Protein AF-A0A7S3L1M7-F1 (afdb_monomer)

pLDDT: mean 71.08, std 21.3, range [22.33, 96.5]

Mean predicted aligned error: 17.51 Å

Foldseek 3Di:
DADADDDDDDDDDDDDDDDDDDDDDDPDDHFYWDWDDDDDDDDDDDDDDDDDTDTDGDDDDDDDPPDDDDDPVVVVVVVVVVVVVVVVVVVVVVVVVVVVVLVVVVVVCCVQFVVVLVCLVPDFLPPFFQALVSVLVLQPFDFDDDPPVCPDPPPPVVPVLVVLVVVLVVVVVVVVPPDDDDDDDDDDDDDDDDDDDDDDDDDDDDDDDDDDPPPDQAFKEKEFPQVLVCLLVDDLVLLVLVLVLVLCVSSVDDDCQNFPFDPPAPAGKGWHDSDDPPQWIWIWHADPQRGIYTQHIDGNVCVVVVSVLQSVQVVLQPDDLDAPVVSVCPVDDDDDDDDDDPDPDGQTARSSDRFGTFMFMDGSVCSVVSSPSQDGGQTDDDPLLVCQLPDFFAAEAAEDFQLCQLSSLLVSVVVVCVVCVVAQQAEEEEEEQDPVSLVVSCVNNGDDPDRRYHYYRDYLVRLLQVLCVLLVPPGCPPVQVVQEDDLVCCCVPPVPDDDPQVADSLRLLLCLQFQQLQALVNLVVLHGDDLVRSLPDDCLRPVDDSVSSNSSVVSNVSVVVVCVVVVHDYPSNSLSVSSVSCVVDVPSLVVQAHAAYEYEAQQQGHLSSLLVNLSRYDQRHYYHYHYLLLNLHRSGQDAPVSNQVSQVVNPDDPRNGYDDHRYRAERRFAASLLQLVLVVLVVLLCLQPPPSYDDDPRHRYSHRHDHAAEEAQQDPVLVVLLLVQVPSEEEEEADPVVQVVCCVVCVVRHHGDYLNRLPPAAGQHYEYEALQVPDDPVVLVLLLCSLVSNHHPHVVVSSSSSSVSSRSSNHRHYYYYYYNHDGSNNVSVCCSCCDVVSVNSYHYDYSVCSNVHPADLSNLQSQLSVLQSVLVVDDDLVSSLVSLVVSLVSCVVSVPVLSNVLSVLLNLLSVLLVVLVVPPDPVCLVVLVVVSSVLSVSLVVCSVSSNLVSSLVSLVSNLSRDDPSCNVVSVVSSCSSVVSPQDPVND

Nearest PDB structures (foldseek):
  2is4-assembly1_B  TM=6.380E-01  e=2.426E-12  Escherichia coli
  4c30-assembly1_D  TM=6.071E-01  e=1.184E-12  Deinococcus radiodurans
  2is6-assembly1_A  TM=6.231E-01  e=8.405E-12  Escherichia coli
  2is2-assembly1_A  TM=4.430E-01  e=1.641E-11  Escherichia coli
  2is1-assembly2_B  TM=4.299E-01  e=3.362E-11  Escherichia coli

Solvent-accessible surface area (backbone atoms only — not comparable to full-atom values): 56974 Å² total; per-residue (Å²): 135,90,69,83,58,79,68,82,83,81,92,75,79,87,90,80,85,82,78,89,76,85,86,81,91,65,102,58,97,72,88,72,62,55,58,58,79,78,87,77,95,80,86,88,82,78,96,76,85,84,89,82,74,67,76,72,81,89,67,102,82,66,84,84,83,76,92,68,99,67,56,73,68,56,55,52,50,53,50,51,52,52,50,52,48,50,50,51,52,47,53,51,49,52,51,48,53,53,50,51,51,52,51,51,50,51,51,55,47,43,75,61,42,38,67,47,50,52,48,58,71,68,57,68,51,91,83,48,48,39,36,46,57,45,48,30,68,66,61,48,20,64,63,81,75,70,76,88,81,63,92,80,59,96,82,69,60,89,68,55,61,54,56,60,49,47,50,54,49,47,51,49,51,66,68,62,65,85,63,86,89,80,90,83,85,86,88,87,84,83,91,84,88,87,80,90,87,82,88,83,91,85,89,77,87,79,95,70,95,73,81,88,74,92,59,76,67,48,65,46,40,30,34,26,61,62,36,55,53,48,52,60,75,45,54,72,66,59,36,52,44,48,45,54,53,51,60,39,52,34,64,56,58,76,48,72,67,54,54,34,71,57,83,95,52,94,51,78,40,29,41,22,61,67,45,92,86,78,45,36,31,36,36,31,36,78,42,96,85,63,39,43,37,37,59,42,69,43,48,61,91,50,45,67,62,51,50,53,29,45,38,56,18,51,64,62,24,74,52,79,83,69,67,77,74,55,66,74,41,81,82,56,99,76,87,81,92,82,81,82,79,93,63,98,67,75,67,49,40,31,53,91,46,100,37,62,45,61,39,26,42,38,44,65,90,49,47,75,49,67,65,40,74,85,55,79,68,52,71,60,63,56,74,68,49,43,54,61,45,71,52,79,39,20,43,37,38,38,26,58,75,48,29,47,61,70,56,42,51,42,52,27,54,53,51,50,49,63,76,43,54,88,36,68,83,46,32,38,38,40,35,26,79,47,64,68,50,41,50,49,48,45,67,73,65,47,77,78,91,57,97,30,54,56,75,46,75,32,32,51,68,54,50,50,50,55,52,33,59,65,63,67,44,81,69,83,47,71,80,51,58,77,30,59,51,50,70,70,50,41,49,63,76,68,63,64,67,96,61,90,61,99,60,57,67,64,60,41,42,23,47,42,46,21,54,32,42,13,17,52,66,14,50,73,68,64,42,62,51,50,72,69,59,58,69,65,53,47,71,89,75,41,83,68,52,73,73,57,44,54,53,39,48,57,49,44,56,52,49,53,51,51,30,61,76,70,67,39,47,36,73,55,57,53,51,44,50,54,53,49,50,44,74,74,32,63,71,42,40,58,70,65,38,29,56,29,38,37,33,49,57,49,28,67,39,27,43,29,59,52,43,47,54,59,70,38,27,42,85,23,33,40,37,40,26,30,35,43,59,58,36,60,47,88,31,42,70,44,53,74,66,51,58,45,52,38,31,64,74,74,42,90,54,70,83,36,37,50,67,81,62,46,76,39,63,54,25,61,52,34,24,34,21,50,47,49,38,36,46,51,49,50,51,52,44,46,74,64,38,75,78,62,45,85,91,68,79,79,70,46,32,82,42,49,21,43,56,26,40,33,30,78,48,40,50,75,67,54,52,50,48,49,47,73,74,35,80,80,32,32,41,31,19,79,46,69,67,58,25,52,55,47,34,77,72,38,47,92,81,31,54,59,34,33,42,70,74,43,57,90,51,78,36,55,29,30,35,40,39,33,65,56,53,67,43,53,77,68,54,28,50,52,50,33,38,42,77,70,70,41,94,62,95,58,72,69,55,58,45,52,48,20,39,52,35,41,50,50,60,28,28,40,64,41,45,35,40,39,20,60,46,84,36,72,29,43,57,45,50,50,55,52,31,52,25,78,92,53,66,45,31,38,45,82,51,58,73,74,44,53,76,76,55,90,67,51,51,58,37,22,41,34,51,14,28,51,30,38,26,50,26,70,71,51,86,51,70,68,60,24,51,53,27,39,59,60,16,44,55,27,20,54,76,30,70,36,67,68,61,35,52,46,50,52,52,49,52,52,52,50,52,51,49,54,52,59,72,68,58,84,51,94,80,44,69,79,52,44,71,66,42,53,59,52,48,37,54,47,41,43,53,27,52,77,62,32,29,46,60,60,33,44,55,49,45,61,46,48,62,74,67,56,60,85,87,54,44,69,63,51,47,50,48,38,47,53,52,56,75,52,45,86,51,85,90,81,110

Sequence (987 aa):
KKCIVVVSRNDDNDNDKKFVRSTIHSSTQTLFLLVVLLDGSCQHRHWKDHKNMCVIADGDKAPEIHHKRKSLQEALSYWNQQCLQAEEDYCKQEQQDLAAIQQQELLAFNQTWGEVAEMCRITNFDTTPTSWGDWRDCFNVDGGMGSDDDEDDDEVGNLLEHTGETLATAARRALEDDASESEIPMPVADQQQDQQQQQQQEVENDDGNYAMTNDLAVTSVKLTGDVLKWLKSADARFRGLFVKKVSRLTRGERSHKLTKGLEGCQSKIFETYLENKSGHRILWTQRPDTGILIWYVCAHKKVSRYAGLIDNSEKRSSRPLTEASRVLALETSSVTQDAVFETGTCVLLDPKRHVPLKLYEVQNNDMKRLANTNWRPSLYLTPREREIVETQGTVCVLGRSGTGKTVTISNRIHYDRHAYRDDPTFSQLFIARSRKVCNYVKKAVGEDTGVTSTLAYFTYEKFLVETEDVLGVAPMNEAKRHGRMDFQRFKREFFKDGVRHKIDPLVAWTQIRSFIKGSIQSFKHRRPLTREEYLRLGGKENRLKGNLRKIAYDIYEKYQSHMKQKKLWDDTDRVASIVSSLYEQDDARIKIKRNRLYVDEIQDFTQAEVALFFLCCEQGRLFLAGDPAQAVEEGVDFRFEDVRIVAYQMVDQEKFRPSKPKLLRVNFRSHAGVLNLAAGVLEIMFQAFPGSAKELPKDKGLFHGPRPVLFAGLDKRGLRALLEKQAGAVILAMHDVTVKHLQNEFGEEATVLSIRDSKGLEFDHVILVDFFSGLHQHQQRSWKDMINKKGVDNPELELQLKQLYTAVTRCCKRFIIAESEKTKALDTFLKWATHRRSHWLVEEQSMETVVQTVVTRDEWLTRGLVFASRAEEETDFEEQEKWLEKSLVPFGHGGDEKMKERVQTHLRSLRIRKISSQCETAAGLDLAQTSEHEMSILLKALTEAGLGIEAAKLCHSALRVMDDSNEAEMQLISDLIIDRLPKPEDR

Secondary structure (DSSP, 8-state):
---EEE-------SS-----------SS----EEE---------S-------------STT-----S----HHHHHHHHHHHHHHHHHHHHHHHHHHHHHHHHHHHHHHHHHHHHHHHHHHH--GGGS--SHHHHHHHH--------TT-TT-TTTGGGTHHHHHHHHHHHHHHHHTTS-----PPPP-------------------------------EEEEEHHHHHHHHHS-HHHHHHHHHHHHHHHTT---TTT-EEPTT-SS-EEEEES-TTT-EEEEEEEETTTEEEEEEEEEGGGHHHHHHHHHHHHHHHTS----GGGGGGGGS---------S-----PBPTTSSSB--EEEEEGGGGGGGG-TT--PEEP--HHHHHHHH--SSEEEEE-TTSSHHHHHHHHHHHHHHHTTT-TT-EEEEEES-HHHHHHHHHHH----STT-EEEEEEHHHHHHHHHHHTTPPP--HHHHTTB--HHHIIIIIS-SS---SS-HHHHHHIIIIIIITSHHHHHHTSPPPHHHHHHS-TTT--S-HHHHHHHHHHHHHHHHHHHHHT-B-HHHHHHHHHHHHHH-HHHHHHH-BSEEEES-GGGS-HHHHHHHHHTB-TT-EEEEE-GGG---TT----HHHHHHHHHHH-SSGGGS--SPEEE-EESSS-HHHHHHHHHHHHHHHHHSTTSS---PPPEESS--PPPEEEES--HHHHHHHHHHSTT-EEEESSHHHHHHHHHHHTTTSEEEETTTTTT--EEEEEEESTTTTS-HHHHHHHHHHHTT-----THHHHHHHHHHHHHTTEEEEEEEEESS--HHHHHHHHHHTSGGGT---EEE-HHHHHH----HHHHHHHHHHHHHHHHH---HHHHHHHHHHHHHHHHHTT-HHHHHHHHHHHHHHHHHHHHHH--STTTHHHHHHHHHHHHHHHHHHHHTT-HHHHHHHHHHHTTTS-TTTHHHHHHHHHHHHTTSPPTTT-

Structure (mmCIF, N/CA/C/O backbone):
data_AF-A0A7S3L1M7-F1
#
_entry.id   AF-A0A7S3L1M7-F1
#
loop_
_atom_site.group_PDB
_atom_site.id
_atom_site.type_symbol
_atom_site.label_atom_id
_atom_site.label_alt_id
_atom_site.label_comp_id
_atom_site.label_asym_id
_atom_site.label_entity_id
_atom_site.label_seq_id
_atom_site.pdbx_PDB_ins_code
_atom_site.Cartn_x
_atom_site.Cartn_y
_atom_site.Cartn_z
_atom_site.occupancy
_atom_site.B_iso_or_equiv
_atom_site.auth_seq_id
_atom_site.auth_comp_id
_atom_site.auth_asym_id
_atom_site.auth_atom_id
_atom_site.pdbx_PDB_model_num
ATOM 1 N N . LYS A 1 1 ? 68.221 16.567 -62.117 1.00 27.45 1 LYS A N 1
ATOM 2 C CA . LYS A 1 1 ? 69.418 15.803 -62.570 1.00 27.45 1 LYS A CA 1
ATOM 3 C C . LYS A 1 1 ? 70.219 16.688 -63.528 1.00 27.45 1 LYS A C 1
ATOM 5 O O . LYS A 1 1 ? 69.663 17.062 -64.547 1.00 27.45 1 LYS A O 1
ATOM 10 N N . LYS A 1 2 ? 71.468 17.077 -63.224 1.00 28.61 2 LYS A N 1
ATOM 11 C CA . LYS A 1 2 ? 72.310 17.849 -64.164 1.00 28.61 2 LYS A CA 1
ATOM 12 C C . LYS A 1 2 ? 73.145 16.876 -65.001 1.00 28.61 2 LYS A C 1
ATOM 14 O O . LYS A 1 2 ? 73.975 16.170 -64.440 1.00 28.61 2 LYS A O 1
ATOM 19 N N . CYS A 1 3 ? 72.911 16.817 -66.311 1.00 31.31 3 CYS A N 1
ATOM 20 C CA . CYS A 1 3 ? 73.729 16.036 -67.240 1.00 31.31 3 CYS A CA 1
ATOM 21 C C . CYS A 1 3 ? 74.641 17.005 -68.004 1.00 31.31 3 CYS A C 1
ATOM 23 O O . CYS A 1 3 ? 74.152 17.822 -68.780 1.00 31.31 3 CYS A O 1
ATOM 25 N N . ILE A 1 4 ? 75.953 16.947 -67.763 1.00 36.16 4 ILE A N 1
ATOM 26 C CA . ILE A 1 4 ? 76.946 17.699 -68.542 1.00 36.16 4 ILE A CA 1
ATOM 27 C C . ILE A 1 4 ? 77.468 16.753 -69.622 1.00 36.16 4 ILE A C 1
ATOM 29 O O . ILE A 1 4 ? 78.054 15.721 -69.301 1.00 36.16 4 ILE A O 1
ATOM 33 N N . VAL A 1 5 ? 77.250 17.088 -70.893 1.00 35.12 5 VAL A N 1
ATOM 34 C CA . VAL A 1 5 ? 77.822 16.348 -72.024 1.00 35.12 5 VAL A CA 1
ATOM 35 C C . VAL A 1 5 ? 79.013 17.144 -72.550 1.00 35.12 5 VAL A C 1
ATOM 37 O O . VAL A 1 5 ? 78.840 18.219 -73.118 1.00 35.12 5 VAL A O 1
ATOM 40 N N . VAL A 1 6 ? 80.224 16.624 -72.343 1.00 34.47 6 VAL A N 1
ATOM 41 C CA . VAL A 1 6 ? 81.461 17.169 -72.925 1.00 34.47 6 VAL A CA 1
ATOM 42 C C . VAL A 1 6 ? 81.825 16.314 -74.133 1.00 34.47 6 VAL A C 1
ATOM 44 O O . VAL A 1 6 ? 82.027 15.110 -73.993 1.00 34.47 6 VAL A O 1
ATOM 47 N N . VAL A 1 7 ? 81.912 16.920 -75.317 1.00 36.69 7 VAL A N 1
ATOM 48 C CA . VAL A 1 7 ? 82.376 16.240 -76.535 1.00 36.69 7 VAL A CA 1
ATOM 49 C C . VAL A 1 7 ? 83.793 16.720 -76.842 1.00 36.69 7 VAL A C 1
ATOM 51 O O . VAL A 1 7 ? 83.988 17.880 -77.192 1.00 36.69 7 VAL A O 1
ATOM 54 N N . SER A 1 8 ? 84.775 15.826 -76.713 1.00 33.44 8 SER A N 1
ATOM 55 C CA . SER A 1 8 ? 86.127 16.012 -77.254 1.00 33.44 8 SER A CA 1
ATOM 56 C C . SER A 1 8 ? 86.196 15.380 -78.644 1.00 33.44 8 SER A C 1
ATOM 58 O O . SER A 1 8 ? 85.645 14.298 -78.857 1.00 33.44 8 SER A O 1
ATOM 60 N N . ARG A 1 9 ? 86.848 16.047 -79.598 1.00 38.12 9 ARG A N 1
ATOM 61 C CA . ARG A 1 9 ? 87.055 15.528 -80.952 1.00 38.12 9 ARG A CA 1
ATOM 62 C C . ARG A 1 9 ? 88.484 14.989 -81.034 1.00 38.12 9 ARG A C 1
ATOM 64 O O . ARG A 1 9 ? 89.421 15.764 -80.909 1.00 38.12 9 ARG A O 1
ATOM 71 N N . ASN A 1 10 ? 88.631 13.676 -81.205 1.00 32.22 10 ASN A N 1
ATOM 72 C CA . ASN A 1 10 ? 89.920 13.060 -81.516 1.00 32.22 10 ASN A CA 1
ATOM 73 C C . ASN A 1 10 ? 90.217 13.305 -83.003 1.00 32.22 10 ASN A C 1
ATOM 75 O O . ASN A 1 10 ? 89.368 13.010 -83.849 1.00 32.22 10 ASN A O 1
ATOM 79 N N . ASP A 1 11 ? 91.385 13.865 -83.299 1.00 43.34 11 ASP A N 1
ATOM 80 C CA . ASP A 1 11 ? 91.921 13.956 -84.652 1.00 43.34 11 ASP A CA 1
ATOM 81 C C . ASP A 1 11 ? 92.350 12.559 -85.096 1.00 43.34 11 ASP A C 1
ATOM 83 O O . ASP A 1 11 ? 93.286 12.005 -84.536 1.00 43.34 11 ASP A O 1
ATOM 87 N N . ASP A 1 12 ? 91.624 11.974 -86.048 1.00 34.09 12 ASP A N 1
ATOM 88 C CA . ASP A 1 12 ? 92.207 11.164 -87.116 1.00 34.09 12 ASP A CA 1
ATOM 89 C C . ASP A 1 12 ? 91.135 10.788 -88.150 1.00 34.09 12 ASP A C 1
ATOM 91 O O . ASP A 1 12 ? 90.110 10.186 -87.837 1.00 34.09 12 ASP A O 1
ATOM 95 N N . ASN A 1 13 ? 91.454 11.137 -89.395 1.00 34.34 13 ASN A N 1
ATOM 96 C CA . ASN A 1 13 ? 90.901 10.685 -90.668 1.00 34.34 13 ASN A CA 1
ATOM 97 C C . ASN A 1 13 ? 89.433 10.970 -91.040 1.00 34.34 13 ASN A C 1
ATOM 99 O O . ASN A 1 13 ? 88.465 10.749 -90.316 1.00 34.34 13 ASN A O 1
ATOM 103 N N . ASP A 1 14 ? 89.332 11.460 -92.275 1.00 45.88 14 ASP A N 1
ATOM 104 C CA . ASP A 1 14 ? 88.135 11.697 -93.066 1.00 45.88 14 ASP A CA 1
ATOM 105 C C . ASP A 1 14 ? 87.194 10.485 -93.134 1.00 45.88 14 ASP A C 1
ATOM 107 O O . ASP A 1 14 ? 87.624 9.334 -93.194 1.00 45.88 14 ASP A O 1
ATOM 111 N N . ASN A 1 15 ? 85.902 10.806 -93.259 1.00 42.22 15 ASN A N 1
ATOM 112 C CA . ASN A 1 15 ? 84.783 9.918 -93.591 1.00 42.22 15 ASN A CA 1
ATOM 113 C C . ASN A 1 15 ? 84.327 8.915 -92.519 1.00 42.22 15 ASN A C 1
ATOM 115 O O . ASN A 1 15 ? 84.384 7.710 -92.718 1.00 42.22 15 ASN A O 1
ATOM 119 N N . ASP A 1 16 ? 83.782 9.429 -91.413 1.00 37.41 16 ASP A N 1
ATOM 120 C CA . ASP A 1 16 ? 82.453 9.051 -90.892 1.00 37.41 16 ASP A CA 1
ATOM 121 C C . ASP A 1 16 ? 82.206 9.753 -89.547 1.00 37.41 16 ASP A C 1
ATOM 123 O O . ASP A 1 16 ? 82.977 9.612 -88.600 1.00 37.41 16 ASP A O 1
ATOM 127 N N . LYS A 1 17 ? 81.102 10.499 -89.410 1.00 33.22 17 LYS A N 1
ATOM 128 C CA . LYS A 1 17 ? 80.685 11.065 -88.113 1.00 33.22 17 LYS A CA 1
ATOM 129 C C . LYS A 1 17 ? 79.352 10.490 -87.662 1.00 33.22 17 LYS A C 1
ATOM 131 O O . LYS A 1 17 ? 78.302 11.111 -87.805 1.00 33.22 17 LYS A O 1
ATOM 136 N N . LYS A 1 18 ? 79.425 9.321 -87.022 1.00 30.00 18 LYS A N 1
ATOM 137 C CA . LYS A 1 18 ? 78.433 8.886 -86.032 1.00 30.00 18 LYS A CA 1
ATOM 138 C C . LYS A 1 18 ? 78.578 9.753 -84.781 1.00 30.00 18 LYS A C 1
ATOM 140 O O . LYS A 1 18 ? 79.567 9.644 -84.065 1.00 30.00 18 LYS A O 1
ATOM 145 N N . PHE A 1 19 ? 77.571 10.568 -84.482 1.00 31.41 19 PHE A N 1
ATOM 146 C CA . PHE A 1 19 ? 77.339 11.013 -83.110 1.00 31.41 19 PHE A CA 1
ATOM 147 C C . PHE A 1 19 ? 76.514 9.940 -82.396 1.00 31.41 19 PHE A C 1
ATOM 149 O O . PHE A 1 19 ? 75.373 9.671 -82.767 1.00 31.41 19 PHE A O 1
ATOM 156 N N . VAL A 1 20 ? 77.097 9.313 -81.374 1.00 28.50 20 VAL A N 1
ATOM 157 C CA . VAL A 1 20 ? 76.357 8.477 -80.423 1.00 28.50 20 VAL A CA 1
ATOM 158 C C . VAL A 1 20 ? 75.517 9.415 -79.557 1.00 28.50 20 VAL A C 1
ATOM 160 O O . VAL A 1 20 ? 76.063 10.165 -78.752 1.00 28.50 20 VAL A O 1
ATOM 163 N N . ARG A 1 21 ? 74.190 9.392 -79.718 1.00 28.89 21 ARG A N 1
ATOM 164 C CA . ARG A 1 21 ? 73.255 9.986 -78.754 1.00 28.89 21 ARG A CA 1
ATOM 165 C C . ARG A 1 21 ? 72.581 8.838 -78.009 1.00 28.89 21 ARG A C 1
ATOM 167 O O . ARG A 1 21 ? 71.765 8.121 -78.578 1.00 28.89 21 ARG A O 1
ATOM 174 N N . SER A 1 22 ? 72.973 8.633 -76.755 1.00 28.42 22 SER A N 1
ATOM 175 C CA . SER A 1 22 ? 72.222 7.806 -75.816 1.00 28.42 22 SER A CA 1
ATOM 176 C C . SER A 1 22 ? 70.961 8.572 -75.405 1.00 28.42 22 SER A C 1
ATOM 178 O O . SER A 1 22 ? 71.032 9.671 -74.857 1.00 28.42 22 SER A O 1
ATOM 180 N N . THR A 1 23 ? 69.793 8.013 -75.715 1.00 28.28 23 THR A N 1
ATOM 181 C CA . THR A 1 23 ? 68.492 8.598 -75.371 1.00 28.28 23 THR A CA 1
ATOM 182 C C . THR A 1 23 ? 68.119 8.154 -73.957 1.00 28.28 23 THR A C 1
ATOM 184 O O . THR A 1 23 ? 67.788 6.992 -73.740 1.00 28.28 23 THR A O 1
ATOM 187 N N . ILE A 1 24 ? 68.189 9.060 -72.980 1.00 29.47 24 ILE A N 1
ATOM 188 C CA . ILE A 1 24 ? 67.597 8.857 -71.650 1.00 29.47 24 ILE A CA 1
ATOM 189 C C . ILE A 1 24 ? 66.232 9.549 -71.671 1.00 29.47 24 ILE A C 1
ATOM 191 O O . ILE A 1 24 ? 66.163 10.775 -71.702 1.00 29.47 24 ILE A O 1
ATOM 195 N N . HIS A 1 25 ? 65.145 8.775 -71.685 1.00 27.30 25 HIS A N 1
ATOM 196 C CA . HIS A 1 25 ? 63.791 9.302 -71.519 1.00 27.30 25 HIS A CA 1
ATOM 197 C C . HIS A 1 25 ? 63.493 9.506 -70.027 1.00 27.30 25 HIS A C 1
ATOM 199 O O . HIS A 1 25 ? 63.339 8.540 -69.285 1.00 27.30 25 HIS A O 1
ATOM 205 N N . SER A 1 26 ? 63.374 10.762 -69.588 1.00 30.58 26 SER A N 1
ATOM 206 C CA . SER A 1 26 ? 62.554 11.108 -68.422 1.00 30.58 26 SER A CA 1
ATOM 207 C C . SER A 1 26 ? 61.685 12.318 -68.746 1.00 30.58 26 SER A C 1
ATOM 209 O O . SER A 1 26 ? 62.171 13.306 -69.287 1.00 30.58 26 SER A O 1
ATOM 211 N N . SER A 1 27 ? 60.401 12.217 -68.418 1.00 30.44 27 SER A N 1
ATOM 212 C CA . SER A 1 27 ? 59.295 13.134 -68.724 1.00 30.44 27 SER A CA 1
ATOM 213 C C . SER A 1 27 ? 59.282 14.434 -67.903 1.00 30.44 27 SER A C 1
ATOM 215 O O . SER A 1 27 ? 58.226 14.991 -67.632 1.00 30.44 27 SER A O 1
ATOM 217 N N . THR A 1 28 ? 60.447 14.953 -67.525 1.00 34.47 28 THR A N 1
ATOM 218 C CA . THR A 1 28 ? 60.600 16.247 -66.849 1.00 34.47 28 THR A CA 1
ATOM 219 C C . THR A 1 28 ? 61.533 17.123 -67.679 1.00 34.47 28 THR A C 1
ATOM 221 O O . THR A 1 28 ? 62.600 16.665 -68.099 1.00 34.47 28 THR A O 1
ATOM 224 N N . GLN A 1 29 ? 61.112 18.361 -67.978 1.00 39.94 29 GLN A N 1
ATOM 225 C CA . GLN A 1 29 ? 61.872 19.319 -68.792 1.00 39.94 29 GLN A CA 1
ATOM 226 C C . GLN A 1 29 ? 63.323 19.398 -68.299 1.00 39.94 29 GLN A C 1
ATOM 228 O O . GLN A 1 29 ? 63.616 19.937 -67.237 1.00 39.94 29 GLN A O 1
ATOM 233 N N . THR A 1 30 ? 64.242 18.820 -69.068 1.00 37.03 30 THR A N 1
ATOM 234 C CA . THR A 1 30 ? 65.667 18.811 -68.744 1.00 37.03 30 THR A CA 1
ATOM 235 C C . THR A 1 30 ? 66.360 19.778 -69.698 1.00 37.03 30 THR A C 1
ATOM 237 O O . THR A 1 30 ? 66.467 19.502 -70.890 1.00 37.03 30 THR A O 1
ATOM 240 N N . LEU A 1 31 ? 66.814 20.927 -69.190 1.00 37.41 31 LEU A N 1
ATOM 241 C CA . LEU A 1 31 ? 67.640 21.873 -69.947 1.00 37.41 31 LEU A CA 1
ATOM 242 C C . LEU A 1 31 ? 69.035 21.271 -70.180 1.00 37.41 31 LEU A C 1
ATOM 244 O O . LEU A 1 31 ? 69.760 20.969 -69.229 1.00 37.41 31 LEU A O 1
ATOM 248 N N . PHE A 1 32 ? 69.416 21.095 -71.446 1.00 36.66 32 PHE A N 1
ATOM 249 C CA . PHE A 1 32 ? 70.744 20.617 -71.837 1.00 36.66 32 PHE A CA 1
ATOM 250 C C . PHE A 1 32 ? 71.699 21.799 -72.044 1.00 36.66 32 PHE A C 1
ATOM 252 O O . PHE A 1 32 ? 71.397 22.721 -72.797 1.00 36.66 32 PHE A O 1
ATOM 259 N N . LEU A 1 33 ? 72.882 21.751 -71.424 1.00 37.22 33 LEU A N 1
ATOM 260 C CA . LEU A 1 33 ? 73.975 22.684 -71.706 1.00 37.22 33 LEU A CA 1
ATOM 261 C C . LEU A 1 33 ? 74.954 22.016 -72.685 1.00 37.22 33 LEU A C 1
ATOM 263 O O . LEU A 1 33 ? 75.614 21.041 -72.321 1.00 37.22 33 LEU A O 1
ATOM 267 N N . LEU A 1 34 ? 75.050 22.517 -73.920 1.00 37.00 34 LEU A N 1
ATOM 268 C CA . LEU A 1 34 ? 76.030 22.053 -74.908 1.00 37.00 34 LEU A CA 1
ATOM 269 C C . LEU A 1 34 ? 77.264 22.971 -74.877 1.00 37.00 34 LEU A C 1
ATOM 271 O O . LEU A 1 34 ? 77.151 24.172 -75.118 1.00 37.00 34 LEU A O 1
ATOM 275 N N . VAL A 1 35 ? 78.445 22.418 -74.588 1.00 38.66 35 VAL A N 1
ATOM 276 C CA . VAL A 1 35 ? 79.725 23.147 -74.599 1.00 38.66 35 VAL A CA 1
ATOM 277 C C . VAL A 1 35 ? 80.612 22.589 -75.712 1.00 38.66 35 VAL A C 1
ATOM 279 O O . VAL A 1 35 ? 80.964 21.412 -75.685 1.00 38.66 35 VAL A O 1
ATOM 282 N N . VAL A 1 36 ? 80.979 23.429 -76.686 1.00 36.19 36 VAL A N 1
ATOM 283 C CA . VAL A 1 36 ? 81.890 23.080 -77.793 1.00 36.19 36 VAL A CA 1
ATOM 284 C C . VAL A 1 36 ? 83.242 23.762 -77.567 1.00 36.19 36 VAL A C 1
ATOM 286 O O . VAL A 1 36 ? 83.312 24.991 -77.552 1.00 36.19 36 VAL A O 1
ATOM 289 N N . LEU A 1 37 ? 84.311 22.977 -77.409 1.00 35.84 37 LEU A N 1
ATOM 290 C CA . LEU A 1 37 ? 85.698 23.459 -77.410 1.00 35.84 37 LEU A CA 1
ATOM 291 C C . LEU A 1 37 ? 86.263 23.369 -78.837 1.00 35.84 37 LEU A C 1
ATOM 293 O O . LEU A 1 37 ? 86.185 22.316 -79.466 1.00 35.84 37 LEU A O 1
ATOM 297 N N . LEU A 1 38 ? 86.817 24.471 -79.346 1.00 34.66 38 LEU A N 1
ATOM 298 C CA . LEU A 1 38 ? 87.560 24.516 -80.609 1.00 34.66 38 LEU A CA 1
ATOM 299 C C . LEU A 1 38 ? 89.049 24.609 -80.269 1.00 34.66 38 LEU A C 1
ATOM 301 O O . LEU A 1 38 ? 89.457 25.605 -79.673 1.00 34.66 38 LEU A O 1
ATOM 305 N N . ASP A 1 39 ? 89.836 23.591 -80.617 1.00 32.81 39 ASP A N 1
ATOM 306 C CA . ASP A 1 39 ? 91.294 23.648 -80.485 1.00 32.81 39 ASP A CA 1
ATOM 307 C C . ASP A 1 39 ? 91.930 24.172 -81.781 1.00 32.81 39 ASP A C 1
ATOM 309 O O . ASP A 1 39 ? 91.471 23.876 -82.887 1.00 32.81 39 ASP A O 1
ATOM 313 N N . GLY A 1 40 ? 92.966 24.991 -81.630 1.00 30.81 40 GLY A N 1
ATOM 314 C CA . GLY A 1 40 ? 93.732 25.598 -82.709 1.00 30.81 40 GLY A CA 1
ATOM 315 C C . GLY A 1 40 ? 95.212 25.334 -82.477 1.00 30.81 40 GLY A C 1
ATOM 316 O O . GLY A 1 40 ? 95.829 25.917 -81.590 1.00 30.81 40 GLY A O 1
ATOM 317 N N . SER A 1 41 ? 95.785 24.460 -83.297 1.00 31.00 41 SER A N 1
ATOM 318 C CA . SER A 1 41 ? 97.209 24.129 -83.335 1.00 31.00 41 SER A CA 1
ATOM 319 C C . SER A 1 41 ? 98.109 25.365 -83.504 1.00 31.00 41 SER A C 1
ATOM 321 O O . SER A 1 41 ? 97.959 26.075 -84.498 1.00 31.00 41 SER A O 1
ATOM 323 N N . CYS A 1 42 ? 99.074 25.586 -82.596 1.00 28.06 42 CYS A N 1
ATOM 324 C CA . CYS A 1 42 ? 100.491 25.882 -82.901 1.00 28.06 42 CYS A CA 1
ATOM 325 C C . CYS A 1 42 ? 101.329 26.201 -81.644 1.00 28.06 42 CYS A C 1
ATOM 327 O O . CYS A 1 42 ? 100.849 26.711 -80.637 1.00 28.06 42 CYS A O 1
ATOM 329 N N . GLN A 1 43 ? 102.614 25.859 -81.732 1.00 34.41 43 GLN A N 1
ATOM 330 C CA . GLN A 1 43 ? 103.616 25.836 -80.667 1.00 34.41 43 GLN A CA 1
ATOM 331 C C . GLN A 1 43 ? 104.070 27.224 -80.162 1.00 34.41 43 GLN A C 1
ATOM 333 O O . GLN A 1 43 ? 104.148 28.190 -80.911 1.00 34.41 43 GLN A O 1
ATOM 338 N N . HIS A 1 44 ? 104.532 27.218 -78.904 1.00 31.55 44 HIS A N 1
ATOM 339 C CA . HIS A 1 44 ? 105.376 28.192 -78.192 1.00 31.55 44 HIS A CA 1
ATOM 340 C C . HIS A 1 44 ? 104.789 29.524 -77.661 1.00 31.55 44 HIS A C 1
ATOM 342 O O . HIS A 1 44 ? 104.456 30.444 -78.393 1.00 31.55 44 HIS A O 1
ATOM 348 N N . ARG A 1 45 ? 104.959 29.647 -76.329 1.00 29.94 45 ARG A N 1
ATOM 349 C CA . ARG A 1 45 ? 105.068 30.833 -75.448 1.00 29.94 45 ARG A CA 1
ATOM 350 C C . ARG A 1 45 ? 103.784 31.447 -74.866 1.00 29.94 45 ARG A C 1
ATOM 352 O O . ARG A 1 45 ? 102.949 32.005 -75.551 1.00 29.94 45 ARG A O 1
ATOM 359 N N . HIS A 1 46 ? 103.779 31.407 -73.529 1.00 31.22 46 HIS A N 1
ATOM 360 C CA . HIS A 1 46 ? 103.041 32.210 -72.552 1.00 31.22 46 HIS A CA 1
ATOM 361 C C . HIS A 1 46 ? 101.519 32.326 -72.691 1.00 31.22 46 HIS A C 1
ATOM 363 O O . HIS A 1 46 ? 100.975 33.186 -73.369 1.00 31.22 46 HIS A O 1
ATOM 369 N N . TRP A 1 47 ? 100.848 31.512 -71.873 1.00 40.00 47 TRP A N 1
ATOM 370 C CA . TRP A 1 47 ? 99.464 31.680 -71.451 1.00 40.00 47 TRP A CA 1
ATOM 371 C C . TRP A 1 47 ? 99.255 33.005 -70.710 1.00 40.00 47 TRP A C 1
ATOM 373 O O . TRP A 1 47 ? 99.711 33.157 -69.576 1.00 40.00 47 TRP A O 1
ATOM 383 N N . LYS A 1 48 ? 98.520 33.922 -71.335 1.00 35.59 48 LYS A N 1
ATOM 384 C CA . LYS A 1 48 ? 97.578 34.866 -70.718 1.00 35.59 48 LYS A CA 1
ATOM 385 C C . LYS A 1 48 ? 96.760 35.481 -71.859 1.00 35.59 48 LYS A C 1
ATOM 387 O O . LYS A 1 48 ? 97.315 35.804 -72.897 1.00 35.59 48 LYS A O 1
ATOM 392 N N . ASP A 1 49 ? 95.456 35.607 -71.633 1.00 32.94 49 ASP A N 1
ATOM 393 C CA . ASP A 1 49 ? 94.476 36.319 -72.467 1.00 32.94 49 ASP A CA 1
ATOM 394 C C . ASP A 1 49 ? 93.760 35.540 -73.600 1.00 32.94 49 ASP A C 1
ATOM 396 O O . ASP A 1 49 ? 94.073 35.628 -74.777 1.00 32.94 49 ASP A O 1
ATOM 400 N N . HIS A 1 50 ? 92.632 34.938 -73.193 1.00 36.53 50 HIS A N 1
ATOM 401 C CA . HIS A 1 50 ? 91.292 35.086 -73.790 1.00 36.53 50 HIS A CA 1
ATOM 402 C C . HIS A 1 50 ? 90.828 34.382 -75.095 1.00 36.53 50 HIS A C 1
ATOM 404 O O . HIS A 1 50 ? 91.363 34.570 -76.176 1.00 36.53 50 HIS A O 1
ATOM 410 N N . LYS A 1 51 ? 89.584 33.869 -74.954 1.00 41.75 51 LYS A N 1
ATOM 411 C CA . LYS A 1 51 ? 88.390 34.027 -75.825 1.00 41.75 51 LYS A CA 1
ATOM 412 C C . LYS A 1 51 ? 88.345 33.200 -77.114 1.00 41.75 51 LYS A C 1
ATOM 414 O O . LYS A 1 51 ? 88.817 33.659 -78.140 1.00 41.75 51 LYS A O 1
ATOM 419 N N . ASN A 1 52 ? 87.603 32.086 -77.075 1.00 32.09 52 ASN A N 1
ATOM 420 C CA . ASN A 1 52 ? 86.408 31.870 -77.911 1.00 32.09 52 ASN A CA 1
ATOM 421 C C . ASN A 1 52 ? 85.682 30.572 -77.505 1.00 32.09 52 ASN A C 1
ATOM 423 O O . ASN A 1 52 ? 86.226 29.484 -77.632 1.00 32.09 52 ASN A O 1
ATOM 427 N N . MET A 1 53 ? 84.439 30.690 -77.035 1.00 34.31 53 MET A N 1
ATOM 428 C CA . MET A 1 53 ? 83.513 29.565 -76.871 1.00 34.31 53 MET A CA 1
ATOM 429 C C . MET A 1 53 ? 82.100 30.086 -77.151 1.00 34.31 53 MET A C 1
ATOM 431 O O . MET A 1 53 ? 81.738 31.153 -76.652 1.00 34.31 53 MET A O 1
ATOM 435 N N . CYS A 1 54 ? 81.331 29.382 -77.982 1.00 36.06 54 CYS A N 1
ATOM 436 C CA . CYS A 1 54 ? 79.968 29.757 -78.364 1.00 36.06 54 CYS A CA 1
ATOM 437 C C . CYS A 1 54 ? 78.982 28.770 -77.723 1.00 36.06 54 CYS A C 1
ATOM 439 O O . CYS A 1 54 ? 79.220 27.563 -77.760 1.00 36.06 54 CYS A O 1
ATOM 441 N N . VAL A 1 55 ? 77.908 29.279 -77.119 1.00 36.28 55 VAL A N 1
ATOM 442 C CA . VAL A 1 55 ? 76.844 28.484 -76.486 1.00 36.28 55 VAL A CA 1
ATOM 443 C C . VAL A 1 55 ? 75.574 28.693 -77.306 1.00 36.28 55 VAL A C 1
ATOM 445 O O . VAL A 1 55 ? 75.172 29.837 -77.505 1.00 36.28 55 VAL A O 1
ATOM 448 N N . ILE A 1 56 ? 74.959 27.610 -77.782 1.00 38.03 56 ILE A N 1
ATOM 449 C CA . ILE A 1 56 ? 73.656 27.632 -78.462 1.00 38.03 56 ILE A CA 1
ATOM 450 C C . ILE A 1 56 ? 72.675 26.867 -77.571 1.00 38.03 56 ILE A C 1
ATOM 452 O O . ILE A 1 56 ? 72.938 25.718 -77.217 1.00 38.03 56 ILE A O 1
ATOM 456 N N . ALA A 1 57 ? 71.579 27.521 -77.187 1.00 36.94 57 ALA A N 1
ATOM 457 C CA . ALA A 1 57 ? 70.453 26.910 -76.488 1.00 36.94 57 ALA A CA 1
ATOM 458 C C . ALA A 1 57 ? 69.316 26.676 -77.492 1.00 36.94 57 ALA A C 1
ATOM 460 O O . ALA A 1 57 ? 69.062 27.539 -78.329 1.00 36.94 57 ALA A O 1
ATOM 461 N N . ASP A 1 58 ? 68.661 25.519 -77.410 1.00 34.03 58 ASP A N 1
ATOM 462 C CA . ASP A 1 58 ? 67.516 25.147 -78.247 1.00 34.03 58 ASP A CA 1
ATOM 463 C C . ASP A 1 58 ? 66.256 25.105 -77.365 1.00 34.03 58 ASP A C 1
ATOM 465 O O . ASP A 1 58 ? 66.260 24.435 -76.327 1.00 34.03 58 ASP A O 1
ATOM 469 N N . GLY A 1 59 ? 65.220 25.867 -77.733 1.00 36.25 59 GLY A N 1
ATOM 470 C CA . GLY A 1 59 ? 63.931 25.931 -77.029 1.00 36.25 59 GLY A CA 1
ATOM 471 C C . GLY A 1 59 ? 63.269 27.321 -77.011 1.00 36.25 59 GLY A C 1
ATOM 472 O O . GLY A 1 59 ? 63.875 28.308 -76.594 1.00 36.25 59 GLY A O 1
ATOM 473 N N . ASP A 1 60 ? 61.989 27.367 -77.401 1.00 35.44 60 ASP A N 1
ATOM 474 C CA . ASP A 1 60 ? 61.153 28.531 -77.781 1.00 35.44 60 ASP A CA 1
ATOM 475 C C . ASP A 1 60 ? 60.846 29.610 -76.709 1.00 35.44 60 ASP A C 1
ATOM 477 O O . ASP A 1 60 ? 59.892 30.377 -76.847 1.00 35.44 60 ASP A O 1
ATOM 481 N N . LYS A 1 61 ? 61.635 29.733 -75.634 1.00 39.72 61 LYS A N 1
ATOM 482 C CA . LYS A 1 61 ? 61.498 30.823 -74.638 1.00 39.72 61 LYS A CA 1
ATOM 483 C C . LYS A 1 61 ? 62.842 31.317 -74.080 1.00 39.72 61 LYS A C 1
ATOM 485 O O . LYS A 1 61 ? 62.965 31.554 -72.881 1.00 39.72 61 LYS A O 1
ATOM 490 N N . ALA A 1 62 ? 63.861 31.485 -74.920 1.00 37.47 62 ALA A N 1
ATOM 491 C CA . ALA A 1 62 ? 6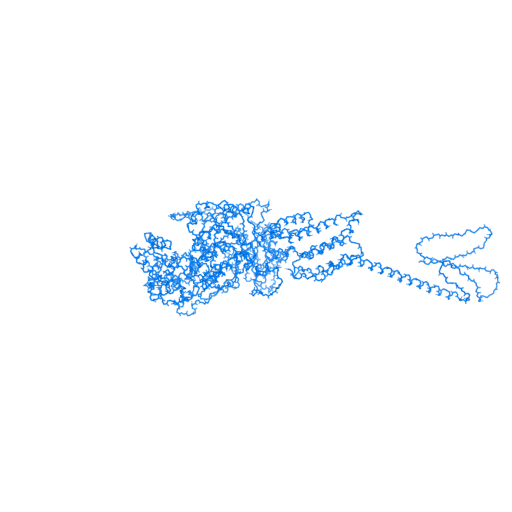5.115 32.130 -74.514 1.00 37.47 62 ALA A CA 1
ATOM 492 C C . ALA A 1 62 ? 65.189 33.581 -75.038 1.00 37.47 62 ALA A C 1
ATOM 494 O O . ALA A 1 62 ? 64.930 33.805 -76.220 1.00 37.47 62 ALA A O 1
ATOM 495 N N . PRO A 1 63 ? 65.551 34.580 -74.208 1.00 35.22 63 PRO A N 1
ATOM 496 C CA . PRO A 1 63 ? 65.731 35.951 -74.679 1.00 35.22 63 PRO A CA 1
ATOM 497 C C . PRO A 1 63 ? 66.980 36.051 -75.571 1.00 35.22 63 PRO A C 1
ATOM 499 O O . PRO A 1 63 ? 68.042 35.532 -75.221 1.00 35.22 63 PRO A O 1
ATOM 502 N N . GLU A 1 64 ? 66.864 36.737 -76.712 1.00 36.75 64 GLU A N 1
ATOM 503 C CA . GLU A 1 64 ? 67.982 37.032 -77.618 1.00 36.75 64 GLU A CA 1
ATOM 504 C C . GLU A 1 64 ? 69.146 37.694 -76.860 1.00 36.75 64 GLU A C 1
ATOM 506 O O . GLU A 1 64 ? 69.053 38.825 -76.374 1.00 36.75 64 GLU A O 1
ATOM 511 N N . ILE A 1 65 ? 70.286 37.002 -76.766 1.00 39.12 65 ILE A N 1
ATOM 512 C CA . ILE A 1 65 ? 71.502 37.562 -76.166 1.00 39.12 65 ILE A CA 1
ATOM 513 C C . ILE A 1 65 ? 72.185 38.453 -77.210 1.00 39.12 65 ILE A C 1
ATOM 515 O O . ILE A 1 65 ? 73.067 38.025 -77.954 1.00 39.12 65 ILE A O 1
ATOM 519 N N . HIS A 1 66 ? 71.798 39.727 -77.257 1.00 36.28 66 HIS A N 1
ATOM 520 C CA . HIS A 1 66 ? 72.518 40.728 -78.039 1.00 36.28 66 HIS A CA 1
ATOM 521 C C . HIS A 1 66 ? 73.900 41.034 -77.429 1.00 36.28 66 HIS A C 1
ATOM 523 O O . HIS A 1 66 ? 74.027 41.490 -76.293 1.00 36.28 66 HIS A O 1
ATOM 529 N N . HIS A 1 67 ? 74.938 40.784 -78.235 1.00 41.41 67 HIS A N 1
ATOM 530 C CA . HIS A 1 67 ? 76.323 41.264 -78.160 1.00 41.41 67 HIS A CA 1
ATOM 531 C C . HIS A 1 67 ? 76.714 42.135 -76.946 1.00 41.41 67 HIS A C 1
ATOM 533 O O . HIS A 1 67 ? 76.857 43.351 -77.065 1.00 41.41 67 HIS A O 1
ATOM 539 N N . LYS A 1 68 ? 77.068 41.514 -75.814 1.00 38.56 68 LYS A N 1
ATOM 540 C CA . LYS A 1 68 ? 78.061 42.075 -74.878 1.00 38.56 68 LYS A CA 1
ATOM 541 C C . LYS A 1 68 ? 78.951 40.961 -74.332 1.00 38.56 68 LYS A C 1
ATOM 543 O O . LYS A 1 68 ? 78.472 39.998 -73.746 1.00 38.56 68 LYS A O 1
ATOM 548 N N . ARG A 1 69 ? 80.265 41.102 -74.547 1.00 43.09 69 ARG A N 1
ATOM 549 C CA . ARG A 1 69 ? 81.319 40.221 -74.018 1.00 43.09 69 ARG A CA 1
ATOM 550 C C . ARG A 1 69 ? 81.265 40.225 -72.484 1.00 43.09 69 ARG A C 1
ATOM 552 O O . ARG A 1 69 ? 81.854 41.106 -71.868 1.00 43.09 69 ARG A O 1
ATOM 559 N N . LYS A 1 70 ? 80.579 39.253 -71.888 1.00 47.22 70 LYS A N 1
ATOM 560 C CA . LYS A 1 70 ? 80.669 38.932 -70.458 1.00 47.22 70 LYS A CA 1
ATOM 561 C C . LYS A 1 70 ? 81.571 37.718 -70.253 1.00 47.22 70 LYS A C 1
ATOM 563 O O . LYS A 1 70 ? 81.720 36.886 -71.149 1.00 47.22 70 LYS A O 1
ATOM 568 N N . SER A 1 71 ? 82.231 37.653 -69.104 1.00 50.47 71 SER A N 1
ATOM 569 C CA . SER A 1 71 ? 83.059 36.507 -68.723 1.00 50.47 71 SER A CA 1
ATOM 570 C C . SER A 1 71 ? 82.192 35.250 -68.549 1.00 50.47 71 SER A C 1
ATOM 572 O O . SER A 1 71 ? 81.009 35.340 -68.223 1.00 50.47 71 SER A O 1
ATOM 574 N N . LEU A 1 72 ? 82.768 34.059 -68.751 1.00 45.47 72 LEU A N 1
ATOM 575 C CA . LEU A 1 72 ? 82.063 32.772 -68.611 1.00 45.47 72 LEU A CA 1
ATOM 576 C C . LEU A 1 72 ? 81.400 32.623 -67.224 1.00 45.47 72 LEU A C 1
ATOM 578 O O . LEU A 1 72 ? 80.336 32.026 -67.090 1.00 45.47 72 LEU A O 1
ATOM 582 N N . GLN A 1 73 ? 82.005 33.244 -66.210 1.00 51.16 73 GLN A N 1
ATOM 583 C CA . GLN A 1 73 ? 81.536 33.277 -64.828 1.00 51.16 73 GLN A CA 1
ATOM 584 C C . GLN A 1 73 ? 80.254 34.113 -64.660 1.00 51.16 73 GLN A C 1
ATOM 586 O O . GLN A 1 73 ? 79.349 33.715 -63.932 1.00 51.16 73 GLN A O 1
ATOM 591 N N . GLU A 1 74 ? 80.125 35.227 -65.385 1.00 51.38 74 GLU A N 1
ATOM 592 C CA . GLU A 1 74 ? 78.919 36.065 -65.374 1.00 51.38 74 GLU A CA 1
ATOM 593 C C . GLU A 1 74 ? 77.764 35.430 -66.157 1.00 51.38 74 GLU A C 1
ATOM 595 O O . GLU A 1 74 ? 76.612 35.560 -65.748 1.00 51.38 74 GLU A O 1
ATOM 600 N N . ALA A 1 75 ? 78.053 34.723 -67.255 1.00 52.75 75 ALA A N 1
ATOM 601 C CA . ALA A 1 75 ? 77.036 34.002 -68.022 1.00 52.75 75 ALA A CA 1
ATOM 602 C C . ALA A 1 75 ? 76.473 32.801 -67.240 1.00 52.75 75 ALA A C 1
ATOM 604 O O . ALA A 1 75 ? 75.259 32.616 -67.195 1.00 52.75 75 ALA A O 1
ATOM 605 N N . LEU A 1 76 ? 77.336 32.031 -66.562 1.00 52.12 76 LEU A N 1
ATOM 606 C CA . LEU A 1 76 ? 76.923 30.944 -65.664 1.00 52.12 76 LEU A CA 1
ATOM 607 C C . LEU A 1 76 ? 76.151 31.456 -64.444 1.00 52.12 76 LEU A C 1
ATOM 609 O O . LEU A 1 76 ? 75.166 30.836 -64.052 1.00 52.12 76 LEU A O 1
ATOM 613 N N . SER A 1 77 ? 76.573 32.583 -63.860 1.00 57.69 77 SER A N 1
ATOM 614 C CA . SER A 1 77 ? 75.850 33.226 -62.757 1.00 57.69 77 SER A CA 1
ATOM 615 C C . SER A 1 77 ? 74.445 33.651 -63.191 1.00 57.69 77 SER A C 1
ATOM 617 O O . SER A 1 77 ? 73.468 33.274 -62.551 1.00 57.69 77 SER A O 1
ATOM 619 N N . TYR A 1 78 ? 74.328 34.330 -64.338 1.00 62.53 78 TYR A N 1
ATOM 620 C CA . TYR A 1 78 ? 73.041 34.750 -64.893 1.00 62.53 78 TYR A CA 1
ATOM 621 C C . TYR A 1 78 ? 72.126 33.561 -65.217 1.00 62.53 78 TYR A C 1
ATOM 623 O O . TYR A 1 78 ? 70.945 33.588 -64.886 1.00 62.53 78 TYR A O 1
ATOM 631 N N . TRP A 1 79 ? 72.662 32.489 -65.808 1.00 58.47 79 TRP A N 1
ATOM 632 C CA . TRP A 1 79 ? 71.874 31.302 -66.146 1.00 58.47 79 TRP A CA 1
ATOM 633 C C . TRP A 1 79 ? 71.428 30.513 -64.907 1.00 58.47 79 TRP A C 1
ATOM 635 O O . TRP A 1 79 ? 70.277 30.092 -64.839 1.00 58.47 79 TRP A O 1
ATOM 645 N N . ASN A 1 80 ? 72.292 30.368 -63.893 1.00 61.09 80 ASN A N 1
ATOM 646 C CA . ASN A 1 80 ? 71.894 29.795 -62.602 1.00 61.09 80 ASN A CA 1
ATOM 647 C C . ASN A 1 80 ? 70.792 30.631 -61.945 1.00 61.09 80 ASN A C 1
ATOM 649 O O . ASN A 1 80 ? 69.847 30.059 -61.416 1.00 61.09 80 ASN A O 1
ATOM 653 N N . GLN A 1 81 ? 70.889 31.962 -62.005 1.00 65.56 81 GLN A N 1
ATOM 654 C CA . GLN A 1 81 ? 69.886 32.861 -61.438 1.00 65.56 81 GLN A CA 1
ATOM 655 C C . GLN A 1 81 ? 68.540 32.748 -62.173 1.00 65.56 81 GLN A C 1
ATOM 657 O O . GLN A 1 81 ? 67.503 32.707 -61.526 1.00 65.56 81 GLN A O 1
ATOM 662 N N . GLN A 1 82 ? 68.549 32.611 -63.503 1.00 65.62 82 GLN A N 1
ATOM 663 C CA . GLN A 1 82 ? 67.340 32.373 -64.303 1.00 65.62 82 GLN A CA 1
ATOM 664 C C . GLN A 1 82 ? 66.725 30.987 -64.056 1.00 65.62 82 GLN A C 1
ATOM 666 O O . GLN A 1 82 ? 65.507 30.868 -63.997 1.00 65.62 82 GLN A O 1
ATOM 671 N N . CYS A 1 83 ? 67.540 29.945 -63.862 1.00 59.22 83 CYS A N 1
ATOM 672 C CA . CYS A 1 83 ? 67.028 28.613 -63.521 1.00 59.22 83 CYS A CA 1
ATOM 673 C C . CYS A 1 83 ? 66.443 28.557 -62.108 1.00 59.22 83 CYS A C 1
ATOM 675 O O . CYS A 1 83 ? 65.400 27.946 -61.928 1.00 59.22 83 CYS A O 1
ATOM 677 N N . LEU A 1 84 ? 67.073 29.224 -61.135 1.00 62.59 84 LEU A N 1
ATOM 678 C CA . LEU A 1 84 ? 66.523 29.389 -59.785 1.00 62.59 84 LEU A CA 1
ATOM 679 C C . LEU A 1 84 ? 65.190 30.143 -59.817 1.00 62.59 84 LEU A C 1
ATOM 681 O O . LEU A 1 84 ? 64.246 29.728 -59.158 1.00 62.59 84 LEU A O 1
ATOM 685 N N . GLN A 1 85 ? 65.093 31.205 -60.624 1.00 65.25 85 GLN A N 1
ATOM 686 C CA . GLN A 1 85 ? 63.848 31.952 -60.803 1.00 65.25 85 GLN A CA 1
ATOM 687 C C . GLN A 1 85 ? 62.751 31.080 -61.437 1.00 65.25 85 GLN A C 1
ATOM 689 O O . GLN A 1 85 ? 61.623 31.082 -60.963 1.00 65.25 85 GLN A O 1
ATOM 694 N N . ALA A 1 86 ? 63.084 30.289 -62.462 1.00 64.88 86 ALA A N 1
ATOM 695 C CA . ALA A 1 86 ? 62.137 29.386 -63.114 1.00 64.88 86 ALA A CA 1
ATOM 696 C C . ALA A 1 86 ? 61.701 28.213 -62.213 1.00 64.88 86 ALA A C 1
ATOM 698 O O . ALA A 1 86 ? 60.536 27.826 -62.261 1.00 64.88 86 ALA A O 1
ATOM 699 N N . GLU A 1 87 ? 62.596 27.663 -61.382 1.00 63.47 87 GLU A N 1
ATOM 700 C CA . GLU A 1 87 ? 62.240 26.676 -60.349 1.00 63.47 87 GLU A CA 1
ATOM 701 C C . GLU A 1 87 ? 61.339 27.296 -59.273 1.00 63.47 87 GLU A C 1
ATOM 703 O O . GLU A 1 87 ? 60.350 26.678 -58.888 1.00 63.47 87 GLU A O 1
ATOM 708 N N . GLU A 1 88 ? 61.622 28.523 -58.818 1.00 66.00 88 GLU A N 1
ATOM 709 C CA . GLU A 1 88 ? 60.745 29.237 -57.882 1.00 66.00 88 GLU A CA 1
ATOM 710 C C . GLU A 1 88 ? 59.363 29.515 -58.477 1.00 66.00 88 GLU A C 1
ATOM 712 O O . GLU A 1 88 ? 58.360 29.347 -57.787 1.00 66.00 88 GLU A O 1
ATOM 717 N N . ASP A 1 89 ? 59.295 29.944 -59.736 1.00 68.69 89 ASP A N 1
ATOM 718 C CA . ASP A 1 89 ? 58.033 30.263 -60.402 1.00 68.69 89 ASP A CA 1
ATOM 719 C C . ASP A 1 89 ? 57.220 28.990 -60.697 1.00 68.69 89 ASP A C 1
ATOM 721 O O . ASP A 1 89 ? 56.004 28.995 -60.515 1.00 68.69 89 ASP A O 1
ATOM 725 N N . TYR A 1 90 ? 57.872 27.874 -61.050 1.00 69.62 90 TYR A N 1
ATOM 726 C CA . TYR A 1 90 ? 57.218 26.568 -61.192 1.00 69.62 90 TYR A CA 1
ATOM 727 C C . TYR A 1 90 ? 56.709 26.035 -59.847 1.00 69.62 90 TYR A C 1
ATOM 729 O O . TYR A 1 90 ? 55.556 25.630 -59.766 1.00 69.62 90 TYR A O 1
ATOM 737 N N . CYS A 1 91 ? 57.508 26.108 -58.775 1.00 64.25 91 CYS A N 1
ATOM 738 C CA . CYS A 1 91 ? 57.060 25.746 -57.424 1.00 64.25 91 CYS A CA 1
ATOM 739 C C . CYS A 1 91 ? 55.879 26.608 -56.960 1.00 64.25 91 CYS A C 1
ATOM 741 O O . CYS A 1 91 ? 54.956 26.092 -56.338 1.00 64.25 91 CYS A O 1
ATOM 743 N N . LYS A 1 92 ? 55.882 27.916 -57.254 1.00 68.31 92 LYS A N 1
ATOM 744 C CA . LYS A 1 92 ? 54.752 28.806 -56.937 1.00 68.31 92 LYS A CA 1
ATOM 745 C C . LYS A 1 92 ? 53.504 28.440 -57.738 1.00 68.31 92 LYS A C 1
ATOM 747 O O . LYS A 1 92 ? 52.419 28.464 -57.169 1.00 68.31 92 LYS A O 1
ATOM 752 N N . GLN A 1 93 ? 53.650 28.094 -59.017 1.00 71.06 93 GLN A N 1
ATOM 753 C CA . GLN A 1 93 ? 52.537 27.660 -59.861 1.00 71.06 93 GLN A CA 1
ATOM 754 C C . GLN A 1 93 ? 51.980 26.308 -59.397 1.00 71.06 93 GLN A C 1
ATOM 756 O O . GLN A 1 93 ? 50.779 26.181 -59.221 1.00 71.06 93 GLN A O 1
ATOM 761 N N . GLU A 1 94 ? 52.840 25.333 -59.103 1.00 70.94 94 GLU A N 1
ATOM 762 C CA . GLU A 1 94 ? 52.448 24.022 -58.575 1.00 70.94 94 GLU A CA 1
ATOM 763 C C . GLU A 1 94 ? 51.761 24.154 -57.206 1.00 70.94 94 GLU A C 1
ATOM 765 O O . GLU A 1 94 ? 50.737 23.520 -56.968 1.00 70.94 94 GLU A O 1
ATOM 770 N N . GLN A 1 95 ? 52.247 25.043 -56.331 1.00 65.56 95 GLN A N 1
ATOM 771 C CA . GLN A 1 95 ? 51.573 25.378 -55.071 1.00 65.56 95 GLN A CA 1
ATOM 772 C C . GLN A 1 95 ? 50.216 26.061 -55.284 1.00 65.56 95 GLN A C 1
ATOM 774 O O . GLN A 1 95 ? 49.286 25.796 -54.527 1.00 65.56 95 GLN A O 1
ATOM 779 N N . GLN A 1 96 ? 50.082 26.932 -56.289 1.00 68.88 96 GLN A N 1
ATOM 780 C CA . GLN A 1 96 ? 48.808 27.570 -56.633 1.00 68.88 96 GLN A CA 1
ATOM 781 C C . GLN A 1 96 ? 47.809 26.578 -57.235 1.00 68.88 96 GLN A C 1
ATOM 783 O O . GLN A 1 96 ? 46.635 26.623 -56.879 1.00 68.88 96 GLN A O 1
ATOM 788 N N . ASP A 1 97 ? 48.268 25.668 -58.090 1.00 71.25 97 ASP A N 1
ATOM 789 C CA . ASP A 1 97 ? 47.435 24.643 -58.715 1.00 71.25 97 ASP A CA 1
ATOM 790 C C . ASP A 1 97 ? 46.989 23.600 -57.672 1.00 71.25 97 ASP A C 1
ATOM 792 O O . ASP A 1 97 ? 45.809 23.257 -57.618 1.00 71.25 97 ASP A O 1
ATOM 796 N N . LEU A 1 98 ? 47.882 23.174 -56.766 1.00 69.06 98 LEU A N 1
ATOM 797 C CA . LEU A 1 98 ? 47.536 22.338 -55.606 1.00 69.06 98 LEU A CA 1
ATOM 798 C C . LEU A 1 98 ? 46.526 23.032 -54.685 1.00 69.06 98 LEU A C 1
ATOM 800 O O . LEU A 1 98 ? 45.551 22.409 -54.272 1.00 69.06 98 LEU A O 1
ATOM 804 N N . ALA A 1 99 ? 46.715 24.324 -54.397 1.00 66.81 99 ALA A N 1
ATOM 805 C CA . ALA A 1 99 ? 45.773 25.094 -53.588 1.00 66.81 99 ALA A CA 1
ATOM 806 C C . ALA A 1 99 ? 44.404 25.246 -54.274 1.00 66.81 99 ALA A C 1
ATOM 808 O O . ALA A 1 99 ? 43.376 25.200 -53.602 1.00 66.81 99 ALA A O 1
ATOM 809 N N . ALA A 1 100 ? 44.370 25.395 -55.602 1.00 69.81 100 ALA A N 1
ATOM 810 C CA . ALA A 1 100 ? 43.131 25.469 -56.371 1.00 69.81 100 ALA A CA 1
ATOM 811 C C . ALA A 1 100 ? 42.377 24.128 -56.386 1.00 69.81 100 ALA A C 1
ATOM 813 O O . ALA A 1 100 ? 41.157 24.123 -56.227 1.00 69.81 100 ALA A O 1
ATOM 814 N N . ILE A 1 101 ? 43.092 23.004 -56.516 1.00 70.94 101 ILE A N 1
ATOM 815 C CA . ILE A 1 101 ? 42.517 21.652 -56.431 1.00 70.94 101 ILE A CA 1
ATOM 816 C C . ILE A 1 101 ? 41.953 21.403 -55.028 1.00 70.94 101 ILE A C 1
ATOM 818 O O . ILE A 1 101 ? 40.777 21.074 -54.907 1.00 70.94 101 ILE A O 1
ATOM 822 N N . GLN A 1 102 ? 42.728 21.680 -53.973 1.00 65.50 102 GLN A N 1
ATOM 823 C CA . GLN A 1 102 ? 42.265 21.568 -52.582 1.00 65.50 102 GLN A CA 1
ATOM 824 C C . GLN A 1 102 ? 41.042 22.451 -52.306 1.00 65.50 102 GLN A C 1
ATOM 826 O O . GLN A 1 102 ? 40.108 22.041 -51.623 1.00 65.50 102 GLN A O 1
ATOM 831 N N . GLN A 1 103 ? 41.006 23.668 -52.856 1.00 68.75 103 GLN A N 1
ATOM 832 C CA . GLN A 1 103 ? 39.855 24.558 -52.713 1.00 68.75 103 GLN A CA 1
ATOM 833 C C . GLN A 1 103 ? 38.615 24.017 -53.442 1.00 68.75 103 GLN A C 1
ATOM 835 O O . GLN A 1 103 ? 37.497 24.188 -52.955 1.00 68.75 103 GLN A O 1
ATOM 840 N N . GLN A 1 104 ? 38.791 23.372 -54.595 1.00 70.31 104 GLN A N 1
ATOM 841 C CA . GLN A 1 104 ? 37.702 22.760 -55.353 1.00 70.31 104 GLN A CA 1
ATOM 842 C C . GLN A 1 104 ? 37.160 21.497 -54.662 1.00 70.31 104 GLN A C 1
ATOM 844 O O . GLN A 1 104 ? 35.941 21.327 -54.600 1.00 70.31 104 GLN A O 1
ATOM 849 N N . GLU A 1 105 ? 38.034 20.668 -54.090 1.00 67.88 105 GLU A N 1
ATOM 850 C CA . GLU A 1 105 ? 37.673 19.504 -53.267 1.00 67.88 105 GLU A CA 1
ATOM 851 C C . GLU A 1 105 ? 36.928 19.934 -51.995 1.00 67.88 105 GLU A C 1
ATOM 853 O O . GLU A 1 105 ? 35.818 19.468 -51.748 1.00 67.88 105 GLU A O 1
ATOM 858 N N . LEU A 1 106 ? 37.436 20.938 -51.272 1.00 66.88 106 LEU A N 1
ATOM 859 C CA . LEU A 1 106 ? 36.779 21.508 -50.091 1.00 66.88 106 LEU A CA 1
ATOM 860 C C . LEU A 1 106 ? 35.395 22.101 -50.413 1.00 66.88 106 LEU A C 1
ATOM 862 O O . LEU A 1 106 ? 34.471 22.043 -49.597 1.00 66.88 106 LEU A O 1
ATOM 866 N N . LEU A 1 107 ? 35.219 22.704 -51.593 1.00 69.75 107 LEU A N 1
ATOM 867 C CA . LEU A 1 107 ? 33.914 23.198 -52.044 1.00 69.75 107 LEU A CA 1
ATOM 868 C C . LEU A 1 107 ? 32.939 22.046 -52.324 1.00 69.75 107 LEU A C 1
ATOM 870 O O . LEU A 1 107 ? 31.769 22.157 -51.956 1.00 69.75 107 LEU A O 1
ATOM 874 N N . ALA A 1 108 ? 33.402 20.950 -52.930 1.00 67.75 108 ALA A N 1
ATOM 875 C CA . ALA A 1 108 ? 32.594 19.753 -53.165 1.00 67.75 108 ALA A CA 1
ATOM 876 C C . ALA A 1 108 ? 32.222 19.044 -51.848 1.00 67.75 108 ALA A C 1
ATOM 878 O O . ALA A 1 108 ? 31.064 18.667 -51.648 1.00 67.75 108 ALA A O 1
ATOM 879 N N . PHE A 1 109 ? 33.165 18.961 -50.905 1.00 71.25 109 PHE A N 1
ATOM 880 C CA . PHE A 1 109 ? 32.929 18.452 -49.558 1.00 71.25 109 PHE A CA 1
ATOM 881 C C . PHE A 1 109 ? 31.871 19.284 -48.824 1.00 71.25 109 PHE A C 1
ATOM 883 O O . PHE A 1 109 ? 30.877 18.750 -48.331 1.00 71.25 109 PHE A O 1
ATOM 890 N N . ASN A 1 110 ? 32.011 20.613 -48.820 1.00 69.44 110 ASN A N 1
ATOM 891 C CA . ASN A 1 110 ? 31.054 21.507 -48.164 1.00 69.44 110 ASN A CA 1
ATOM 892 C C . ASN A 1 110 ? 29.655 21.480 -48.799 1.00 69.44 110 ASN A C 1
ATOM 894 O O . ASN A 1 110 ? 28.675 21.700 -48.090 1.00 69.44 110 ASN A O 1
ATOM 898 N N . GLN A 1 111 ? 29.530 21.185 -50.095 1.00 72.44 111 GLN A N 1
ATOM 899 C CA . GLN A 1 111 ? 28.221 20.998 -50.732 1.00 72.44 111 GLN A CA 1
ATOM 900 C C . GLN A 1 111 ? 27.477 19.760 -50.209 1.00 72.44 111 GLN A C 1
ATOM 902 O O . GLN A 1 111 ? 26.250 19.778 -50.153 1.00 72.44 111 GLN A O 1
ATOM 907 N N . THR A 1 112 ? 28.199 18.714 -49.797 1.00 68.38 112 THR A N 1
ATOM 908 C CA . THR A 1 112 ? 27.606 17.428 -49.384 1.00 68.38 112 THR A CA 1
ATOM 909 C C . THR A 1 112 ? 27.521 17.277 -47.864 1.00 68.38 112 THR A C 1
ATOM 911 O O . THR A 1 112 ? 26.507 16.809 -47.342 1.00 68.38 112 THR A O 1
ATOM 914 N N . TRP A 1 113 ? 28.563 17.703 -47.148 1.00 72.38 113 TRP A N 1
ATOM 915 C CA . TRP A 1 113 ? 28.736 17.524 -45.703 1.00 72.38 113 TRP A CA 1
ATOM 916 C C . TRP A 1 113 ? 28.692 18.833 -44.910 1.00 72.38 113 TRP A C 1
ATOM 918 O O . TRP A 1 113 ? 28.561 18.792 -43.688 1.00 72.38 113 TRP A O 1
ATOM 928 N N . GLY A 1 114 ? 28.746 19.998 -45.566 1.00 70.12 114 GLY A N 1
ATOM 929 C CA . GLY A 1 114 ? 28.815 21.299 -44.889 1.00 70.12 114 GLY A CA 1
ATOM 930 C C . GLY A 1 114 ? 27.614 21.585 -43.982 1.00 70.12 114 GLY A C 1
ATOM 931 O O . GLY A 1 114 ? 27.789 22.050 -42.856 1.00 70.12 114 GLY A O 1
ATOM 932 N N . GLU A 1 115 ? 26.397 21.234 -44.416 1.00 71.31 115 GLU A N 1
ATOM 933 C CA . GLU A 1 115 ? 25.200 21.332 -43.564 1.00 71.31 115 GLU A CA 1
ATOM 934 C C . GLU A 1 115 ? 25.271 20.403 -42.345 1.00 71.31 115 GLU A C 1
ATOM 936 O O . GLU A 1 115 ? 24.857 20.779 -41.248 1.00 71.31 115 GLU A O 1
ATOM 941 N N . VAL A 1 116 ? 25.795 19.189 -42.528 1.00 69.50 116 VAL A N 1
ATOM 942 C CA . VAL A 1 116 ? 25.889 18.179 -41.469 1.00 69.50 116 VAL A CA 1
ATOM 943 C C . VAL A 1 116 ? 26.944 18.581 -40.441 1.00 69.50 116 VAL A C 1
ATOM 945 O O . VAL A 1 116 ? 26.690 18.493 -39.241 1.00 69.50 116 VAL A O 1
ATOM 948 N N . ALA A 1 117 ? 28.086 19.100 -40.896 1.00 67.94 117 ALA A N 1
ATOM 949 C CA . ALA A 1 117 ? 29.154 19.614 -40.047 1.00 67.94 117 ALA A CA 1
ATOM 950 C C . ALA A 1 117 ? 28.681 20.793 -39.181 1.00 67.94 117 ALA A C 1
ATOM 952 O O . ALA A 1 117 ? 28.949 20.828 -37.980 1.00 67.94 117 ALA A O 1
ATOM 953 N N . GLU A 1 118 ? 27.935 21.739 -39.759 1.00 71.25 118 GLU A N 1
ATOM 954 C CA . GLU A 1 118 ? 27.398 22.878 -39.010 1.00 71.25 118 GLU A CA 1
ATOM 955 C C . GLU A 1 118 ? 26.302 22.450 -38.023 1.00 71.25 118 GLU A C 1
ATOM 957 O O . GLU A 1 118 ? 26.272 22.896 -36.875 1.00 71.25 118 GLU A O 1
ATOM 962 N N . MET A 1 119 ? 25.449 21.504 -38.415 1.00 71.31 119 MET A N 1
ATOM 963 C CA . MET A 1 119 ? 24.441 20.942 -37.522 1.00 71.31 119 MET A CA 1
ATOM 964 C C . MET A 1 119 ? 25.078 20.181 -36.348 1.00 71.31 119 MET A C 1
ATOM 966 O O . MET A 1 119 ? 24.677 20.395 -35.202 1.00 71.31 119 MET A O 1
ATOM 970 N N . CYS A 1 120 ? 26.137 19.398 -36.576 1.00 65.94 120 CYS A N 1
ATOM 971 C CA . CYS A 1 120 ? 26.904 18.750 -35.505 1.00 65.94 120 CYS A CA 1
ATOM 972 C C . CYS A 1 120 ? 27.573 19.772 -34.564 1.00 65.94 120 CYS A C 1
ATOM 974 O O . CYS A 1 120 ? 27.682 19.525 -33.363 1.00 65.94 120 CYS A O 1
ATOM 976 N N . ARG A 1 121 ? 27.966 20.955 -35.065 1.00 67.12 121 ARG A N 1
ATOM 977 C CA . ARG A 1 121 ? 28.510 22.047 -34.233 1.00 67.12 121 ARG A CA 1
ATOM 978 C C . ARG A 1 121 ? 27.463 22.721 -33.351 1.00 67.12 121 ARG A C 1
ATOM 980 O O . ARG A 1 121 ? 27.807 23.129 -32.238 1.00 67.12 121 ARG A O 1
ATOM 987 N N . ILE A 1 122 ? 26.217 22.835 -33.807 1.00 68.06 122 ILE A N 1
ATOM 988 C CA . ILE A 1 122 ? 25.134 23.536 -33.091 1.00 68.06 122 ILE A CA 1
ATOM 989 C C . ILE A 1 122 ? 24.362 22.597 -32.150 1.00 68.06 122 ILE A C 1
ATOM 991 O O . ILE A 1 122 ? 23.865 23.032 -31.110 1.00 68.06 122 ILE A O 1
ATOM 995 N N . THR A 1 123 ? 24.269 21.310 -32.486 1.00 61.66 123 THR A N 1
ATOM 996 C CA . THR A 1 123 ? 23.490 20.333 -31.714 1.00 61.66 123 THR A CA 1
ATOM 997 C C . THR A 1 123 ? 24.153 20.059 -30.365 1.00 61.66 123 THR A C 1
ATOM 999 O O . THR A 1 123 ? 25.331 19.700 -30.291 1.00 61.66 123 THR A O 1
ATOM 1002 N N . ASN A 1 124 ? 23.393 20.263 -29.286 1.00 58.91 124 ASN A N 1
ATOM 1003 C CA . ASN A 1 124 ? 23.865 20.092 -27.916 1.00 58.91 124 ASN A CA 1
ATOM 1004 C C . ASN A 1 124 ? 23.353 18.759 -27.341 1.00 58.91 124 ASN A C 1
ATOM 1006 O O . ASN A 1 124 ? 22.187 18.649 -26.946 1.00 58.91 124 ASN A O 1
ATOM 1010 N N . PHE A 1 125 ? 24.216 17.742 -27.319 1.00 57.31 125 PHE A N 1
ATOM 1011 C CA . PHE A 1 125 ? 23.874 16.382 -26.879 1.00 57.31 125 PHE A CA 1
ATOM 1012 C C . PHE A 1 125 ? 23.728 16.242 -25.352 1.00 57.31 125 PHE A C 1
ATOM 1014 O O . PHE A 1 125 ? 23.120 15.283 -24.893 1.00 57.31 125 PHE A O 1
ATOM 1021 N N . ASP A 1 126 ? 24.146 17.239 -24.563 1.00 51.50 126 ASP A N 1
ATOM 1022 C CA . ASP A 1 126 ? 24.062 17.226 -23.089 1.00 51.50 126 ASP A CA 1
ATOM 1023 C C . ASP A 1 126 ? 22.628 17.130 -22.526 1.00 51.50 126 ASP A C 1
ATOM 1025 O O . ASP A 1 126 ? 22.429 16.838 -21.347 1.00 51.50 126 ASP A O 1
ATOM 1029 N N . THR A 1 127 ? 21.603 17.409 -23.341 1.00 48.38 127 THR A N 1
ATOM 1030 C CA . THR A 1 127 ? 20.191 17.447 -22.900 1.00 48.38 127 THR A CA 1
ATOM 1031 C C . THR A 1 127 ? 19.267 16.490 -23.650 1.00 48.38 127 THR A C 1
ATOM 1033 O O . THR A 1 127 ? 18.079 16.417 -23.324 1.00 48.38 127 THR A O 1
ATOM 1036 N N . THR A 1 128 ? 19.781 15.751 -24.638 1.00 55.19 128 THR A N 1
ATOM 1037 C CA . THR A 1 128 ? 18.985 14.867 -25.500 1.00 55.19 128 THR A CA 1
ATOM 1038 C C . THR A 1 128 ? 19.507 13.430 -25.436 1.00 55.19 128 THR A C 1
ATOM 1040 O O . THR A 1 128 ? 20.713 13.234 -25.323 1.00 55.19 128 THR A O 1
ATOM 1043 N N . PRO A 1 129 ? 18.635 12.403 -25.470 1.00 63.75 129 PRO A N 1
ATOM 1044 C CA . PRO A 1 129 ? 19.096 11.017 -25.473 1.00 63.75 129 PRO A CA 1
ATOM 1045 C C . PRO A 1 129 ? 19.938 10.748 -26.729 1.00 63.75 129 PRO A C 1
ATOM 1047 O O . PRO A 1 129 ? 19.562 11.195 -27.811 1.00 63.75 129 PRO A O 1
ATOM 1050 N N . THR A 1 130 ? 21.060 10.036 -26.582 1.00 70.06 130 THR A N 1
ATOM 1051 C CA . THR A 1 130 ? 22.047 9.812 -27.662 1.00 70.06 130 THR A CA 1
ATOM 1052 C C . THR A 1 130 ? 22.093 8.372 -28.171 1.00 70.06 130 THR A C 1
ATOM 1054 O O . THR A 1 130 ? 22.767 8.082 -29.161 1.00 70.06 130 THR A O 1
ATOM 1057 N N . SER A 1 131 ? 21.392 7.465 -27.494 1.00 74.62 131 SER A N 1
ATOM 1058 C CA . SER A 1 131 ? 21.404 6.025 -27.743 1.00 74.62 131 SER A CA 1
ATOM 1059 C C . SER A 1 131 ? 20.040 5.407 -27.467 1.00 74.62 131 SER A C 1
ATOM 1061 O O . SER A 1 131 ? 19.213 5.992 -26.756 1.00 74.62 131 SER A O 1
ATOM 1063 N N . TRP A 1 132 ? 19.791 4.209 -27.999 1.00 74.88 132 TRP A N 1
ATOM 1064 C CA . TRP A 1 132 ? 18.561 3.477 -27.678 1.00 74.88 132 TRP A CA 1
ATOM 1065 C C . TRP A 1 132 ? 18.501 3.112 -26.194 1.00 74.88 132 TRP A C 1
ATOM 1067 O O . TRP A 1 132 ? 17.413 3.120 -25.616 1.00 74.88 132 TRP A O 1
ATOM 1077 N N . GLY A 1 133 ? 19.657 2.889 -25.559 1.00 64.00 133 GLY A N 1
ATOM 1078 C CA . GLY A 1 133 ? 19.778 2.786 -24.105 1.00 64.00 133 GLY A CA 1
ATOM 1079 C C . GLY A 1 133 ? 19.271 4.033 -23.365 1.00 64.00 133 GLY A C 1
ATOM 1080 O O . GLY A 1 133 ? 18.462 3.902 -22.447 1.00 64.00 133 GLY A O 1
ATOM 1081 N N . ASP A 1 134 ? 19.654 5.236 -23.807 1.00 66.31 134 ASP A N 1
ATOM 1082 C CA . ASP A 1 134 ? 19.216 6.503 -23.196 1.00 66.31 134 ASP A CA 1
ATOM 1083 C C . ASP A 1 134 ? 17.710 6.743 -23.407 1.00 66.31 134 ASP A C 1
ATOM 1085 O O . ASP A 1 134 ? 17.002 7.182 -22.496 1.00 66.31 134 ASP A O 1
ATOM 1089 N N . TRP A 1 135 ? 17.192 6.425 -24.601 1.00 69.00 135 TRP A N 1
ATOM 1090 C CA . TRP A 1 135 ? 15.759 6.497 -24.901 1.00 69.00 135 TRP A CA 1
ATOM 1091 C C . TRP A 1 135 ? 14.963 5.504 -24.048 1.00 69.00 135 TRP A C 1
ATOM 1093 O O . TRP A 1 135 ? 13.954 5.883 -23.452 1.00 69.00 135 TRP A O 1
ATOM 1103 N N . ARG A 1 136 ? 15.436 4.256 -23.923 1.00 65.50 136 ARG A N 1
ATOM 1104 C CA . ARG A 1 136 ? 14.873 3.256 -23.003 1.00 65.50 136 ARG A CA 1
ATOM 1105 C C . ARG A 1 136 ? 14.859 3.795 -21.577 1.00 65.50 136 ARG A C 1
ATOM 1107 O O . ARG A 1 136 ? 13.835 3.708 -20.907 1.00 65.50 136 ARG A O 1
ATOM 1114 N N . ASP A 1 137 ? 15.951 4.404 -21.133 1.00 59.16 137 ASP A N 1
ATOM 1115 C CA . ASP A 1 137 ? 16.085 4.917 -19.772 1.00 59.16 137 ASP A CA 1
ATOM 1116 C C . ASP A 1 137 ? 15.193 6.129 -19.475 1.00 59.16 137 ASP A C 1
ATOM 1118 O O . ASP A 1 137 ? 14.747 6.281 -18.336 1.00 59.16 137 ASP A O 1
ATOM 1122 N N . CYS A 1 138 ? 14.845 6.929 -20.487 1.00 60.97 138 CYS A N 1
ATOM 1123 C CA . CYS A 1 138 ? 13.870 8.018 -20.372 1.00 60.97 138 CYS A CA 1
ATOM 1124 C C . CYS A 1 138 ? 12.414 7.534 -20.277 1.00 60.97 138 CYS A C 1
ATOM 1126 O O . CYS A 1 138 ? 11.584 8.198 -19.652 1.00 60.97 138 CYS A O 1
ATOM 1128 N N . PHE A 1 139 ? 12.091 6.407 -20.916 1.00 54.97 139 PHE A N 1
ATOM 1129 C CA . PHE A 1 139 ? 10.717 5.913 -21.055 1.00 54.97 139 PHE A CA 1
ATOM 1130 C C . PHE A 1 139 ? 10.341 4.798 -20.091 1.00 54.97 139 PHE A C 1
ATOM 1132 O O . PHE A 1 139 ? 9.151 4.562 -19.922 1.00 54.97 139 PHE A O 1
ATOM 1139 N N . ASN A 1 140 ? 11.318 4.098 -19.516 1.00 49.31 140 ASN A N 1
ATOM 1140 C CA . ASN A 1 140 ? 11.141 2.730 -19.049 1.00 49.31 140 ASN A CA 1
ATOM 1141 C C . ASN A 1 140 ? 9.866 2.513 -18.213 1.00 49.31 140 ASN A C 1
ATOM 1143 O O . ASN A 1 140 ? 9.838 2.924 -17.065 1.00 49.31 140 ASN A O 1
ATOM 1147 N N . VAL A 1 141 ? 8.831 1.863 -18.755 1.00 48.41 141 VAL A N 1
ATOM 1148 C CA . VAL A 1 141 ? 7.619 1.435 -18.043 1.00 48.41 141 VAL A CA 1
ATOM 1149 C C . VAL A 1 141 ? 7.668 -0.090 -17.960 1.00 48.41 141 VAL A C 1
ATOM 1151 O O . VAL A 1 141 ? 7.093 -0.785 -18.793 1.00 48.41 141 VAL A O 1
ATOM 1154 N N . ASP A 1 142 ? 8.385 -0.633 -16.975 1.00 45.22 142 ASP A N 1
ATOM 1155 C CA . ASP A 1 142 ? 8.626 -2.079 -16.917 1.00 45.22 142 ASP A CA 1
ATOM 1156 C C . ASP A 1 142 ? 7.387 -2.847 -16.424 1.00 45.22 142 ASP A C 1
ATOM 1158 O O . ASP A 1 142 ? 7.149 -3.049 -15.229 1.00 45.22 142 ASP A O 1
ATOM 1162 N N . GLY A 1 143 ? 6.582 -3.298 -17.385 1.00 37.84 143 GLY A N 1
ATOM 1163 C CA . GLY A 1 143 ? 5.548 -4.310 -17.213 1.00 37.84 143 GLY A CA 1
ATOM 1164 C C . GLY A 1 143 ? 6.149 -5.714 -17.237 1.00 37.84 143 GLY A C 1
ATOM 1165 O O . GLY A 1 143 ? 6.116 -6.375 -18.265 1.00 37.84 143 GLY A O 1
ATOM 1166 N N . GLY A 1 144 ? 6.696 -6.163 -16.104 1.00 33.34 144 GLY A N 1
ATOM 1167 C CA . GLY A 1 144 ? 6.802 -7.579 -15.724 1.00 33.34 144 GLY A CA 1
ATOM 1168 C C . GLY A 1 144 ? 7.218 -8.607 -16.787 1.00 33.34 144 GLY A C 1
ATOM 1169 O O . GLY A 1 144 ? 6.636 -9.686 -16.791 1.00 33.34 144 GLY A O 1
ATOM 1170 N N . MET A 1 145 ? 8.207 -8.331 -17.638 1.00 33.59 145 MET A N 1
ATOM 1171 C CA . MET A 1 145 ? 8.848 -9.379 -18.438 1.00 33.59 145 MET A CA 1
ATOM 1172 C C . MET A 1 145 ? 9.967 -10.016 -17.614 1.00 33.59 145 MET A C 1
ATOM 1174 O O . MET A 1 145 ? 11.085 -9.512 -17.537 1.00 33.59 145 MET A O 1
ATOM 1178 N N . GLY A 1 146 ? 9.633 -11.132 -16.962 1.00 32.31 146 GLY A N 1
ATOM 1179 C CA . GLY A 1 146 ? 10.582 -12.236 -16.924 1.00 32.31 146 GLY A CA 1
ATOM 1180 C C . GLY A 1 146 ? 10.801 -12.699 -18.364 1.00 32.31 146 GLY A C 1
ATOM 1181 O O . GLY A 1 146 ? 9.894 -12.616 -19.189 1.00 32.31 146 GLY A O 1
ATOM 1182 N N . SER A 1 147 ? 12.028 -13.074 -18.681 1.00 31.55 147 SER A N 1
ATOM 1183 C CA . SER A 1 147 ? 12.405 -13.719 -19.928 1.00 31.55 147 SER A CA 1
ATOM 1184 C C . SER A 1 147 ? 11.642 -15.040 -20.085 1.00 31.55 147 SER A C 1
ATOM 1186 O O . SER A 1 147 ? 12.118 -16.082 -19.661 1.00 31.55 147 SER A O 1
ATOM 1188 N N . ASP A 1 148 ? 10.459 -15.000 -20.696 1.00 30.66 148 ASP A N 1
ATOM 1189 C CA . ASP A 1 148 ? 9.730 -16.211 -21.108 1.00 30.66 148 ASP A CA 1
ATOM 1190 C C . ASP A 1 148 ? 10.247 -16.767 -22.458 1.00 30.66 148 ASP A C 1
ATOM 1192 O O . ASP A 1 148 ? 9.678 -17.711 -22.990 1.00 30.66 148 ASP A O 1
ATOM 1196 N N . ASP A 1 149 ? 11.356 -16.228 -22.986 1.00 31.20 149 ASP A N 1
ATOM 1197 C CA . ASP A 1 149 ? 12.107 -16.798 -24.120 1.00 31.20 149 ASP A CA 1
ATOM 1198 C C . ASP A 1 149 ? 13.308 -17.668 -23.650 1.00 31.20 149 ASP A C 1
ATOM 1200 O O . ASP A 1 149 ? 14.196 -17.989 -24.440 1.00 31.20 149 ASP A O 1
ATOM 1204 N N . ASP A 1 150 ? 13.378 -18.041 -22.363 1.00 35.78 150 ASP A N 1
ATOM 1205 C CA . ASP A 1 150 ? 14.441 -18.896 -21.808 1.00 35.78 150 ASP A CA 1
ATOM 1206 C C . ASP A 1 150 ? 14.128 -20.398 -22.045 1.00 35.78 150 ASP A C 1
ATOM 1208 O O . ASP A 1 150 ? 13.752 -21.117 -21.121 1.00 35.78 150 ASP A O 1
ATOM 1212 N N . GLU A 1 151 ? 14.310 -20.894 -23.275 1.00 31.59 151 GLU A N 1
ATOM 1213 C CA . GLU A 1 151 ? 14.146 -22.320 -23.658 1.00 31.59 151 GLU A CA 1
ATOM 1214 C C . GLU A 1 151 ? 15.190 -23.299 -23.046 1.00 31.59 151 GLU A C 1
ATOM 1216 O O . GLU A 1 151 ? 15.273 -24.443 -23.477 1.00 31.59 151 GLU A O 1
ATOM 1221 N N . ASP A 1 152 ? 15.956 -22.923 -22.011 1.00 29.45 152 ASP A N 1
ATOM 1222 C CA . ASP A 1 152 ? 17.053 -23.760 -21.467 1.00 29.45 152 ASP A CA 1
ATOM 1223 C C . ASP A 1 152 ? 17.026 -24.015 -19.936 1.00 29.45 152 ASP A C 1
ATOM 1225 O O . ASP A 1 152 ? 17.993 -24.545 -19.386 1.00 29.45 152 ASP A O 1
ATOM 1229 N N . ASP A 1 153 ? 15.946 -23.692 -19.207 1.00 30.70 153 ASP A N 1
ATOM 1230 C CA . ASP A 1 153 ? 15.824 -23.973 -17.753 1.00 30.70 153 ASP A CA 1
ATOM 1231 C C . ASP A 1 153 ? 14.659 -24.954 -17.422 1.00 30.70 153 ASP A C 1
ATOM 1233 O O . ASP A 1 153 ? 13.939 -24.806 -16.426 1.00 30.70 153 ASP A O 1
ATOM 1237 N N . ASP A 1 154 ? 14.517 -26.028 -18.210 1.00 32.03 154 ASP A N 1
ATOM 1238 C CA . ASP A 1 154 ? 13.707 -27.216 -17.879 1.00 32.03 154 ASP A CA 1
ATOM 1239 C C . ASP A 1 154 ? 14.369 -28.047 -16.759 1.00 32.03 154 ASP A C 1
ATOM 1241 O O . ASP A 1 154 ? 14.970 -29.086 -17.002 1.00 32.03 154 ASP A O 1
ATOM 1245 N N . GLU A 1 155 ? 14.287 -27.577 -15.508 1.00 27.88 155 GLU A N 1
ATOM 1246 C CA . GLU A 1 155 ? 14.221 -28.452 -14.310 1.00 27.88 155 GLU A CA 1
ATOM 1247 C C . GLU A 1 155 ? 13.993 -27.697 -12.985 1.00 27.88 155 GLU A C 1
ATOM 1249 O O . GLU A 1 155 ? 13.804 -28.318 -11.938 1.00 27.88 155 GLU A O 1
ATOM 1254 N N . VAL A 1 156 ? 13.966 -26.356 -12.982 1.00 29.55 156 VAL A N 1
ATOM 1255 C CA . VAL A 1 156 ? 13.808 -25.563 -11.738 1.00 29.55 156 VAL A CA 1
ATOM 1256 C C . VAL A 1 156 ? 12.545 -24.679 -11.734 1.00 29.55 156 VAL A C 1
ATOM 1258 O O . VAL A 1 156 ? 12.185 -24.123 -10.692 1.00 29.55 156 VAL A O 1
ATOM 1261 N N . GLY A 1 157 ? 11.809 -24.618 -12.851 1.00 26.95 157 GLY A N 1
ATOM 1262 C CA . GLY A 1 157 ? 10.500 -23.952 -12.964 1.00 26.95 157 GLY A CA 1
ATOM 1263 C C . GLY A 1 157 ? 9.359 -24.660 -12.214 1.00 26.95 157 GLY A C 1
ATOM 1264 O O . GLY A 1 157 ? 8.535 -23.998 -11.583 1.00 26.95 157 GLY A O 1
ATOM 1265 N N . ASN A 1 158 ? 9.392 -25.994 -12.127 1.00 25.64 158 ASN A N 1
ATOM 1266 C CA . ASN A 1 158 ? 8.324 -26.818 -11.529 1.00 25.64 158 ASN A CA 1
ATOM 1267 C C . ASN A 1 158 ? 8.237 -26.793 -9.987 1.00 25.64 158 ASN A C 1
ATOM 1269 O O . ASN A 1 158 ? 7.481 -27.555 -9.389 1.00 25.64 158 ASN A O 1
ATOM 1273 N N . LEU A 1 159 ? 8.989 -25.923 -9.303 1.00 26.11 159 LEU A N 1
ATOM 1274 C CA . LEU A 1 159 ? 8.965 -25.818 -7.834 1.00 26.11 159 LEU A CA 1
ATOM 1275 C C . LEU A 1 159 ? 8.563 -24.432 -7.311 1.00 26.11 159 LEU A C 1
ATOM 1277 O O . LEU A 1 159 ? 8.379 -24.265 -6.103 1.00 26.11 159 LEU A O 1
ATOM 1281 N N . LEU A 1 160 ? 8.397 -23.438 -8.193 1.00 27.83 160 LEU A N 1
ATOM 1282 C CA . LEU A 1 160 ? 8.028 -22.070 -7.808 1.00 27.83 160 LEU A CA 1
ATOM 1283 C C . LEU A 1 160 ? 6.616 -21.655 -8.245 1.00 27.83 160 LEU A C 1
ATOM 1285 O O . LEU A 1 160 ? 6.031 -20.819 -7.548 1.00 27.83 160 LEU A O 1
ATOM 1289 N N . GLU A 1 161 ? 6.014 -22.309 -9.247 1.00 29.17 161 GLU A N 1
ATOM 1290 C CA . GLU A 1 161 ? 4.557 -22.254 -9.491 1.00 29.17 161 GLU A CA 1
ATOM 1291 C C . GLU A 1 161 ? 3.764 -22.705 -8.258 1.00 29.17 161 GLU A C 1
ATOM 1293 O O . GLU A 1 161 ? 2.777 -22.080 -7.859 1.00 29.17 161 GLU A O 1
ATOM 1298 N N . HIS A 1 162 ? 4.309 -23.670 -7.517 1.00 25.84 162 HIS A N 1
ATOM 1299 C CA . HIS A 1 162 ? 3.711 -24.126 -6.276 1.00 25.84 162 HIS A CA 1
ATOM 1300 C C . HIS A 1 162 ? 3.682 -23.084 -5.156 1.00 25.84 162 HIS A C 1
ATOM 1302 O O . HIS A 1 162 ? 2.937 -23.287 -4.213 1.00 25.84 162 HIS A O 1
ATOM 1308 N N . THR A 1 163 ? 4.386 -21.946 -5.188 1.00 28.91 163 THR A N 1
ATOM 1309 C CA . THR A 1 163 ? 4.233 -20.939 -4.108 1.00 28.91 163 THR A CA 1
ATOM 1310 C C . THR A 1 163 ? 3.054 -19.987 -4.314 1.00 28.91 163 THR A C 1
ATOM 1312 O O . THR A 1 163 ? 2.423 -19.599 -3.327 1.00 28.91 163 THR A O 1
ATOM 1315 N N . GLY A 1 164 ? 2.717 -19.665 -5.568 1.00 28.83 164 GLY A N 1
ATOM 1316 C CA . GLY A 1 164 ? 1.512 -18.911 -5.928 1.00 28.83 164 GLY A CA 1
ATOM 1317 C C . GLY A 1 164 ? 0.255 -19.762 -5.760 1.00 28.83 164 GLY A C 1
ATOM 1318 O O . GLY A 1 164 ? -0.694 -19.340 -5.097 1.00 28.83 164 GLY A O 1
ATOM 1319 N N . GLU A 1 165 ? 0.310 -21.013 -6.223 1.00 29.69 165 GLU A N 1
ATOM 1320 C CA . GLU A 1 165 ? -0.734 -22.004 -5.967 1.00 29.69 165 GLU A CA 1
ATOM 1321 C C . GLU A 1 165 ? -0.847 -22.343 -4.483 1.00 29.69 165 GLU A C 1
ATOM 1323 O O . GLU A 1 165 ? -1.952 -22.413 -3.975 1.00 29.69 165 GLU A O 1
ATOM 1328 N N . THR A 1 166 ? 0.245 -22.472 -3.720 1.00 30.22 166 THR A N 1
ATOM 1329 C CA . THR A 1 166 ? 0.133 -22.734 -2.271 1.00 30.22 166 THR A CA 1
ATOM 1330 C C . THR A 1 166 ? -0.452 -21.538 -1.521 1.00 30.22 166 THR A C 1
ATOM 1332 O O . THR A 1 166 ? -1.070 -21.745 -0.489 1.00 30.22 166 THR A O 1
ATOM 1335 N N . LEU A 1 167 ? -0.337 -20.297 -2.010 1.00 31.83 167 LEU A N 1
ATOM 1336 C CA . LEU A 1 167 ? -0.986 -19.125 -1.401 1.00 31.83 167 LEU A CA 1
ATOM 1337 C C . LEU A 1 167 ? -2.466 -18.999 -1.781 1.00 31.83 167 LEU A C 1
ATOM 1339 O O . LEU A 1 167 ? -3.265 -18.651 -0.912 1.00 31.83 167 LEU A O 1
ATOM 1343 N N . ALA A 1 168 ? -2.842 -19.330 -3.019 1.00 31.23 168 ALA A N 1
ATOM 1344 C CA . ALA A 1 168 ? -4.239 -19.423 -3.451 1.00 31.23 168 ALA A CA 1
ATOM 1345 C C . ALA A 1 168 ? -4.952 -20.635 -2.816 1.00 31.23 168 ALA A C 1
ATOM 1347 O O . ALA A 1 168 ? -6.058 -20.509 -2.296 1.00 31.23 168 ALA A O 1
ATOM 1348 N N . THR A 1 169 ? -4.280 -21.782 -2.731 1.00 31.77 169 THR A N 1
ATOM 1349 C CA . THR A 1 169 ? -4.754 -23.011 -2.078 1.00 31.77 169 THR A CA 1
ATOM 1350 C C . THR A 1 169 ? -4.706 -22.900 -0.550 1.00 31.77 169 THR A C 1
ATOM 1352 O O . THR A 1 169 ? -5.594 -23.423 0.113 1.00 31.77 169 THR A O 1
ATOM 1355 N N . ALA A 1 170 ? -3.758 -22.163 0.051 1.00 32.59 170 ALA A N 1
ATOM 1356 C CA . ALA A 1 170 ? -3.808 -21.816 1.481 1.00 32.59 170 ALA A CA 1
ATOM 1357 C C . ALA A 1 170 ? -4.859 -20.742 1.784 1.00 32.59 170 ALA A C 1
ATOM 1359 O O . ALA A 1 170 ? -5.388 -20.722 2.890 1.00 32.59 170 ALA A O 1
ATOM 1360 N N . ALA A 1 171 ? -5.185 -19.859 0.833 1.00 32.41 171 ALA A N 1
ATOM 1361 C CA . ALA A 1 171 ? -6.329 -18.960 0.952 1.00 32.41 171 ALA A CA 1
ATOM 1362 C C . ALA A 1 171 ? -7.659 -19.725 0.849 1.00 32.41 171 ALA A C 1
ATOM 1364 O O . ALA A 1 171 ? -8.559 -19.402 1.615 1.00 32.41 171 ALA A O 1
ATOM 1365 N N . ARG A 1 172 ? -7.755 -20.758 -0.006 1.00 34.59 172 ARG A N 1
ATOM 1366 C CA . ARG A 1 172 ? -8.900 -21.689 -0.061 1.00 34.59 172 ARG A CA 1
ATOM 1367 C C . ARG A 1 172 ? -9.024 -22.539 1.207 1.00 34.59 172 ARG A C 1
ATOM 1369 O O . ARG A 1 172 ? -10.063 -22.488 1.847 1.00 34.59 172 ARG A O 1
ATOM 1376 N N . ARG A 1 173 ? -7.952 -23.212 1.648 1.00 34.12 173 ARG A N 1
ATOM 1377 C CA . ARG A 1 173 ? -7.957 -24.028 2.883 1.00 34.12 173 ARG A CA 1
ATOM 1378 C C . ARG A 1 173 ? -8.277 -23.204 4.135 1.00 34.12 173 ARG A C 1
ATOM 1380 O O . ARG A 1 173 ? -9.065 -23.630 4.962 1.00 34.12 173 ARG A O 1
ATOM 1387 N N . ALA A 1 174 ? -7.764 -21.976 4.237 1.00 35.59 174 ALA A N 1
ATOM 1388 C CA . ALA A 1 174 ? -8.074 -21.097 5.369 1.00 35.59 174 ALA A CA 1
ATOM 1389 C C . ALA A 1 174 ? -9.495 -20.494 5.343 1.00 35.59 174 ALA A C 1
ATOM 1391 O O . ALA A 1 174 ? -9.895 -19.891 6.337 1.00 35.59 174 ALA A O 1
ATOM 1392 N N . LEU A 1 175 ? -10.225 -20.597 4.223 1.00 37.75 175 LEU A N 1
ATOM 1393 C CA . LEU A 1 175 ? -11.651 -20.253 4.130 1.00 37.75 175 LEU A CA 1
ATOM 1394 C C . LEU A 1 175 ? -12.555 -21.451 4.475 1.00 37.75 175 LEU A C 1
ATOM 1396 O O . LEU A 1 175 ? -13.712 -21.240 4.824 1.00 37.75 175 LEU A O 1
ATOM 1400 N N . GLU A 1 176 ? -12.034 -22.679 4.403 1.00 34.19 176 GLU A N 1
ATOM 1401 C CA . GLU A 1 176 ? -12.749 -23.917 4.751 1.00 34.19 176 GLU A CA 1
ATOM 1402 C C . GLU A 1 176 ? -12.612 -24.288 6.244 1.00 34.19 176 GLU A C 1
ATOM 1404 O O . GLU A 1 176 ? -13.515 -24.909 6.800 1.00 34.19 176 GLU A O 1
ATOM 1409 N N . ASP A 1 177 ? -11.561 -23.824 6.932 1.00 32.72 177 ASP A N 1
ATOM 1410 C CA . ASP A 1 177 ? -11.264 -24.130 8.349 1.00 32.72 177 ASP A CA 1
ATOM 1411 C C . ASP A 1 177 ? -12.138 -23.383 9.395 1.00 32.72 177 ASP A C 1
ATOM 1413 O O . ASP A 1 177 ? -11.782 -23.306 10.572 1.00 32.72 177 ASP A O 1
ATOM 1417 N N . ASP A 1 178 ? -13.304 -22.846 9.019 1.00 28.70 178 ASP A N 1
ATOM 1418 C CA . ASP A 1 178 ? -14.276 -22.270 9.975 1.00 28.70 178 ASP A CA 1
ATOM 1419 C C . ASP A 1 178 ? -15.168 -23.343 10.649 1.00 28.70 178 ASP A C 1
ATOM 1421 O O . ASP A 1 178 ? -16.131 -23.016 11.348 1.00 28.70 178 ASP A O 1
ATOM 1425 N N . ALA A 1 179 ? -14.842 -24.633 10.502 1.00 30.27 179 ALA A N 1
ATOM 1426 C CA . ALA A 1 179 ? -15.514 -25.717 11.210 1.00 30.27 179 ALA A CA 1
ATOM 1427 C C . ALA A 1 179 ? -14.543 -26.813 11.692 1.00 30.27 179 ALA A C 1
ATOM 1429 O O . ALA A 1 179 ? -13.906 -27.499 10.901 1.00 30.27 179 ALA A O 1
ATOM 1430 N N . SER A 1 180 ? -14.564 -27.035 13.011 1.00 27.30 180 SER A N 1
ATOM 1431 C CA . SER A 1 180 ? -14.013 -28.160 13.791 1.00 27.30 180 SER A CA 1
ATOM 1432 C C . SER A 1 180 ? -12.507 -28.173 14.116 1.00 27.30 180 SER A C 1
ATOM 1434 O O . SER A 1 180 ? -11.650 -28.484 13.298 1.00 27.30 180 SER A O 1
ATOM 1436 N N . GLU A 1 181 ? -12.217 -27.903 15.394 1.00 28.19 181 GLU A N 1
ATOM 1437 C CA . GLU A 1 181 ? -10.959 -28.211 16.080 1.00 28.19 181 GLU A CA 1
ATOM 1438 C C . GLU A 1 181 ? -10.944 -29.683 16.532 1.00 28.19 181 GLU A C 1
ATOM 1440 O O . GLU A 1 181 ? -11.894 -30.150 17.163 1.00 28.19 181 GLU A O 1
ATOM 1445 N N . SER A 1 182 ? -9.837 -30.393 16.300 1.00 24.84 182 SER A N 1
ATOM 1446 C CA . SER A 1 182 ? -9.432 -31.524 17.144 1.00 24.84 182 SER A CA 1
ATOM 1447 C C . SER A 1 182 ? -7.917 -31.738 17.086 1.00 24.84 182 SER A C 1
ATOM 1449 O O . SER A 1 182 ? -7.346 -31.927 16.011 1.00 24.84 182 SER A O 1
ATOM 1451 N N . GLU A 1 183 ? -7.286 -31.700 18.257 1.00 26.72 183 GLU A N 1
ATOM 1452 C CA . GLU A 1 183 ? -5.865 -31.946 18.508 1.00 26.72 183 GLU A CA 1
ATOM 1453 C C . GLU A 1 183 ? -5.491 -33.423 18.296 1.00 26.72 183 GLU A C 1
ATOM 1455 O O . GLU A 1 183 ? -6.226 -34.313 18.726 1.00 26.72 183 GLU A O 1
ATOM 1460 N N . ILE A 1 184 ? -4.317 -33.702 17.709 1.00 24.16 184 ILE A N 1
ATOM 1461 C CA . ILE A 1 184 ? -3.685 -35.034 17.766 1.00 24.16 184 ILE A CA 1
ATOM 1462 C C . ILE A 1 184 ? -2.177 -34.881 18.074 1.00 24.16 184 ILE A C 1
ATOM 1464 O O . ILE A 1 184 ? -1.529 -34.032 17.456 1.00 24.16 184 ILE A O 1
ATOM 1468 N N . PRO A 1 185 ? -1.588 -35.668 19.005 1.00 26.06 185 PRO A N 1
ATOM 1469 C CA . PRO A 1 185 ? -0.211 -35.492 19.481 1.00 26.06 185 PRO A CA 1
ATOM 1470 C C . PRO A 1 185 ? 0.840 -36.219 18.622 1.00 26.06 185 PRO A C 1
ATOM 1472 O O . PRO A 1 185 ? 0.573 -37.263 18.028 1.00 26.06 185 PRO A O 1
ATOM 1475 N N . MET A 1 186 ? 2.072 -35.696 18.630 1.00 22.33 186 MET A N 1
ATOM 1476 C CA . MET A 1 186 ? 3.261 -36.326 18.034 1.00 22.33 186 MET A CA 1
ATOM 1477 C C . MET A 1 186 ? 3.778 -37.518 18.863 1.00 22.33 186 MET A C 1
ATOM 1479 O O . MET A 1 186 ? 3.752 -37.438 20.093 1.00 22.33 186 MET A O 1
ATOM 1483 N N . PRO A 1 187 ? 4.367 -38.560 18.240 1.00 26.03 187 PRO A N 1
ATOM 1484 C CA . PRO A 1 187 ? 5.135 -39.567 18.958 1.00 26.03 187 PRO A CA 1
ATOM 1485 C C . PRO A 1 187 ? 6.638 -39.234 19.012 1.00 26.03 187 PRO A C 1
ATOM 1487 O O . PRO A 1 187 ? 7.236 -38.743 18.055 1.00 26.03 187 PRO A O 1
ATOM 1490 N N . VAL A 1 188 ? 7.232 -39.552 20.163 1.00 25.91 188 VAL A N 1
ATOM 1491 C CA . VAL A 1 188 ? 8.667 -39.548 20.485 1.00 25.91 188 VAL A CA 1
ATOM 1492 C C . VAL A 1 188 ? 9.172 -40.996 20.484 1.00 25.91 188 VAL A C 1
ATOM 1494 O O . VAL A 1 188 ? 8.520 -41.837 21.095 1.00 25.91 188 VAL A O 1
ATOM 1497 N N . ALA A 1 189 ? 10.322 -41.263 19.852 1.00 23.98 189 ALA A N 1
ATOM 1498 C CA . ALA A 1 189 ? 11.314 -42.313 20.178 1.00 23.98 189 ALA A CA 1
ATOM 1499 C C . ALA A 1 189 ? 12.469 -42.201 19.152 1.00 23.98 189 ALA A C 1
ATOM 1501 O O . ALA A 1 189 ? 12.219 -42.189 17.952 1.00 23.98 189 ALA A O 1
ATOM 1502 N N . ASP A 1 190 ? 13.681 -41.791 19.531 1.00 23.19 190 ASP A N 1
ATOM 1503 C CA . ASP A 1 190 ? 14.788 -42.533 20.170 1.00 23.19 190 ASP A CA 1
ATOM 1504 C C . ASP A 1 190 ? 15.717 -43.286 19.187 1.00 23.19 190 ASP A C 1
ATOM 1506 O O . ASP A 1 190 ? 15.362 -44.299 18.602 1.00 23.19 190 ASP A O 1
ATOM 1510 N N . GLN A 1 191 ? 16.938 -42.739 19.081 1.00 26.02 191 GLN A N 1
ATOM 1511 C CA . GLN A 1 191 ? 18.243 -43.415 19.176 1.00 26.02 191 GLN A CA 1
ATOM 1512 C C . GLN A 1 191 ? 18.594 -44.612 18.265 1.00 26.02 191 GLN A C 1
ATOM 1514 O O . GLN A 1 191 ? 18.068 -45.701 18.432 1.00 26.02 191 GLN A O 1
ATOM 1519 N N . GLN A 1 192 ? 19.653 -44.448 17.451 1.00 23.84 192 GLN A N 1
ATOM 1520 C CA . GLN A 1 192 ? 21.027 -44.973 17.667 1.00 23.84 192 GLN A CA 1
ATOM 1521 C C . GLN A 1 192 ? 21.766 -45.347 16.362 1.00 23.84 192 GLN A C 1
ATOM 1523 O O . GLN A 1 192 ? 21.200 -45.946 15.462 1.00 23.84 192 GLN A O 1
ATOM 1528 N N . GLN A 1 193 ? 23.071 -45.029 16.377 1.00 23.94 193 GLN A N 1
ATOM 1529 C CA . GLN A 1 193 ? 24.196 -45.696 15.696 1.00 23.94 193 GLN A CA 1
ATOM 1530 C C . GLN A 1 193 ? 24.243 -45.676 14.155 1.00 23.94 193 GLN A C 1
ATOM 1532 O O . GLN A 1 193 ? 23.566 -46.430 13.480 1.00 23.94 193 GLN A O 1
ATOM 1537 N N . ASP A 1 194 ? 25.163 -44.878 13.601 1.00 24.48 194 ASP A N 1
ATOM 1538 C CA . ASP A 1 194 ? 26.406 -45.480 13.111 1.00 24.48 194 ASP A CA 1
ATOM 1539 C C . ASP A 1 194 ? 27.534 -44.452 12.981 1.00 24.48 194 ASP A C 1
ATOM 1541 O O . ASP A 1 194 ? 27.387 -43.328 12.497 1.00 24.48 194 ASP A O 1
ATOM 1545 N N . GLN A 1 195 ? 28.673 -44.861 13.524 1.00 25.12 195 GLN A N 1
ATOM 1546 C CA . GLN A 1 195 ? 29.935 -44.151 13.576 1.00 25.12 195 GLN A CA 1
ATOM 1547 C C . GLN A 1 195 ? 30.884 -44.738 12.523 1.00 25.12 195 GLN A C 1
ATOM 1549 O O . GLN A 1 195 ? 30.831 -45.923 12.229 1.00 25.12 195 GLN A O 1
ATOM 1554 N N . GLN A 1 196 ? 31.850 -43.906 12.124 1.00 22.77 196 GLN A N 1
ATOM 1555 C CA . GLN A 1 196 ? 33.143 -44.263 11.526 1.00 22.77 196 GLN A CA 1
ATOM 1556 C C . GLN A 1 196 ? 33.145 -44.610 10.029 1.00 22.77 196 GLN A C 1
ATOM 1558 O O . GLN A 1 196 ? 32.838 -45.720 9.621 1.00 22.77 196 GLN A O 1
ATOM 1563 N N . GLN A 1 197 ? 33.726 -43.712 9.227 1.00 23.62 197 GLN A N 1
ATOM 1564 C CA . GLN A 1 197 ? 35.120 -43.877 8.796 1.00 23.62 197 GLN A CA 1
ATOM 1565 C C . GLN A 1 197 ? 35.660 -42.619 8.087 1.00 23.62 197 GLN A C 1
ATOM 1567 O O . GLN A 1 197 ? 34.942 -41.923 7.379 1.00 23.62 197 GLN A O 1
ATOM 1572 N N . GLN A 1 198 ? 36.962 -42.392 8.296 1.00 25.00 198 GLN A N 1
ATOM 1573 C CA . GLN A 1 198 ? 37.885 -41.490 7.584 1.00 25.00 198 GLN A CA 1
ATOM 1574 C C . GLN A 1 198 ? 37.957 -40.017 8.031 1.00 25.00 198 GLN A C 1
ATOM 1576 O O . GLN A 1 198 ? 37.558 -39.078 7.349 1.00 25.00 198 GLN A O 1
ATOM 1581 N N . GLN A 1 199 ? 38.630 -39.828 9.173 1.00 25.86 199 GLN A N 1
ATOM 1582 C CA . GLN A 1 199 ? 39.660 -38.793 9.300 1.00 25.86 199 GLN A CA 1
ATOM 1583 C C . GLN A 1 199 ? 40.914 -39.240 8.536 1.00 25.86 199 GLN A C 1
ATOM 1585 O O . GLN A 1 199 ? 41.363 -40.362 8.759 1.00 25.86 199 GLN A O 1
ATOM 1590 N N . GLN A 1 200 ? 41.502 -38.361 7.721 1.00 23.34 200 GLN A N 1
ATOM 1591 C CA . GLN A 1 200 ? 42.905 -37.913 7.803 1.00 23.34 200 GLN A CA 1
ATOM 1592 C C . GLN A 1 200 ? 43.305 -37.131 6.537 1.00 23.34 200 GLN A C 1
ATOM 1594 O O . GLN A 1 200 ? 42.855 -37.444 5.444 1.00 23.34 200 GLN A O 1
ATOM 1599 N N . GLN A 1 201 ? 44.211 -36.167 6.742 1.00 23.16 201 GLN A N 1
ATOM 1600 C CA . GLN A 1 201 ? 44.957 -35.352 5.767 1.00 23.16 201 GLN A CA 1
ATOM 1601 C C . GLN A 1 201 ? 44.303 -34.042 5.300 1.00 23.16 201 GLN A C 1
ATOM 1603 O O . GLN A 1 201 ? 43.585 -33.985 4.313 1.00 23.16 201 GLN A O 1
ATOM 1608 N N . GLU A 1 202 ? 44.610 -32.968 6.030 1.00 24.98 202 GLU A N 1
ATOM 1609 C CA . GLU A 1 202 ? 45.391 -31.821 5.526 1.00 24.98 202 GLU A CA 1
ATOM 1610 C C . GLU A 1 202 ? 45.673 -30.910 6.740 1.00 24.98 202 GLU A C 1
ATOM 1612 O O . GLU A 1 202 ? 44.862 -30.077 7.143 1.00 24.98 202 GLU A O 1
ATOM 1617 N N . VAL A 1 203 ? 46.812 -31.163 7.395 1.00 25.03 203 VAL A N 1
ATOM 1618 C CA . VAL A 1 203 ? 47.464 -30.223 8.314 1.00 25.03 203 VAL A CA 1
ATOM 1619 C C . VAL A 1 203 ? 48.442 -29.439 7.451 1.00 25.03 203 VAL A C 1
ATOM 1621 O O . VAL A 1 203 ? 49.448 -29.998 7.027 1.00 25.03 203 VAL A O 1
ATOM 1624 N N . GLU A 1 204 ? 48.154 -28.169 7.196 1.00 25.62 204 GLU A N 1
ATOM 1625 C CA . GLU A 1 204 ? 49.178 -27.209 6.792 1.00 25.62 204 GLU A CA 1
ATOM 1626 C C . GLU A 1 204 ? 49.239 -26.101 7.840 1.00 25.62 204 GLU A C 1
ATOM 1628 O O . GLU A 1 204 ? 48.269 -25.383 8.094 1.00 25.62 204 GLU A O 1
ATOM 1633 N N . ASN A 1 205 ? 50.406 -26.049 8.478 1.00 24.56 205 ASN A N 1
ATOM 1634 C CA . ASN A 1 205 ? 50.896 -24.945 9.280 1.00 24.56 205 ASN A CA 1
ATOM 1635 C C . ASN A 1 205 ? 51.133 -23.742 8.363 1.00 24.56 205 ASN A C 1
ATOM 1637 O O . ASN A 1 205 ? 51.764 -23.901 7.321 1.00 24.56 205 ASN A O 1
ATOM 1641 N N . ASP A 1 206 ? 50.725 -22.551 8.791 1.00 24.86 206 ASP A N 1
ATOM 1642 C CA . ASP A 1 206 ? 51.412 -21.332 8.369 1.00 24.86 206 ASP A CA 1
ATOM 1643 C C . ASP A 1 206 ? 51.383 -20.313 9.515 1.00 24.86 206 ASP A C 1
ATOM 1645 O O . ASP A 1 206 ? 50.373 -19.655 9.788 1.00 24.86 206 ASP A O 1
ATOM 1649 N N . ASP A 1 207 ? 52.506 -20.270 10.231 1.00 27.70 207 ASP A N 1
ATOM 1650 C CA . ASP A 1 207 ? 52.896 -19.206 11.146 1.00 27.70 207 ASP A CA 1
ATOM 1651 C C . ASP A 1 207 ? 53.326 -17.996 10.306 1.00 27.70 207 ASP A C 1
ATOM 1653 O O . ASP A 1 207 ? 54.435 -17.943 9.777 1.00 27.70 207 ASP A O 1
ATOM 1657 N N . GLY A 1 208 ? 52.446 -17.001 10.195 1.00 26.20 208 GLY A N 1
ATOM 1658 C CA . GLY A 1 208 ? 52.704 -15.767 9.459 1.00 26.20 208 GLY A CA 1
ATOM 1659 C C . GLY A 1 208 ? 52.333 -14.539 10.278 1.00 26.20 208 GLY A C 1
ATOM 1660 O O . GLY A 1 208 ? 51.166 -14.170 10.383 1.00 26.20 208 GLY A O 1
ATOM 1661 N N . ASN A 1 209 ? 53.349 -13.901 10.853 1.00 29.84 209 ASN A N 1
ATOM 1662 C CA . ASN A 1 209 ? 53.302 -12.600 11.509 1.00 29.84 209 ASN A CA 1
ATOM 1663 C C . ASN A 1 209 ? 52.741 -11.533 10.540 1.00 29.84 209 ASN A C 1
ATOM 1665 O O . ASN A 1 209 ? 53.430 -11.145 9.599 1.00 29.84 209 ASN A O 1
ATOM 1669 N N . TYR A 1 210 ? 51.508 -11.058 10.754 1.00 30.55 210 TYR A N 1
ATOM 1670 C CA . TYR A 1 210 ? 50.918 -9.973 9.962 1.00 30.55 210 TYR A CA 1
ATOM 1671 C C . TYR A 1 210 ? 50.689 -8.728 10.815 1.00 30.55 210 TYR A C 1
ATOM 1673 O O . TYR A 1 210 ? 49.931 -8.725 11.786 1.00 30.55 210 TYR A O 1
ATOM 1681 N N . ALA A 1 211 ? 51.382 -7.665 10.413 1.00 26.69 211 ALA A N 1
ATOM 1682 C CA . ALA A 1 211 ? 51.275 -6.326 10.954 1.00 26.69 211 ALA A CA 1
ATOM 1683 C C . ALA A 1 211 ? 49.827 -5.812 10.896 1.00 26.69 211 ALA A C 1
ATOM 1685 O O . ALA A 1 211 ? 49.152 -5.906 9.872 1.00 26.69 211 ALA A O 1
ATOM 1686 N N . MET A 1 212 ? 49.381 -5.233 12.010 1.00 26.17 212 MET A N 1
ATOM 1687 C CA . MET A 1 212 ? 48.144 -4.463 12.124 1.00 26.17 212 MET A CA 1
ATOM 1688 C C . MET A 1 212 ? 48.210 -3.231 11.213 1.00 26.17 212 MET A C 1
ATOM 1690 O O . MET A 1 212 ? 48.746 -2.194 11.600 1.00 26.17 212 MET A O 1
ATOM 1694 N N . THR A 1 213 ? 47.649 -3.321 10.009 1.00 30.61 213 THR A N 1
ATOM 1695 C CA . THR A 1 213 ? 47.236 -2.133 9.256 1.00 30.61 213 THR A CA 1
ATOM 1696 C C . THR A 1 213 ? 45.867 -1.714 9.769 1.00 30.61 213 THR A C 1
ATOM 1698 O O . THR A 1 213 ? 44.879 -2.434 9.634 1.00 30.61 213 THR A O 1
ATOM 1701 N N . ASN A 1 214 ? 45.845 -0.564 10.431 1.00 31.53 214 ASN A N 1
ATOM 1702 C CA . ASN A 1 214 ? 44.730 -0.010 11.186 1.00 31.53 214 ASN A CA 1
ATOM 1703 C C . ASN A 1 214 ? 43.667 0.629 10.264 1.00 31.53 214 ASN A C 1
ATOM 1705 O O . ASN A 1 214 ? 43.300 1.785 10.453 1.00 31.53 214 ASN A O 1
ATOM 1709 N N . ASP A 1 215 ? 43.186 -0.112 9.263 1.00 36.78 215 ASP A N 1
ATOM 1710 C CA . ASP A 1 215 ? 42.115 0.335 8.369 1.00 36.78 215 ASP A CA 1
ATOM 1711 C C . ASP A 1 215 ? 40.761 -0.201 8.862 1.00 36.78 215 ASP A C 1
ATOM 1713 O O . ASP A 1 215 ? 40.450 -1.382 8.727 1.00 36.78 215 ASP A O 1
ATOM 1717 N N . LEU A 1 216 ? 39.987 0.697 9.489 1.00 45.25 216 LEU A N 1
ATOM 1718 C CA . LEU A 1 216 ? 38.548 0.633 9.809 1.00 45.25 216 LEU A CA 1
ATOM 1719 C C . LEU A 1 216 ? 37.928 -0.779 9.831 1.00 45.25 216 LEU A C 1
ATOM 1721 O O . LEU A 1 216 ? 37.328 -1.233 8.854 1.00 45.25 216 LEU A O 1
ATOM 1725 N N . ALA A 1 217 ? 37.989 -1.445 10.989 1.00 48.28 217 ALA A N 1
ATOM 1726 C CA . ALA A 1 217 ? 37.213 -2.657 11.240 1.00 48.28 217 ALA A CA 1
ATOM 1727 C C . ALA A 1 217 ? 35.723 -2.396 10.952 1.00 48.28 217 ALA A C 1
ATOM 1729 O O . ALA A 1 217 ? 35.090 -1.542 11.578 1.00 48.28 217 ALA A O 1
ATOM 1730 N N . VAL A 1 218 ? 35.156 -3.131 9.995 1.00 59.81 218 VAL A N 1
ATOM 1731 C CA . VAL A 1 218 ? 33.756 -2.968 9.596 1.00 59.81 218 VAL A CA 1
ATOM 1732 C C . VAL A 1 218 ? 32.869 -3.521 10.715 1.00 59.81 218 VAL A C 1
ATOM 1734 O O . VAL A 1 218 ? 32.950 -4.701 11.060 1.00 59.81 218 VAL A O 1
ATOM 1737 N N . THR A 1 219 ? 32.023 -2.671 11.300 1.00 62.38 219 THR A N 1
ATOM 1738 C CA . THR A 1 219 ? 31.208 -3.000 12.485 1.00 62.38 219 THR A CA 1
ATOM 1739 C C . THR A 1 219 ? 30.030 -3.933 12.180 1.00 62.38 219 THR A C 1
ATOM 1741 O O . THR A 1 219 ? 29.647 -4.732 13.041 1.00 62.38 219 THR A O 1
ATOM 1744 N N . SER A 1 220 ? 29.494 -3.893 10.955 1.00 75.75 220 SER A N 1
ATOM 1745 C CA . SER A 1 220 ? 28.376 -4.733 10.509 1.00 75.75 220 SER A CA 1
ATOM 1746 C C . SER A 1 220 ? 28.484 -5.159 9.037 1.00 75.75 220 SER A C 1
ATOM 1748 O O . SER A 1 220 ? 29.063 -4.465 8.204 1.00 75.75 220 SER A O 1
ATOM 1750 N N . VAL A 1 221 ? 27.911 -6.318 8.703 1.00 84.19 221 VAL A N 1
ATOM 1751 C CA . VAL A 1 221 ? 27.812 -6.842 7.327 1.00 84.19 221 VAL A CA 1
ATOM 1752 C C . VAL A 1 221 ? 26.367 -6.818 6.880 1.00 84.19 221 VAL A C 1
ATOM 1754 O O . VAL A 1 221 ? 25.475 -7.128 7.668 1.00 84.19 221 VAL A O 1
ATOM 1757 N N . LYS A 1 222 ? 26.130 -6.507 5.604 1.00 86.44 222 LYS A N 1
ATOM 1758 C CA . LYS A 1 222 ? 24.798 -6.598 5.008 1.00 86.44 222 LYS A CA 1
ATOM 1759 C C . LYS A 1 222 ? 24.688 -7.802 4.083 1.00 86.44 222 LYS A C 1
ATOM 1761 O O . LYS A 1 222 ? 25.571 -8.057 3.268 1.00 86.44 222 LYS A O 1
ATOM 1766 N N . LEU A 1 223 ? 23.595 -8.542 4.221 1.00 87.00 223 LEU A N 1
ATOM 1767 C CA . LEU A 1 223 ? 23.284 -9.739 3.443 1.00 87.00 223 LEU A CA 1
ATOM 1768 C C . LEU A 1 223 ? 21.978 -9.536 2.673 1.00 87.00 223 LEU A C 1
ATOM 1770 O O . LEU A 1 223 ? 21.043 -8.932 3.198 1.00 87.00 223 LEU A O 1
ATOM 1774 N N . THR A 1 224 ? 21.878 -10.079 1.464 1.00 84.69 224 THR A N 1
ATOM 1775 C CA . THR A 1 224 ? 20.602 -10.144 0.734 1.00 84.69 224 THR A CA 1
ATOM 1776 C C . THR A 1 224 ? 19.733 -11.310 1.212 1.00 84.69 224 THR A C 1
ATOM 1778 O O . THR A 1 224 ? 20.198 -12.270 1.839 1.00 84.69 224 THR A O 1
ATOM 1781 N N . GLY A 1 225 ? 18.443 -11.268 0.867 1.00 76.44 225 GLY A N 1
ATOM 1782 C CA . GLY A 1 225 ? 17.519 -12.372 1.132 1.00 76.44 225 GLY A CA 1
ATOM 1783 C C . GLY A 1 225 ? 17.941 -13.702 0.494 1.00 76.44 225 GLY A C 1
ATOM 1784 O O . GLY A 1 225 ? 17.701 -14.753 1.086 1.00 76.44 225 GLY A O 1
ATOM 1785 N N . ASP A 1 226 ? 18.599 -13.685 -0.668 1.00 80.56 226 ASP A N 1
ATOM 1786 C CA . ASP A 1 226 ? 19.058 -14.910 -1.335 1.00 80.56 226 ASP A CA 1
ATOM 1787 C C . ASP A 1 226 ? 20.230 -15.573 -0.605 1.00 80.56 226 ASP A C 1
ATOM 1789 O O . ASP A 1 226 ? 20.269 -16.800 -0.506 1.00 80.56 226 ASP A O 1
ATOM 1793 N N . VAL A 1 227 ? 21.117 -14.789 0.017 1.00 84.94 227 VAL A N 1
ATOM 1794 C CA . VAL A 1 227 ? 22.152 -15.329 0.914 1.00 84.94 227 VAL A CA 1
ATOM 1795 C C . VAL A 1 227 ? 21.512 -15.991 2.136 1.00 84.94 227 VAL A C 1
ATOM 1797 O O . VAL A 1 227 ? 21.926 -17.079 2.530 1.00 84.94 227 VAL A O 1
ATOM 1800 N N . LEU A 1 228 ? 20.459 -15.396 2.710 1.00 81.06 228 LEU A N 1
ATOM 1801 C CA . LEU A 1 228 ? 19.733 -16.010 3.830 1.00 81.06 228 LEU A CA 1
ATOM 1802 C C . LEU A 1 228 ? 18.981 -17.286 3.431 1.00 81.06 228 LEU A C 1
ATOM 1804 O O . LEU A 1 228 ? 18.885 -18.209 4.240 1.00 81.06 228 LEU A O 1
ATOM 1808 N N . LYS A 1 229 ? 18.430 -17.354 2.211 1.00 81.75 229 LYS A N 1
ATOM 1809 C CA . LYS A 1 229 ? 17.826 -18.589 1.682 1.00 81.75 229 LYS A CA 1
ATOM 1810 C C . LYS A 1 229 ? 18.884 -19.678 1.550 1.00 81.75 229 LYS A C 1
ATOM 1812 O O . LYS A 1 229 ? 18.674 -20.770 2.066 1.00 81.75 229 LYS A O 1
ATOM 1817 N N . TRP A 1 230 ? 20.028 -19.348 0.948 1.00 84.94 230 TRP A N 1
ATOM 1818 C CA . TRP A 1 230 ? 21.147 -20.275 0.814 1.00 84.94 230 TRP A CA 1
ATOM 1819 C C . TRP A 1 230 ? 21.644 -20.763 2.179 1.00 84.94 230 TRP A C 1
ATOM 1821 O O . TRP A 1 230 ? 21.809 -21.961 2.371 1.00 84.94 230 TRP A O 1
ATOM 1831 N N . LEU A 1 231 ? 21.792 -19.873 3.168 1.00 83.31 231 LEU A N 1
ATOM 1832 C CA . LEU A 1 231 ? 22.212 -20.251 4.522 1.00 83.31 231 LEU A CA 1
ATOM 1833 C C . LEU A 1 231 ? 21.260 -21.251 5.194 1.00 83.31 231 LEU A C 1
ATOM 1835 O O . LEU A 1 231 ? 21.719 -22.065 5.987 1.00 83.31 231 LEU A O 1
ATOM 1839 N N . LYS A 1 232 ? 19.957 -21.226 4.892 1.00 79.06 232 LYS A N 1
ATOM 1840 C CA . LYS A 1 232 ? 19.001 -22.194 5.456 1.00 79.06 232 LYS A CA 1
ATOM 1841 C C . LYS A 1 232 ? 19.098 -23.572 4.821 1.00 79.06 232 LYS A C 1
ATOM 1843 O O . LYS A 1 232 ? 18.923 -24.557 5.528 1.00 79.06 232 LYS A O 1
ATOM 1848 N N . SER A 1 233 ? 19.336 -23.631 3.514 1.00 81.19 233 SER A N 1
ATOM 1849 C CA . SER A 1 233 ? 19.447 -24.892 2.777 1.00 81.19 233 SER A CA 1
ATOM 1850 C C . SER A 1 233 ? 20.861 -25.481 2.801 1.00 81.19 233 SER A C 1
ATOM 1852 O O . SER A 1 233 ? 21.032 -26.645 2.467 1.00 81.19 233 SER A O 1
ATOM 1854 N N . ALA A 1 234 ? 21.879 -24.692 3.155 1.00 78.94 234 ALA A N 1
ATOM 1855 C CA . ALA A 1 234 ? 23.276 -25.112 3.125 1.00 78.94 234 ALA A CA 1
ATOM 1856 C C . ALA A 1 234 ? 23.669 -26.007 4.312 1.00 78.94 234 ALA A C 1
ATOM 1858 O O . ALA A 1 234 ? 23.302 -25.767 5.473 1.00 78.94 234 ALA A O 1
ATOM 1859 N N . ASP A 1 235 ? 24.534 -26.985 4.034 1.00 80.69 235 ASP A N 1
ATOM 1860 C CA . ASP A 1 235 ? 25.100 -27.864 5.056 1.00 80.69 235 ASP A CA 1
ATOM 1861 C C . ASP A 1 235 ? 25.844 -27.084 6.145 1.00 80.69 235 ASP A C 1
ATOM 1863 O O . ASP A 1 235 ? 26.437 -26.023 5.915 1.00 80.69 235 ASP A O 1
ATOM 1867 N N . ALA A 1 236 ? 25.875 -27.652 7.354 1.00 80.00 236 ALA A N 1
ATOM 1868 C CA . ALA A 1 236 ? 26.530 -27.046 8.515 1.00 80.00 236 ALA A CA 1
ATOM 1869 C C . ALA A 1 236 ? 28.010 -26.697 8.255 1.00 80.00 236 ALA A C 1
ATOM 1871 O O . ALA A 1 236 ? 28.512 -25.686 8.750 1.00 80.00 236 ALA A O 1
ATOM 1872 N N . ARG A 1 237 ? 28.695 -27.494 7.422 1.00 82.06 237 ARG A N 1
ATOM 1873 C CA . ARG A 1 237 ? 30.086 -27.262 7.007 1.00 82.06 237 ARG A CA 1
ATOM 1874 C C . ARG A 1 237 ? 30.235 -25.979 6.185 1.00 82.06 237 ARG A C 1
ATOM 1876 O O . ARG A 1 237 ? 31.059 -25.131 6.526 1.00 82.06 237 ARG A O 1
ATOM 1883 N N . PHE A 1 238 ? 29.418 -25.813 5.143 1.00 82.00 238 PHE A N 1
ATOM 1884 C CA . PHE A 1 238 ? 29.449 -24.635 4.271 1.00 82.00 238 PHE A CA 1
ATOM 1885 C C . PHE A 1 238 ? 29.008 -23.368 5.003 1.00 82.00 238 PHE A C 1
ATOM 1887 O O . PHE A 1 238 ? 29.620 -22.318 4.814 1.00 82.00 238 PHE A O 1
ATOM 1894 N N . ARG A 1 239 ? 28.035 -23.472 5.917 1.00 83.56 239 ARG A N 1
ATOM 1895 C CA . ARG A 1 239 ? 27.683 -22.380 6.838 1.00 83.56 239 ARG A CA 1
ATOM 1896 C C . ARG A 1 239 ? 28.865 -21.960 7.711 1.00 83.56 239 ARG A C 1
ATOM 1898 O O . ARG A 1 239 ? 29.161 -20.772 7.814 1.00 83.56 239 ARG A O 1
ATOM 1905 N N . GLY A 1 240 ? 29.571 -22.921 8.310 1.00 80.56 240 GLY A N 1
ATOM 1906 C CA . GLY A 1 240 ? 30.751 -22.647 9.133 1.00 80.56 240 GLY A CA 1
ATOM 1907 C C . GLY A 1 240 ? 31.880 -21.969 8.349 1.00 80.56 240 GLY A C 1
ATOM 1908 O O . GLY A 1 240 ? 32.488 -21.015 8.839 1.00 80.56 240 GLY A O 1
ATOM 1909 N N . LEU A 1 241 ? 32.133 -22.416 7.114 1.00 83.25 241 LEU A N 1
ATOM 1910 C CA . LEU A 1 241 ? 33.097 -21.787 6.204 1.00 83.25 241 LEU A CA 1
ATOM 1911 C C . LEU A 1 241 ? 32.671 -20.369 5.808 1.00 83.25 241 LEU A C 1
ATOM 1913 O O . LEU A 1 241 ? 33.498 -19.459 5.850 1.00 83.25 241 LEU A O 1
ATOM 1917 N N . PHE A 1 242 ? 31.390 -20.165 5.493 1.00 86.50 242 PHE A N 1
ATOM 1918 C CA . PHE A 1 242 ? 30.836 -18.853 5.167 1.00 86.50 242 PHE A CA 1
ATOM 1919 C C . PHE A 1 242 ? 31.054 -17.865 6.316 1.00 86.50 242 PHE A C 1
ATOM 1921 O O . PHE A 1 242 ? 31.664 -16.818 6.110 1.00 86.50 242 PHE A O 1
ATOM 1928 N N . VAL A 1 243 ? 30.660 -18.228 7.544 1.00 83.56 243 VAL A N 1
ATOM 1929 C CA . VAL A 1 243 ? 30.846 -17.372 8.728 1.00 83.56 243 VAL A CA 1
ATOM 1930 C C . VAL A 1 243 ? 32.324 -17.031 8.929 1.00 83.56 243 VAL A C 1
ATOM 1932 O O . VAL A 1 243 ? 32.654 -15.862 9.106 1.00 83.56 243 VAL A O 1
ATOM 1935 N N . LYS A 1 244 ? 33.234 -18.011 8.817 1.00 83.50 244 LYS A N 1
ATOM 1936 C CA . LYS A 1 244 ? 34.684 -17.763 8.925 1.00 83.50 244 LYS A CA 1
ATOM 1937 C C . LYS A 1 244 ? 35.188 -16.782 7.862 1.00 83.50 244 LYS A C 1
ATOM 1939 O O . LYS A 1 244 ? 35.943 -15.875 8.196 1.00 83.50 244 LYS A O 1
ATOM 1944 N N . LYS A 1 245 ? 34.798 -16.950 6.594 1.00 83.62 245 LYS A N 1
ATOM 1945 C CA . LYS A 1 245 ? 35.244 -16.089 5.485 1.00 83.62 245 LYS A CA 1
ATOM 1946 C C . LYS A 1 245 ? 34.704 -14.668 5.621 1.00 83.62 245 LYS A C 1
ATOM 1948 O O . LYS A 1 245 ? 35.477 -13.723 5.504 1.00 83.62 245 LYS A O 1
ATOM 1953 N N . VAL A 1 246 ? 33.425 -14.512 5.954 1.00 83.31 246 VAL A N 1
ATOM 1954 C CA . VAL A 1 246 ? 32.818 -13.192 6.168 1.00 83.31 246 VAL A CA 1
ATOM 1955 C C . VAL A 1 246 ? 33.421 -12.492 7.390 1.00 83.31 246 VAL A C 1
ATOM 1957 O O . VAL A 1 246 ? 33.739 -11.311 7.307 1.00 83.31 246 VAL A O 1
ATOM 1960 N N . SER A 1 247 ? 33.692 -13.209 8.487 1.00 81.00 247 SER A N 1
ATOM 1961 C CA . SER A 1 247 ? 34.394 -12.641 9.651 1.00 81.00 247 SER A CA 1
ATOM 1962 C C . SER A 1 247 ? 35.838 -12.215 9.361 1.00 81.00 247 SER A C 1
ATOM 1964 O O . SER A 1 247 ? 36.360 -11.350 10.056 1.00 81.00 247 SER A O 1
ATOM 1966 N N . ARG A 1 248 ? 36.509 -12.812 8.367 1.00 80.94 248 ARG A N 1
ATOM 1967 C CA . ARG A 1 248 ? 37.827 -12.346 7.898 1.00 80.94 248 ARG A CA 1
ATOM 1968 C C . ARG A 1 248 ? 37.694 -11.084 7.045 1.00 80.94 248 ARG A C 1
ATOM 1970 O O . ARG A 1 248 ? 38.450 -10.136 7.235 1.00 80.94 248 ARG A O 1
ATOM 1977 N N . LEU A 1 249 ? 36.683 -11.033 6.172 1.00 79.62 249 LEU A N 1
ATOM 1978 C CA . LEU A 1 249 ? 36.387 -9.857 5.344 1.00 79.62 249 LEU A CA 1
ATOM 1979 C C . LEU A 1 249 ? 36.069 -8.606 6.183 1.00 79.62 249 LEU A C 1
ATOM 1981 O O . LEU A 1 249 ? 36.489 -7.513 5.799 1.00 79.62 249 LEU A O 1
ATOM 1985 N N . THR A 1 250 ? 35.378 -8.752 7.322 1.00 75.69 250 THR A N 1
ATOM 1986 C CA . THR A 1 250 ? 35.061 -7.634 8.238 1.00 75.69 250 THR A CA 1
ATOM 1987 C C . THR A 1 250 ? 36.255 -7.116 9.027 1.00 75.69 250 THR A C 1
ATOM 1989 O O . THR A 1 250 ? 36.270 -5.948 9.409 1.00 75.69 250 THR A O 1
ATOM 1992 N N . ARG A 1 251 ? 37.268 -7.961 9.249 1.00 75.06 251 ARG A N 1
ATOM 1993 C CA . ARG A 1 251 ? 38.531 -7.599 9.912 1.00 75.06 251 ARG A CA 1
ATOM 1994 C C . ARG A 1 251 ? 39.525 -6.897 8.984 1.00 75.06 251 ARG A C 1
ATOM 1996 O O . ARG A 1 251 ? 40.638 -6.624 9.410 1.00 75.06 251 ARG A O 1
ATOM 2003 N N . GLY A 1 252 ? 39.142 -6.632 7.734 1.00 65.38 252 GLY A N 1
ATOM 2004 C CA . GLY A 1 252 ? 40.001 -5.955 6.764 1.00 65.38 252 GLY A CA 1
ATOM 2005 C C . GLY A 1 252 ? 41.005 -6.873 6.066 1.00 65.38 252 GLY A C 1
ATOM 2006 O O . GLY A 1 252 ? 41.887 -6.382 5.372 1.00 65.38 252 GLY A O 1
ATOM 2007 N N . GLU A 1 253 ? 40.881 -8.201 6.179 1.00 69.44 253 GLU A N 1
ATOM 2008 C CA . GLU A 1 253 ? 41.760 -9.105 5.432 1.00 69.44 253 GLU A CA 1
ATOM 2009 C C . GLU A 1 253 ? 41.439 -9.045 3.926 1.00 69.44 253 GLU A C 1
ATOM 2011 O O . GLU A 1 253 ? 40.295 -9.257 3.503 1.00 69.44 253 GLU A O 1
ATOM 2016 N N . ARG A 1 254 ? 42.457 -8.751 3.106 1.00 60.69 254 ARG A N 1
ATOM 2017 C CA . ARG A 1 254 ? 42.336 -8.528 1.653 1.00 60.69 254 ARG A CA 1
ATOM 2018 C C . ARG A 1 254 ? 43.335 -9.370 0.844 1.00 60.69 254 ARG A C 1
ATOM 2020 O O . ARG A 1 254 ? 44.166 -8.842 0.117 1.00 60.69 254 ARG A O 1
ATOM 2027 N N . SER A 1 255 ? 43.297 -10.698 0.983 1.00 62.81 255 SER A N 1
ATOM 2028 C CA . SER A 1 255 ? 44.123 -11.577 0.133 1.00 62.81 255 SER A CA 1
ATOM 2029 C C . SER A 1 255 ? 43.533 -11.721 -1.278 1.00 62.81 255 SER A C 1
ATOM 2031 O O . SER A 1 255 ? 42.320 -11.645 -1.451 1.00 62.81 255 SER A O 1
ATOM 2033 N N . HIS A 1 256 ? 44.360 -12.012 -2.291 1.00 53.66 256 HIS A N 1
ATOM 2034 C CA . HIS A 1 256 ? 43.912 -12.179 -3.689 1.00 53.66 256 HIS A CA 1
ATOM 2035 C C . HIS A 1 256 ? 42.798 -13.238 -3.858 1.00 53.66 256 HIS A C 1
ATOM 2037 O O . HIS A 1 256 ? 41.919 -13.106 -4.701 1.00 53.66 256 HIS A O 1
ATOM 2043 N N . LYS A 1 257 ? 42.779 -14.279 -3.009 1.00 58.94 257 LYS A N 1
ATOM 2044 C CA . LYS A 1 257 ? 41.708 -15.301 -2.973 1.00 58.94 257 LYS A CA 1
ATOM 2045 C C . LYS A 1 257 ? 40.428 -14.829 -2.257 1.00 58.94 257 LYS A C 1
ATOM 2047 O O . LYS A 1 257 ? 39.403 -15.509 -2.317 1.00 58.94 257 LYS A O 1
ATOM 2052 N N . LEU A 1 258 ? 40.492 -13.715 -1.529 1.00 59.25 258 LEU A N 1
ATOM 2053 C CA . LEU A 1 258 ? 39.365 -13.096 -0.833 1.00 59.25 258 LEU A CA 1
ATOM 2054 C C . LEU A 1 258 ? 38.760 -11.920 -1.619 1.00 59.25 258 LEU A C 1
ATOM 2056 O O . LEU A 1 258 ? 37.569 -11.676 -1.457 1.00 59.25 258 LEU A O 1
ATOM 2060 N N . THR A 1 259 ? 39.530 -11.214 -2.452 1.00 68.38 259 THR A N 1
ATOM 2061 C CA . THR A 1 259 ? 39.101 -9.975 -3.135 1.00 68.38 259 THR A CA 1
ATOM 2062 C C . THR A 1 259 ? 39.478 -9.960 -4.618 1.00 68.38 259 THR A C 1
ATOM 2064 O O . THR A 1 259 ? 40.148 -9.037 -5.083 1.00 68.38 259 THR A O 1
ATOM 2067 N N . LYS A 1 260 ? 39.086 -10.985 -5.380 1.00 73.44 260 LYS A N 1
ATOM 2068 C CA . LYS A 1 260 ? 39.287 -10.969 -6.834 1.00 73.44 260 LYS A CA 1
ATOM 2069 C C . LYS A 1 260 ? 38.224 -10.065 -7.471 1.00 73.44 260 LYS A C 1
ATOM 2071 O O . LYS A 1 260 ? 37.039 -10.328 -7.293 1.00 73.44 260 LYS A O 1
ATOM 2076 N N . GLY A 1 261 ? 38.625 -8.994 -8.156 1.00 74.31 261 GLY A N 1
ATOM 2077 C CA . GLY A 1 261 ? 37.697 -8.135 -8.905 1.00 74.31 261 GLY A CA 1
ATOM 2078 C C . GLY A 1 261 ? 37.196 -8.833 -10.170 1.00 74.31 261 GLY A C 1
ATOM 2079 O O . GLY A 1 261 ? 37.958 -9.565 -10.802 1.00 74.31 261 GLY A O 1
ATOM 2080 N N . LEU A 1 262 ? 35.924 -8.638 -10.517 1.00 77.31 262 LEU A N 1
ATOM 2081 C CA . LEU A 1 262 ? 35.368 -9.122 -11.783 1.00 77.31 262 LEU A CA 1
ATOM 2082 C C . LEU A 1 262 ? 35.599 -8.088 -12.894 1.00 77.31 262 LEU A C 1
ATOM 2084 O O . LEU A 1 262 ? 35.319 -6.906 -12.708 1.00 77.31 262 LEU A O 1
ATOM 2088 N N . GLU A 1 263 ? 36.111 -8.540 -14.038 1.00 63.09 263 GLU A N 1
ATOM 2089 C CA . GLU A 1 263 ? 36.330 -7.712 -15.233 1.00 63.09 263 GLU A CA 1
ATOM 2090 C C . GLU A 1 263 ? 35.030 -7.583 -16.050 1.00 63.09 263 GLU A C 1
ATOM 2092 O O . GLU A 1 263 ? 34.198 -8.492 -16.049 1.00 63.09 263 GLU A O 1
ATOM 2097 N N . GLY A 1 264 ? 34.836 -6.447 -16.732 1.00 59.91 264 GLY A N 1
ATOM 2098 C CA . GLY A 1 264 ? 33.668 -6.196 -17.593 1.00 59.91 264 GLY A CA 1
ATOM 2099 C C . GLY A 1 264 ? 32.406 -5.660 -16.896 1.00 59.91 264 GLY A C 1
ATOM 2100 O O . GLY A 1 264 ? 31.393 -5.473 -17.560 1.00 59.91 264 GLY A O 1
ATOM 2101 N N . CYS A 1 265 ? 32.444 -5.391 -15.586 1.00 64.12 265 CYS A N 1
ATOM 2102 C CA . CYS A 1 265 ? 31.358 -4.717 -14.855 1.00 64.12 265 CYS A CA 1
ATOM 2103 C C . CYS A 1 265 ? 31.695 -3.232 -14.649 1.00 64.12 265 CYS A C 1
ATOM 2105 O O . CYS A 1 265 ? 32.840 -2.915 -14.323 1.00 64.12 265 CYS A O 1
ATOM 2107 N N . GLN A 1 266 ? 30.715 -2.328 -14.774 1.00 64.81 266 GLN A N 1
ATOM 2108 C CA . GLN A 1 266 ? 30.926 -0.908 -14.444 1.00 64.81 266 GLN A CA 1
ATOM 2109 C C . GLN A 1 266 ? 31.074 -0.710 -12.923 1.00 64.81 266 GLN A C 1
ATOM 2111 O O . GLN A 1 266 ? 31.886 0.088 -12.455 1.00 64.81 266 GLN A O 1
ATOM 2116 N N . SER A 1 267 ? 30.343 -1.499 -12.131 1.00 70.31 267 SER A N 1
ATOM 2117 C CA . SER A 1 267 ? 30.413 -1.519 -10.669 1.00 70.31 267 SER A CA 1
ATOM 2118 C C . SER A 1 267 ? 31.551 -2.408 -10.151 1.00 70.31 267 SER A C 1
ATOM 2120 O O . SER A 1 267 ? 31.775 -3.517 -10.638 1.00 70.31 267 SER A O 1
ATOM 2122 N N . LYS A 1 268 ? 32.235 -1.975 -9.079 1.00 79.31 268 LYS A N 1
ATOM 2123 C CA . LYS A 1 268 ? 33.304 -2.751 -8.414 1.00 79.31 268 LYS A CA 1
ATOM 2124 C C . LYS A 1 268 ? 32.739 -3.949 -7.636 1.00 79.31 268 LYS A C 1
ATOM 2126 O O . LYS A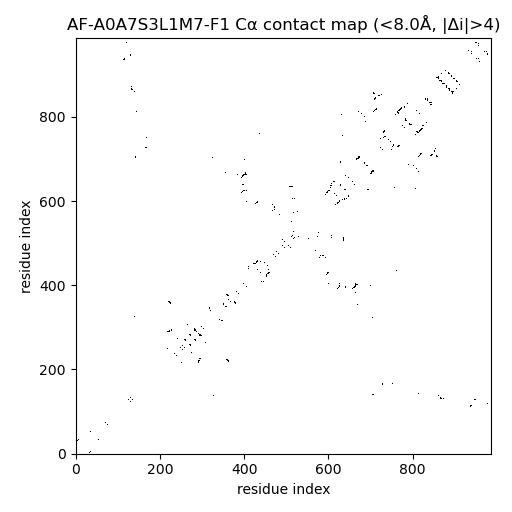 1 268 ? 32.463 -3.845 -6.438 1.00 79.31 268 LYS A O 1
ATOM 2131 N N . ILE A 1 269 ? 32.590 -5.087 -8.315 1.00 83.56 269 ILE A N 1
ATOM 2132 C CA . ILE A 1 269 ? 32.120 -6.359 -7.746 1.00 83.56 269 ILE A CA 1
ATOM 2133 C C . ILE A 1 269 ? 33.310 -7.286 -7.469 1.00 83.56 269 ILE A C 1
ATOM 2135 O O . ILE A 1 269 ? 34.184 -7.476 -8.316 1.00 83.56 269 ILE A O 1
ATOM 2139 N N . PHE A 1 270 ? 33.324 -7.887 -6.278 1.00 85.31 270 PHE A N 1
ATOM 2140 C CA . PHE A 1 270 ? 34.359 -8.813 -5.828 1.00 85.31 270 PHE A CA 1
ATOM 2141 C C . PHE A 1 270 ? 33.833 -10.245 -5.690 1.00 85.31 270 PHE A C 1
ATOM 2143 O O . PHE A 1 270 ? 32.697 -10.489 -5.275 1.00 85.31 270 PHE A O 1
ATOM 2150 N N . GLU A 1 271 ? 34.715 -11.199 -5.973 1.00 86.50 271 GLU A N 1
ATOM 2151 C CA . GLU A 1 271 ? 34.520 -12.635 -5.815 1.00 86.50 271 GLU A CA 1
ATOM 2152 C C . GLU A 1 271 ? 35.431 -13.174 -4.691 1.00 86.50 271 GLU A C 1
ATOM 2154 O O . GLU A 1 271 ? 36.644 -12.943 -4.668 1.00 86.50 271 GLU A O 1
ATOM 2159 N N . THR A 1 272 ? 34.851 -13.936 -3.759 1.00 84.62 272 THR A N 1
ATOM 2160 C CA . THR A 1 272 ? 35.573 -14.665 -2.700 1.00 84.62 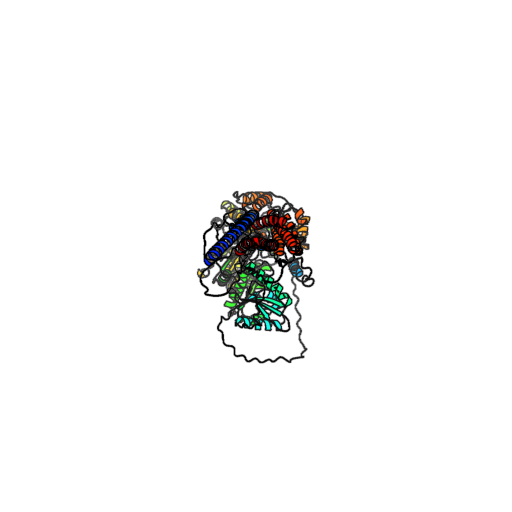272 THR A CA 1
ATOM 2161 C C . THR A 1 272 ? 35.332 -16.164 -2.825 1.00 84.62 272 THR A C 1
ATOM 2163 O O . THR A 1 272 ? 34.193 -16.628 -2.914 1.00 84.62 272 THR A O 1
ATOM 2166 N N . TYR A 1 273 ? 36.402 -16.950 -2.735 1.00 81.62 273 TYR A N 1
ATOM 2167 C CA . TYR A 1 273 ? 36.330 -18.408 -2.760 1.00 81.62 273 TYR A CA 1
ATOM 2168 C C . TYR A 1 273 ? 35.853 -18.946 -1.403 1.00 81.62 273 TYR A C 1
ATOM 2170 O O . TYR A 1 273 ? 36.512 -18.736 -0.374 1.00 81.62 273 TYR A O 1
ATOM 2178 N N . LEU A 1 274 ? 34.724 -19.665 -1.400 1.00 80.06 274 LEU A N 1
ATOM 2179 C CA . LEU A 1 274 ? 34.227 -20.336 -0.195 1.00 80.06 274 LEU A CA 1
ATOM 2180 C C . LEU A 1 274 ? 35.104 -21.555 0.137 1.00 80.06 274 LEU A C 1
ATOM 2182 O O . LEU A 1 274 ? 35.533 -21.719 1.278 1.00 80.06 274 LEU A O 1
ATOM 2186 N N . GLU A 1 275 ? 35.434 -22.349 -0.884 1.00 73.00 275 GLU A N 1
ATOM 2187 C CA . GLU A 1 275 ? 36.330 -23.506 -0.826 1.00 73.00 275 GLU A CA 1
ATOM 2188 C C . GLU A 1 275 ? 36.913 -23.780 -2.229 1.00 73.00 275 GLU A C 1
ATOM 2190 O O . GLU A 1 275 ? 36.258 -23.538 -3.247 1.00 73.00 275 GLU A O 1
ATOM 2195 N N . ASN A 1 276 ? 38.162 -24.258 -2.298 1.00 64.81 276 ASN A N 1
ATOM 2196 C CA . ASN A 1 276 ? 38.881 -24.423 -3.570 1.00 64.81 276 ASN A CA 1
ATOM 2197 C C . ASN A 1 276 ? 38.337 -25.587 -4.424 1.00 64.81 276 ASN A C 1
ATOM 2199 O O . ASN A 1 276 ? 38.401 -25.506 -5.646 1.00 64.81 276 ASN A O 1
ATOM 2203 N N . LYS A 1 277 ? 37.789 -26.641 -3.795 1.00 57.16 277 LYS A N 1
ATOM 2204 C CA . LYS A 1 277 ? 37.351 -27.883 -4.464 1.00 57.16 277 LYS A CA 1
ATOM 2205 C C . LYS A 1 277 ? 35.869 -27.874 -4.895 1.00 57.16 277 LYS A C 1
ATOM 2207 O O . LYS A 1 277 ? 35.551 -28.452 -5.924 1.00 57.16 277 LYS A O 1
ATOM 2212 N N . SER A 1 278 ? 34.968 -27.193 -4.173 1.00 60.94 278 SER A N 1
ATOM 2213 C CA . SER A 1 278 ? 33.509 -27.219 -4.441 1.00 60.94 278 SER A CA 1
ATOM 2214 C C . SER A 1 278 ? 33.002 -26.181 -5.453 1.00 60.94 278 SER A C 1
ATOM 2216 O O . SER A 1 278 ? 31.842 -26.220 -5.850 1.00 60.94 278 SER A O 1
ATOM 2218 N N . GLY A 1 279 ? 33.840 -25.233 -5.892 1.00 68.69 279 GLY A N 1
ATOM 2219 C CA . GLY A 1 279 ? 33.465 -24.273 -6.942 1.00 68.69 279 GLY A CA 1
ATOM 2220 C C . GLY A 1 279 ? 32.479 -23.170 -6.518 1.00 68.69 279 GLY A C 1
ATOM 2221 O O . GLY A 1 279 ? 32.077 -22.371 -7.367 1.00 68.69 279 GLY A O 1
ATOM 2222 N N . HIS A 1 280 ? 32.114 -23.083 -5.233 1.00 80.81 280 HIS A N 1
ATOM 2223 C CA . HIS A 1 280 ? 31.249 -22.023 -4.706 1.00 80.81 280 HIS A CA 1
ATOM 2224 C C . HIS A 1 280 ? 31.997 -20.706 -4.462 1.00 80.81 280 HIS A C 1
ATOM 2226 O O . HIS A 1 280 ? 33.162 -20.681 -4.042 1.00 80.81 280 HIS A O 1
ATOM 2232 N N . ARG A 1 281 ? 31.297 -19.601 -4.725 1.00 85.19 281 ARG A N 1
ATOM 2233 C CA . ARG A 1 281 ? 31.793 -18.226 -4.738 1.00 85.19 281 ARG A CA 1
ATOM 2234 C C . ARG A 1 281 ? 30.822 -17.302 -4.029 1.00 85.19 281 ARG A C 1
ATOM 2236 O O . ARG A 1 281 ? 29.611 -17.419 -4.213 1.00 85.19 281 ARG A O 1
ATOM 2243 N N . ILE A 1 282 ? 31.364 -16.394 -3.230 1.00 88.00 282 ILE A N 1
ATOM 2244 C CA . ILE A 1 282 ? 30.624 -15.308 -2.594 1.00 88.00 282 ILE A CA 1
ATOM 2245 C C . ILE A 1 282 ? 30.835 -14.059 -3.447 1.00 88.00 282 ILE A C 1
ATOM 2247 O O . ILE A 1 282 ? 31.980 -13.660 -3.658 1.00 88.00 282 ILE A O 1
ATOM 2251 N N . LEU A 1 283 ? 29.746 -13.457 -3.917 1.00 88.75 283 LEU A N 1
ATOM 2252 C CA . LEU A 1 283 ? 29.765 -12.195 -4.655 1.00 88.75 283 LEU A CA 1
ATOM 2253 C C . LEU A 1 283 ? 29.402 -11.053 -3.711 1.00 88.75 283 LEU A C 1
ATOM 2255 O O . LEU A 1 283 ? 28.365 -11.113 -3.041 1.00 88.75 283 LEU A O 1
ATOM 2259 N N . TRP A 1 284 ? 30.245 -10.027 -3.637 1.00 89.38 284 TRP A N 1
ATOM 2260 C CA . TRP A 1 284 ? 30.070 -8.917 -2.703 1.00 89.38 284 TRP A CA 1
ATOM 2261 C C . TRP A 1 284 ? 30.628 -7.599 -3.251 1.00 89.38 284 TRP A C 1
ATOM 2263 O O . TRP A 1 284 ? 31.478 -7.587 -4.137 1.00 89.38 284 TRP A O 1
ATOM 2273 N N . THR A 1 285 ? 30.145 -6.482 -2.715 1.00 87.12 285 THR A N 1
ATOM 2274 C CA . THR A 1 285 ? 30.634 -5.130 -3.019 1.00 87.12 285 THR A CA 1
ATOM 2275 C C . THR A 1 285 ? 31.023 -4.414 -1.724 1.00 87.12 285 THR A C 1
ATOM 2277 O O . THR A 1 285 ? 30.485 -4.700 -0.648 1.00 87.12 285 THR A O 1
ATOM 2280 N N . GLN A 1 286 ? 31.987 -3.492 -1.807 1.00 82.88 286 GLN A N 1
ATOM 2281 C CA . GLN A 1 286 ? 32.331 -2.586 -0.708 1.00 82.88 286 GLN A CA 1
ATOM 2282 C C . GLN A 1 286 ? 31.803 -1.198 -1.038 1.00 82.88 286 GLN A C 1
ATOM 2284 O O . GLN A 1 286 ? 32.232 -0.601 -2.023 1.00 82.88 286 GLN A O 1
ATOM 2289 N N . ARG A 1 287 ? 30.897 -0.679 -0.209 1.00 73.19 287 ARG A N 1
ATOM 2290 C CA . ARG A 1 287 ? 30.288 0.634 -0.421 1.00 73.19 287 ARG A CA 1
ATOM 2291 C C . ARG A 1 287 ? 30.529 1.584 0.757 1.00 73.19 287 ARG A C 1
ATOM 2293 O O . ARG A 1 287 ? 30.613 1.111 1.894 1.00 73.19 287 ARG A O 1
ATOM 2300 N N . PRO A 1 288 ? 30.590 2.907 0.520 1.00 65.31 288 PR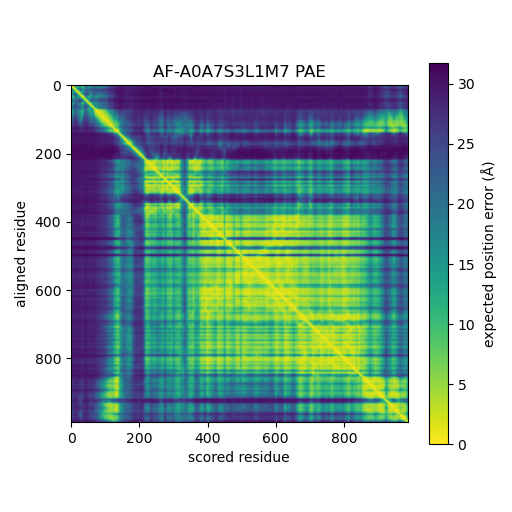O A N 1
ATOM 2301 C CA . PRO A 1 288 ? 30.720 3.899 1.591 1.00 65.31 288 PRO A CA 1
ATOM 2302 C C . PRO A 1 288 ? 29.495 3.965 2.517 1.00 65.31 288 PRO A C 1
ATOM 2304 O O . PRO A 1 288 ? 29.640 4.179 3.716 1.00 65.31 288 PRO A O 1
ATOM 2307 N N . ASP A 1 289 ? 28.292 3.761 1.971 1.00 62.66 289 ASP A N 1
ATOM 2308 C CA . ASP A 1 289 ? 27.000 3.864 2.666 1.00 62.66 289 ASP A CA 1
ATOM 2309 C C . ASP A 1 289 ? 26.644 2.590 3.453 1.00 62.66 289 ASP A C 1
ATOM 2311 O O . ASP A 1 289 ? 26.164 2.644 4.589 1.00 62.66 289 ASP A O 1
ATOM 2315 N N . THR A 1 290 ? 26.889 1.420 2.861 1.00 62.56 290 THR A N 1
ATOM 2316 C CA . THR A 1 290 ? 26.495 0.130 3.428 1.00 62.56 290 THR A CA 1
ATOM 2317 C C . THR A 1 290 ? 27.647 -0.717 3.963 1.00 62.56 290 THR A C 1
ATOM 2319 O O . THR A 1 290 ? 27.379 -1.761 4.559 1.00 62.56 290 THR A O 1
ATOM 2322 N N . GLY A 1 291 ? 28.905 -0.318 3.793 1.00 77.50 291 GLY A N 1
ATOM 2323 C CA . GLY A 1 291 ? 30.045 -1.173 4.122 1.00 77.50 291 GLY A CA 1
ATOM 2324 C C . GLY A 1 291 ? 30.102 -2.397 3.204 1.00 77.50 291 GLY A C 1
ATOM 2325 O O . GLY A 1 291 ? 29.963 -2.272 1.988 1.00 77.50 291 GLY A O 1
ATOM 2326 N N . ILE A 1 292 ? 30.302 -3.588 3.774 1.00 84.94 292 ILE A N 1
ATOM 2327 C CA . ILE A 1 292 ? 30.360 -4.846 3.011 1.00 84.94 292 ILE A CA 1
ATOM 2328 C C . ILE A 1 292 ? 28.938 -5.359 2.751 1.00 84.94 292 ILE A C 1
ATOM 2330 O O . ILE A 1 292 ? 28.221 -5.704 3.695 1.00 84.94 292 ILE A O 1
ATOM 2334 N N . LEU A 1 293 ? 28.560 -5.447 1.473 1.00 86.75 293 LEU A N 1
ATOM 2335 C CA . LEU A 1 293 ? 27.295 -6.017 1.010 1.00 86.75 293 LEU A CA 1
ATOM 2336 C C . LEU A 1 293 ? 27.539 -7.333 0.270 1.00 86.75 293 LEU A C 1
ATOM 2338 O O . LEU A 1 293 ? 28.206 -7.354 -0.760 1.00 86.75 293 LEU A O 1
ATOM 2342 N N . ILE A 1 294 ? 26.964 -8.424 0.771 1.00 88.81 294 ILE A N 1
ATOM 2343 C CA . ILE A 1 294 ? 27.034 -9.745 0.143 1.00 88.81 294 ILE A CA 1
ATOM 2344 C C . ILE A 1 294 ? 25.757 -10.005 -0.655 1.00 88.81 294 ILE A C 1
ATOM 2346 O O . ILE A 1 294 ? 24.680 -10.135 -0.071 1.00 88.81 294 ILE A O 1
ATOM 2350 N N . TRP A 1 295 ? 25.901 -10.126 -1.976 1.00 86.69 295 TRP A N 1
ATOM 2351 C CA . TRP A 1 295 ? 24.802 -10.278 -2.930 1.00 86.69 295 TRP A CA 1
ATOM 2352 C C . TRP A 1 295 ? 24.343 -11.723 -3.083 1.00 86.69 295 TRP A C 1
ATOM 2354 O O . TRP A 1 295 ? 23.153 -11.998 -2.951 1.00 86.69 295 TRP A O 1
ATOM 2364 N N . TYR A 1 296 ? 25.273 -12.647 -3.343 1.00 89.00 296 TYR A N 1
ATOM 2365 C CA . TYR A 1 296 ? 24.962 -14.043 -3.664 1.00 89.00 296 TYR A CA 1
ATOM 2366 C C . TYR A 1 296 ? 26.049 -15.006 -3.187 1.00 89.00 296 TYR A C 1
ATOM 2368 O O . TYR A 1 296 ? 27.226 -14.655 -3.113 1.00 89.00 296 TYR A O 1
ATOM 2376 N N . VAL A 1 297 ? 25.647 -16.257 -2.947 1.00 86.56 297 VAL A N 1
ATOM 2377 C CA . VAL A 1 297 ? 26.551 -17.413 -2.898 1.00 86.56 297 VAL A CA 1
ATOM 2378 C C . VAL A 1 297 ? 26.161 -18.344 -4.043 1.00 86.56 297 VAL A C 1
ATOM 2380 O O . VAL A 1 297 ? 25.023 -18.803 -4.106 1.00 86.56 297 VAL A O 1
ATOM 2383 N N . CYS A 1 298 ? 27.064 -18.570 -4.996 1.00 84.06 298 CYS A N 1
ATOM 2384 C CA . CYS A 1 298 ? 26.751 -19.273 -6.243 1.00 84.06 298 CYS A CA 1
ATOM 2385 C C . CYS A 1 298 ? 27.911 -20.145 -6.738 1.00 84.06 298 CYS A C 1
ATOM 2387 O O . CYS A 1 298 ? 29.023 -20.059 -6.229 1.00 84.06 298 CYS A O 1
ATOM 2389 N N . ALA A 1 299 ? 27.651 -21.031 -7.700 1.00 82.62 299 ALA A N 1
ATOM 2390 C CA . ALA A 1 299 ? 28.703 -21.782 -8.385 1.00 82.62 299 ALA A CA 1
ATOM 2391 C C . ALA A 1 299 ? 29.390 -20.911 -9.451 1.00 82.62 299 ALA A C 1
ATOM 2393 O O . ALA A 1 299 ? 28.738 -20.056 -10.048 1.00 82.62 299 ALA A O 1
ATOM 2394 N N . HIS A 1 300 ? 30.664 -21.185 -9.748 1.00 79.00 300 HIS A N 1
ATOM 2395 C CA . HIS A 1 300 ? 31.477 -20.434 -10.720 1.00 79.00 300 HIS A CA 1
ATOM 2396 C C . HIS A 1 300 ? 30.772 -20.160 -12.064 1.00 79.00 300 HIS A C 1
ATOM 2398 O O . HIS A 1 300 ? 30.800 -19.037 -12.551 1.00 79.00 300 HIS A O 1
ATOM 2404 N N . LYS A 1 301 ? 30.057 -21.146 -12.629 1.00 74.62 301 LYS A N 1
ATOM 2405 C CA . LYS A 1 301 ? 29.337 -20.993 -13.910 1.00 74.62 301 LYS A CA 1
ATOM 2406 C C . LYS A 1 301 ? 28.263 -19.890 -13.898 1.00 74.62 301 LYS A C 1
ATOM 2408 O O . LYS A 1 301 ? 27.915 -19.376 -14.950 1.00 74.62 301 LYS A O 1
ATOM 2413 N N . LYS A 1 302 ? 27.729 -19.529 -12.724 1.00 79.25 302 LYS A N 1
ATOM 2414 C CA . LYS A 1 302 ? 26.680 -18.503 -12.567 1.00 79.25 302 LYS A CA 1
ATOM 2415 C C . LYS A 1 302 ? 27.240 -17.114 -12.229 1.00 79.25 302 LYS A C 1
ATOM 2417 O O . LYS A 1 302 ? 26.458 -16.172 -12.126 1.00 79.25 302 LYS A O 1
ATOM 2422 N N . VAL A 1 303 ? 28.559 -16.977 -12.055 1.00 80.44 303 VAL A N 1
ATOM 2423 C CA . VAL A 1 303 ? 29.197 -15.725 -11.615 1.00 80.44 303 VAL A CA 1
ATOM 2424 C C . VAL A 1 303 ? 28.978 -14.606 -12.627 1.00 80.44 303 VAL A C 1
ATOM 2426 O O . VAL A 1 303 ? 28.467 -13.566 -12.231 1.00 80.44 303 VAL A O 1
ATOM 2429 N N . SER A 1 304 ? 29.260 -14.827 -13.916 1.00 74.56 304 SER A N 1
ATOM 2430 C CA . SER A 1 304 ? 29.092 -13.791 -14.948 1.00 74.56 304 SER A CA 1
ATOM 2431 C C . SER A 1 304 ? 27.641 -13.312 -15.062 1.00 74.56 304 SER A C 1
ATOM 2433 O O . SER A 1 304 ? 27.389 -12.110 -15.055 1.00 74.56 304 SER A O 1
ATOM 2435 N N . ARG A 1 305 ? 26.668 -14.240 -15.050 1.00 74.81 305 ARG A N 1
ATOM 2436 C CA . ARG A 1 305 ? 25.228 -13.910 -15.059 1.00 74.81 305 ARG A CA 1
ATOM 2437 C C . ARG A 1 305 ? 24.844 -13.053 -13.851 1.00 74.81 305 ARG A C 1
ATOM 2439 O O . ARG A 1 305 ? 24.192 -12.027 -14.005 1.00 74.81 305 ARG A O 1
ATOM 2446 N N . TYR A 1 306 ? 25.238 -13.453 -12.640 1.00 79.44 306 TYR A N 1
ATOM 2447 C CA . TYR A 1 306 ? 24.904 -12.699 -11.427 1.00 79.44 306 TYR A CA 1
ATOM 2448 C C . TYR A 1 306 ? 25.656 -11.374 -11.306 1.00 79.44 306 TYR A C 1
ATOM 2450 O O . TYR A 1 306 ? 25.086 -10.429 -10.773 1.00 79.44 306 TYR A O 1
ATOM 2458 N N . ALA A 1 307 ? 26.877 -11.276 -11.827 1.00 79.06 307 ALA A N 1
ATOM 2459 C CA . ALA A 1 307 ? 27.613 -10.020 -11.897 1.00 79.06 307 ALA A CA 1
ATOM 2460 C C . ALA A 1 307 ? 26.892 -9.002 -12.795 1.00 79.06 307 ALA A C 1
ATOM 2462 O O . ALA A 1 307 ? 26.653 -7.882 -12.349 1.00 79.06 307 ALA A O 1
ATOM 2463 N N . GLY A 1 308 ? 26.431 -9.421 -13.981 1.00 70.88 308 GLY A N 1
ATOM 2464 C CA . GLY A 1 308 ? 25.621 -8.573 -14.864 1.00 70.88 308 GLY A CA 1
ATOM 2465 C C . GLY A 1 308 ? 24.307 -8.116 -14.219 1.00 70.88 308 GLY A C 1
ATOM 2466 O O . GLY A 1 308 ? 23.952 -6.942 -14.295 1.00 70.88 308 GLY A O 1
ATOM 2467 N N . LEU A 1 309 ? 23.611 -9.005 -13.497 1.00 75.75 309 LEU A N 1
ATOM 2468 C CA . LEU A 1 309 ? 22.399 -8.623 -12.756 1.00 75.75 309 LEU A CA 1
ATOM 2469 C C . LEU A 1 309 ? 22.682 -7.603 -11.642 1.00 75.75 309 LEU A C 1
ATOM 2471 O O . LEU A 1 309 ? 21.892 -6.679 -11.453 1.00 75.75 309 LEU A O 1
ATOM 2475 N N . ILE A 1 310 ? 23.781 -7.766 -10.894 1.00 80.81 310 ILE A N 1
ATOM 2476 C CA . ILE A 1 310 ? 24.182 -6.809 -9.850 1.00 80.81 310 ILE A CA 1
ATOM 2477 C C . ILE A 1 310 ? 24.483 -5.448 -10.483 1.00 80.81 310 ILE A C 1
ATOM 2479 O O . ILE A 1 310 ? 23.955 -4.447 -10.007 1.00 80.81 310 ILE A O 1
ATOM 2483 N N . ASP A 1 311 ? 25.262 -5.416 -11.567 1.00 76.81 311 ASP A N 1
ATOM 2484 C CA . ASP A 1 311 ? 25.641 -4.176 -12.254 1.00 76.81 311 ASP A CA 1
ATOM 2485 C C . ASP A 1 311 ? 24.409 -3.432 -12.797 1.00 76.81 311 ASP A C 1
ATOM 2487 O O . ASP A 1 311 ? 24.231 -2.238 -12.559 1.00 76.81 311 ASP A O 1
ATOM 2491 N N . ASN A 1 312 ? 23.471 -4.156 -13.413 1.00 66.81 312 ASN A N 1
ATOM 2492 C CA . ASN A 1 312 ? 22.186 -3.596 -13.840 1.00 66.81 312 ASN A CA 1
ATOM 2493 C C . ASN A 1 312 ? 21.348 -3.092 -12.659 1.00 66.81 312 ASN A C 1
ATOM 2495 O O . ASN A 1 312 ? 20.611 -2.114 -12.776 1.00 66.81 312 ASN A O 1
ATOM 2499 N N . SER A 1 313 ? 21.427 -3.745 -11.500 1.00 71.75 313 SER A N 1
ATOM 2500 C CA . SER A 1 313 ? 20.734 -3.277 -10.301 1.00 71.75 313 SER A CA 1
ATOM 2501 C C . SER A 1 313 ? 21.311 -1.981 -9.751 1.00 71.75 313 SER A C 1
ATOM 2503 O O . SER A 1 313 ? 20.554 -1.083 -9.381 1.00 71.75 313 SER A O 1
ATOM 2505 N N . GLU A 1 314 ? 22.634 -1.868 -9.726 1.00 72.12 314 GLU A N 1
ATOM 2506 C CA . GLU A 1 314 ? 23.354 -0.675 -9.286 1.00 72.12 314 GLU A CA 1
ATOM 2507 C C . GLU A 1 314 ? 23.001 0.534 -10.163 1.00 72.12 314 GLU A C 1
ATOM 2509 O O . GLU A 1 314 ? 22.561 1.558 -9.638 1.00 72.12 314 GLU A O 1
ATOM 2514 N N . LYS A 1 315 ? 23.021 0.369 -11.494 1.00 68.69 315 LYS A N 1
ATOM 2515 C CA . LYS A 1 315 ? 22.604 1.409 -12.458 1.00 68.69 315 LYS A CA 1
ATOM 2516 C C . LYS A 1 315 ? 21.144 1.828 -12.316 1.00 68.69 315 LYS A C 1
ATOM 2518 O O . LYS A 1 315 ? 20.795 2.980 -12.557 1.00 68.69 315 LYS A O 1
ATOM 2523 N N . ARG A 1 316 ? 20.251 0.898 -11.960 1.00 64.50 316 ARG A N 1
ATOM 2524 C CA . ARG A 1 316 ? 18.841 1.232 -11.693 1.00 64.50 316 ARG A CA 1
ATOM 2525 C C . ARG A 1 316 ? 18.684 1.979 -10.364 1.00 64.50 316 ARG A C 1
ATOM 2527 O O . ARG A 1 316 ? 17.814 2.836 -10.258 1.00 64.50 316 ARG A O 1
ATOM 2534 N N . SER A 1 317 ? 19.510 1.663 -9.367 1.00 65.06 317 SER A N 1
ATOM 2535 C CA . SER A 1 317 ? 19.423 2.222 -8.010 1.00 65.06 317 SER A CA 1
ATOM 2536 C C . SER A 1 317 ? 20.024 3.629 -7.905 1.00 65.06 317 SER A C 1
ATOM 2538 O O . SER A 1 317 ? 19.546 4.440 -7.114 1.00 65.06 317 SER A O 1
ATOM 2540 N N . SER A 1 318 ? 21.049 3.945 -8.704 1.00 59.41 318 SER A N 1
ATOM 2541 C CA . SER A 1 318 ? 21.706 5.262 -8.738 1.00 59.41 318 SER A CA 1
ATOM 2542 C C . SER A 1 318 ? 20.845 6.379 -9.349 1.00 59.41 318 SER A C 1
ATOM 2544 O O . SER A 1 318 ? 21.208 7.553 -9.258 1.00 59.41 318 SER A O 1
ATOM 2546 N N . ARG A 1 319 ? 19.685 6.048 -9.932 1.00 57.91 319 ARG A N 1
ATOM 2547 C CA . ARG A 1 319 ? 18.796 7.011 -10.594 1.00 57.91 319 ARG A CA 1
ATOM 2548 C C . ARG A 1 319 ? 18.079 7.910 -9.575 1.00 57.91 319 ARG A C 1
ATOM 2550 O O . ARG A 1 319 ? 17.533 7.410 -8.587 1.00 57.91 319 ARG A O 1
ATOM 2557 N N . PRO A 1 320 ? 17.991 9.230 -9.810 1.00 47.41 320 PRO A N 1
ATOM 2558 C CA . PRO A 1 320 ? 17.110 10.083 -9.026 1.00 47.41 320 PRO A CA 1
ATOM 2559 C C . PRO A 1 320 ? 15.649 9.660 -9.238 1.00 47.41 320 PRO A C 1
ATOM 2561 O O . PRO A 1 320 ? 15.212 9.425 -10.360 1.00 47.41 320 PRO A O 1
ATOM 2564 N N . LEU A 1 321 ? 14.876 9.582 -8.150 1.00 45.03 321 LEU A N 1
ATOM 2565 C CA . LEU A 1 321 ? 13.436 9.296 -8.175 1.00 45.03 321 LEU A CA 1
ATOM 2566 C C . LEU A 1 321 ? 12.679 10.486 -8.795 1.00 45.03 321 LEU A C 1
ATOM 2568 O O . LEU A 1 321 ? 12.153 11.344 -8.077 1.00 45.03 321 LEU A O 1
ATOM 2572 N N . THR A 1 322 ? 12.681 10.588 -10.123 1.00 35.72 322 THR A N 1
ATOM 2573 C CA . THR A 1 322 ? 11.978 11.634 -10.873 1.00 35.72 322 THR A CA 1
ATOM 2574 C C . THR A 1 322 ? 10.468 11.410 -10.874 1.00 35.72 322 THR A C 1
ATOM 2576 O O . THR A 1 322 ? 9.981 10.282 -10.918 1.00 35.72 322 THR A O 1
ATOM 2579 N N . GLU A 1 323 ? 9.696 12.499 -10.830 1.00 34.75 323 GLU A N 1
ATOM 2580 C CA . GLU A 1 323 ? 8.243 12.421 -10.980 1.00 34.75 323 GLU A CA 1
ATOM 2581 C C . GLU A 1 323 ? 7.865 11.933 -12.389 1.00 34.75 323 GLU A C 1
ATOM 2583 O O . GLU A 1 323 ? 8.324 12.478 -13.394 1.00 34.75 323 GLU A O 1
ATOM 2588 N N . ALA A 1 324 ? 6.964 10.950 -12.467 1.00 34.75 324 ALA A N 1
ATOM 2589 C CA . ALA A 1 324 ? 6.423 10.422 -13.723 1.00 34.75 324 ALA A CA 1
ATOM 2590 C C . ALA A 1 324 ? 5.705 11.478 -14.593 1.00 34.75 324 ALA A C 1
ATOM 2592 O O . ALA A 1 324 ? 5.538 11.275 -15.792 1.00 34.75 324 ALA A O 1
ATOM 2593 N N . SER A 1 325 ? 5.332 12.628 -14.019 1.00 34.53 325 SER A N 1
ATOM 2594 C CA . SER A 1 325 ? 4.809 13.798 -14.741 1.00 34.53 325 SER A CA 1
ATOM 2595 C C . SER A 1 325 ? 5.792 14.354 -15.782 1.00 34.53 325 SER A C 1
ATOM 2597 O O . SER A 1 325 ? 5.352 15.014 -16.723 1.00 34.53 325 SER A O 1
ATOM 2599 N N . ARG A 1 326 ? 7.099 14.068 -15.664 1.00 34.53 326 ARG A N 1
ATOM 2600 C CA . ARG A 1 326 ? 8.131 14.541 -16.603 1.00 34.53 326 ARG A CA 1
ATOM 2601 C C . ARG A 1 326 ? 8.158 13.778 -17.932 1.00 34.53 326 ARG A C 1
ATOM 2603 O O . ARG A 1 326 ? 8.515 14.379 -18.937 1.00 34.53 326 ARG A O 1
ATOM 2610 N N . VAL A 1 327 ? 7.726 12.514 -17.968 1.00 38.66 327 VAL A N 1
ATOM 2611 C CA . VAL A 1 327 ? 7.811 11.666 -19.180 1.00 38.66 327 VAL A CA 1
ATOM 2612 C C . VAL A 1 327 ? 6.834 12.133 -20.271 1.00 38.66 327 VAL A C 1
ATOM 2614 O O . VAL A 1 327 ? 7.164 12.110 -21.450 1.00 38.66 327 VAL A O 1
ATOM 2617 N N . LEU A 1 328 ? 5.672 12.675 -19.889 1.00 36.28 328 LEU A N 1
ATOM 2618 C CA . LEU A 1 328 ? 4.710 13.287 -20.823 1.00 36.28 328 LEU A CA 1
ATOM 2619 C C . LEU A 1 328 ? 5.008 14.766 -21.142 1.00 36.28 328 LEU A C 1
ATOM 2621 O O . LEU A 1 328 ? 4.394 15.334 -22.042 1.00 36.28 328 LEU A O 1
ATOM 2625 N N . ALA A 1 329 ? 5.915 15.414 -20.404 1.00 34.44 329 ALA A N 1
ATOM 2626 C CA . ALA A 1 329 ? 6.230 16.836 -20.572 1.00 34.44 329 ALA A CA 1
ATOM 2627 C C . ALA A 1 329 ? 7.284 17.109 -21.662 1.00 34.44 329 ALA A C 1
ATOM 2629 O O . ALA A 1 329 ? 7.544 18.270 -21.973 1.00 34.44 329 ALA A O 1
ATOM 2630 N N . LEU A 1 330 ? 7.839 16.067 -22.293 1.00 37.03 330 LEU A N 1
ATOM 2631 C CA . LEU A 1 330 ? 8.763 16.195 -23.429 1.00 37.03 330 LEU A CA 1
ATOM 2632 C C . LEU A 1 330 ? 8.099 16.752 -24.709 1.00 37.03 330 LEU A C 1
ATOM 2634 O O . LEU A 1 330 ? 8.781 16.981 -25.701 1.00 37.03 330 LEU A O 1
ATOM 2638 N N . GLU A 1 331 ? 6.795 17.048 -24.682 1.00 34.56 331 GLU A N 1
ATOM 2639 C CA . GLU A 1 331 ? 6.095 17.776 -25.751 1.00 34.56 331 GLU A CA 1
ATOM 2640 C C . GLU A 1 331 ? 6.012 19.299 -25.540 1.00 34.56 331 GLU A C 1
ATOM 2642 O O . GLU A 1 331 ? 5.493 20.004 -26.405 1.00 34.56 331 GLU A O 1
ATOM 2647 N N . THR A 1 332 ? 6.503 19.852 -24.424 1.00 28.92 332 THR A N 1
ATOM 2648 C CA . THR A 1 332 ? 6.470 21.309 -24.201 1.00 28.92 332 THR A CA 1
ATOM 2649 C C . THR A 1 332 ? 7.736 21.809 -23.517 1.00 28.92 332 THR A C 1
ATOM 2651 O O . THR A 1 332 ? 7.983 21.543 -22.344 1.00 28.92 332 THR A O 1
ATOM 2654 N N . SER A 1 333 ? 8.518 22.588 -24.259 1.00 29.38 333 SER A N 1
ATOM 2655 C CA . SER A 1 333 ? 9.711 23.305 -23.815 1.00 29.38 333 SER A CA 1
ATOM 2656 C C . SER A 1 333 ? 9.430 24.239 -22.628 1.00 29.38 333 SER A C 1
ATOM 2658 O O . SER A 1 333 ? 8.811 25.289 -22.790 1.00 29.38 333 SER A O 1
ATOM 2660 N N . SER A 1 334 ? 9.880 23.853 -21.433 1.00 24.50 334 SER A N 1
ATOM 2661 C CA . SER A 1 334 ? 10.488 24.702 -20.387 1.00 24.50 334 SER A CA 1
ATOM 2662 C C . SER A 1 334 ? 10.689 23.863 -19.118 1.00 24.50 334 SER A C 1
ATOM 2664 O O . SER A 1 334 ? 9.736 23.430 -18.477 1.00 24.50 334 SER A O 1
ATOM 2666 N N . VAL A 1 335 ? 11.949 23.598 -18.768 1.00 26.12 335 VAL A N 1
ATOM 2667 C CA . VAL A 1 335 ? 12.336 22.808 -17.591 1.00 26.12 335 VAL A CA 1
ATOM 2668 C C . VAL A 1 335 ? 12.803 23.765 -16.496 1.00 26.12 335 VAL A C 1
ATOM 2670 O O . VAL A 1 335 ? 13.838 24.406 -16.647 1.00 26.12 335 VAL A O 1
ATOM 2673 N N . THR A 1 336 ? 12.078 23.842 -15.380 1.00 23.06 336 THR A N 1
ATOM 2674 C CA . THR A 1 336 ? 12.617 24.369 -14.117 1.00 23.06 336 THR A CA 1
ATOM 2675 C C . THR A 1 336 ? 13.091 23.202 -13.256 1.00 23.06 336 THR A C 1
ATOM 2677 O O . THR A 1 336 ? 12.335 22.270 -12.976 1.00 23.06 336 THR A O 1
ATOM 2680 N N . GLN A 1 337 ? 14.370 23.240 -12.885 1.00 26.41 337 GLN A N 1
ATOM 2681 C CA . GLN A 1 337 ? 15.018 22.297 -11.979 1.00 26.41 337 GLN A CA 1
ATOM 2682 C C . GLN A 1 337 ? 14.526 22.541 -10.552 1.00 26.41 337 GLN A C 1
ATOM 2684 O O . GLN A 1 337 ? 14.970 23.489 -9.923 1.00 26.41 337 GLN A O 1
ATOM 2689 N N . ASP A 1 338 ? 13.663 21.675 -10.026 1.00 23.09 338 ASP A N 1
ATOM 2690 C CA . ASP A 1 338 ? 13.422 21.611 -8.586 1.00 23.09 338 ASP A CA 1
ATOM 2691 C C . ASP A 1 338 ? 13.204 20.160 -8.142 1.00 23.09 338 ASP A C 1
ATOM 2693 O O . ASP A 1 338 ? 12.279 19.488 -8.599 1.00 23.09 338 ASP A O 1
ATOM 2697 N N . ALA A 1 339 ? 14.087 19.719 -7.236 1.00 24.66 339 ALA A N 1
ATOM 2698 C CA . ALA A 1 339 ? 14.024 18.570 -6.317 1.00 24.66 339 ALA A CA 1
ATOM 2699 C C . ALA A 1 339 ? 15.230 17.616 -6.414 1.00 24.66 339 ALA A C 1
ATOM 2701 O O . ALA A 1 339 ? 15.107 16.446 -6.781 1.00 24.66 339 ALA A O 1
ATOM 2702 N N . VAL A 1 340 ? 16.394 18.108 -5.983 1.00 26.34 340 VAL A N 1
ATOM 2703 C CA . VAL A 1 340 ? 17.493 17.266 -5.488 1.00 26.34 340 VAL A CA 1
ATOM 2704 C C . VAL A 1 340 ? 17.033 16.595 -4.184 1.00 26.34 340 VAL A C 1
ATOM 2706 O O . VAL A 1 340 ? 16.460 17.243 -3.308 1.00 26.34 340 VAL A O 1
ATOM 2709 N N . PHE A 1 341 ? 17.230 15.281 -4.064 1.00 35.56 341 PHE A N 1
ATOM 2710 C CA . PHE A 1 341 ? 16.920 14.524 -2.849 1.00 35.56 341 PHE A CA 1
ATOM 2711 C C . PHE A 1 341 ? 17.925 14.860 -1.736 1.00 35.56 341 PHE A C 1
ATOM 2713 O O . PHE A 1 341 ? 19.105 14.536 -1.830 1.00 35.56 341 PHE A O 1
ATOM 2720 N N . GLU A 1 342 ? 17.446 15.430 -0.631 1.00 32.84 342 GLU A N 1
ATOM 2721 C CA . GLU A 1 342 ? 18.151 15.412 0.653 1.00 32.84 342 GLU A CA 1
ATOM 2722 C C . GLU A 1 342 ? 18.000 14.018 1.281 1.00 32.84 342 GLU A C 1
ATOM 2724 O O . GLU A 1 342 ? 17.037 13.757 1.997 1.00 32.84 342 GLU A O 1
ATOM 2729 N N . THR A 1 343 ? 18.881 13.070 0.954 1.00 33.12 343 THR A N 1
ATOM 2730 C CA . THR A 1 343 ? 19.344 11.976 1.842 1.00 33.12 343 THR A CA 1
ATOM 2731 C C . THR A 1 343 ? 20.320 11.090 1.066 1.00 33.12 343 THR A C 1
ATOM 2733 O O . THR A 1 343 ? 19.931 10.387 0.142 1.00 33.12 343 THR A O 1
ATOM 2736 N N . GLY A 1 344 ? 21.599 11.109 1.448 1.00 39.12 344 GLY A N 1
ATOM 2737 C CA . GLY A 1 344 ? 22.688 10.344 0.824 1.00 39.12 344 GLY A CA 1
ATOM 2738 C C . GLY A 1 344 ? 22.653 8.825 1.059 1.00 39.12 344 GLY A C 1
ATOM 2739 O O . GLY A 1 344 ? 23.678 8.243 1.392 1.00 39.12 344 GLY A O 1
ATOM 2740 N N . THR A 1 345 ? 21.497 8.172 0.913 1.00 48.25 345 THR A N 1
ATOM 2741 C CA . THR A 1 345 ? 21.375 6.704 0.922 1.00 48.25 345 THR A CA 1
ATOM 2742 C C . THR A 1 345 ? 20.562 6.245 -0.282 1.00 48.25 345 THR A C 1
ATOM 2744 O O . THR A 1 345 ? 19.352 6.462 -0.338 1.00 48.25 345 THR A O 1
ATOM 2747 N N . CYS A 1 346 ? 21.238 5.606 -1.233 1.00 55.94 346 CYS A N 1
ATOM 2748 C CA . CYS A 1 346 ? 20.653 4.994 -2.421 1.00 55.94 346 CYS A CA 1
ATOM 2749 C C . CYS A 1 346 ? 19.850 3.745 -2.005 1.00 55.94 346 CYS A C 1
ATOM 2751 O O . CYS A 1 346 ? 20.391 2.828 -1.383 1.00 55.94 346 CYS A O 1
ATOM 2753 N N . VAL A 1 347 ? 18.542 3.715 -2.283 1.00 66.44 347 VAL A N 1
ATOM 2754 C CA . VAL A 1 347 ? 17.726 2.507 -2.076 1.00 66.44 347 VAL A CA 1
ATOM 2755 C C . VAL A 1 347 ? 18.128 1.500 -3.148 1.00 66.44 347 VAL A C 1
ATOM 2757 O O . VAL A 1 347 ? 17.829 1.707 -4.320 1.00 66.44 347 VAL A O 1
ATOM 2760 N N . LEU A 1 348 ? 18.800 0.419 -2.750 1.00 71.50 348 LEU A N 1
ATOM 2761 C CA . LEU A 1 348 ? 19.196 -0.631 -3.686 1.00 71.50 348 LEU A CA 1
ATOM 2762 C C . LEU A 1 348 ? 17.984 -1.409 -4.183 1.00 71.50 348 LEU A C 1
ATOM 2764 O O . LEU A 1 348 ? 17.062 -1.699 -3.419 1.00 71.50 348 LEU A O 1
ATOM 2768 N N . LEU A 1 349 ? 18.017 -1.785 -5.453 1.00 67.88 349 LEU A N 1
ATOM 2769 C CA . LEU A 1 349 ? 17.023 -2.635 -6.088 1.00 67.88 349 LEU A CA 1
ATOM 2770 C C . LEU A 1 349 ? 17.492 -4.092 -6.117 1.00 67.88 349 LEU A C 1
ATOM 2772 O O . LEU A 1 349 ? 18.689 -4.397 -6.084 1.00 67.88 349 LEU A O 1
ATOM 2776 N N . ASP A 1 350 ? 16.532 -5.011 -6.118 1.00 69.06 350 ASP A N 1
ATOM 2777 C CA . ASP A 1 350 ? 16.793 -6.439 -6.230 1.00 69.06 350 ASP A CA 1
ATOM 2778 C C . ASP A 1 350 ? 17.345 -6.763 -7.635 1.00 69.06 350 ASP A C 1
ATOM 2780 O O . ASP A 1 350 ? 16.757 -6.347 -8.636 1.00 69.06 350 ASP A O 1
ATOM 2784 N N . PRO A 1 351 ? 18.465 -7.497 -7.764 1.00 72.00 351 PRO A N 1
ATOM 2785 C CA . PRO A 1 351 ? 19.049 -7.774 -9.078 1.00 72.00 351 PRO A CA 1
ATOM 2786 C C . PRO A 1 351 ? 18.160 -8.603 -10.010 1.00 72.00 351 PRO A C 1
ATOM 2788 O O . PRO A 1 351 ? 18.349 -8.564 -11.219 1.00 72.00 351 PRO A O 1
ATOM 2791 N N . LYS A 1 352 ? 17.194 -9.358 -9.472 1.00 62.12 352 LYS A N 1
ATOM 2792 C CA . LYS A 1 352 ? 16.276 -10.210 -10.244 1.00 62.12 352 LYS A CA 1
ATOM 2793 C C . LYS A 1 352 ? 14.877 -9.615 -10.374 1.00 62.12 352 LYS A C 1
ATOM 2795 O O . LYS A 1 352 ? 14.068 -10.135 -11.135 1.00 62.12 352 LYS A O 1
ATOM 2800 N N . ARG A 1 353 ? 14.533 -8.609 -9.566 1.00 55.19 353 ARG A N 1
ATOM 2801 C CA . ARG A 1 353 ? 13.160 -8.110 -9.419 1.00 55.19 353 ARG A CA 1
ATOM 2802 C C . ARG A 1 353 ? 13.141 -6.590 -9.321 1.00 55.19 353 ARG A C 1
ATOM 2804 O O . ARG A 1 353 ? 14.038 -5.975 -8.763 1.00 55.19 353 ARG A O 1
ATOM 2811 N N . HIS A 1 354 ? 12.067 -5.959 -9.775 1.00 52.81 354 HIS A N 1
ATOM 2812 C CA . HIS A 1 354 ? 11.846 -4.526 -9.555 1.00 52.81 354 HIS A CA 1
ATOM 2813 C C . HIS A 1 354 ? 11.211 -4.310 -8.184 1.00 52.81 354 HIS A C 1
ATOM 2815 O O . HIS A 1 354 ? 10.082 -3.865 -8.054 1.00 52.81 354 HIS A O 1
ATOM 2821 N N . VAL A 1 355 ? 11.922 -4.720 -7.139 1.00 54.44 355 VAL A N 1
ATOM 2822 C CA . VAL A 1 355 ? 11.550 -4.444 -5.753 1.00 54.44 355 VAL A CA 1
ATOM 2823 C C . VAL A 1 355 ? 12.781 -3.930 -5.024 1.00 54.44 355 VAL A C 1
ATOM 2825 O O . VAL A 1 355 ? 13.899 -4.317 -5.368 1.00 54.44 355 VAL A O 1
ATOM 2828 N N . PRO A 1 356 ? 12.613 -3.070 -4.016 1.00 62.84 356 PRO A N 1
ATOM 2829 C CA . PRO A 1 356 ? 13.715 -2.675 -3.161 1.00 62.84 356 PRO A CA 1
ATOM 2830 C C . PRO A 1 356 ? 14.358 -3.911 -2.535 1.00 62.84 356 PRO A C 1
ATOM 2832 O O . PRO A 1 356 ? 13.685 -4.804 -2.004 1.00 62.84 356 PRO A O 1
ATOM 2835 N N . LEU A 1 357 ? 15.682 -3.952 -2.618 1.00 70.31 357 LEU A N 1
ATOM 2836 C CA . LEU A 1 357 ? 16.497 -5.029 -2.107 1.00 70.31 357 LEU A CA 1
ATOM 2837 C C . LEU A 1 357 ? 16.380 -5.061 -0.588 1.00 70.31 357 LEU A C 1
ATOM 2839 O O . LEU A 1 357 ? 16.818 -4.155 0.123 1.00 70.31 357 LEU A O 1
ATOM 2843 N N . LYS A 1 358 ? 15.805 -6.149 -0.080 1.00 71.56 358 LYS A N 1
ATOM 2844 C CA . LYS A 1 358 ? 15.770 -6.416 1.357 1.00 71.56 358 LYS A CA 1
ATOM 2845 C C . LYS A 1 358 ? 17.176 -6.770 1.823 1.00 71.56 358 LYS A C 1
ATOM 2847 O O . LYS A 1 358 ? 17.656 -7.884 1.604 1.00 71.56 358 LYS A O 1
ATOM 2852 N N . LEU A 1 359 ? 17.811 -5.798 2.461 1.00 77.25 359 LEU A N 1
ATOM 2853 C CA . LEU A 1 359 ? 19.104 -5.942 3.105 1.00 77.25 359 LEU A CA 1
ATOM 2854 C C . LEU A 1 359 ? 18.914 -6.349 4.559 1.00 77.25 359 LEU A C 1
ATOM 2856 O O . LEU A 1 359 ? 18.031 -5.835 5.237 1.00 77.25 359 LEU A O 1
ATOM 2860 N N . TYR A 1 360 ? 19.761 -7.243 5.046 1.00 77.88 360 TYR A N 1
ATOM 2861 C CA . TYR A 1 360 ? 19.762 -7.689 6.430 1.00 77.88 360 TYR A CA 1
ATOM 2862 C C . TYR A 1 360 ? 21.099 -7.367 7.075 1.00 77.88 360 TYR A C 1
ATOM 2864 O O . TYR A 1 360 ? 22.142 -7.743 6.546 1.00 77.88 360 TYR A O 1
ATOM 2872 N N . GLU A 1 361 ? 21.069 -6.670 8.204 1.00 80.81 361 GLU A N 1
ATOM 2873 C CA . GLU A 1 361 ? 22.265 -6.221 8.907 1.00 80.81 361 GLU A CA 1
ATOM 2874 C C . GLU A 1 361 ? 22.660 -7.225 9.996 1.00 80.81 361 GLU A C 1
ATOM 2876 O O . GLU A 1 361 ? 21.873 -7.561 10.882 1.00 80.81 361 GLU A O 1
ATOM 2881 N N . VAL A 1 362 ? 23.902 -7.699 9.930 1.00 78.62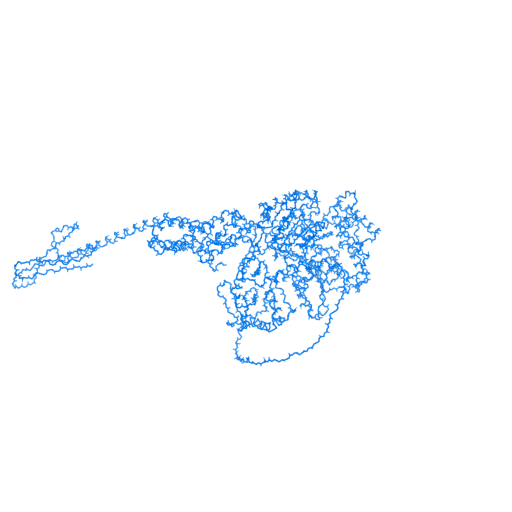 362 VAL A N 1
ATOM 2882 C CA . VAL A 1 362 ? 24.511 -8.595 10.913 1.00 78.62 362 VAL A CA 1
ATOM 2883 C C . VAL A 1 362 ? 25.617 -7.836 11.629 1.00 78.62 362 VAL A C 1
ATOM 2885 O O . VAL A 1 362 ? 26.613 -7.449 11.018 1.00 78.62 362 VAL A O 1
ATOM 2888 N N . GLN A 1 363 ? 25.453 -7.631 12.932 1.00 77.50 363 GLN A N 1
ATOM 2889 C CA . GLN A 1 363 ? 26.495 -7.041 13.769 1.00 77.50 363 GLN A CA 1
ATOM 2890 C C . GLN A 1 363 ? 27.630 -8.044 13.989 1.00 77.50 363 GLN A C 1
ATOM 2892 O O . GLN A 1 363 ? 27.391 -9.251 14.076 1.00 77.50 363 GLN A O 1
ATOM 2897 N N . ASN A 1 364 ? 28.864 -7.559 14.148 1.00 73.00 364 ASN A N 1
ATOM 2898 C CA . ASN A 1 364 ? 30.032 -8.430 14.324 1.00 73.00 364 ASN A CA 1
ATOM 2899 C C . ASN A 1 364 ? 29.872 -9.425 15.501 1.00 73.00 364 ASN A C 1
ATOM 2901 O O . ASN A 1 364 ? 30.262 -10.589 15.406 1.00 73.00 364 ASN A O 1
ATOM 2905 N N . ASN A 1 365 ? 29.207 -8.999 16.582 1.00 69.25 365 ASN A N 1
ATOM 2906 C CA . ASN A 1 365 ? 28.927 -9.831 17.761 1.00 69.25 365 ASN A CA 1
ATOM 2907 C C . ASN A 1 365 ? 27.935 -10.976 17.480 1.00 69.25 365 ASN A C 1
ATOM 2909 O O . ASN A 1 365 ? 28.012 -12.029 18.113 1.00 69.25 365 ASN A O 1
ATOM 2913 N N . ASP A 1 366 ? 27.039 -10.797 16.508 1.00 71.50 366 ASP A N 1
ATOM 2914 C CA . ASP A 1 366 ? 26.012 -11.771 16.130 1.00 71.50 366 ASP A CA 1
ATOM 2915 C C . ASP A 1 366 ? 26.441 -12.678 14.965 1.00 71.50 366 ASP A C 1
ATOM 2917 O O . ASP A 1 366 ? 25.729 -13.620 14.625 1.00 71.50 366 ASP A O 1
ATOM 2921 N N . MET A 1 367 ? 27.629 -12.475 14.382 1.00 76.31 367 MET A N 1
ATOM 2922 C CA . MET A 1 367 ? 28.123 -13.250 13.230 1.00 76.31 367 MET A CA 1
ATOM 2923 C C . MET A 1 367 ? 28.104 -14.765 13.457 1.00 76.31 367 MET A C 1
ATOM 2925 O O . MET A 1 367 ? 27.803 -15.531 12.544 1.00 76.31 367 MET A O 1
ATOM 2929 N N . LYS A 1 368 ? 28.379 -15.218 14.687 1.00 73.56 368 LYS A N 1
ATOM 2930 C CA . LYS A 1 368 ? 28.341 -16.647 15.041 1.00 73.56 368 LYS A CA 1
ATOM 2931 C C . LYS A 1 368 ? 26.923 -17.229 14.996 1.00 73.56 368 LYS A C 1
ATOM 2933 O O . LYS A 1 368 ? 26.769 -18.427 14.774 1.00 73.56 368 LYS A O 1
ATOM 2938 N N . ARG A 1 369 ? 25.889 -16.396 15.172 1.00 75.25 369 ARG A N 1
ATOM 2939 C CA . ARG A 1 369 ? 24.479 -16.812 15.152 1.00 75.25 369 ARG A CA 1
ATOM 2940 C C . ARG A 1 369 ? 23.978 -17.132 13.745 1.00 75.25 369 ARG A C 1
ATOM 2942 O O . ARG A 1 369 ? 23.042 -17.911 13.632 1.00 75.25 369 ARG A O 1
ATOM 2949 N N . LEU A 1 370 ? 24.643 -16.648 12.687 1.00 75.69 370 LEU A N 1
ATOM 2950 C CA . LEU A 1 370 ? 24.333 -17.013 11.293 1.00 75.69 370 LEU A CA 1
ATOM 2951 C C . LEU A 1 370 ? 24.451 -18.519 11.015 1.00 75.69 370 LEU A C 1
ATOM 2953 O O . LEU A 1 370 ? 23.868 -19.016 10.055 1.00 75.69 370 LEU A O 1
ATOM 2957 N N . ALA A 1 371 ? 25.200 -19.256 11.841 1.00 69.44 371 ALA A N 1
ATOM 2958 C CA . ALA A 1 371 ? 25.271 -20.707 11.738 1.00 69.44 371 ALA A CA 1
ATOM 2959 C C . ALA A 1 371 ? 23.962 -21.399 12.172 1.00 69.44 371 ALA A C 1
ATOM 2961 O O . ALA A 1 371 ? 23.715 -22.529 11.755 1.00 69.44 371 ALA A O 1
ATOM 2962 N N . ASN A 1 372 ? 23.119 -20.743 12.977 1.00 73.31 372 ASN A N 1
ATOM 2963 C CA . ASN A 1 372 ? 21.832 -21.267 13.428 1.00 73.31 372 ASN A CA 1
ATOM 2964 C C . ASN A 1 372 ? 20.730 -20.955 12.398 1.00 73.31 372 ASN A C 1
ATOM 2966 O O . ASN A 1 372 ? 20.446 -19.792 12.128 1.00 73.31 372 ASN A O 1
ATOM 2970 N N . THR A 1 373 ? 20.066 -21.985 11.864 1.00 66.38 373 THR A N 1
ATOM 2971 C CA . THR A 1 373 ? 18.999 -21.852 10.851 1.00 66.38 373 THR A CA 1
ATOM 2972 C C . THR A 1 373 ? 17.740 -21.151 11.357 1.00 66.38 373 THR A C 1
ATOM 2974 O O . THR A 1 373 ? 16.980 -20.603 10.554 1.00 66.38 373 THR A O 1
ATOM 2977 N N . ASN A 1 374 ? 17.510 -21.171 12.671 1.00 65.38 374 ASN A N 1
ATOM 2978 C CA . ASN A 1 374 ? 16.320 -20.590 13.291 1.00 65.38 374 ASN A CA 1
ATOM 2979 C C . ASN A 1 374 ? 16.511 -19.107 13.627 1.00 65.38 374 ASN A C 1
ATOM 2981 O O . ASN A 1 374 ? 15.534 -18.385 13.813 1.00 65.38 374 ASN A O 1
ATOM 2985 N N . TRP A 1 375 ? 17.759 -18.637 13.668 1.00 68.06 375 TRP A N 1
ATOM 2986 C CA . TRP A 1 375 ? 18.072 -17.236 13.907 1.00 68.06 375 TRP A CA 1
ATOM 2987 C C . TRP A 1 375 ? 18.047 -16.444 12.595 1.00 68.06 375 TRP A C 1
ATOM 2989 O O . TRP A 1 375 ? 18.513 -16.916 11.557 1.00 68.06 375 TRP A O 1
ATOM 2999 N N . ARG A 1 376 ? 17.501 -15.223 12.625 1.00 66.31 376 ARG A N 1
ATOM 3000 C CA . ARG A 1 376 ? 17.481 -14.315 11.470 1.00 66.31 376 ARG A CA 1
ATOM 3001 C C . ARG A 1 376 ? 18.014 -12.934 11.854 1.00 66.31 376 ARG A C 1
ATOM 3003 O O . ARG A 1 376 ? 17.613 -12.421 12.898 1.00 66.31 376 ARG A O 1
ATOM 3010 N N . PRO A 1 377 ? 18.869 -12.323 11.018 1.00 72.25 377 PRO A N 1
ATOM 3011 C CA . PRO A 1 377 ? 19.306 -10.948 11.227 1.00 72.25 377 PRO A CA 1
ATOM 3012 C C . PRO A 1 377 ? 18.185 -9.934 10.977 1.00 72.25 377 PRO A C 1
ATOM 3014 O O . PRO A 1 377 ? 17.238 -10.209 10.235 1.00 72.25 377 PRO A O 1
ATOM 3017 N N . SER A 1 378 ? 18.317 -8.753 11.583 1.00 67.94 378 SER A N 1
ATOM 3018 C CA . SER A 1 378 ? 17.369 -7.646 11.426 1.00 67.94 378 SER A CA 1
ATOM 3019 C C . SER A 1 378 ? 17.429 -7.061 10.017 1.00 67.94 378 SER A C 1
ATOM 3021 O O . SER A 1 378 ? 18.483 -7.051 9.378 1.00 67.94 378 SER A O 1
ATOM 3023 N N . LEU A 1 379 ? 16.300 -6.545 9.528 1.00 73.25 379 LEU A N 1
ATOM 3024 C CA . LEU A 1 379 ? 16.266 -5.846 8.247 1.00 73.25 379 LEU A CA 1
ATOM 3025 C C . LEU A 1 379 ? 16.993 -4.499 8.385 1.00 73.25 379 LEU A C 1
ATOM 3027 O O . LEU A 1 379 ? 16.795 -3.771 9.356 1.00 73.25 379 LEU A O 1
ATOM 3031 N N . TYR A 1 380 ? 17.820 -4.153 7.406 1.00 74.06 380 TYR A N 1
ATOM 3032 C CA . TYR A 1 380 ? 18.417 -2.831 7.307 1.00 74.06 380 TYR A CA 1
ATOM 3033 C C . TYR A 1 380 ? 17.331 -1.796 7.008 1.00 74.06 380 TYR A C 1
ATOM 3035 O O . TYR A 1 380 ? 16.476 -1.996 6.145 1.00 74.06 380 TYR A O 1
ATOM 3043 N N . LEU A 1 381 ? 17.386 -0.690 7.740 1.00 72.56 381 LEU A N 1
ATOM 3044 C CA . LEU A 1 381 ? 16.415 0.391 7.678 1.00 72.56 381 LEU A CA 1
ATOM 3045 C C . LEU A 1 381 ? 17.024 1.616 7.012 1.00 72.56 381 LEU A C 1
ATOM 3047 O O . LEU A 1 381 ? 18.194 1.936 7.235 1.00 72.56 381 LEU A O 1
ATOM 3051 N N . THR A 1 382 ? 16.198 2.360 6.279 1.00 73.31 382 THR A N 1
ATOM 3052 C CA . THR A 1 382 ? 16.554 3.722 5.865 1.00 73.31 382 THR A CA 1
ATOM 3053 C C . THR A 1 382 ? 16.808 4.608 7.097 1.00 73.31 382 THR A C 1
ATOM 3055 O O . THR A 1 382 ? 16.248 4.342 8.168 1.00 73.31 382 THR A O 1
ATOM 3058 N N . PRO A 1 383 ? 17.589 5.704 6.987 1.00 75.38 383 PRO A N 1
ATOM 3059 C CA . PRO A 1 383 ? 17.831 6.612 8.114 1.00 75.38 383 PRO A CA 1
ATOM 3060 C C . PRO A 1 383 ? 16.538 7.100 8.777 1.00 75.38 383 PRO A C 1
ATOM 3062 O O . PRO A 1 383 ? 16.448 7.185 10.001 1.00 75.38 383 PRO A O 1
ATOM 3065 N N . ARG A 1 384 ? 15.500 7.348 7.967 1.00 79.56 384 ARG A N 1
ATOM 3066 C CA . ARG A 1 384 ? 14.187 7.767 8.454 1.00 79.56 384 ARG A CA 1
ATOM 3067 C C . ARG A 1 384 ? 13.452 6.658 9.205 1.00 79.56 384 ARG A C 1
ATOM 3069 O O . ARG A 1 384 ? 12.879 6.926 10.256 1.00 79.56 384 ARG A O 1
ATOM 3076 N N . GLU A 1 385 ? 13.445 5.431 8.692 1.00 83.06 385 GLU A N 1
ATOM 3077 C CA . GLU A 1 385 ? 12.850 4.294 9.406 1.00 83.06 385 GLU A CA 1
ATOM 3078 C C . GLU A 1 385 ? 13.592 4.011 10.716 1.00 83.06 385 GLU A C 1
ATOM 3080 O O . GLU A 1 385 ? 12.945 3.770 11.734 1.00 83.06 385 GLU A O 1
ATOM 3085 N N . ARG A 1 386 ? 14.929 4.108 10.718 1.00 84.44 386 ARG A N 1
ATOM 3086 C CA . ARG A 1 386 ? 15.758 3.957 11.921 1.00 84.44 386 ARG A CA 1
ATOM 3087 C C . ARG A 1 386 ? 15.424 5.014 12.975 1.00 84.44 386 ARG A C 1
ATOM 3089 O O . ARG A 1 386 ? 15.157 4.652 14.115 1.00 84.44 386 ARG A O 1
ATOM 3096 N N . GLU A 1 387 ? 15.327 6.289 12.589 1.00 88.12 387 GLU A N 1
ATOM 3097 C CA . GLU A 1 387 ? 14.906 7.374 13.493 1.00 88.12 387 GLU A CA 1
ATOM 3098 C C . GLU A 1 387 ? 13.551 7.064 14.157 1.00 88.12 387 GLU A C 1
ATOM 3100 O O . GLU A 1 387 ? 13.357 7.293 15.353 1.00 88.12 387 GLU A O 1
ATOM 3105 N N . ILE A 1 388 ? 12.598 6.519 13.394 1.00 90.44 388 ILE A N 1
ATOM 3106 C CA . ILE A 1 388 ? 11.271 6.154 13.906 1.00 90.44 388 ILE A CA 1
ATOM 3107 C C . ILE A 1 388 ? 11.362 4.968 14.873 1.00 90.44 388 ILE A C 1
ATOM 3109 O O . ILE A 1 388 ? 10.755 5.004 15.946 1.00 90.44 388 ILE A O 1
ATOM 3113 N N . VAL A 1 389 ? 12.123 3.933 14.512 1.00 89.44 389 VAL A N 1
ATOM 3114 C CA . VAL A 1 389 ? 12.340 2.748 15.351 1.00 89.44 389 VAL A CA 1
ATOM 3115 C C . VAL A 1 389 ? 13.012 3.112 16.671 1.00 89.44 389 VAL A C 1
ATOM 3117 O O . VAL A 1 389 ? 12.592 2.617 17.707 1.00 89.44 389 VAL A O 1
ATOM 3120 N N . GLU A 1 390 ? 13.975 4.024 16.678 1.00 90.38 390 GLU A N 1
ATOM 3121 C CA . GLU A 1 390 ? 14.735 4.380 17.884 1.00 90.38 390 GLU A CA 1
ATOM 3122 C C . GLU A 1 390 ? 14.053 5.466 18.740 1.00 90.38 390 GLU A C 1
ATOM 3124 O O . GLU A 1 390 ? 14.468 5.734 19.871 1.00 90.38 390 GLU A O 1
ATOM 3129 N N . THR A 1 391 ? 12.972 6.083 18.239 1.00 91.25 391 THR A N 1
ATOM 3130 C CA . THR A 1 391 ? 12.242 7.143 18.954 1.00 91.25 391 THR A CA 1
ATOM 3131 C C . THR A 1 391 ? 11.726 6.641 20.310 1.00 91.25 391 THR A C 1
ATOM 3133 O O . THR A 1 391 ? 11.076 5.599 20.406 1.00 91.25 391 THR A O 1
ATOM 3136 N N . GLN A 1 392 ? 11.972 7.399 21.375 1.00 89.00 392 GLN A N 1
ATOM 3137 C CA . GLN A 1 392 ? 11.495 7.077 22.722 1.00 89.00 392 GLN A CA 1
ATOM 3138 C C . GLN A 1 392 ? 10.044 7.533 22.942 1.00 89.00 392 GLN A C 1
ATOM 3140 O O . GLN A 1 392 ? 9.569 8.466 22.293 1.00 89.00 392 GLN A O 1
ATOM 3145 N N . GLY A 1 393 ? 9.349 6.903 23.891 1.00 88.94 393 GLY A N 1
ATOM 3146 C CA . GLY A 1 393 ? 7.964 7.240 24.222 1.00 88.94 393 GLY A CA 1
ATOM 3147 C C . GLY A 1 393 ? 6.925 6.566 23.317 1.00 88.94 393 GLY A C 1
ATOM 3148 O O . GLY A 1 393 ? 7.229 5.648 22.552 1.00 88.94 393 GLY A O 1
ATOM 3149 N N . THR A 1 394 ? 5.674 7.032 23.416 1.00 92.19 394 THR A N 1
ATOM 3150 C CA . THR A 1 394 ? 4.591 6.566 22.540 1.00 92.19 394 THR A CA 1
ATOM 3151 C C . THR A 1 394 ? 4.809 7.106 21.130 1.00 92.19 394 THR A C 1
ATOM 3153 O O . THR A 1 394 ? 4.848 8.322 20.929 1.00 92.19 394 THR A O 1
ATOM 3156 N N . VAL A 1 395 ? 4.910 6.220 20.142 1.00 94.00 395 VAL A N 1
ATOM 3157 C CA . VAL A 1 395 ? 5.197 6.586 18.750 1.00 94.00 395 VAL A CA 1
ATOM 3158 C C . VAL A 1 395 ? 3.960 6.376 17.886 1.00 94.00 395 VAL A C 1
ATOM 3160 O O . VAL A 1 395 ? 3.351 5.311 17.907 1.00 94.00 395 VAL A O 1
ATOM 3163 N N . CYS A 1 396 ? 3.598 7.392 17.103 1.00 94.75 396 CYS A N 1
ATOM 3164 C CA . CYS A 1 396 ? 2.600 7.286 16.040 1.00 94.75 396 CYS A CA 1
ATOM 3165 C C . CYS A 1 396 ? 3.305 7.357 14.684 1.00 94.75 396 CYS A C 1
ATOM 3167 O O . CYS A 1 396 ? 4.037 8.315 14.426 1.00 94.75 396 CYS A O 1
ATOM 3169 N N . VAL A 1 397 ? 3.067 6.381 13.815 1.00 93.81 397 VAL A N 1
ATOM 3170 C CA . VAL A 1 397 ? 3.639 6.294 12.470 1.00 93.81 397 VAL A CA 1
ATOM 3171 C C . VAL A 1 397 ? 2.526 6.406 11.443 1.00 93.81 397 VAL A C 1
ATOM 3173 O O . VAL A 1 397 ? 1.607 5.592 11.408 1.00 93.81 397 VAL A O 1
ATOM 3176 N N . LEU A 1 398 ? 2.627 7.414 10.586 1.00 91.06 398 LEU A N 1
ATOM 3177 C CA . LEU A 1 398 ? 1.696 7.641 9.493 1.00 91.06 398 LEU A CA 1
ATOM 3178 C C . LEU A 1 398 ? 2.444 7.412 8.183 1.00 91.06 398 LEU A C 1
ATOM 3180 O O . LEU A 1 398 ? 3.419 8.096 7.875 1.00 91.06 398 LEU A O 1
ATOM 3184 N N . GLY A 1 399 ? 1.981 6.442 7.410 1.00 86.88 399 GLY A N 1
ATOM 3185 C CA . GLY A 1 399 ? 2.541 6.128 6.103 1.00 86.88 399 GLY A CA 1
ATOM 3186 C C . GLY A 1 399 ? 1.459 5.583 5.194 1.00 86.88 399 GLY A C 1
ATOM 3187 O O . GLY A 1 399 ? 0.562 4.881 5.664 1.00 86.88 399 GLY A O 1
ATOM 3188 N N . ARG A 1 400 ? 1.534 5.890 3.901 1.00 84.81 400 ARG A N 1
ATOM 3189 C CA . ARG A 1 400 ? 0.610 5.320 2.918 1.00 84.81 400 ARG A CA 1
ATOM 3190 C C . ARG A 1 400 ? 0.839 3.815 2.733 1.00 84.81 400 ARG A C 1
ATOM 3192 O O . ARG A 1 400 ? 1.690 3.190 3.380 1.00 84.81 400 ARG A O 1
ATOM 3199 N N . SER A 1 401 ? 0.012 3.177 1.915 1.00 80.94 401 SER A N 1
ATOM 3200 C CA . SER A 1 401 ? 0.190 1.769 1.544 1.00 80.94 401 SER A CA 1
ATOM 3201 C C . SER A 1 401 ? 1.606 1.515 1.020 1.00 80.94 401 SER A C 1
ATOM 3203 O O . SER A 1 401 ? 2.081 2.282 0.201 1.00 80.94 401 SER A O 1
ATOM 3205 N N . GLY A 1 402 ? 2.290 0.453 1.450 1.00 74.12 402 GLY A N 1
ATOM 3206 C CA . GLY A 1 402 ? 3.593 0.083 0.873 1.00 74.12 402 GLY A CA 1
ATOM 3207 C C . GLY A 1 402 ? 4.790 0.920 1.333 1.00 74.12 402 GLY A C 1
ATOM 3208 O O . GLY A 1 402 ? 5.901 0.671 0.879 1.00 74.12 402 GLY A O 1
ATOM 3209 N N . THR A 1 403 ? 4.618 1.856 2.275 1.00 77.25 403 THR A N 1
ATOM 3210 C CA . THR A 1 403 ? 5.728 2.680 2.791 1.00 77.25 403 THR A CA 1
ATOM 3211 C C . THR A 1 403 ? 6.539 2.037 3.922 1.00 77.25 403 THR A C 1
ATOM 3213 O O . THR A 1 403 ? 7.297 2.731 4.589 1.00 77.25 403 THR A O 1
ATOM 3216 N N . GLY A 1 404 ? 6.332 0.749 4.219 1.00 78.25 404 GLY A N 1
ATOM 3217 C CA . GLY A 1 404 ? 7.107 0.035 5.244 1.00 78.25 404 GLY A CA 1
ATOM 3218 C C . GLY A 1 404 ? 6.587 0.121 6.689 1.00 78.25 404 GLY A C 1
ATOM 3219 O O . GLY A 1 404 ? 7.316 -0.247 7.600 1.00 78.25 404 GLY A O 1
ATOM 3220 N N . LYS A 1 405 ? 5.332 0.524 6.946 1.00 88.38 405 LYS A N 1
ATOM 3221 C CA . LYS A 1 405 ? 4.759 0.607 8.316 1.00 88.38 405 LYS A CA 1
ATOM 3222 C C . LYS A 1 405 ? 4.987 -0.658 9.164 1.00 88.38 405 LYS A C 1
ATOM 3224 O O . LYS A 1 405 ? 5.602 -0.601 10.228 1.00 88.38 405 LYS A O 1
ATOM 3229 N N . THR A 1 406 ? 4.548 -1.811 8.660 1.00 86.06 406 THR A N 1
ATOM 3230 C CA . THR A 1 406 ? 4.696 -3.117 9.325 1.00 86.06 406 THR A CA 1
ATOM 3231 C C . THR A 1 406 ? 6.169 -3.533 9.456 1.00 86.06 406 THR A C 1
ATOM 3233 O O . THR A 1 406 ? 6.551 -4.205 10.415 1.00 86.06 406 THR A O 1
ATOM 3236 N N . VAL A 1 407 ? 7.029 -3.093 8.528 1.00 82.69 407 VAL A N 1
ATOM 3237 C CA . VAL A 1 407 ? 8.488 -3.288 8.603 1.00 82.69 407 VAL A CA 1
ATOM 3238 C C . VAL A 1 407 ? 9.077 -2.474 9.753 1.00 82.69 407 VAL A C 1
ATOM 3240 O O . VAL A 1 407 ? 9.866 -3.007 10.533 1.00 82.69 407 VAL A O 1
ATOM 3243 N N . THR A 1 408 ? 8.662 -1.217 9.917 1.00 87.88 408 THR A N 1
ATOM 3244 C CA . THR A 1 408 ? 9.068 -0.380 11.051 1.00 87.88 408 THR A CA 1
ATOM 3245 C C . THR A 1 408 ? 8.616 -0.997 12.378 1.00 87.88 408 THR A C 1
ATOM 3247 O O . THR A 1 408 ? 9.414 -1.056 13.308 1.00 87.88 408 THR A O 1
ATOM 3250 N N . ILE A 1 409 ? 7.390 -1.536 12.461 1.00 90.44 409 ILE A N 1
ATOM 3251 C CA . ILE A 1 409 ? 6.922 -2.268 13.654 1.00 90.44 409 ILE A CA 1
ATOM 3252 C C . ILE A 1 409 ? 7.808 -3.489 13.936 1.00 90.44 409 ILE A C 1
ATOM 3254 O O . ILE A 1 409 ? 8.272 -3.665 15.060 1.00 90.44 409 ILE A O 1
ATOM 3258 N N . SER A 1 410 ? 8.082 -4.312 12.921 1.00 86.50 410 SER A N 1
ATOM 3259 C CA . SER A 1 410 ? 8.896 -5.527 13.077 1.00 86.50 410 SER A CA 1
ATOM 3260 C C . SER A 1 410 ? 10.297 -5.203 13.604 1.00 86.50 410 SER A C 1
ATOM 3262 O O . SER A 1 410 ? 10.787 -5.841 14.532 1.00 86.50 410 SER A O 1
ATOM 3264 N N . ASN A 1 411 ? 10.930 -4.160 13.064 1.00 84.31 411 ASN A N 1
ATOM 3265 C CA . ASN A 1 411 ? 12.242 -3.724 13.535 1.00 84.31 411 ASN A CA 1
ATOM 3266 C C . ASN A 1 411 ? 12.185 -3.050 14.907 1.00 84.31 411 ASN A C 1
ATOM 3268 O O . ASN A 1 411 ? 13.128 -3.193 15.682 1.00 84.31 411 ASN A O 1
ATOM 3272 N N . ARG A 1 412 ? 11.076 -2.383 15.253 1.00 90.38 412 ARG A N 1
ATOM 3273 C CA . ARG A 1 412 ? 10.874 -1.878 16.611 1.00 90.38 412 ARG A CA 1
ATOM 3274 C C . ARG A 1 412 ? 10.842 -3.003 17.636 1.00 90.38 412 ARG A C 1
ATOM 3276 O O . ARG A 1 412 ? 11.501 -2.883 18.662 1.00 90.38 412 ARG A O 1
ATOM 3283 N N . ILE A 1 413 ? 10.150 -4.098 17.329 1.00 88.25 413 ILE A N 1
ATOM 3284 C CA . ILE A 1 413 ? 10.115 -5.284 18.189 1.00 88.25 413 ILE A CA 1
ATOM 3285 C C . ILE A 1 413 ? 11.533 -5.817 18.440 1.00 88.25 413 ILE A C 1
ATOM 3287 O O . ILE A 1 413 ? 11.899 -6.095 19.580 1.00 88.25 413 ILE A O 1
ATOM 3291 N N . HIS A 1 414 ? 12.368 -5.913 17.399 1.00 81.12 414 HIS A N 1
ATOM 3292 C CA . HIS A 1 414 ? 13.768 -6.320 17.560 1.00 81.12 414 HIS A CA 1
ATOM 3293 C C . HIS A 1 414 ? 14.594 -5.327 18.383 1.00 81.12 414 HIS A C 1
ATOM 3295 O O . HIS A 1 414 ? 15.365 -5.749 19.247 1.00 81.12 414 HIS A O 1
ATOM 3301 N N . TYR A 1 415 ? 14.433 -4.026 18.130 1.00 85.00 415 TYR A N 1
ATOM 3302 C CA . TYR A 1 415 ? 15.120 -2.973 18.875 1.00 85.00 415 TYR A CA 1
ATOM 3303 C C . TYR A 1 415 ? 14.787 -3.042 20.370 1.00 85.00 415 TYR A C 1
ATOM 3305 O O . TYR A 1 415 ? 15.691 -3.065 21.203 1.00 85.00 415 TYR A O 1
ATOM 3313 N N . ASP A 1 416 ? 13.503 -3.161 20.708 1.00 87.38 416 ASP A N 1
ATOM 3314 C CA . ASP A 1 416 ? 13.046 -3.233 22.092 1.00 87.38 416 ASP A CA 1
ATOM 3315 C C . ASP A 1 416 ? 13.502 -4.547 22.761 1.00 87.38 416 ASP A C 1
ATOM 3317 O O . ASP A 1 416 ? 14.012 -4.510 23.878 1.00 87.38 416 ASP A O 1
ATOM 3321 N N . ARG A 1 417 ? 13.450 -5.698 22.070 1.00 82.31 417 ARG A N 1
ATOM 3322 C CA . ARG A 1 417 ? 14.037 -6.960 22.576 1.00 82.31 417 ARG A CA 1
ATOM 3323 C C . ARG A 1 417 ? 15.515 -6.824 22.919 1.00 82.31 417 ARG A C 1
ATOM 3325 O O . ARG A 1 417 ? 15.956 -7.353 23.931 1.00 82.31 417 ARG A O 1
ATOM 3332 N N . HIS A 1 418 ? 16.287 -6.147 22.072 1.00 78.12 418 HIS A N 1
ATOM 3333 C CA . HIS A 1 418 ? 17.708 -5.947 22.327 1.00 78.12 418 HIS A CA 1
ATOM 3334 C C . HIS A 1 418 ? 17.940 -4.979 23.495 1.00 78.12 418 HIS A C 1
ATOM 3336 O O . HIS A 1 418 ? 18.801 -5.234 24.336 1.00 78.12 418 HIS A O 1
ATOM 3342 N N . ALA A 1 419 ? 17.169 -3.891 23.563 1.00 83.12 419 ALA A N 1
ATOM 3343 C CA . ALA A 1 419 ? 17.264 -2.896 24.628 1.00 83.12 419 ALA A CA 1
ATOM 3344 C C . ALA A 1 419 ? 16.909 -3.466 26.015 1.00 83.12 419 ALA A C 1
ATOM 3346 O O . ALA A 1 419 ? 17.510 -3.056 27.003 1.00 83.12 419 ALA A O 1
ATOM 3347 N N . TYR A 1 420 ? 15.981 -4.427 26.079 1.00 82.81 420 TYR A N 1
ATOM 3348 C CA . TYR A 1 420 ? 15.493 -5.048 27.318 1.00 82.81 420 TYR A CA 1
ATOM 3349 C C . TYR A 1 420 ? 15.887 -6.530 27.460 1.00 82.81 420 TYR A C 1
ATOM 3351 O O . TYR A 1 420 ? 15.257 -7.271 28.205 1.00 82.81 420 TYR A O 1
ATOM 3359 N N . ARG A 1 421 ? 16.937 -6.984 26.764 1.00 74.88 421 ARG A N 1
ATOM 3360 C CA . ARG A 1 421 ? 17.342 -8.407 26.706 1.00 74.88 421 ARG A CA 1
ATOM 3361 C C . ARG A 1 421 ? 17.640 -9.050 28.070 1.00 74.88 421 ARG A C 1
ATOM 3363 O O . ARG A 1 421 ? 17.535 -10.268 28.207 1.00 74.88 421 ARG A O 1
ATOM 3370 N N . ASP A 1 422 ? 18.056 -8.225 29.029 1.00 77.00 422 ASP A N 1
ATOM 3371 C CA . ASP A 1 422 ? 18.482 -8.624 30.372 1.00 77.00 422 ASP A CA 1
ATOM 3372 C C . ASP A 1 422 ? 17.326 -8.522 31.397 1.00 77.00 422 ASP A C 1
ATOM 3374 O O . ASP A 1 422 ? 17.518 -8.830 32.571 1.00 77.00 422 ASP A O 1
ATOM 3378 N N . ASP A 1 423 ? 16.123 -8.115 30.966 1.00 81.25 423 ASP A N 1
ATOM 3379 C CA . ASP A 1 423 ? 14.925 -7.994 31.804 1.00 81.25 423 ASP A CA 1
ATOM 3380 C C . ASP A 1 423 ? 13.941 -9.156 31.537 1.00 81.25 423 ASP A C 1
ATOM 3382 O O . ASP A 1 423 ? 13.196 -9.113 30.555 1.00 81.25 423 ASP A O 1
ATOM 3386 N N . PRO A 1 424 ? 13.880 -10.181 32.412 1.00 77.56 424 PRO A N 1
ATOM 3387 C CA . PRO A 1 424 ? 12.993 -11.335 32.237 1.00 77.56 424 PRO A CA 1
ATOM 3388 C C . PRO A 1 424 ? 11.505 -10.987 32.377 1.00 77.56 424 PRO A C 1
ATOM 3390 O O . PRO A 1 424 ? 10.647 -11.796 32.025 1.00 77.56 424 PRO A O 1
ATOM 3393 N N . THR A 1 425 ? 11.182 -9.811 32.921 1.00 82.88 425 THR A N 1
ATOM 3394 C CA . THR A 1 425 ? 9.799 -9.356 33.107 1.00 82.88 425 THR A CA 1
ATOM 3395 C C . THR A 1 425 ? 9.259 -8.619 31.884 1.00 82.88 425 THR A C 1
ATOM 3397 O O . THR A 1 425 ? 8.063 -8.332 31.821 1.00 82.88 425 THR A O 1
ATOM 3400 N N . PHE A 1 426 ? 10.111 -8.346 30.888 1.00 87.75 426 PHE A N 1
ATOM 3401 C CA . PHE A 1 426 ? 9.732 -7.597 29.702 1.00 87.75 426 PHE A CA 1
ATOM 3402 C C . PHE A 1 426 ? 8.784 -8.395 28.792 1.00 87.75 426 PHE A C 1
ATOM 3404 O O . PHE A 1 426 ? 9.149 -9.371 28.129 1.00 87.75 426 PHE A O 1
ATOM 3411 N N . SER A 1 427 ? 7.541 -7.926 28.731 1.00 89.69 427 SER A N 1
ATOM 3412 C CA . SER A 1 427 ? 6.450 -8.497 27.949 1.00 89.69 427 SER A CA 1
ATOM 3413 C C . SER A 1 427 ? 6.057 -7.595 26.782 1.00 89.69 427 SER A C 1
ATOM 3415 O O . SER A 1 427 ? 5.957 -6.367 26.892 1.00 89.69 427 SER A O 1
ATOM 3417 N N . GLN A 1 428 ? 5.792 -8.221 25.641 1.00 91.75 428 GLN A N 1
ATOM 3418 C CA . GLN A 1 428 ? 5.470 -7.533 24.400 1.00 91.75 428 GLN A CA 1
ATOM 3419 C C . GLN A 1 428 ? 4.202 -8.102 23.771 1.00 91.75 428 GLN A C 1
ATOM 3421 O O . GLN A 1 428 ? 3.941 -9.305 23.835 1.00 91.75 428 GLN A O 1
ATOM 3426 N N . LEU A 1 429 ? 3.419 -7.241 23.125 1.00 93.62 429 LEU A N 1
ATOM 3427 C CA . LEU A 1 429 ? 2.201 -7.643 22.433 1.00 93.62 429 LEU A CA 1
ATOM 3428 C C . LEU A 1 429 ? 2.057 -6.912 21.097 1.00 93.62 429 LEU A C 1
ATOM 3430 O O . LEU A 1 429 ? 2.002 -5.686 21.050 1.00 93.62 429 LEU A O 1
ATOM 3434 N N . PHE A 1 430 ? 1.968 -7.680 20.015 1.00 95.31 430 PHE A N 1
ATOM 3435 C CA . PHE A 1 430 ? 1.590 -7.193 18.694 1.00 95.31 430 PHE A CA 1
ATOM 3436 C C . PHE A 1 430 ? 0.097 -7.439 18.445 1.00 95.31 430 PHE A C 1
ATOM 3438 O O . PHE A 1 430 ? -0.382 -8.560 18.632 1.00 95.31 430 PHE A O 1
ATOM 3445 N N . ILE A 1 431 ? -0.615 -6.406 17.992 1.00 95.12 431 ILE A N 1
ATOM 3446 C CA . ILE A 1 431 ? -2.050 -6.422 17.699 1.00 95.12 431 ILE A CA 1
ATOM 3447 C C . ILE A 1 431 ? -2.285 -5.978 16.253 1.00 95.12 431 ILE A C 1
ATOM 3449 O O . ILE A 1 431 ? -1.800 -4.933 15.819 1.00 95.12 431 ILE A O 1
ATOM 3453 N N . ALA A 1 432 ? -3.089 -6.747 15.524 1.00 92.94 432 ALA A N 1
ATOM 3454 C CA . ALA A 1 432 ? -3.653 -6.357 14.232 1.00 92.94 432 ALA A CA 1
ATOM 3455 C C . ALA A 1 432 ? -5.079 -6.914 14.090 1.00 92.94 432 ALA A C 1
ATOM 3457 O O . ALA A 1 432 ? -5.480 -7.802 14.839 1.00 92.94 432 ALA A O 1
ATOM 3458 N N . ARG A 1 433 ? -5.872 -6.444 13.120 1.00 88.62 433 ARG A N 1
ATOM 3459 C CA . ARG A 1 433 ? -7.170 -7.086 12.814 1.00 88.62 433 ARG A CA 1
ATOM 3460 C C . ARG A 1 433 ? -7.004 -8.393 12.027 1.00 88.62 433 ARG A C 1
ATOM 3462 O O . ARG A 1 433 ? -7.703 -9.366 12.289 1.00 88.62 433 ARG A O 1
ATOM 3469 N N . SER A 1 434 ? -6.047 -8.439 11.099 1.00 85.19 434 SER A N 1
ATOM 3470 C CA . SER A 1 434 ? -5.843 -9.576 10.192 1.00 85.19 434 SER A CA 1
ATOM 3471 C C . SER A 1 434 ? -4.918 -10.649 10.776 1.00 85.19 434 SER A C 1
ATOM 3473 O O . SER A 1 434 ? -3.752 -10.380 11.075 1.00 85.19 434 SER A O 1
ATOM 3475 N N . ARG A 1 435 ? -5.394 -11.906 10.828 1.00 86.75 435 ARG A N 1
ATOM 3476 C CA . ARG A 1 435 ? -4.565 -13.082 11.178 1.00 86.75 435 ARG A CA 1
ATOM 3477 C C . ARG A 1 435 ? -3.346 -13.209 10.257 1.00 86.75 435 ARG A C 1
ATOM 3479 O O . ARG A 1 435 ? -2.266 -13.586 10.706 1.00 86.75 435 ARG A O 1
ATOM 3486 N N . LYS A 1 436 ? -3.498 -12.869 8.970 1.00 81.44 436 LYS A N 1
ATOM 3487 C CA . LYS A 1 436 ? -2.417 -12.943 7.974 1.00 81.44 436 LYS A CA 1
ATOM 3488 C C . LYS A 1 436 ? -1.292 -11.957 8.300 1.00 81.44 436 LYS A C 1
ATOM 3490 O O . LYS A 1 436 ? -0.127 -12.340 8.233 1.00 81.44 436 LYS A O 1
ATOM 3495 N N . VAL A 1 437 ? -1.630 -10.741 8.737 1.00 83.88 437 VAL A N 1
ATOM 3496 C CA . VAL A 1 437 ? -0.643 -9.741 9.183 1.00 83.88 437 VAL A CA 1
ATOM 3497 C C . VAL A 1 437 ? 0.070 -10.213 10.453 1.00 83.88 437 VAL A C 1
ATOM 3499 O O . VAL A 1 437 ? 1.298 -10.179 10.499 1.00 83.88 437 VAL A O 1
ATOM 3502 N N . CYS A 1 438 ? -0.656 -10.751 11.442 1.00 88.12 438 CYS A N 1
ATOM 3503 C CA . CYS A 1 438 ? -0.039 -11.356 12.631 1.00 88.12 438 CYS A CA 1
ATOM 3504 C C . CYS A 1 438 ? 0.961 -12.460 12.254 1.00 88.12 438 CYS A C 1
ATOM 3506 O O . CYS A 1 438 ? 2.088 -12.467 12.745 1.00 88.12 438 CYS A O 1
ATOM 3508 N N . ASN A 1 439 ? 0.585 -13.354 11.337 1.00 84.81 439 ASN A N 1
ATOM 3509 C CA . ASN A 1 439 ? 1.454 -14.431 10.862 1.00 84.81 439 ASN A CA 1
ATOM 3510 C C . ASN A 1 439 ? 2.665 -13.908 10.078 1.00 84.81 439 ASN A C 1
ATOM 3512 O O . ASN A 1 439 ? 3.759 -14.458 10.206 1.00 84.81 439 ASN A O 1
ATOM 3516 N N . TYR A 1 440 ? 2.492 -12.853 9.279 1.00 81.19 440 TYR A N 1
ATOM 3517 C CA . TYR A 1 440 ? 3.589 -12.197 8.572 1.00 81.19 440 TYR A CA 1
ATOM 3518 C C . TYR A 1 440 ? 4.614 -11.624 9.555 1.00 81.19 440 TYR A C 1
ATOM 3520 O O . TYR A 1 440 ? 5.797 -11.946 9.448 1.00 81.19 440 TYR A O 1
ATOM 3528 N N . VAL A 1 441 ? 4.166 -10.846 10.548 1.00 82.69 441 VAL A N 1
ATOM 3529 C CA . VAL A 1 441 ? 5.056 -10.266 11.565 1.00 82.69 441 VAL A CA 1
ATOM 3530 C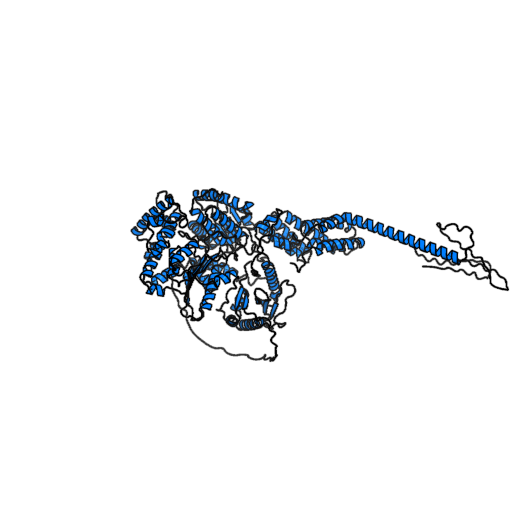 C . VAL A 1 441 ? 5.708 -11.369 12.394 1.00 82.69 441 VAL A C 1
ATOM 3532 O O . VAL A 1 441 ? 6.921 -11.338 12.573 1.00 82.69 441 VAL A O 1
ATOM 3535 N N . LYS A 1 442 ? 4.961 -12.409 12.789 1.00 84.69 442 LYS A N 1
ATOM 3536 C CA . LYS A 1 442 ? 5.511 -13.582 13.486 1.00 84.69 442 LYS A CA 1
ATOM 3537 C C . LYS A 1 442 ? 6.639 -14.253 12.694 1.00 84.69 442 LYS A C 1
ATOM 3539 O O . LYS A 1 442 ? 7.688 -14.563 13.251 1.00 84.69 442 LYS A O 1
ATOM 3544 N N . LYS A 1 443 ? 6.468 -14.434 11.379 1.00 75.75 443 LYS A N 1
ATOM 3545 C CA . LYS A 1 443 ? 7.501 -15.003 10.491 1.00 75.75 443 LYS A CA 1
ATOM 3546 C C . LYS A 1 443 ? 8.686 -14.060 10.253 1.00 75.75 443 LYS A C 1
ATOM 3548 O O . LYS A 1 443 ? 9.799 -14.543 10.037 1.00 75.75 443 LYS A O 1
ATOM 3553 N N . ALA A 1 444 ? 8.447 -12.750 10.216 1.00 71.12 444 ALA A N 1
ATOM 3554 C CA . ALA A 1 444 ? 9.479 -11.740 9.996 1.00 71.12 444 ALA A CA 1
ATOM 3555 C C . ALA A 1 444 ? 10.372 -11.572 11.229 1.00 71.12 444 ALA A C 1
ATOM 3557 O O . ALA A 1 444 ? 11.592 -11.552 11.096 1.00 71.12 444 ALA A O 1
ATOM 3558 N N . VAL A 1 445 ? 9.751 -11.513 12.406 1.00 75.19 445 VAL A N 1
ATOM 3559 C CA . VAL A 1 445 ? 10.404 -11.294 13.698 1.00 75.19 445 VAL A CA 1
ATOM 3560 C C . VAL A 1 445 ? 10.995 -12.585 14.284 1.00 75.19 445 VAL A C 1
ATOM 3562 O O . VAL A 1 445 ? 11.971 -12.542 15.033 1.00 75.19 445 VAL A O 1
ATOM 3565 N N . GLY A 1 446 ? 10.439 -13.743 13.919 1.00 65.12 446 GLY A N 1
ATOM 3566 C CA . GLY A 1 446 ? 10.844 -15.047 14.440 1.00 65.12 446 GLY A CA 1
ATOM 3567 C C . GLY A 1 446 ? 10.207 -15.381 15.794 1.00 65.12 446 GLY A C 1
ATOM 3568 O O . GLY A 1 446 ? 9.687 -14.515 16.508 1.00 65.12 446 GLY A O 1
ATOM 3569 N N . GLU A 1 447 ? 10.235 -16.669 16.131 1.00 59.16 447 GLU A N 1
ATOM 3570 C CA . GLU A 1 447 ? 9.837 -17.176 17.448 1.00 59.16 447 GLU A CA 1
ATOM 3571 C C . GLU A 1 447 ? 10.996 -17.001 18.440 1.00 59.16 447 GLU A C 1
ATOM 3573 O O . GLU A 1 447 ? 12.164 -17.106 18.059 1.00 59.16 447 GLU A O 1
ATOM 3578 N N . ASP A 1 448 ? 10.684 -16.670 19.696 1.00 54.12 448 ASP A N 1
ATOM 3579 C CA . ASP A 1 448 ? 11.701 -16.482 20.734 1.00 54.12 448 ASP A CA 1
ATOM 3580 C C . ASP A 1 448 ? 12.459 -17.796 20.972 1.00 54.12 448 ASP A C 1
ATOM 3582 O O . ASP A 1 448 ? 11.897 -18.784 21.435 1.00 54.12 448 ASP A O 1
ATOM 3586 N N . THR A 1 449 ? 13.760 -17.808 20.673 1.00 46.31 449 THR A N 1
ATOM 3587 C CA . THR A 1 449 ? 14.665 -18.927 20.986 1.00 46.31 449 THR A CA 1
ATOM 3588 C C . THR A 1 449 ? 15.320 -18.776 22.367 1.00 46.31 449 THR A C 1
ATOM 3590 O O . THR A 1 449 ? 16.345 -19.404 22.624 1.00 46.31 449 THR A O 1
ATOM 3593 N N . GLY A 1 450 ? 14.805 -17.897 23.237 1.00 47.66 450 GLY A N 1
ATOM 3594 C CA . GLY A 1 450 ? 15.423 -17.546 24.519 1.00 47.66 450 GLY A CA 1
ATOM 3595 C C . GLY A 1 450 ? 14.414 -17.224 25.624 1.00 47.66 450 GLY A C 1
ATOM 3596 O O . GLY A 1 450 ? 13.321 -16.737 25.365 1.00 47.66 450 GLY A O 1
ATOM 3597 N N . VAL A 1 451 ? 14.823 -17.502 26.863 1.00 45.81 451 VAL A N 1
ATOM 3598 C CA . VAL A 1 451 ? 14.014 -17.553 28.098 1.00 45.81 451 VAL A CA 1
ATOM 3599 C C . VAL A 1 451 ? 13.546 -16.172 28.613 1.00 45.81 451 VAL A C 1
ATOM 3601 O O . VAL A 1 451 ? 12.732 -16.116 29.527 1.00 45.81 451 VAL A O 1
ATOM 3604 N N . THR A 1 452 ? 14.013 -15.050 28.052 1.00 45.66 452 THR A N 1
ATOM 3605 C CA . THR A 1 452 ? 13.936 -13.731 28.719 1.00 45.66 452 THR A CA 1
ATOM 3606 C C . THR A 1 452 ? 12.932 -12.703 28.178 1.00 45.66 452 THR A C 1
ATOM 3608 O O . THR A 1 452 ? 12.762 -11.683 28.828 1.00 45.66 452 THR A O 1
ATOM 3611 N N . SER A 1 453 ? 12.208 -12.914 27.069 1.00 56.34 453 SER A N 1
ATOM 3612 C CA . SER A 1 453 ? 11.116 -11.989 26.687 1.00 56.34 453 SER A CA 1
ATOM 3613 C C . SER A 1 453 ? 9.938 -12.721 26.054 1.00 56.34 453 SER A C 1
ATOM 3615 O O . SER A 1 453 ? 10.147 -13.515 25.144 1.00 56.34 453 SER A O 1
ATOM 3617 N N . THR A 1 454 ? 8.707 -12.449 26.499 1.00 75.19 454 THR A N 1
ATOM 3618 C CA . THR A 1 454 ? 7.489 -13.068 25.946 1.00 75.19 454 THR A CA 1
ATOM 3619 C C . THR A 1 454 ? 6.808 -12.122 24.957 1.00 75.19 454 THR A C 1
ATOM 3621 O O . THR A 1 454 ? 6.181 -11.132 25.342 1.00 75.19 454 THR A O 1
ATOM 3624 N N . LEU A 1 455 ? 6.931 -12.407 23.657 1.00 85.69 455 LEU A N 1
ATOM 3625 C CA . LEU A 1 455 ? 6.183 -11.707 22.610 1.00 85.69 455 LEU A CA 1
ATOM 3626 C C . LEU A 1 455 ? 4.929 -12.490 22.210 1.00 85.69 455 LEU A C 1
ATOM 3628 O O . LEU A 1 455 ? 5.012 -13.598 21.683 1.00 85.69 455 LEU A O 1
ATOM 3632 N N . ALA A 1 456 ? 3.764 -11.874 22.397 1.00 89.69 456 ALA A N 1
ATOM 3633 C CA . ALA A 1 456 ? 2.487 -12.397 21.926 1.00 89.69 456 ALA A CA 1
ATOM 3634 C C . ALA A 1 456 ? 2.047 -11.720 20.617 1.00 89.69 456 ALA A C 1
ATOM 3636 O O . ALA A 1 456 ? 2.249 -10.520 20.422 1.00 89.69 456 ALA A O 1
ATOM 3637 N N . TYR A 1 457 ? 1.396 -12.487 19.740 1.00 91.94 457 TYR A N 1
ATOM 3638 C CA . TYR A 1 457 ? 0.823 -12.005 18.480 1.00 91.94 457 TYR A CA 1
ATOM 3639 C C . TYR A 1 457 ? -0.679 -12.262 18.481 1.00 91.94 457 TYR A C 1
ATOM 3641 O O . TYR A 1 457 ? -1.105 -13.408 18.308 1.00 91.94 457 TYR A O 1
ATOM 3649 N N . PHE A 1 458 ? -1.484 -11.224 18.691 1.00 93.00 458 PHE A N 1
ATOM 3650 C CA . PHE A 1 458 ? -2.935 -11.347 18.797 1.00 93.00 458 PHE A CA 1
ATOM 3651 C C . PHE A 1 458 ? -3.640 -10.647 17.640 1.00 93.00 458 PHE A C 1
ATOM 3653 O O . PHE A 1 458 ? -3.264 -9.553 17.218 1.00 93.00 458 PHE A O 1
ATOM 3660 N N . THR A 1 459 ? -4.717 -11.268 17.156 1.00 94.56 459 THR A N 1
ATOM 3661 C CA . THR A 1 459 ? -5.753 -10.478 16.497 1.00 94.56 459 THR A CA 1
ATOM 3662 C C . THR A 1 459 ? -6.452 -9.611 17.537 1.00 94.56 459 THR A C 1
ATOM 3664 O O . THR A 1 459 ? -6.465 -9.956 18.719 1.00 94.56 459 THR A O 1
ATOM 3667 N N . TYR A 1 460 ? -7.081 -8.513 17.121 1.00 93.69 460 TYR A N 1
ATOM 3668 C CA . TYR A 1 460 ? -7.871 -7.700 18.047 1.00 93.69 460 TYR A CA 1
ATOM 3669 C C . TYR A 1 460 ? -8.947 -8.521 18.777 1.00 93.69 460 TYR A C 1
ATOM 3671 O O . TYR A 1 460 ? -9.101 -8.399 19.986 1.00 93.69 460 TYR A O 1
ATOM 3679 N N . GLU A 1 461 ? -9.616 -9.430 18.064 1.00 91.06 461 GLU A N 1
ATOM 3680 C CA . GLU A 1 461 ? -10.597 -10.341 18.660 1.00 91.06 461 GLU A CA 1
ATOM 3681 C C . GLU A 1 461 ? -9.971 -11.238 19.736 1.00 91.06 461 GLU A C 1
ATOM 3683 O O . GLU A 1 461 ? -10.502 -11.340 20.838 1.00 91.06 461 GLU A O 1
ATOM 3688 N N . LYS A 1 462 ? -8.800 -11.830 19.457 1.00 91.94 462 LYS A N 1
ATOM 3689 C CA . LYS A 1 462 ? -8.073 -12.648 20.437 1.00 91.94 462 LYS A CA 1
ATOM 3690 C C . LYS A 1 462 ? -7.639 -11.827 21.653 1.00 91.94 462 LYS A C 1
ATOM 3692 O O . LYS A 1 462 ? -7.698 -12.324 22.769 1.00 91.94 462 LYS A O 1
ATOM 3697 N N . PHE A 1 463 ? -7.229 -10.576 21.445 1.00 93.31 463 PHE A N 1
ATOM 3698 C CA . PHE A 1 463 ? -6.898 -9.662 22.535 1.00 93.31 463 PHE A CA 1
ATOM 3699 C C . PHE A 1 463 ? -8.104 -9.399 23.449 1.00 93.31 463 PHE A C 1
ATOM 3701 O O . PHE A 1 463 ? -7.942 -9.419 24.667 1.00 93.31 463 PHE A O 1
ATOM 3708 N N . LEU A 1 464 ? -9.302 -9.202 22.890 1.00 91.81 464 LEU A N 1
ATOM 3709 C CA . LEU A 1 464 ? -10.516 -9.022 23.691 1.00 91.81 464 LEU A CA 1
ATOM 3710 C C . LEU A 1 464 ? -10.878 -10.281 24.484 1.00 91.81 464 LEU A C 1
ATOM 3712 O O . LEU A 1 464 ? -11.147 -10.161 25.673 1.00 91.81 464 LEU A O 1
ATOM 3716 N N . VAL A 1 465 ? -10.831 -11.461 23.857 1.00 89.69 465 VAL A N 1
ATOM 3717 C CA . VAL A 1 465 ? -11.124 -12.742 24.530 1.00 89.69 465 VAL A CA 1
ATOM 3718 C C . VAL A 1 465 ? -10.171 -12.980 25.703 1.00 89.69 465 VAL A C 1
ATOM 3720 O O . VAL A 1 465 ? -10.628 -13.182 26.819 1.00 89.69 465 VAL A O 1
ATOM 3723 N N . GLU A 1 466 ? -8.860 -12.838 25.492 1.00 88.81 466 GLU A N 1
ATOM 3724 C CA . GLU A 1 466 ? -7.863 -12.988 26.565 1.00 88.81 466 GLU A CA 1
ATOM 3725 C C . GLU A 1 466 ? -8.111 -11.998 27.719 1.00 88.81 466 GLU A C 1
ATOM 3727 O O . GLU A 1 466 ? -7.946 -12.318 28.894 1.00 88.81 466 GLU A O 1
ATOM 3732 N N . THR A 1 467 ? -8.521 -10.771 27.386 1.00 89.50 467 THR A N 1
ATOM 3733 C CA . THR A 1 467 ? -8.841 -9.737 28.378 1.00 89.50 467 THR A CA 1
ATOM 3734 C C . THR A 1 467 ? -10.074 -10.128 29.199 1.00 89.50 467 THR A C 1
ATOM 3736 O O . THR A 1 467 ? -10.069 -9.970 30.418 1.00 89.50 467 THR A O 1
ATOM 3739 N N . GLU A 1 468 ? -11.119 -10.650 28.555 1.00 88.56 468 GLU A N 1
ATOM 3740 C CA . GLU A 1 468 ? -12.337 -11.144 29.211 1.00 88.56 468 GLU A CA 1
ATOM 3741 C C . GLU A 1 468 ? -12.047 -12.344 30.123 1.00 88.56 468 GLU A C 1
ATOM 3743 O O . GLU A 1 468 ? -12.511 -12.357 31.267 1.00 88.56 468 GLU A O 1
ATOM 3748 N N . ASP A 1 469 ? -11.221 -13.285 29.656 1.00 86.94 469 ASP A N 1
ATOM 3749 C CA . ASP A 1 469 ? -10.820 -14.478 30.404 1.00 86.94 469 ASP A CA 1
ATOM 3750 C C . ASP A 1 469 ? -10.077 -14.104 31.696 1.00 86.94 469 ASP A C 1
ATOM 3752 O O . ASP A 1 469 ? -10.393 -14.616 32.773 1.00 86.94 469 ASP A O 1
ATOM 3756 N N . VAL A 1 470 ? -9.142 -13.146 31.633 1.00 86.81 470 VAL A N 1
ATOM 3757 C CA . VAL A 1 470 ? -8.419 -12.665 32.825 1.00 86.81 470 VAL A CA 1
ATOM 3758 C C . VAL A 1 470 ? -9.337 -11.922 33.803 1.00 86.81 470 VAL A C 1
ATOM 3760 O O . VAL A 1 470 ? -9.120 -11.992 35.014 1.00 86.81 470 VAL A O 1
ATOM 3763 N N . LEU A 1 471 ? -10.365 -11.230 33.307 1.00 85.50 471 LEU A N 1
ATOM 3764 C CA . LEU A 1 471 ? -11.355 -10.534 34.139 1.00 85.50 471 LEU A CA 1
ATOM 3765 C C . LEU A 1 471 ? -12.389 -11.483 34.771 1.00 85.50 471 LEU A C 1
ATOM 3767 O O . LEU A 1 471 ? -13.213 -11.037 35.575 1.00 85.50 471 LEU A O 1
ATOM 3771 N N . GLY A 1 472 ? -12.394 -12.767 34.390 1.00 76.94 472 GLY A N 1
ATOM 3772 C CA . GLY A 1 472 ? -13.422 -13.723 34.805 1.00 76.94 472 GLY A CA 1
ATOM 3773 C C . GLY A 1 472 ? -14.827 -13.322 34.344 1.00 76.94 472 GLY A C 1
ATOM 3774 O O . GLY A 1 472 ? -15.825 -13.763 34.918 1.00 76.94 472 GLY A O 1
ATOM 3775 N N . VAL A 1 473 ? -14.922 -12.459 33.327 1.00 71.81 473 VAL A N 1
ATOM 3776 C CA . VAL A 1 473 ? -16.193 -12.118 32.692 1.00 71.81 473 VAL A CA 1
ATOM 3777 C C . VAL A 1 473 ? -16.587 -13.340 31.880 1.00 71.81 473 VAL A C 1
ATOM 3779 O O . VAL A 1 473 ? -15.794 -13.804 31.069 1.00 71.81 473 VAL A O 1
ATOM 3782 N N . ALA A 1 474 ? -17.789 -13.885 32.115 1.00 59.91 474 ALA A N 1
ATOM 3783 C CA . ALA A 1 474 ? -18.238 -15.088 31.416 1.00 59.91 474 ALA A CA 1
ATOM 3784 C C . ALA A 1 474 ? -17.986 -14.925 29.906 1.00 59.91 474 ALA A C 1
ATOM 3786 O O . ALA A 1 474 ? -18.541 -13.970 29.334 1.00 59.91 474 ALA A O 1
ATOM 3787 N N . PRO A 1 475 ? -17.168 -15.806 29.288 1.00 55.44 475 PRO A N 1
ATOM 3788 C CA . PRO A 1 475 ? -16.768 -15.653 27.900 1.00 55.44 475 PRO A CA 1
ATOM 3789 C C . PRO A 1 475 ? -18.012 -15.534 27.025 1.00 55.44 475 PRO A C 1
ATOM 3791 O O . PRO A 1 475 ? -19.118 -15.946 27.393 1.00 55.44 475 PRO A O 1
ATOM 3794 N N . MET A 1 476 ? -17.877 -14.901 25.865 1.00 56.28 476 MET A N 1
ATOM 3795 C CA . MET A 1 476 ? -19.002 -14.749 24.951 1.00 56.28 476 MET A CA 1
ATOM 3796 C C . MET A 1 476 ? -19.424 -16.137 24.419 1.00 56.28 476 MET A C 1
ATOM 3798 O O . MET A 1 476 ? -18.934 -16.577 23.383 1.00 56.28 476 MET A O 1
ATOM 3802 N N . ASN A 1 477 ? -20.320 -16.841 25.129 1.00 52.62 477 ASN A N 1
ATOM 3803 C CA . ASN A 1 477 ? -20.824 -18.165 24.740 1.00 52.62 477 ASN A CA 1
ATOM 3804 C C . ASN A 1 477 ? -21.396 -18.125 23.308 1.00 52.62 477 ASN A C 1
ATOM 3806 O O . ASN A 1 477 ? -21.903 -17.087 22.874 1.00 52.62 477 ASN A O 1
ATOM 3810 N N . GLU A 1 478 ? -21.419 -19.252 22.586 1.00 47.34 478 GLU A N 1
ATOM 3811 C CA . GLU A 1 478 ? -21.980 -19.330 21.222 1.00 47.34 478 GLU A CA 1
ATOM 3812 C C . GLU A 1 478 ? -23.396 -18.738 21.110 1.00 47.34 478 GLU A C 1
ATOM 3814 O O . GLU A 1 478 ? -23.700 -18.023 20.156 1.00 47.34 478 GLU A O 1
ATOM 3819 N N . ALA A 1 479 ? -24.248 -18.922 22.123 1.00 45.31 479 ALA A N 1
ATOM 3820 C CA . ALA A 1 479 ? -25.580 -18.312 22.180 1.00 45.31 479 ALA A CA 1
ATOM 3821 C C . ALA A 1 479 ? -25.552 -16.767 22.200 1.00 45.31 479 ALA A C 1
ATOM 3823 O O . ALA A 1 479 ? -26.432 -16.128 21.626 1.00 45.31 479 ALA A O 1
ATOM 3824 N N . LYS A 1 480 ? -24.528 -16.149 22.810 1.00 57.25 480 LYS A N 1
ATOM 3825 C CA . LYS A 1 480 ? -24.298 -14.699 22.731 1.00 57.25 480 LYS A CA 1
ATOM 3826 C C . LYS A 1 480 ? -23.705 -14.305 21.377 1.00 57.25 480 LYS A C 1
ATOM 3828 O O . LYS A 1 480 ? -24.111 -13.272 20.862 1.00 57.25 480 LYS A O 1
ATOM 3833 N N . ARG A 1 481 ? -22.841 -15.110 20.738 1.00 60.97 481 ARG A N 1
ATOM 3834 C CA . ARG A 1 481 ? -22.316 -14.811 19.382 1.00 60.97 481 ARG A CA 1
ATOM 3835 C C . ARG A 1 481 ? -23.432 -14.582 18.351 1.00 60.97 481 ARG A C 1
ATOM 3837 O O . ARG A 1 481 ? -23.353 -13.636 17.573 1.00 60.97 481 ARG A O 1
ATOM 3844 N N . HIS A 1 482 ? -24.523 -15.348 18.428 1.00 68.94 482 HIS A N 1
ATOM 3845 C CA . HIS A 1 482 ? -25.711 -15.176 17.577 1.00 68.94 482 HIS A CA 1
ATOM 3846 C C . HIS A 1 482 ? -26.473 -13.852 17.809 1.00 68.94 482 HIS A C 1
ATOM 3848 O O . HIS A 1 482 ? -27.294 -13.452 16.981 1.00 68.94 482 HIS A O 1
ATOM 3854 N N . GLY A 1 483 ? -26.215 -13.153 18.918 1.00 83.25 483 GLY A N 1
ATOM 3855 C CA . GLY A 1 483 ? -26.809 -11.860 19.267 1.00 83.25 483 GLY A CA 1
ATOM 3856 C C . GLY A 1 483 ? -26.013 -10.634 18.803 1.00 83.25 483 GLY A C 1
ATOM 3857 O O . GLY A 1 483 ? -26.469 -9.516 19.044 1.00 83.25 483 GLY A O 1
ATOM 3858 N N . ARG A 1 484 ? -24.852 -10.821 18.150 1.00 89.19 484 ARG A N 1
ATOM 3859 C CA . ARG A 1 484 ? -24.000 -9.717 17.682 1.00 89.19 484 ARG A CA 1
ATOM 3860 C C . ARG A 1 484 ? -24.698 -8.903 16.592 1.00 89.19 484 ARG A C 1
ATOM 3862 O O . ARG A 1 484 ? -25.249 -9.465 15.639 1.00 89.19 484 ARG A O 1
ATOM 3869 N N . MET A 1 485 ? -24.644 -7.584 16.724 1.00 91.06 485 MET A N 1
ATOM 3870 C CA . MET A 1 485 ? -25.097 -6.624 15.725 1.00 91.06 485 MET A CA 1
ATOM 3871 C C . MET A 1 485 ? -23.897 -6.028 14.986 1.00 91.06 485 MET A C 1
ATOM 3873 O O . MET A 1 485 ? -23.177 -5.188 15.523 1.00 91.06 485 MET A O 1
ATOM 3877 N N . ASP A 1 486 ? -23.697 -6.464 13.745 1.00 90.56 486 ASP A N 1
ATOM 3878 C CA . ASP A 1 486 ? -22.786 -5.830 12.791 1.00 90.56 486 ASP A CA 1
ATOM 3879 C C . ASP A 1 486 ? -23.544 -4.857 11.868 1.00 90.56 486 ASP A C 1
ATOM 3881 O O . ASP A 1 486 ? -24.772 -4.725 11.938 1.00 90.56 486 ASP A O 1
ATOM 3885 N N . PHE A 1 487 ? -22.824 -4.167 10.980 1.00 89.81 487 PHE A N 1
ATOM 3886 C CA . PHE A 1 487 ? -23.448 -3.217 10.060 1.00 89.81 487 PHE A CA 1
ATOM 3887 C C . PHE A 1 487 ? -24.443 -3.876 9.090 1.00 89.81 487 PHE A C 1
ATOM 3889 O O . PHE A 1 487 ? -25.509 -3.318 8.811 1.00 89.81 487 PHE A O 1
ATOM 3896 N N . GLN A 1 488 ? -24.136 -5.072 8.581 1.00 87.88 488 GLN A N 1
ATOM 3897 C CA . GLN A 1 488 ? -25.001 -5.764 7.622 1.00 87.88 488 GLN A CA 1
ATOM 3898 C C . GLN A 1 488 ? -26.325 -6.178 8.272 1.00 87.88 488 GLN A C 1
ATOM 3900 O O . GLN A 1 488 ? -27.401 -6.021 7.684 1.00 87.88 488 GLN A O 1
ATOM 3905 N N . ARG A 1 489 ? -26.265 -6.655 9.515 1.00 89.06 489 ARG A N 1
ATOM 3906 C CA . ARG A 1 489 ? -27.415 -6.962 10.358 1.00 89.06 489 ARG A CA 1
ATOM 3907 C C . ARG A 1 489 ? -28.181 -5.702 10.731 1.00 89.06 489 ARG A C 1
ATOM 3909 O O . ARG A 1 489 ? -29.398 -5.693 10.577 1.00 89.06 489 ARG A O 1
ATOM 3916 N N . PHE A 1 490 ? -27.496 -4.626 11.114 1.00 91.06 490 PHE A N 1
ATOM 3917 C CA . PHE A 1 490 ? -28.113 -3.324 11.372 1.00 91.06 490 PHE A CA 1
ATOM 3918 C C . PHE A 1 490 ? -28.933 -2.853 10.161 1.00 91.06 490 PHE A C 1
ATOM 3920 O O . PHE A 1 490 ? -30.116 -2.527 10.291 1.00 91.06 490 PHE A O 1
ATOM 3927 N N . LYS A 1 491 ? -28.353 -2.916 8.957 1.00 88.50 491 LYS A N 1
ATOM 3928 C CA . LYS A 1 491 ? -29.025 -2.553 7.703 1.00 88.50 491 LYS A CA 1
ATOM 3929 C C . LYS A 1 491 ? -30.224 -3.459 7.394 1.00 88.50 491 LYS A C 1
ATOM 3931 O O . LYS A 1 491 ? -31.248 -2.975 6.916 1.00 88.50 491 LYS A O 1
ATOM 3936 N N . ARG A 1 492 ? -30.108 -4.768 7.642 1.00 87.50 492 ARG A N 1
ATOM 3937 C CA . ARG A 1 492 ? -31.127 -5.773 7.287 1.00 87.50 492 ARG A CA 1
ATOM 3938 C C . ARG A 1 492 ? -32.264 -5.907 8.304 1.00 87.50 492 ARG A C 1
ATOM 3940 O O . ARG A 1 492 ? -33.384 -6.182 7.893 1.00 87.50 492 ARG A O 1
ATOM 3947 N N . GLU A 1 493 ? -31.988 -5.789 9.596 1.00 87.56 493 GLU A N 1
ATOM 3948 C CA . GLU A 1 493 ? -32.934 -6.130 10.672 1.00 87.56 493 GLU A CA 1
ATOM 3949 C C . GLU A 1 493 ? -33.485 -4.912 11.411 1.00 87.56 493 GLU A C 1
ATOM 3951 O O . GLU A 1 493 ? -34.579 -4.996 11.966 1.00 87.56 493 GLU A O 1
ATOM 3956 N N . PHE A 1 494 ? -32.749 -3.797 11.430 1.00 87.31 494 PHE A N 1
ATOM 3957 C CA . PHE A 1 494 ? -33.181 -2.566 12.092 1.00 87.31 494 PHE A CA 1
ATOM 3958 C C . PHE A 1 494 ? -33.561 -1.476 11.086 1.00 87.31 494 PHE A C 1
ATOM 3960 O O . PHE A 1 494 ? -34.594 -0.831 11.230 1.00 87.31 494 PHE A O 1
ATOM 3967 N N . PHE A 1 495 ? -32.757 -1.289 10.040 1.00 83.94 495 PHE A N 1
ATOM 3968 C CA . PHE A 1 495 ? -32.938 -0.187 9.091 1.00 83.94 495 PHE A CA 1
ATOM 3969 C C . PHE A 1 495 ? -33.916 -0.500 7.939 1.00 83.94 495 PHE A C 1
ATOM 3971 O O . PHE A 1 495 ? -34.152 0.359 7.091 1.00 83.94 495 PHE A O 1
ATOM 3978 N N . LYS A 1 496 ? -34.470 -1.722 7.867 1.00 71.31 496 LYS A N 1
ATOM 3979 C CA . LYS A 1 496 ? -35.195 -2.230 6.683 1.00 71.31 496 LYS A CA 1
ATOM 3980 C C . LYS A 1 496 ? -36.692 -1.889 6.606 1.00 71.31 496 LYS A C 1
ATOM 3982 O O . LYS A 1 496 ? -37.349 -2.355 5.682 1.00 71.31 496 LYS A O 1
ATOM 3987 N N . ASP A 1 497 ? -37.195 -0.998 7.462 1.00 51.91 497 ASP A N 1
ATOM 3988 C CA . ASP A 1 497 ? -38.586 -0.526 7.427 1.00 51.91 497 ASP A CA 1
ATOM 3989 C C . ASP A 1 497 ? -38.708 0.961 7.039 1.00 51.91 497 ASP A C 1
ATOM 3991 O O . ASP A 1 497 ? -38.583 1.871 7.855 1.00 51.91 497 ASP A O 1
ATOM 3995 N N . GLY A 1 498 ? -39.023 1.199 5.762 1.00 48.38 498 GLY A N 1
ATOM 3996 C CA . GLY A 1 498 ? -40.201 1.988 5.364 1.00 48.38 498 GLY A CA 1
ATOM 3997 C C . GLY A 1 498 ? -40.302 3.489 5.667 1.00 48.38 498 GLY A C 1
ATOM 3998 O O . GLY A 1 498 ? -41.259 4.106 5.205 1.00 48.38 498 GLY A O 1
ATOM 3999 N N . VAL A 1 499 ? -39.359 4.128 6.355 1.00 43.19 499 VAL A N 1
ATOM 4000 C CA . VAL A 1 499 ? -39.294 5.596 6.412 1.00 43.19 499 VAL A CA 1
ATOM 4001 C C . VAL A 1 499 ? -38.043 6.024 5.675 1.00 43.19 499 VAL A C 1
ATOM 4003 O O . VAL A 1 499 ? -36.955 5.539 5.963 1.00 43.19 499 VAL A O 1
ATOM 4006 N N . ARG A 1 500 ? -38.186 6.940 4.710 1.00 51.53 500 ARG A N 1
ATOM 4007 C CA . ARG A 1 500 ? -37.059 7.660 4.102 1.00 51.53 500 ARG A CA 1
ATOM 4008 C C . ARG A 1 500 ? -36.293 8.384 5.214 1.00 51.53 500 ARG A C 1
ATOM 4010 O O . ARG A 1 500 ? -36.544 9.559 5.486 1.00 51.53 500 ARG A O 1
ATOM 4017 N N . HIS A 1 501 ? -35.398 7.681 5.899 1.00 62.19 501 HIS A N 1
ATOM 4018 C CA . HIS A 1 501 ? -34.448 8.291 6.805 1.00 62.19 501 HIS A CA 1
ATOM 4019 C C . HIS A 1 501 ? -33.641 9.278 5.961 1.00 62.19 501 HIS A C 1
ATOM 4021 O O . HIS A 1 501 ? -33.148 8.935 4.890 1.00 62.19 501 HIS A O 1
ATOM 4027 N N . LYS A 1 502 ? -33.546 10.536 6.405 1.00 75.25 502 LYS A N 1
ATOM 4028 C CA . LYS A 1 502 ? -32.801 11.588 5.683 1.00 75.25 502 LYS A CA 1
ATOM 4029 C C . LYS A 1 502 ? -31.279 11.355 5.692 1.00 75.25 502 LYS A C 1
ATOM 4031 O O . LYS A 1 502 ? -30.536 12.239 5.285 1.00 75.25 502 LYS A O 1
ATOM 4036 N N . ILE A 1 503 ? -30.827 10.224 6.234 1.00 83.12 503 ILE A N 1
ATOM 4037 C CA . ILE A 1 503 ? -29.431 9.866 6.470 1.00 83.12 503 ILE A CA 1
ATOM 4038 C C . ILE A 1 503 ? -29.237 8.421 6.017 1.00 83.12 503 ILE A C 1
ATOM 4040 O O . ILE A 1 503 ? -30.079 7.567 6.299 1.00 83.12 503 ILE A O 1
ATOM 4044 N N . ASP A 1 504 ? -28.123 8.175 5.334 1.00 84.69 504 ASP A N 1
ATOM 4045 C CA . ASP A 1 504 ? -27.694 6.850 4.897 1.00 84.69 504 ASP A CA 1
ATOM 4046 C C . ASP A 1 504 ? -27.411 5.915 6.101 1.00 84.69 504 ASP A C 1
ATOM 4048 O O . ASP A 1 504 ? -26.880 6.374 7.122 1.00 84.69 504 ASP A O 1
ATOM 4052 N N . PRO A 1 505 ? -27.750 4.610 6.027 1.00 88.38 505 PRO A N 1
ATOM 4053 C CA . PRO A 1 505 ? -27.514 3.654 7.111 1.00 88.38 505 PRO A CA 1
ATOM 4054 C C . PRO A 1 505 ? -26.066 3.625 7.605 1.00 88.38 505 PRO A C 1
ATOM 4056 O O . PRO A 1 505 ? -25.853 3.520 8.812 1.00 88.38 505 PRO A O 1
ATOM 4059 N N . LEU A 1 506 ? -25.073 3.735 6.716 1.00 88.31 506 LEU A N 1
ATOM 4060 C CA . LEU A 1 506 ? -23.662 3.741 7.100 1.00 88.31 506 LEU A CA 1
ATOM 4061 C C . LEU A 1 506 ? -23.327 4.984 7.920 1.00 88.31 506 LEU A C 1
ATOM 4063 O O . LEU A 1 506 ? -22.658 4.887 8.944 1.00 88.31 506 LEU A O 1
ATOM 4067 N N . VAL A 1 507 ? -23.836 6.147 7.513 1.00 89.31 507 VAL A N 1
ATOM 4068 C CA . VAL A 1 507 ? -23.627 7.397 8.253 1.00 89.31 507 VAL A CA 1
ATOM 4069 C C . VAL A 1 507 ? -24.234 7.289 9.650 1.00 89.31 507 VAL A C 1
ATOM 4071 O O . VAL A 1 507 ? -23.565 7.629 10.626 1.00 89.31 507 VAL A O 1
ATOM 4074 N N . ALA A 1 508 ? -25.461 6.771 9.771 1.00 92.06 508 ALA A N 1
ATOM 4075 C CA . ALA A 1 508 ? -26.098 6.536 11.067 1.00 92.06 508 ALA A CA 1
ATOM 4076 C C . ALA A 1 508 ? -25.293 5.552 11.935 1.00 92.06 508 ALA A C 1
ATOM 4078 O O . ALA A 1 508 ? -25.046 5.831 13.110 1.00 92.06 508 ALA A O 1
ATOM 4079 N N . TRP A 1 509 ? -24.824 4.447 11.348 1.00 93.75 509 TRP A N 1
ATOM 4080 C CA . TRP A 1 509 ? -23.989 3.459 12.028 1.00 93.75 509 TRP A CA 1
ATOM 4081 C C . TRP A 1 509 ? -22.673 4.058 12.540 1.00 93.75 509 TRP A C 1
ATOM 4083 O O . TRP A 1 509 ? -22.323 3.861 13.701 1.00 93.75 509 TRP A O 1
ATOM 4093 N N . THR A 1 510 ? -21.988 4.879 11.738 1.00 93.44 510 THR A N 1
ATOM 4094 C CA . THR A 1 510 ? -20.773 5.597 12.157 1.00 93.44 510 THR A CA 1
ATOM 4095 C C . THR A 1 510 ? -21.036 6.547 13.322 1.00 93.44 510 THR A C 1
ATOM 4097 O O . THR A 1 510 ? -20.229 6.612 14.250 1.00 93.44 510 THR A O 1
ATOM 4100 N N . GLN A 1 511 ? -22.174 7.253 13.337 1.00 94.75 511 GLN A N 1
ATOM 4101 C CA . GLN A 1 511 ? -22.539 8.104 14.477 1.00 94.75 511 GLN A CA 1
ATOM 4102 C C . GLN A 1 511 ? -22.722 7.300 15.766 1.00 94.75 511 GLN A C 1
ATOM 4104 O O . GLN A 1 511 ? -22.220 7.706 16.814 1.00 94.75 511 GLN A O 1
ATOM 4109 N N . ILE A 1 512 ? -23.386 6.147 15.681 1.00 95.31 512 ILE A N 1
ATOM 4110 C CA . ILE A 1 512 ? -23.597 5.250 16.821 1.00 95.31 512 ILE A CA 1
ATOM 4111 C C . ILE A 1 512 ? -22.257 4.685 17.310 1.00 95.31 512 ILE A C 1
ATOM 4113 O O . ILE A 1 512 ? -21.905 4.864 18.478 1.00 95.31 512 ILE A O 1
ATOM 4117 N N . ARG A 1 513 ? -21.491 4.052 16.414 1.00 95.25 513 ARG A N 1
ATOM 4118 C CA . ARG A 1 513 ? -20.286 3.284 16.749 1.00 95.25 513 ARG A CA 1
ATOM 4119 C C . ARG A 1 513 ? -19.099 4.174 17.122 1.00 95.25 513 ARG A C 1
ATOM 4121 O O . ARG A 1 513 ? -18.511 3.954 18.171 1.00 95.25 513 ARG A O 1
ATOM 4128 N N . SER A 1 514 ? -18.762 5.196 16.332 1.00 94.19 514 SER A N 1
ATOM 4129 C CA . SER A 1 514 ? -17.553 6.011 16.567 1.00 94.19 514 SER A CA 1
ATOM 4130 C C . SER A 1 514 ? -17.745 7.162 17.549 1.00 94.19 514 SER A C 1
ATOM 4132 O O . SER A 1 514 ? -16.832 7.475 18.308 1.00 94.19 514 SER A O 1
ATOM 4134 N N . PHE A 1 515 ? -18.915 7.806 17.550 1.00 95.12 515 PHE A N 1
ATOM 4135 C CA . PHE A 1 515 ? -19.115 9.050 18.300 1.00 95.12 515 PHE A CA 1
ATOM 4136 C C . PHE A 1 515 ? -19.925 8.849 19.579 1.00 95.12 515 PHE A C 1
ATOM 4138 O O . PHE A 1 515 ? -19.480 9.238 20.658 1.00 95.12 515 PHE A O 1
ATOM 4145 N N . ILE A 1 516 ? -21.112 8.248 19.478 1.00 96.50 516 ILE A N 1
ATOM 4146 C CA . ILE A 1 516 ? -22.022 8.116 20.621 1.00 96.50 516 ILE A CA 1
ATOM 4147 C C . ILE A 1 516 ? -21.501 7.072 21.614 1.00 96.50 516 ILE A C 1
ATOM 4149 O O . ILE A 1 516 ? -21.449 7.362 22.808 1.00 96.50 516 ILE A O 1
ATOM 4153 N N . LYS A 1 517 ? -21.101 5.886 21.133 1.00 95.56 517 LYS A N 1
ATOM 4154 C CA . LYS A 1 517 ? -20.635 4.775 21.981 1.00 95.56 517 LYS A CA 1
ATOM 4155 C C . LYS A 1 517 ? -19.108 4.639 22.030 1.00 95.56 517 LYS A C 1
ATOM 4157 O O . LYS A 1 517 ? -18.574 4.335 23.091 1.00 95.56 517 LYS A O 1
ATOM 4162 N N . GLY A 1 518 ? -18.402 4.900 20.927 1.00 94.56 518 GLY A N 1
ATOM 4163 C CA . GLY A 1 518 ? -16.954 4.661 20.792 1.00 94.56 518 GLY A CA 1
ATOM 4164 C C . GLY A 1 518 ? -16.035 5.878 20.941 1.00 94.56 518 GLY A C 1
ATOM 4165 O O . GLY A 1 518 ? -14.862 5.789 20.578 1.00 94.56 518 GLY A O 1
ATOM 4166 N N . SER A 1 519 ? -16.528 7.010 21.451 1.00 95.19 519 SER A N 1
ATOM 4167 C CA . SER A 1 519 ? -15.700 8.196 21.718 1.00 95.19 519 SER A CA 1
ATOM 4168 C C . SER A 1 519 ? -14.902 8.074 23.018 1.00 95.19 519 SER A C 1
ATOM 4170 O O . SER A 1 519 ? -15.269 7.320 23.923 1.00 95.19 519 SER A O 1
ATOM 4172 N N . ILE A 1 520 ? -13.834 8.868 23.161 1.00 94.50 520 ILE A N 1
ATOM 4173 C CA . ILE A 1 520 ? -13.063 8.925 24.415 1.00 94.50 520 ILE A CA 1
ATOM 4174 C C . ILE A 1 520 ? -13.914 9.399 25.605 1.00 94.50 520 ILE A C 1
ATOM 4176 O O . ILE A 1 520 ? -13.738 8.932 26.730 1.00 94.50 520 ILE A O 1
ATOM 4180 N N . GLN A 1 521 ? -14.871 10.298 25.368 1.00 93.50 521 GLN A N 1
ATOM 4181 C CA . GLN A 1 521 ? -15.802 10.757 26.395 1.00 93.50 521 GLN A CA 1
ATOM 4182 C C . GLN A 1 521 ? -16.708 9.606 26.858 1.00 93.50 521 GLN A C 1
ATOM 4184 O O . GLN A 1 521 ? -16.836 9.386 28.061 1.00 93.50 521 GLN A O 1
ATOM 4189 N N . SER A 1 522 ? -17.272 8.830 25.922 1.00 93.56 522 SER A N 1
ATOM 4190 C CA . SER A 1 522 ? -18.066 7.633 26.244 1.00 93.56 522 SER A CA 1
ATOM 4191 C C . SER A 1 522 ? -17.251 6.612 27.048 1.00 93.56 522 SER A C 1
ATOM 4193 O O . SER A 1 522 ? -17.706 6.133 28.088 1.00 93.56 522 SER A O 1
ATOM 4195 N N . PHE A 1 523 ? -16.000 6.365 26.638 1.00 93.81 523 PHE A N 1
ATOM 4196 C CA . PHE A 1 523 ? -15.062 5.489 27.346 1.00 93.81 523 PHE A CA 1
ATOM 4197 C C . PHE A 1 523 ? -14.872 5.911 28.811 1.00 93.81 523 PHE A C 1
ATOM 4199 O O . PHE A 1 523 ? -15.023 5.096 29.718 1.00 93.81 523 PHE A O 1
ATOM 4206 N N . LYS A 1 524 ? -14.603 7.199 29.067 1.00 91.25 524 LYS A N 1
ATOM 4207 C CA . LYS A 1 524 ? -14.416 7.726 30.430 1.00 91.25 524 LYS A CA 1
ATOM 4208 C C . LYS A 1 524 ? -15.685 7.680 31.269 1.00 91.25 524 LYS A C 1
ATOM 4210 O O . LYS A 1 524 ? -15.636 7.368 32.457 1.00 91.25 524 LYS A O 1
ATOM 4215 N N . HIS A 1 525 ? -16.822 8.015 30.664 1.00 90.62 525 HIS A N 1
ATOM 4216 C CA . HIS A 1 525 ? -18.106 7.975 31.352 1.00 90.62 525 HIS A CA 1
ATOM 4217 C C . HIS A 1 525 ? -18.599 6.545 31.594 1.00 90.62 525 HIS A C 1
ATOM 4219 O O . HIS A 1 525 ? -19.493 6.371 32.419 1.00 90.62 525 HIS A O 1
ATOM 4225 N N . ARG A 1 526 ? -18.024 5.541 30.911 1.00 89.31 526 ARG A N 1
ATOM 4226 C CA . ARG A 1 526 ? -18.481 4.140 30.916 1.00 89.31 526 ARG A CA 1
ATOM 4227 C C . ARG A 1 526 ? -19.953 4.016 30.503 1.00 89.31 526 ARG A C 1
ATOM 4229 O O . ARG A 1 526 ? -20.677 3.129 30.943 1.00 89.31 526 ARG A O 1
ATOM 4236 N N . ARG A 1 527 ? -20.408 4.951 29.666 1.00 91.44 527 ARG A N 1
ATOM 4237 C CA . ARG A 1 527 ? -21.755 4.995 29.097 1.00 91.44 527 ARG A CA 1
ATOM 4238 C C . ARG A 1 527 ? -21.743 5.756 27.773 1.00 91.44 527 ARG A C 1
ATOM 4240 O O . ARG A 1 527 ? -20.931 6.669 27.619 1.00 91.44 527 ARG A O 1
ATOM 4247 N N . PRO A 1 528 ? -22.703 5.480 26.877 1.00 94.62 528 PRO A N 1
ATOM 4248 C CA . PRO A 1 528 ? -22.902 6.291 25.686 1.00 94.62 528 PRO A CA 1
ATOM 4249 C C . PRO A 1 528 ? -23.135 7.771 26.015 1.00 94.62 528 PRO A C 1
ATOM 4251 O O . PRO A 1 528 ? -23.646 8.120 27.089 1.00 94.62 528 PRO A O 1
ATOM 4254 N N . LEU A 1 529 ? -22.801 8.646 25.066 1.00 96.06 529 LEU A N 1
ATOM 4255 C CA . LEU A 1 529 ? -23.036 10.083 25.196 1.00 96.06 529 LEU A CA 1
ATOM 4256 C C . LEU A 1 529 ? -24.525 10.417 25.288 1.00 96.06 529 LEU A C 1
ATOM 4258 O O . LEU A 1 529 ? -25.364 9.877 24.557 1.00 96.06 529 LEU A O 1
ATOM 4262 N N . THR A 1 530 ? -24.851 11.372 26.158 1.00 96.50 530 THR A N 1
ATOM 4263 C CA . THR A 1 530 ? -26.184 11.976 26.175 1.00 96.50 530 THR A CA 1
ATOM 4264 C C . THR A 1 530 ? -26.400 12.801 24.910 1.00 96.50 530 THR A C 1
ATOM 4266 O O . THR A 1 530 ? -25.454 13.212 24.229 1.00 96.50 530 THR A O 1
ATOM 4269 N N . ARG A 1 531 ? -27.667 13.088 24.600 1.00 96.31 531 ARG A N 1
ATOM 4270 C CA . ARG A 1 531 ? -28.037 13.906 23.442 1.00 96.31 531 ARG A CA 1
ATOM 4271 C C . ARG A 1 531 ? -27.337 15.260 23.465 1.00 96.31 531 ARG A C 1
ATOM 4273 O O . ARG A 1 531 ? -26.831 15.717 22.446 1.00 96.31 531 ARG A O 1
ATOM 4280 N N . GLU A 1 532 ? -27.268 15.880 24.636 1.00 94.69 532 GLU A N 1
ATOM 4281 C CA . GLU A 1 532 ? -26.619 17.175 24.819 1.00 94.69 532 GLU A CA 1
ATOM 4282 C C . GLU A 1 532 ? -25.104 17.106 24.637 1.00 94.69 532 GLU A C 1
ATOM 4284 O O . GLU A 1 532 ? -24.529 18.010 24.039 1.00 94.69 532 GLU A O 1
ATOM 4289 N N . GLU A 1 533 ? -24.449 16.062 25.150 1.00 94.62 533 GLU A N 1
ATOM 4290 C CA . GLU A 1 533 ? -23.004 15.851 24.984 1.00 94.62 533 GLU A CA 1
ATOM 4291 C C . GLU A 1 533 ? -22.654 15.638 23.507 1.00 94.62 533 GLU A C 1
ATOM 4293 O O . GLU A 1 533 ? -21.765 16.299 22.974 1.00 94.62 533 GLU A O 1
ATOM 4298 N N . TYR A 1 534 ? -23.404 14.775 22.819 1.00 95.06 534 TYR A N 1
ATOM 4299 C CA . TYR A 1 534 ? -23.192 14.471 21.405 1.00 95.06 534 TYR A CA 1
ATOM 4300 C C . TYR A 1 534 ? -23.444 15.684 20.491 1.00 95.06 534 TYR A C 1
ATOM 4302 O O . TYR A 1 534 ? -22.679 15.944 19.558 1.00 95.06 534 TYR A O 1
ATOM 4310 N N . LEU A 1 535 ? -24.489 16.473 20.760 1.00 93.50 535 LEU A N 1
ATOM 4311 C CA . LEU A 1 535 ? -24.778 17.678 19.977 1.00 93.50 535 LEU A CA 1
ATOM 4312 C C . LEU A 1 535 ? -23.764 18.807 20.223 1.00 93.50 535 LEU A C 1
ATOM 4314 O O . LEU A 1 535 ? -23.575 19.633 19.329 1.00 93.50 535 LEU A O 1
ATOM 4318 N N . ARG A 1 536 ? -23.089 18.822 21.381 1.00 92.50 536 ARG A N 1
ATOM 4319 C CA . ARG A 1 536 ? -22.028 19.786 21.722 1.00 92.50 536 ARG A CA 1
ATOM 4320 C C . ARG A 1 536 ? -20.683 19.511 21.044 1.00 92.50 536 ARG A C 1
ATOM 4322 O O . ARG A 1 536 ? -19.843 20.408 21.043 1.00 92.50 536 ARG A O 1
ATOM 4329 N N . LEU A 1 537 ? -20.478 18.326 20.459 1.00 88.06 537 LEU A N 1
ATOM 4330 C CA . LEU A 1 537 ? -19.228 17.986 19.767 1.00 88.06 537 LEU A CA 1
ATOM 4331 C C . LEU A 1 537 ? -18.883 19.030 18.694 1.00 88.06 537 LEU A C 1
ATOM 4333 O O . LEU A 1 537 ? -19.742 19.469 17.921 1.00 88.06 537 LEU A O 1
ATOM 4337 N N . GLY A 1 538 ? -17.617 19.426 18.606 1.00 83.19 538 GLY A N 1
ATOM 4338 C CA . GLY A 1 538 ? -17.187 20.446 17.647 1.00 83.19 538 GLY A CA 1
ATOM 4339 C C . GLY A 1 538 ? -17.348 19.997 16.188 1.00 83.19 538 GLY A C 1
ATOM 4340 O O . GLY A 1 538 ? -17.363 18.805 15.883 1.00 83.19 538 GLY A O 1
ATOM 4341 N N . GLY A 1 539 ? -17.410 20.940 15.240 1.00 76.44 539 GLY A N 1
ATOM 4342 C CA . GLY A 1 539 ? -17.391 20.613 13.799 1.00 76.44 539 GLY A CA 1
ATOM 4343 C C . GLY A 1 539 ? -16.086 19.940 13.346 1.00 76.44 539 GLY A C 1
ATOM 4344 O O . GLY A 1 539 ? -16.077 19.164 12.397 1.00 76.44 539 GLY A O 1
ATOM 4345 N N . LYS A 1 540 ? -14.988 20.189 14.074 1.00 74.81 540 LYS A N 1
ATOM 4346 C CA . LYS A 1 540 ? -13.715 19.476 13.902 1.00 74.81 540 LYS A CA 1
ATOM 4347 C C . LYS A 1 540 ? -13.716 18.090 14.539 1.00 74.81 540 LYS A C 1
ATOM 4349 O O . LYS A 1 540 ? -12.860 17.300 14.188 1.00 74.81 540 LYS A O 1
ATOM 4354 N N . GLU A 1 541 ? -14.598 17.789 15.483 1.00 77.44 541 GLU A N 1
ATOM 4355 C CA . GLU A 1 541 ? -14.670 16.457 16.098 1.00 77.44 541 GLU A CA 1
ATOM 4356 C C . GLU A 1 541 ? -15.593 15.559 15.287 1.00 77.44 541 GLU A C 1
ATOM 4358 O O . GLU A 1 541 ? -15.222 14.442 14.970 1.00 77.44 541 GLU A O 1
ATOM 4363 N N . ASN A 1 542 ? -16.750 16.079 14.876 1.00 84.81 542 ASN A N 1
ATOM 4364 C CA . ASN A 1 542 ? -17.736 15.354 14.091 1.00 84.81 542 ASN A CA 1
ATOM 4365 C C . ASN A 1 542 ? -18.122 16.166 12.845 1.00 84.81 542 ASN A C 1
ATOM 4367 O O . ASN A 1 542 ? -18.699 17.249 12.957 1.00 84.81 542 ASN A O 1
ATOM 4371 N N . ARG A 1 543 ? -17.838 15.638 11.648 1.00 84.44 543 ARG A N 1
ATOM 4372 C CA . ARG A 1 543 ? -18.097 16.338 10.374 1.00 84.44 543 ARG A CA 1
ATOM 4373 C C . ARG A 1 543 ? -19.588 16.429 10.018 1.00 84.44 543 ARG A C 1
ATOM 4375 O O . ARG A 1 543 ? -19.967 17.243 9.180 1.00 84.44 543 ARG A O 1
ATOM 4382 N N . LEU A 1 544 ? -20.454 15.637 10.658 1.00 85.94 544 LEU A N 1
ATOM 4383 C CA . LEU A 1 544 ? -21.887 15.631 10.368 1.00 85.94 544 LEU A CA 1
ATOM 4384 C C . LEU A 1 544 ? -22.551 16.939 10.833 1.00 85.94 544 LEU A C 1
ATOM 4386 O O . LEU A 1 544 ? -22.324 17.401 11.952 1.00 85.94 544 LEU A O 1
ATOM 4390 N N . LYS A 1 545 ? -23.414 17.532 10.002 1.00 84.56 545 LYS A N 1
ATOM 4391 C CA . LYS A 1 545 ? -24.118 18.793 10.314 1.00 84.56 545 LYS A CA 1
ATOM 4392 C C . LYS A 1 545 ? -25.092 18.639 11.487 1.00 84.56 545 LYS A C 1
ATOM 4394 O O . LYS A 1 545 ? -25.743 17.608 11.629 1.00 84.56 545 LYS A O 1
ATOM 4399 N N . GLY A 1 546 ? -25.288 19.702 12.274 1.00 83.94 546 GLY A N 1
ATOM 4400 C CA . GLY A 1 546 ? -26.087 19.668 13.512 1.00 83.94 546 GLY A CA 1
ATOM 4401 C C . GLY A 1 546 ? -27.526 19.144 13.364 1.00 83.94 546 GLY A C 1
ATOM 4402 O O . GLY A 1 546 ? -27.986 18.379 14.208 1.00 83.94 546 GLY A O 1
ATOM 4403 N N . ASN A 1 547 ? -28.231 19.477 12.276 1.00 85.81 547 ASN A N 1
ATOM 4404 C CA . ASN A 1 547 ? -29.580 18.944 12.026 1.00 85.81 547 ASN A CA 1
ATOM 4405 C C . ASN A 1 547 ? -29.569 17.435 11.749 1.00 85.81 547 ASN A C 1
ATOM 4407 O O . ASN A 1 547 ? -30.436 16.716 12.237 1.00 85.81 547 ASN A O 1
ATOM 4411 N N . LEU A 1 548 ? -28.571 16.952 11.004 1.00 88.25 548 LEU A N 1
ATOM 4412 C CA . LEU A 1 548 ? -28.397 15.526 10.738 1.00 88.25 548 LEU A CA 1
ATOM 4413 C C . LEU A 1 548 ? -27.952 14.779 12.003 1.00 88.25 548 LEU A C 1
ATOM 4415 O O . LEU A 1 548 ? -28.422 13.675 12.247 1.00 88.25 548 LEU A O 1
ATOM 4419 N N . ARG A 1 549 ? -27.147 15.400 12.874 1.00 91.12 549 ARG A N 1
ATOM 4420 C CA . ARG A 1 549 ? -26.807 14.824 14.186 1.00 91.12 549 ARG A CA 1
ATOM 4421 C C . ARG A 1 549 ? -28.045 14.575 15.048 1.00 91.12 549 ARG A C 1
ATOM 4423 O O . ARG A 1 549 ? -28.161 13.507 15.633 1.00 91.12 549 ARG A O 1
ATOM 4430 N N . LYS A 1 550 ? -29.003 15.510 15.095 1.00 92.12 550 LYS A N 1
ATOM 4431 C CA . LYS A 1 550 ? -30.266 15.299 15.834 1.00 92.12 550 LYS A CA 1
ATOM 4432 C C . LYS A 1 550 ? -30.984 14.035 15.355 1.00 92.12 550 LYS A C 1
ATOM 4434 O O . LYS A 1 550 ? -31.327 13.190 16.171 1.00 92.12 550 LYS A O 1
ATOM 4439 N N . ILE A 1 551 ? -31.107 13.879 14.036 1.00 91.69 551 ILE A N 1
ATOM 4440 C CA . ILE A 1 551 ? -31.725 12.701 13.412 1.00 91.69 551 ILE A CA 1
ATOM 4441 C C . ILE A 1 551 ? -30.921 11.431 13.721 1.00 91.69 551 ILE A C 1
ATOM 4443 O O . ILE A 1 551 ? -31.508 10.403 14.040 1.00 91.69 551 ILE A O 1
ATOM 4447 N N . ALA A 1 552 ? -29.589 11.486 13.652 1.00 92.75 552 ALA A N 1
ATOM 4448 C CA . ALA A 1 552 ? -28.732 10.349 13.979 1.00 92.75 552 ALA A CA 1
ATOM 4449 C C . ALA A 1 552 ? -28.905 9.899 15.440 1.00 92.75 552 ALA A C 1
ATOM 4451 O O . ALA A 1 552 ? -28.941 8.700 15.708 1.00 92.75 552 ALA A O 1
ATOM 4452 N N . TYR A 1 553 ? -29.082 10.840 16.372 1.00 95.50 553 TYR A N 1
ATOM 4453 C CA . TYR A 1 553 ? -29.367 10.514 17.769 1.00 95.50 553 TYR A CA 1
ATOM 4454 C C . TYR A 1 553 ? -30.762 9.894 17.949 1.00 95.50 553 TYR A C 1
ATOM 4456 O O . TYR A 1 553 ? -30.907 8.922 18.681 1.00 95.50 553 TYR A O 1
ATOM 4464 N N . ASP A 1 554 ? -31.776 10.384 17.230 1.00 93.69 554 ASP A N 1
ATOM 4465 C CA . ASP A 1 554 ? -33.122 9.787 17.262 1.00 93.69 554 ASP A CA 1
ATOM 4466 C C . ASP A 1 554 ? -33.107 8.337 16.743 1.00 93.69 554 ASP A C 1
ATOM 4468 O O . ASP A 1 554 ? -33.829 7.467 17.235 1.00 93.69 554 ASP A O 1
ATOM 4472 N N . ILE A 1 555 ? -32.264 8.059 15.741 1.00 93.38 555 ILE A N 1
ATOM 4473 C CA . ILE A 1 555 ? -32.018 6.700 15.245 1.00 93.38 555 ILE A CA 1
ATOM 4474 C C . ILE A 1 555 ? -31.318 5.864 16.322 1.00 93.38 555 ILE A C 1
ATOM 4476 O O . ILE A 1 555 ? -31.728 4.729 16.553 1.00 93.38 555 ILE A O 1
ATOM 4480 N N . TYR A 1 556 ? -30.313 6.417 17.005 1.00 95.31 556 TYR A N 1
ATOM 4481 C CA . TYR A 1 556 ? -29.613 5.749 18.104 1.00 95.31 556 TYR A CA 1
ATOM 4482 C C . TYR A 1 556 ? -30.553 5.340 19.251 1.00 95.31 556 TYR A C 1
ATOM 4484 O O . TYR A 1 556 ? -30.479 4.206 19.716 1.00 95.31 556 TYR A O 1
ATOM 4492 N N . GLU A 1 557 ? -31.476 6.202 19.683 1.00 95.12 557 GLU A N 1
ATOM 4493 C CA . GLU A 1 557 ? -32.418 5.875 20.768 1.00 95.12 557 GLU A CA 1
ATOM 4494 C C . GLU A 1 557 ? -33.348 4.709 20.395 1.00 95.12 557 GLU A C 1
ATOM 4496 O O . GLU A 1 557 ? -33.599 3.800 21.199 1.00 95.12 557 GLU A O 1
ATOM 4501 N N . LYS A 1 558 ? -33.822 4.694 19.143 1.00 93.38 558 LYS A N 1
ATOM 4502 C CA . LYS A 1 558 ? -34.622 3.589 18.596 1.00 93.38 558 LYS A CA 1
ATOM 4503 C C . LYS A 1 558 ? -33.799 2.315 18.462 1.00 93.38 558 LYS A C 1
ATOM 4505 O O . LYS A 1 558 ? -34.277 1.245 18.833 1.00 93.38 558 LYS A O 1
ATOM 4510 N N . TYR A 1 559 ? -32.569 2.437 17.967 1.00 93.25 559 TYR A N 1
ATOM 4511 C CA . TYR A 1 559 ? -31.615 1.339 17.857 1.00 93.25 559 TYR A CA 1
ATOM 4512 C C . TYR A 1 559 ? -31.379 0.702 19.221 1.00 93.25 559 TYR A C 1
ATOM 4514 O O . TYR A 1 559 ? -31.560 -0.501 19.377 1.00 93.25 559 TYR A O 1
ATOM 4522 N N . GLN A 1 560 ? -31.099 1.504 20.244 1.00 93.25 560 GLN A N 1
ATOM 4523 C CA . GLN A 1 560 ? -30.825 0.976 21.569 1.00 93.25 560 GLN A CA 1
ATOM 4524 C C . GLN A 1 560 ? -32.070 0.354 22.228 1.00 93.25 560 GLN A C 1
ATOM 4526 O O . GLN A 1 560 ? -31.978 -0.666 22.914 1.00 93.25 560 GLN A O 1
ATOM 4531 N N . SER A 1 561 ? -33.262 0.891 21.957 1.00 92.88 561 SER A N 1
ATOM 4532 C CA . SER A 1 561 ? -34.522 0.251 22.361 1.00 92.88 561 SER A CA 1
ATOM 4533 C C . SER A 1 561 ? -34.710 -1.118 21.697 1.00 92.88 561 SER A C 1
ATOM 4535 O O . SER A 1 561 ? -35.064 -2.087 22.371 1.00 92.88 561 SER A O 1
ATOM 4537 N N . HIS A 1 562 ? -34.415 -1.221 20.399 1.00 91.06 562 HIS A N 1
ATOM 4538 C CA . HIS A 1 562 ? -34.467 -2.472 19.640 1.00 91.06 562 HIS A CA 1
ATOM 4539 C C . HIS A 1 562 ? -33.467 -3.510 20.168 1.00 91.06 562 HIS A C 1
ATOM 4541 O O . HIS A 1 562 ? -33.840 -4.662 20.400 1.00 91.06 562 HIS A O 1
ATOM 4547 N N . MET A 1 563 ? -32.221 -3.091 20.414 1.00 91.00 563 MET A N 1
ATOM 4548 C CA . MET A 1 563 ? -31.166 -3.934 20.984 1.00 91.00 563 MET A CA 1
ATOM 4549 C C . MET A 1 563 ? -31.593 -4.509 22.337 1.00 91.00 563 MET A C 1
ATOM 4551 O O . MET A 1 563 ? -31.509 -5.718 22.552 1.00 91.00 563 MET A O 1
ATOM 4555 N N . LYS A 1 564 ? -32.159 -3.672 23.219 1.00 90.25 564 LYS A N 1
ATOM 4556 C CA . LYS A 1 564 ? -32.652 -4.097 24.537 1.00 90.25 564 LYS A CA 1
ATOM 4557 C C . LYS A 1 564 ? -33.833 -5.069 24.447 1.00 90.25 564 LYS A C 1
ATOM 4559 O O . LYS A 1 564 ? -33.835 -6.076 25.151 1.00 90.25 564 LYS A O 1
ATOM 4564 N N . GLN A 1 565 ? -34.821 -4.794 23.591 1.00 90.69 565 GLN A N 1
ATOM 4565 C CA . GLN A 1 565 ? -36.003 -5.654 23.416 1.00 90.69 565 GLN A CA 1
ATOM 4566 C C . GLN A 1 565 ? -35.630 -7.053 22.915 1.00 90.69 565 GLN A C 1
ATOM 4568 O O . GLN A 1 565 ? -36.163 -8.047 23.405 1.00 90.69 565 GLN A O 1
ATOM 4573 N N . LYS A 1 566 ? -34.689 -7.134 21.968 1.00 88.62 566 LYS A N 1
ATOM 4574 C CA . LYS A 1 566 ? -34.233 -8.399 21.378 1.00 88.62 566 LYS A CA 1
ATOM 4575 C C . LYS A 1 566 ? -33.042 -9.041 22.103 1.00 88.62 566 LYS A C 1
ATOM 4577 O O . LYS A 1 566 ? -32.592 -10.098 21.673 1.00 88.62 566 LYS A O 1
ATOM 4582 N N . LYS A 1 567 ? -32.545 -8.434 23.191 1.00 87.50 567 LYS A N 1
ATOM 4583 C CA . LYS A 1 567 ? -31.352 -8.873 23.945 1.00 87.50 567 LYS A CA 1
ATOM 4584 C C . LYS A 1 567 ? -30.107 -9.049 23.055 1.00 87.50 567 LYS A C 1
ATOM 4586 O O . LYS A 1 567 ? -29.367 -10.019 23.193 1.00 87.50 567 LYS A O 1
ATOM 4591 N N . LEU A 1 568 ? -29.906 -8.115 22.130 1.00 90.75 568 LEU A N 1
ATOM 4592 C CA . LEU A 1 568 ? -28.759 -8.067 21.218 1.00 90.75 568 LEU A CA 1
ATOM 4593 C C . LEU A 1 568 ? -27.639 -7.197 21.811 1.00 90.75 568 LEU A C 1
ATOM 4595 O O . LEU A 1 568 ? -27.884 -6.412 22.728 1.00 90.75 568 LEU A O 1
ATOM 4599 N N . TRP A 1 569 ? -26.426 -7.314 21.271 1.00 89.69 569 TRP A N 1
ATOM 4600 C CA . TRP A 1 569 ? -25.259 -6.509 21.665 1.00 89.69 569 TRP A CA 1
ATOM 4601 C C . TRP A 1 569 ? -24.401 -6.158 20.446 1.00 89.69 569 TRP A C 1
ATOM 4603 O O . TRP A 1 569 ? -24.446 -6.854 19.431 1.00 89.69 569 TRP A O 1
ATOM 4613 N N . ASP A 1 570 ? -23.627 -5.079 20.529 1.00 91.62 570 ASP A N 1
ATOM 4614 C CA . ASP A 1 570 ? -22.633 -4.723 19.511 1.00 91.62 570 ASP A CA 1
ATOM 4615 C C . ASP A 1 570 ? -21.215 -4.616 20.088 1.00 91.62 570 ASP A C 1
ATOM 4617 O O . ASP A 1 570 ? -21.001 -4.659 21.302 1.00 91.62 570 ASP A O 1
ATOM 4621 N N . ASP A 1 571 ? -20.221 -4.483 19.208 1.00 90.12 571 ASP A N 1
ATOM 4622 C CA . ASP A 1 571 ? -18.807 -4.465 19.602 1.00 90.12 571 ASP A CA 1
ATOM 4623 C C . ASP A 1 571 ? -18.487 -3.351 20.613 1.00 90.12 571 ASP A C 1
ATOM 4625 O O . ASP A 1 571 ? -17.618 -3.518 21.467 1.00 90.12 571 ASP A O 1
ATOM 4629 N N . THR A 1 572 ? -19.204 -2.223 20.565 1.00 91.31 572 THR A N 1
ATOM 4630 C CA . THR A 1 572 ? -18.973 -1.121 21.509 1.00 91.31 572 THR A CA 1
ATOM 4631 C C . THR A 1 572 ? -19.541 -1.410 22.896 1.00 91.31 572 THR A C 1
ATOM 4633 O O . THR A 1 572 ? -18.944 -0.975 23.879 1.00 91.31 572 THR A O 1
ATOM 4636 N N . ASP A 1 573 ? -20.626 -2.188 23.003 1.00 90.81 573 ASP A N 1
ATOM 4637 C CA . ASP A 1 573 ? -21.121 -2.681 24.298 1.00 90.81 573 ASP A CA 1
ATOM 4638 C C . ASP A 1 573 ? -20.108 -3.618 24.954 1.00 90.81 573 ASP A C 1
ATOM 4640 O O . ASP A 1 573 ? -19.847 -3.516 26.155 1.00 90.81 573 ASP A O 1
ATOM 4644 N N . ARG A 1 574 ? -19.490 -4.497 24.155 1.00 89.12 574 ARG A N 1
ATOM 4645 C CA . ARG A 1 574 ? -18.442 -5.409 24.625 1.00 89.12 574 ARG A CA 1
ATOM 4646 C C . ARG A 1 574 ? -17.240 -4.640 25.171 1.00 89.12 574 ARG A C 1
ATOM 4648 O O . ARG A 1 574 ? -16.821 -4.882 26.300 1.00 89.12 574 ARG A O 1
ATOM 4655 N N . VAL A 1 575 ? -16.731 -3.668 24.410 1.00 90.50 575 VAL A N 1
ATOM 4656 C CA . VAL A 1 575 ? -15.613 -2.816 24.853 1.00 90.50 575 VAL A CA 1
ATOM 4657 C C . VAL A 1 575 ? -15.982 -2.048 26.126 1.00 90.50 575 VAL A C 1
ATOM 4659 O O . VAL A 1 575 ? -15.193 -2.026 27.066 1.00 90.50 575 VAL A O 1
ATOM 4662 N N . ALA A 1 576 ? -17.183 -1.466 26.207 1.00 90.00 576 ALA A N 1
ATOM 4663 C CA . ALA A 1 576 ? -17.632 -0.748 27.403 1.00 90.00 576 ALA A CA 1
ATOM 4664 C C . ALA A 1 576 ? -17.724 -1.654 28.646 1.00 90.00 576 ALA A C 1
ATOM 4666 O O . ALA A 1 576 ? -17.355 -1.226 29.744 1.00 90.00 576 ALA A O 1
ATOM 4667 N N . SER A 1 577 ? -18.171 -2.904 28.477 1.00 88.62 577 SER A N 1
ATOM 4668 C CA . SER A 1 577 ? -18.192 -3.908 29.546 1.00 88.62 577 SER A CA 1
ATOM 4669 C C . SER A 1 577 ? -16.781 -4.219 30.047 1.00 88.62 577 SER A C 1
ATOM 4671 O O . SER A 1 577 ? -16.533 -4.126 31.246 1.00 88.62 577 SER A O 1
ATOM 4673 N N . ILE A 1 578 ? -15.845 -4.515 29.137 1.00 89.50 578 ILE A N 1
ATOM 4674 C CA . ILE A 1 578 ? -14.440 -4.803 29.471 1.00 89.50 578 ILE A CA 1
ATOM 4675 C C . ILE A 1 578 ? -13.810 -3.631 30.227 1.00 89.50 578 ILE A C 1
ATOM 4677 O O . ILE A 1 578 ? -13.187 -3.814 31.271 1.00 89.50 578 ILE A O 1
ATOM 4681 N N . VAL A 1 579 ? -14.000 -2.410 29.725 1.00 89.56 579 VAL A N 1
ATOM 4682 C CA . VAL A 1 579 ? -13.464 -1.193 30.345 1.00 89.56 579 VAL A CA 1
ATOM 4683 C C . VAL A 1 579 ? -14.029 -0.998 31.747 1.00 89.56 579 VAL A C 1
ATOM 4685 O O . VAL A 1 579 ? -13.276 -0.676 32.662 1.00 89.56 579 VAL A O 1
ATOM 4688 N N . SER A 1 580 ? -15.331 -1.218 31.939 1.00 88.81 580 SER A N 1
ATOM 4689 C CA . SER A 1 580 ? -15.959 -1.090 33.259 1.00 88.81 580 SER A CA 1
ATOM 4690 C C . SER A 1 580 ? -15.355 -2.079 34.256 1.00 88.81 580 SER A C 1
ATOM 4692 O O . SER A 1 580 ? -14.928 -1.660 35.329 1.00 88.81 580 SER A O 1
ATOM 4694 N N . SER A 1 581 ? -15.199 -3.346 33.861 1.00 87.69 581 SER A N 1
ATOM 4695 C CA . SER A 1 581 ? -14.563 -4.371 34.694 1.00 87.69 581 SER A CA 1
ATOM 4696 C C . SER A 1 581 ? -13.088 -4.071 34.993 1.00 87.69 581 SER A C 1
ATOM 4698 O O . SER A 1 581 ? -12.644 -4.283 36.117 1.00 87.69 581 SER A O 1
ATOM 4700 N N . LEU A 1 582 ? -12.332 -3.508 34.042 1.00 88.19 582 LEU A N 1
ATOM 4701 C CA . LEU A 1 582 ? -10.933 -3.103 34.259 1.00 88.19 582 LEU A CA 1
ATOM 4702 C C . LEU A 1 582 ? -10.771 -1.962 35.271 1.00 88.19 582 LEU A C 1
ATOM 4704 O O . LEU A 1 582 ? -9.723 -1.865 35.904 1.00 88.19 582 LEU A O 1
ATOM 4708 N N . TYR A 1 583 ? -11.769 -1.083 35.401 1.00 85.81 583 TYR A N 1
ATOM 4709 C CA . TYR A 1 583 ? -11.777 -0.029 36.421 1.00 85.81 583 TYR A CA 1
ATOM 4710 C C . TYR A 1 583 ? -12.240 -0.527 37.796 1.00 85.81 583 TYR A C 1
ATOM 4712 O O . TYR A 1 583 ? -11.975 0.138 38.792 1.00 85.81 583 TYR A O 1
ATOM 4720 N N . GLU A 1 584 ? -12.947 -1.654 37.851 1.00 86.56 584 GLU A N 1
ATOM 4721 C CA . GLU A 1 584 ? -13.420 -2.268 39.096 1.00 86.56 584 GLU A CA 1
ATOM 4722 C C . GLU A 1 584 ? -12.408 -3.270 39.675 1.00 86.56 584 GLU A C 1
ATOM 4724 O O . GLU A 1 584 ? -12.378 -3.472 40.887 1.00 86.56 584 GLU A O 1
ATOM 4729 N N . GLN A 1 585 ? -11.570 -3.881 38.828 1.00 84.94 585 GLN A N 1
ATOM 4730 C CA . GLN A 1 585 ? -10.618 -4.931 39.202 1.00 84.94 585 GLN A CA 1
ATOM 4731 C C . GLN A 1 585 ? -9.162 -4.532 38.898 1.00 84.94 585 GLN A C 1
ATOM 4733 O O . GLN A 1 585 ? -8.603 -4.888 37.855 1.00 84.94 585 GLN A O 1
ATOM 4738 N N . ASP A 1 586 ? -8.511 -3.839 39.836 1.00 80.69 586 ASP A N 1
ATOM 4739 C CA . ASP A 1 586 ? -7.116 -3.398 39.673 1.00 80.69 586 ASP A CA 1
ATOM 4740 C C . ASP A 1 586 ? -6.132 -4.569 39.466 1.00 80.69 586 ASP A C 1
ATOM 4742 O O . ASP A 1 586 ? -5.224 -4.473 38.637 1.00 80.69 586 ASP A O 1
ATOM 4746 N N . ASP A 1 587 ? -6.343 -5.709 40.133 1.00 80.88 587 ASP A N 1
ATOM 4747 C CA . ASP A 1 587 ? -5.490 -6.900 39.986 1.00 80.88 587 ASP A CA 1
ATOM 4748 C C . ASP A 1 587 ? -5.519 -7.471 38.561 1.00 80.88 587 ASP A C 1
ATOM 4750 O O . ASP A 1 587 ? -4.479 -7.823 37.995 1.00 80.88 587 ASP A O 1
ATOM 4754 N N . ALA A 1 588 ? -6.705 -7.551 37.951 1.00 79.25 588 ALA A N 1
ATOM 4755 C CA . ALA A 1 588 ? -6.858 -8.024 36.578 1.00 79.25 588 ALA A CA 1
ATOM 4756 C C . ALA A 1 588 ? -6.207 -7.048 35.591 1.00 79.25 588 ALA A C 1
ATOM 4758 O O . ALA A 1 588 ? -5.496 -7.460 34.670 1.00 79.25 588 ALA A O 1
ATOM 4759 N N . ARG A 1 589 ? -6.365 -5.742 35.832 1.00 79.00 589 ARG A N 1
ATOM 4760 C CA . ARG A 1 589 ? -5.720 -4.699 35.035 1.00 79.00 589 ARG A CA 1
ATOM 4761 C C . ARG A 1 589 ? -4.195 -4.811 35.069 1.00 79.00 589 ARG A C 1
ATOM 4763 O O . ARG A 1 589 ? -3.567 -4.643 34.026 1.00 79.00 589 ARG A O 1
ATOM 4770 N N . ILE A 1 590 ? -3.598 -5.116 36.223 1.00 82.19 590 ILE A N 1
ATOM 4771 C CA . ILE A 1 590 ? -2.149 -5.341 36.344 1.00 82.19 590 ILE A CA 1
ATOM 4772 C C . ILE A 1 590 ? -1.719 -6.576 35.541 1.00 82.19 590 ILE A C 1
ATOM 4774 O O . ILE A 1 590 ? -0.723 -6.504 34.827 1.00 82.19 590 ILE A O 1
ATOM 4778 N N . LYS A 1 591 ? -2.482 -7.676 35.598 1.00 83.50 591 LYS A N 1
ATOM 4779 C CA . LYS A 1 591 ? -2.178 -8.921 34.866 1.00 83.50 591 LYS A CA 1
ATOM 4780 C C . LYS A 1 591 ? -2.243 -8.770 33.344 1.00 83.50 591 LYS A C 1
ATOM 4782 O O . LYS A 1 591 ? -1.434 -9.359 32.635 1.00 83.50 591 LYS A O 1
ATOM 4787 N N . ILE A 1 592 ? -3.204 -7.999 32.836 1.00 84.94 592 ILE A N 1
ATOM 4788 C CA . ILE A 1 592 ? -3.386 -7.783 31.390 1.00 84.94 592 ILE A CA 1
ATOM 4789 C C . ILE A 1 592 ? -2.318 -6.840 30.831 1.00 84.94 592 ILE A C 1
ATOM 4791 O O . ILE A 1 592 ? -1.938 -6.944 29.660 1.00 84.94 592 ILE A O 1
ATOM 4795 N N . LYS A 1 593 ? -1.843 -5.902 31.658 1.00 87.31 593 LYS A N 1
ATOM 4796 C CA . LYS A 1 593 ? -0.927 -4.848 31.241 1.00 87.31 593 LYS A CA 1
ATOM 4797 C C . LYS A 1 593 ? 0.378 -5.430 30.705 1.00 87.31 593 LYS A C 1
ATOM 4799 O O . LYS A 1 593 ? 1.033 -6.225 31.370 1.00 87.31 593 LYS A O 1
ATOM 4804 N N . ARG A 1 594 ? 0.788 -4.987 29.515 1.00 90.25 594 ARG A N 1
ATOM 4805 C CA . ARG A 1 594 ? 2.092 -5.346 28.935 1.00 90.25 594 ARG A CA 1
ATOM 4806 C C . ARG A 1 594 ? 3.046 -4.163 28.961 1.00 90.25 594 ARG A C 1
ATOM 4808 O O . ARG A 1 594 ? 2.620 -3.002 28.935 1.00 90.25 594 ARG A O 1
ATOM 4815 N N . ASN A 1 595 ? 4.345 -4.455 28.958 1.00 92.12 595 ASN A N 1
ATOM 4816 C CA . ASN A 1 595 ? 5.362 -3.407 28.928 1.00 92.12 595 ASN A CA 1
ATOM 4817 C C . ASN A 1 595 ? 5.367 -2.683 27.582 1.00 92.12 595 ASN A C 1
ATOM 4819 O O . ASN A 1 595 ? 5.540 -1.470 27.551 1.00 92.12 595 ASN A O 1
ATOM 4823 N N . ARG A 1 596 ? 5.151 -3.397 26.471 1.00 93.31 596 ARG A N 1
ATOM 4824 C CA . ARG A 1 596 ? 5.147 -2.813 25.125 1.00 93.31 596 ARG A CA 1
ATOM 4825 C C . ARG A 1 596 ? 3.983 -3.319 24.277 1.00 93.31 596 ARG A C 1
ATOM 4827 O O . ARG A 1 596 ? 3.785 -4.529 24.172 1.00 93.31 596 ARG A O 1
ATOM 4834 N N . LEU A 1 597 ? 3.262 -2.403 23.627 1.00 95.88 597 LEU A N 1
ATOM 4835 C CA . LEU A 1 597 ? 2.205 -2.729 22.664 1.00 95.88 597 LEU A CA 1
ATOM 4836 C C . LEU A 1 597 ? 2.522 -2.136 21.288 1.00 95.88 597 LEU A C 1
ATOM 4838 O O . LEU A 1 597 ? 2.829 -0.948 21.163 1.00 95.88 597 LEU A O 1
ATOM 4842 N N . TYR A 1 598 ? 2.369 -2.961 20.259 1.00 96.44 598 TYR A N 1
ATOM 4843 C CA . TYR A 1 598 ? 2.504 -2.589 18.856 1.00 96.44 598 TYR A CA 1
ATOM 4844 C C . TYR A 1 598 ? 1.164 -2.807 18.164 1.00 96.44 598 TYR A C 1
ATOM 4846 O O . TYR A 1 598 ? 0.643 -3.919 18.193 1.00 96.44 598 TYR A O 1
ATOM 4854 N N . VAL A 1 599 ? 0.608 -1.769 17.545 1.00 96.12 599 VAL A N 1
ATOM 4855 C CA . VAL A 1 599 ? -0.685 -1.849 16.858 1.00 96.12 599 VAL A CA 1
ATOM 4856 C C . VAL A 1 599 ? -0.501 -1.447 15.404 1.00 96.12 599 VAL A C 1
ATOM 4858 O O . VAL A 1 599 ? -0.067 -0.326 15.120 1.00 96.12 599 VAL A O 1
ATOM 4861 N N . ASP A 1 600 ? -0.822 -2.366 14.498 1.00 93.75 600 ASP A N 1
ATOM 4862 C CA . ASP A 1 600 ? -0.900 -2.089 13.063 1.00 93.75 600 ASP A CA 1
ATOM 4863 C C . ASP A 1 600 ? -2.341 -1.738 12.663 1.00 93.75 600 ASP A C 1
ATOM 4865 O O . ASP A 1 600 ? -3.298 -2.140 13.327 1.00 93.75 600 ASP A O 1
ATOM 4869 N N . GLU A 1 601 ? -2.487 -0.993 11.569 1.00 91.88 601 GLU A N 1
ATOM 4870 C CA . GLU A 1 601 ? -3.775 -0.510 11.051 1.00 91.88 601 GLU A CA 1
ATOM 4871 C C . GLU A 1 601 ? -4.615 0.248 12.103 1.00 91.88 601 GLU A C 1
ATOM 4873 O O . GLU A 1 601 ? -5.823 0.041 12.234 1.00 91.88 601 GLU A O 1
ATOM 4878 N N . ILE A 1 602 ? -3.983 1.161 12.860 1.00 94.12 602 ILE A N 1
ATOM 4879 C CA . ILE A 1 602 ? -4.635 1.921 13.945 1.00 94.12 602 ILE A CA 1
ATOM 4880 C C . ILE A 1 602 ? -5.909 2.656 13.488 1.00 94.12 602 ILE A C 1
ATOM 4882 O O . ILE A 1 602 ? -6.788 2.941 14.298 1.00 94.12 602 ILE A O 1
ATOM 4886 N N . GLN A 1 603 ? -6.025 2.938 12.187 1.00 92.56 603 GLN A N 1
ATOM 4887 C CA . GLN A 1 603 ? -7.184 3.597 11.604 1.00 92.56 603 GLN A CA 1
ATOM 4888 C C . GLN A 1 603 ? -8.473 2.768 11.589 1.00 92.56 603 GLN A C 1
ATOM 4890 O O . GLN A 1 603 ? -9.531 3.327 11.318 1.00 92.56 603 GLN A O 1
ATOM 4895 N N . ASP A 1 604 ? -8.400 1.467 11.876 1.00 92.62 604 ASP A N 1
ATOM 4896 C CA . ASP A 1 604 ? -9.578 0.596 11.967 1.00 92.62 604 ASP A CA 1
ATOM 4897 C C . ASP A 1 604 ? -10.158 0.542 13.388 1.00 92.62 604 ASP A C 1
ATOM 4899 O O . ASP A 1 604 ? -11.025 -0.285 13.683 1.00 92.62 604 ASP A O 1
ATOM 4903 N N . PHE A 1 605 ? -9.666 1.384 14.299 1.00 94.56 605 PHE A N 1
ATOM 4904 C CA . PHE A 1 605 ? -10.092 1.417 15.692 1.00 94.56 605 PHE A CA 1
ATOM 4905 C C . PHE A 1 605 ? -10.749 2.753 16.046 1.00 94.56 605 PHE A C 1
ATOM 4907 O O . PHE A 1 605 ? -10.290 3.830 15.668 1.00 94.56 605 PHE A O 1
ATOM 4914 N N . THR A 1 606 ? -11.831 2.675 16.814 1.00 95.19 606 THR A N 1
ATOM 4915 C CA . THR A 1 606 ? -12.504 3.818 17.437 1.00 95.19 606 THR A CA 1
ATOM 4916 C C . THR A 1 606 ? -11.660 4.397 18.571 1.00 95.19 606 THR A C 1
ATOM 4918 O O . THR A 1 606 ? -10.753 3.751 19.098 1.00 95.19 606 THR A O 1
ATOM 4921 N N . GLN A 1 607 ? -11.986 5.610 19.017 1.00 95.44 607 GLN A N 1
ATOM 4922 C CA . GLN A 1 607 ? -11.262 6.257 20.115 1.00 95.44 607 GLN A CA 1
ATOM 4923 C C . GLN A 1 607 ? -11.301 5.439 21.413 1.00 95.44 607 GLN A C 1
ATOM 4925 O O . GLN A 1 607 ? -10.302 5.390 22.127 1.00 95.44 607 GLN A O 1
ATOM 4930 N N . ALA A 1 608 ? -12.424 4.782 21.708 1.00 95.25 608 ALA A N 1
ATOM 4931 C CA . ALA A 1 608 ? -12.575 3.903 22.864 1.00 95.25 608 ALA A CA 1
ATOM 4932 C C . ALA A 1 608 ? -11.682 2.653 22.768 1.00 95.25 608 ALA A C 1
ATOM 4934 O O . ALA A 1 608 ? -11.036 2.284 23.747 1.00 95.25 608 ALA A O 1
ATOM 4935 N N . GLU A 1 609 ? -11.589 2.031 21.590 1.00 95.81 609 GLU A N 1
ATOM 4936 C CA . GLU A 1 609 ? -10.700 0.883 21.357 1.00 95.81 609 GLU A CA 1
ATOM 4937 C C . GLU A 1 609 ? -9.219 1.307 21.468 1.00 95.81 609 GLU A C 1
ATOM 4939 O O . GLU A 1 609 ? -8.419 0.618 22.098 1.00 95.81 609 GLU A O 1
ATOM 4944 N N . VAL A 1 610 ? -8.855 2.491 20.957 1.00 95.94 610 VAL A N 1
ATOM 4945 C CA . VAL A 1 610 ? -7.508 3.063 21.144 1.00 95.94 610 VAL A CA 1
ATOM 4946 C C . VAL A 1 610 ? -7.225 3.354 22.623 1.00 95.94 610 VAL A C 1
ATOM 4948 O O . VAL A 1 610 ? -6.130 3.070 23.109 1.00 95.94 610 VAL A O 1
ATOM 4951 N N . ALA A 1 611 ? -8.198 3.889 23.365 1.00 95.25 611 ALA A N 1
ATOM 4952 C CA . ALA A 1 611 ? -8.069 4.153 24.798 1.00 95.25 611 ALA A CA 1
ATOM 4953 C C . ALA A 1 611 ? -7.857 2.866 25.609 1.00 95.25 611 ALA A C 1
ATOM 4955 O O . ALA A 1 611 ? -7.085 2.873 26.570 1.00 95.25 611 ALA A O 1
ATOM 4956 N N . LEU A 1 612 ? -8.460 1.751 25.185 1.00 94.44 612 LEU A N 1
ATOM 4957 C CA . LEU A 1 612 ? -8.209 0.435 25.770 1.00 94.44 612 LEU A CA 1
ATOM 4958 C C . LEU A 1 612 ? -6.735 0.019 25.615 1.00 94.44 612 LEU A C 1
ATOM 4960 O O . LEU A 1 612 ? -6.141 -0.460 26.579 1.00 94.44 612 LEU A O 1
ATOM 4964 N N . PHE A 1 613 ? -6.091 0.287 24.472 1.00 95.06 613 PHE A N 1
ATOM 4965 C CA . PHE A 1 613 ? -4.649 0.035 24.321 1.00 95.06 613 PHE A CA 1
ATOM 4966 C C . PHE A 1 613 ? -3.799 0.874 25.285 1.00 95.06 613 PHE A C 1
ATOM 4968 O O . PHE A 1 613 ? -2.828 0.364 25.840 1.00 95.06 613 PHE A O 1
ATOM 4975 N N . PHE A 1 614 ? -4.168 2.137 25.535 1.00 93.44 614 PHE A N 1
ATOM 4976 C CA . PHE A 1 614 ? -3.512 2.963 26.561 1.00 93.44 614 PHE A CA 1
ATOM 4977 C C . PHE A 1 614 ? -3.721 2.413 27.975 1.00 93.44 614 PHE A C 1
ATOM 4979 O O . PHE A 1 614 ? -2.819 2.511 28.804 1.00 93.44 614 PHE A O 1
ATOM 4986 N N . LEU A 1 615 ? -4.888 1.830 28.255 1.00 91.06 615 LEU A N 1
ATOM 4987 C CA . LEU A 1 615 ? -5.205 1.252 29.559 1.00 91.06 615 LEU A CA 1
ATOM 4988 C C . LEU A 1 615 ? -4.414 -0.042 29.831 1.00 91.06 615 LEU A C 1
ATOM 4990 O O . LEU A 1 615 ? -3.961 -0.250 30.958 1.00 91.06 615 LEU A O 1
ATOM 4994 N N . CYS A 1 616 ? -4.221 -0.866 28.797 1.00 90.56 616 CYS A N 1
ATOM 4995 C CA . CYS A 1 616 ? -3.536 -2.164 28.844 1.00 90.56 616 CYS A CA 1
ATOM 4996 C C . CYS A 1 616 ? -2.024 -2.090 28.539 1.00 90.56 616 CYS A C 1
ATOM 4998 O O . CYS A 1 616 ? -1.365 -3.123 28.421 1.00 90.56 616 CYS A O 1
ATOM 5000 N N . CYS A 1 617 ? -1.455 -0.890 28.416 1.00 91.75 617 CYS A N 1
ATOM 5001 C CA . CYS A 1 617 ? -0.030 -0.672 28.170 1.00 91.75 617 CYS A CA 1
ATOM 5002 C C . CYS A 1 617 ? 0.594 0.167 29.285 1.00 91.75 617 CYS A C 1
ATOM 5004 O O . CYS A 1 617 ? -0.051 1.001 29.923 1.00 91.75 617 CYS A O 1
ATOM 5006 N N . GLU A 1 618 ? 1.892 0.002 29.511 1.00 88.12 618 GLU A N 1
ATOM 5007 C CA . GLU A 1 618 ? 2.668 1.006 30.231 1.00 88.12 618 GLU A CA 1
ATOM 5008 C C . GLU A 1 618 ? 2.707 2.346 29.483 1.00 88.12 618 GLU A C 1
ATOM 5010 O O . GLU A 1 618 ? 2.774 2.408 28.251 1.00 88.12 618 GLU A O 1
ATOM 5015 N N . GLN A 1 619 ? 2.653 3.444 30.244 1.00 88.44 619 GLN A N 1
ATOM 5016 C CA . GLN A 1 619 ? 2.630 4.789 29.675 1.00 88.44 619 GLN A CA 1
ATOM 5017 C C . GLN A 1 619 ? 3.912 5.051 28.880 1.00 88.44 619 GLN A C 1
ATOM 5019 O O . GLN A 1 619 ? 5.016 4.751 29.332 1.00 88.44 619 GLN A O 1
ATOM 5024 N N . GLY A 1 620 ? 3.768 5.632 27.688 1.00 87.38 620 GLY A N 1
ATOM 5025 C CA . GLY A 1 620 ? 4.917 5.955 26.847 1.00 87.38 620 GLY A CA 1
ATOM 5026 C C . GLY A 1 620 ? 5.513 4.759 26.103 1.00 87.38 620 GLY A C 1
ATOM 5027 O O . GLY A 1 620 ? 6.632 4.878 25.620 1.00 87.38 620 GLY A O 1
ATOM 5028 N N . ARG A 1 621 ? 4.831 3.610 26.024 1.00 92.06 621 ARG A N 1
ATOM 5029 C CA . ARG A 1 621 ? 5.383 2.391 25.402 1.00 92.06 621 ARG A CA 1
ATOM 5030 C C . ARG A 1 621 ? 4.542 1.814 24.258 1.00 92.06 621 ARG A C 1
ATOM 5032 O O . ARG A 1 621 ? 4.799 0.703 23.798 1.00 92.06 621 ARG A O 1
ATOM 5039 N N . LEU A 1 622 ? 3.597 2.595 23.739 1.00 95.31 622 LEU A N 1
ATOM 5040 C CA . LEU A 1 622 ? 2.804 2.240 22.562 1.00 95.31 622 LEU A CA 1
ATOM 5041 C C . LEU A 1 622 ? 3.535 2.583 21.258 1.00 95.31 622 LEU A C 1
ATOM 5043 O O . LEU A 1 622 ? 4.178 3.627 21.143 1.00 95.31 622 LEU A O 1
ATOM 5047 N N . PHE A 1 623 ? 3.387 1.733 20.250 1.00 96.25 623 PHE A N 1
ATOM 5048 C CA . PHE A 1 623 ? 3.826 1.997 18.884 1.00 96.25 623 PHE A CA 1
ATOM 5049 C C . PHE A 1 623 ? 2.654 1.746 17.932 1.00 96.25 623 PHE A C 1
ATOM 5051 O O . PHE A 1 623 ? 2.219 0.610 17.760 1.00 96.25 623 PHE A O 1
ATOM 5058 N N . LEU A 1 624 ? 2.116 2.813 17.346 1.00 96.19 624 LEU A N 1
ATOM 5059 C CA . LEU A 1 624 ? 0.856 2.804 16.604 1.00 96.19 624 LEU A CA 1
ATOM 5060 C C . LEU A 1 624 ? 1.119 3.191 15.149 1.00 96.19 624 LEU A C 1
ATOM 5062 O O . LEU A 1 624 ? 1.583 4.304 14.900 1.00 96.19 624 LEU A O 1
ATOM 5066 N N . ALA A 1 625 ? 0.815 2.317 14.191 1.00 94.44 625 ALA A N 1
ATOM 5067 C CA . ALA A 1 625 ? 0.991 2.601 12.766 1.00 94.44 625 ALA A CA 1
ATOM 5068 C C . ALA A 1 625 ? -0.334 2.534 12.000 1.00 94.44 625 ALA A C 1
ATOM 5070 O O . ALA A 1 625 ? -1.195 1.720 12.319 1.00 94.44 625 ALA A O 1
ATOM 5071 N N . GLY A 1 626 ? -0.500 3.378 10.977 1.00 92.38 626 GLY A N 1
ATOM 5072 C CA . GLY A 1 626 ? -1.696 3.338 10.132 1.00 92.38 626 GLY A CA 1
ATOM 5073 C C . GLY A 1 626 ? -1.699 4.285 8.935 1.00 92.38 626 GLY A C 1
ATOM 5074 O O . GLY A 1 626 ? -0.809 5.126 8.774 1.00 92.38 626 GLY A O 1
ATOM 5075 N N . ASP A 1 627 ? -2.730 4.133 8.103 1.00 91.69 627 ASP A N 1
ATOM 5076 C CA . ASP A 1 627 ? -3.039 4.965 6.932 1.00 91.69 627 ASP A CA 1
ATOM 5077 C C . ASP A 1 627 ? -4.520 5.398 6.957 1.00 91.69 627 ASP A C 1
ATOM 5079 O O . ASP A 1 627 ? -5.391 4.595 6.615 1.00 91.69 627 ASP A O 1
ATOM 5083 N N . PRO A 1 628 ? -4.851 6.656 7.311 1.00 89.50 628 PRO A N 1
ATOM 5084 C CA . PRO A 1 628 ? -6.239 7.118 7.370 1.00 89.50 628 PRO A CA 1
ATOM 5085 C C . PRO A 1 628 ? -6.967 7.060 6.018 1.00 89.50 628 PRO A C 1
ATOM 5087 O O . PRO A 1 628 ? -8.194 6.978 5.990 1.00 89.50 628 PRO A O 1
ATOM 5090 N N . ALA A 1 629 ? -6.238 7.071 4.895 1.00 88.50 629 ALA A N 1
ATOM 5091 C CA . ALA A 1 629 ? -6.837 6.909 3.571 1.00 88.50 629 ALA A CA 1
ATOM 5092 C C . ALA A 1 629 ? -7.298 5.462 3.299 1.00 88.50 629 ALA A C 1
ATOM 5094 O O . ALA A 1 629 ? -8.095 5.236 2.394 1.00 88.50 629 ALA A O 1
ATOM 5095 N N . GLN A 1 630 ? -6.853 4.490 4.105 1.00 89.62 630 GLN A N 1
ATOM 5096 C CA . GLN A 1 630 ? -7.298 3.088 4.082 1.00 89.62 630 GLN A CA 1
ATOM 5097 C C . GLN A 1 630 ? -8.254 2.756 5.241 1.00 89.62 630 GLN A C 1
ATOM 5099 O O . GLN A 1 630 ? -8.390 1.589 5.614 1.00 89.62 630 GLN A O 1
ATOM 5104 N N . ALA A 1 631 ? -8.890 3.759 5.854 1.00 90.00 631 ALA A N 1
ATOM 5105 C CA . ALA A 1 631 ? -9.925 3.559 6.870 1.00 90.00 631 ALA A CA 1
ATOM 5106 C C . ALA A 1 631 ? -11.243 3.131 6.198 1.00 90.00 631 ALA A C 1
ATOM 5108 O O . ALA A 1 631 ? -12.111 3.961 5.926 1.00 90.00 631 ALA A O 1
ATOM 5109 N N . VAL A 1 632 ? -11.343 1.841 5.863 1.00 87.88 632 VAL A N 1
ATOM 5110 C CA . VAL A 1 632 ? -12.492 1.231 5.163 1.00 87.88 632 VAL A CA 1
ATOM 5111 C C . VAL A 1 632 ? -13.408 0.414 6.084 1.00 87.88 632 VAL A C 1
ATOM 5113 O O . VAL A 1 632 ? -14.353 -0.214 5.607 1.00 87.88 632 VAL A O 1
ATOM 5116 N N . GLU A 1 633 ? -13.128 0.408 7.390 1.00 88.94 633 GLU A N 1
ATOM 5117 C CA . GLU A 1 633 ? -13.920 -0.296 8.401 1.00 88.94 633 GLU A CA 1
ATOM 5118 C C . GLU A 1 633 ? -15.276 0.398 8.622 1.00 88.94 633 GLU A C 1
ATOM 5120 O O . GLU A 1 633 ? -15.356 1.605 8.870 1.00 88.94 633 GLU A O 1
ATOM 5125 N N . GLU A 1 634 ? -16.368 -0.365 8.540 1.00 88.62 634 GLU A N 1
ATOM 5126 C CA . GLU A 1 634 ? -17.720 0.192 8.619 1.00 88.62 634 GLU A CA 1
ATOM 5127 C C . GLU A 1 634 ? -18.032 0.692 10.034 1.00 88.62 634 GLU A C 1
ATOM 5129 O O . GLU A 1 634 ? -17.999 -0.040 11.024 1.00 88.62 634 GLU A O 1
ATOM 5134 N N . GLY A 1 635 ? -18.401 1.967 10.137 1.00 87.56 635 GLY A N 1
ATOM 5135 C CA . GLY A 1 635 ? -18.721 2.581 11.420 1.00 87.56 635 GLY A CA 1
ATOM 5136 C C . GLY A 1 635 ? -17.511 3.108 12.194 1.00 87.56 635 GLY A C 1
ATOM 5137 O O . GLY A 1 635 ? -17.689 3.530 13.339 1.00 87.56 635 GLY A O 1
ATOM 5138 N N . VAL A 1 636 ? -16.309 3.104 11.604 1.00 90.25 636 VAL A N 1
ATOM 5139 C CA . VAL A 1 636 ? -15.110 3.765 12.148 1.00 90.25 636 VAL A CA 1
ATOM 5140 C C . VAL A 1 636 ? -14.864 5.085 11.417 1.00 90.25 636 VAL A C 1
ATOM 5142 O O . VAL A 1 636 ? -14.692 5.102 10.203 1.00 90.25 636 VAL A O 1
ATOM 5145 N N . ASP A 1 637 ? -14.810 6.194 12.155 1.00 89.19 637 ASP A N 1
ATOM 5146 C CA . ASP A 1 637 ? -14.216 7.451 11.684 1.00 89.19 637 ASP A CA 1
ATOM 5147 C C . ASP A 1 637 ? -12.925 7.697 12.467 1.00 89.19 637 ASP A C 1
ATOM 5149 O O . ASP A 1 637 ? -12.940 7.745 13.699 1.00 89.19 637 ASP A O 1
ATOM 5153 N N . PHE A 1 638 ? -11.805 7.816 11.752 1.00 89.19 638 PHE A N 1
ATOM 5154 C CA . PHE A 1 638 ? -10.478 7.872 12.358 1.00 89.19 638 PHE A CA 1
ATOM 5155 C C . PHE A 1 638 ? -9.605 8.974 11.772 1.00 89.19 638 PHE A C 1
ATOM 5157 O O . PHE A 1 638 ? -9.468 9.113 10.553 1.00 89.19 638 PHE A O 1
ATOM 5164 N N . ARG A 1 639 ? -8.891 9.672 12.661 1.00 87.94 639 ARG A N 1
ATOM 5165 C CA . ARG A 1 639 ? -7.748 10.530 12.338 1.00 87.94 639 ARG A CA 1
ATOM 5166 C C . ARG A 1 639 ? -6.643 10.348 13.370 1.00 87.94 639 ARG A C 1
ATOM 5168 O O . ARG A 1 639 ? -6.889 10.084 14.544 1.00 87.94 639 ARG A O 1
ATOM 5175 N N . PHE A 1 640 ? -5.400 10.600 12.971 1.00 86.88 640 PHE A N 1
ATOM 5176 C CA . PHE A 1 640 ? -4.273 10.552 13.911 1.00 86.88 640 PHE A CA 1
ATOM 5177 C C . PHE A 1 640 ? -4.369 11.605 15.024 1.00 86.88 640 PHE A C 1
ATOM 5179 O O . PHE A 1 640 ? -3.833 11.406 16.116 1.00 86.88 640 PHE A O 1
ATOM 5186 N N . GLU A 1 641 ? -5.057 12.720 14.782 1.00 87.69 641 GLU A N 1
ATOM 5187 C CA . GLU A 1 641 ? -5.384 13.697 15.818 1.00 87.69 641 GLU A CA 1
ATOM 5188 C C . GLU A 1 641 ? -6.235 13.080 16.936 1.00 87.69 641 GLU A C 1
ATOM 5190 O O . GLU A 1 641 ? -6.030 13.429 18.098 1.00 87.69 641 GLU A O 1
ATOM 5195 N N . ASP A 1 642 ? -7.105 12.117 16.621 1.00 88.19 642 ASP A N 1
ATOM 5196 C CA . ASP A 1 642 ? -7.953 11.446 17.607 1.00 88.19 642 ASP A CA 1
ATOM 5197 C C . ASP A 1 642 ? -7.114 10.582 18.565 1.00 88.19 642 ASP A C 1
ATOM 5199 O O . ASP A 1 642 ? -7.349 10.597 19.771 1.00 88.19 642 ASP A O 1
ATOM 5203 N N . VAL A 1 643 ? -6.042 9.938 18.080 1.00 91.44 643 VAL A N 1
ATOM 5204 C CA . VAL A 1 643 ? -5.067 9.221 18.932 1.00 91.44 643 VAL A CA 1
ATOM 5205 C C . VAL A 1 643 ? -4.395 10.172 19.925 1.00 91.44 643 VAL A C 1
ATOM 5207 O O . VAL A 1 643 ? -4.209 9.840 21.097 1.00 91.44 643 VAL A O 1
ATOM 5210 N N . ARG A 1 644 ? -4.046 11.385 19.483 1.00 90.75 644 ARG A N 1
ATOM 5211 C CA . ARG A 1 644 ? -3.450 12.405 20.359 1.00 90.75 644 ARG A CA 1
ATOM 5212 C C . ARG A 1 644 ? -4.449 12.934 21.385 1.00 90.75 644 ARG A C 1
ATOM 5214 O O . ARG A 1 644 ? -4.049 13.185 22.519 1.00 90.75 644 ARG A O 1
ATOM 5221 N N . ILE A 1 645 ? -5.721 13.085 21.012 1.00 90.19 645 ILE A N 1
ATOM 5222 C CA . ILE A 1 645 ? -6.801 13.464 21.936 1.00 90.19 645 ILE A CA 1
ATOM 5223 C C . ILE A 1 645 ? -6.980 12.380 23.003 1.00 90.19 645 ILE A C 1
ATOM 5225 O O . ILE A 1 645 ? -6.999 12.701 24.190 1.00 90.19 645 ILE A O 1
ATOM 5229 N N . VAL A 1 646 ? -7.036 11.106 22.601 1.00 92.81 646 VAL A N 1
ATOM 5230 C CA . VAL A 1 646 ? -7.095 9.966 23.529 1.00 92.81 646 VAL A CA 1
ATOM 5231 C C . VAL A 1 646 ? -5.905 9.997 24.486 1.00 92.81 646 VAL A C 1
ATOM 5233 O O . VAL A 1 646 ? -6.092 9.964 25.699 1.00 92.81 646 VAL A O 1
ATO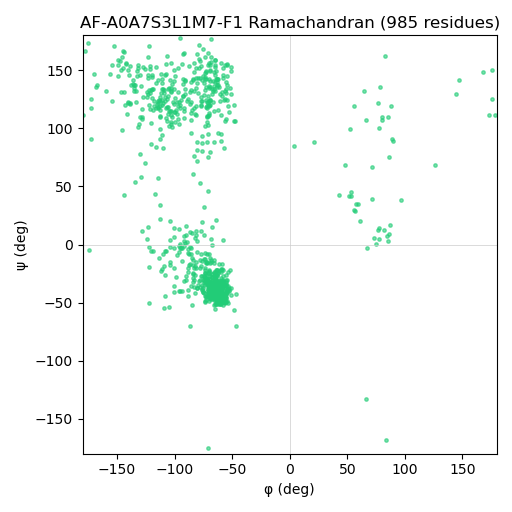M 5236 N N . ALA A 1 647 ? -4.685 10.155 23.973 1.00 91.81 647 ALA A N 1
ATOM 5237 C CA . ALA A 1 647 ? -3.491 10.197 24.809 1.00 91.81 647 ALA A CA 1
ATOM 5238 C C . ALA A 1 647 ? -3.472 11.393 25.774 1.00 91.81 647 ALA A C 1
ATOM 5240 O O . ALA A 1 647 ? -3.108 11.233 26.934 1.00 91.81 647 ALA A O 1
ATOM 5241 N N . TYR A 1 648 ? -3.892 12.582 25.328 1.00 90.75 648 TYR A N 1
ATOM 5242 C CA . TYR A 1 648 ? -4.022 13.763 26.190 1.00 90.75 648 TYR A CA 1
ATOM 5243 C C . TYR A 1 648 ? -4.977 13.507 27.359 1.00 90.75 648 TYR A C 1
ATOM 5245 O O . TYR A 1 648 ? -4.756 13.979 28.469 1.00 90.75 648 TYR A O 1
ATOM 5253 N N . GLN A 1 649 ? -6.030 12.735 27.102 1.00 89.88 649 GLN A N 1
ATOM 5254 C CA . GLN A 1 649 ? -7.058 12.410 28.073 1.00 89.88 649 GLN A CA 1
ATOM 5255 C C . GLN A 1 649 ? -6.720 11.227 28.990 1.00 89.88 649 GLN A C 1
ATOM 5257 O O . GLN A 1 649 ? -7.294 11.164 30.077 1.00 89.88 649 GLN A O 1
ATOM 5262 N N . MET A 1 650 ? -5.859 10.305 28.555 1.00 88.75 650 MET A N 1
ATOM 5263 C CA . MET A 1 650 ? -5.526 9.059 29.262 1.00 88.75 650 MET A CA 1
ATOM 5264 C C . MET A 1 650 ? -4.158 9.091 29.958 1.00 88.75 650 MET A C 1
ATOM 5266 O O . MET A 1 650 ? -3.888 8.238 30.800 1.00 88.75 650 MET A O 1
ATOM 5270 N N . VAL A 1 651 ? -3.276 10.025 29.588 1.00 87.31 651 VAL A N 1
ATOM 5271 C CA . VAL A 1 651 ? -1.887 10.078 30.060 1.00 87.31 651 VAL A CA 1
ATOM 5272 C C . VAL A 1 651 ? -1.611 11.410 30.753 1.00 87.31 651 VAL A C 1
ATOM 5274 O O . VAL A 1 651 ? -1.623 12.472 30.120 1.00 87.31 651 VAL A O 1
ATOM 5277 N N . ASP A 1 652 ? -1.299 11.346 32.046 1.00 83.50 652 ASP A N 1
ATOM 5278 C CA . ASP A 1 652 ? -1.072 12.532 32.881 1.00 83.50 652 ASP A CA 1
ATOM 5279 C C . ASP A 1 652 ? 0.234 13.250 32.526 1.00 83.50 652 ASP A C 1
ATOM 5281 O O . ASP A 1 652 ? 0.261 14.471 32.373 1.00 83.50 652 ASP A O 1
ATOM 5285 N N . GLN A 1 653 ? 1.322 12.496 32.340 1.00 84.44 653 GLN A N 1
ATOM 5286 C CA . GLN A 1 653 ? 2.641 13.069 32.076 1.00 84.44 653 GLN A CA 1
ATOM 5287 C C . GLN A 1 653 ? 2.838 13.356 30.586 1.00 84.44 653 GLN A C 1
ATOM 5289 O O . GLN A 1 653 ? 2.807 12.455 29.747 1.00 84.44 653 GLN A O 1
ATOM 5294 N N . GLU A 1 654 ? 3.129 14.615 30.258 1.00 83.75 654 GLU A N 1
ATOM 5295 C CA . GLU A 1 654 ? 3.274 15.071 28.873 1.00 83.75 654 GLU A CA 1
ATOM 5296 C C . GLU A 1 654 ? 4.358 14.311 28.094 1.00 83.75 654 GLU A C 1
ATOM 5298 O O . GLU A 1 654 ? 4.148 13.977 26.931 1.00 83.75 654 GLU A O 1
ATOM 5303 N N . LYS A 1 655 ? 5.461 13.928 28.752 1.00 83.06 655 LYS A N 1
ATOM 5304 C CA . LYS A 1 655 ? 6.557 13.153 28.138 1.00 83.06 655 LYS A CA 1
ATOM 5305 C C . LYS A 1 655 ? 6.140 11.788 27.576 1.00 83.06 655 LYS A C 1
ATOM 5307 O O . LYS A 1 655 ? 6.843 11.235 26.738 1.00 83.06 655 LYS A O 1
ATOM 5312 N N . PHE A 1 656 ? 5.030 11.221 28.051 1.00 84.69 656 PHE A N 1
ATOM 5313 C CA . PHE A 1 656 ? 4.525 9.919 27.607 1.00 84.69 656 PHE A CA 1
ATOM 5314 C C . PHE A 1 656 ? 3.444 10.035 26.527 1.00 84.69 656 PHE A C 1
ATOM 5316 O O . PHE A 1 656 ? 3.028 9.020 25.951 1.00 84.69 656 PHE A O 1
ATOM 5323 N N . ARG A 1 657 ? 3.000 11.262 26.231 1.00 87.19 657 ARG A N 1
ATOM 5324 C CA . ARG A 1 657 ? 2.047 11.538 25.158 1.00 87.19 657 ARG A CA 1
ATOM 5325 C C . ARG A 1 657 ? 2.762 11.466 23.804 1.00 87.19 657 ARG A C 1
ATOM 5327 O O . ARG A 1 657 ? 3.899 11.920 23.684 1.00 87.19 657 ARG A O 1
ATOM 5334 N N . PRO A 1 658 ? 2.109 10.925 22.763 1.00 87.62 658 PRO A N 1
ATOM 5335 C CA . PRO A 1 658 ? 2.680 10.900 21.431 1.00 87.62 658 PRO A CA 1
ATOM 5336 C C . PRO A 1 658 ? 2.885 12.312 20.886 1.00 87.62 658 PRO A C 1
ATOM 5338 O O . PRO A 1 658 ? 2.003 13.177 20.954 1.00 87.62 658 PRO A O 1
ATOM 5341 N N . SER A 1 659 ? 4.046 12.507 20.265 1.00 86.62 659 SER A N 1
ATOM 5342 C CA . SER A 1 659 ? 4.314 13.668 19.420 1.00 86.62 659 SER A CA 1
ATOM 5343 C C . SER A 1 659 ? 3.522 13.585 18.101 1.00 86.62 659 SER A C 1
ATOM 5345 O O . SER A 1 659 ? 2.675 12.708 17.904 1.00 86.62 659 SER A O 1
ATOM 5347 N N . LYS A 1 660 ? 3.739 14.536 17.182 1.00 87.81 660 LYS A N 1
ATOM 5348 C CA . LYS A 1 660 ? 3.110 14.478 15.853 1.00 87.81 660 LYS A CA 1
ATOM 5349 C C . LYS A 1 660 ? 3.498 13.168 15.142 1.00 87.81 660 LYS A C 1
ATOM 5351 O O . LYS A 1 660 ? 4.655 12.761 15.259 1.00 87.81 660 LYS A O 1
ATOM 5356 N N . PRO A 1 661 ? 2.586 12.549 14.364 1.00 88.81 661 PRO A N 1
ATOM 5357 C CA . PRO A 1 661 ? 2.889 11.303 13.672 1.00 88.81 661 PRO A CA 1
ATOM 5358 C C . PRO A 1 661 ? 4.133 11.430 12.795 1.00 88.81 661 PRO A C 1
ATOM 5360 O O . PRO A 1 661 ? 4.251 12.367 11.995 1.00 88.81 661 PRO A O 1
ATOM 5363 N N . LYS A 1 662 ? 5.053 10.481 12.943 1.00 90.00 662 LYS A N 1
ATOM 5364 C CA . LYS A 1 662 ? 6.246 10.374 12.114 1.00 90.00 662 LYS A CA 1
ATOM 5365 C C . LYS A 1 662 ? 5.843 9.845 10.739 1.00 90.00 662 LYS A C 1
ATOM 5367 O O . LYS A 1 662 ? 5.131 8.850 10.637 1.00 90.00 662 LYS A O 1
ATOM 5372 N N . LEU A 1 663 ? 6.276 10.544 9.692 1.00 87.19 663 LEU A N 1
ATOM 5373 C CA . LEU A 1 663 ? 5.884 10.255 8.311 1.00 87.19 663 LEU A CA 1
ATOM 5374 C C . LEU A 1 663 ? 6.845 9.284 7.618 1.00 87.19 663 LEU A C 1
ATOM 5376 O O . LEU A 1 663 ? 8.057 9.522 7.645 1.00 87.19 663 LEU A O 1
ATOM 5380 N N . LEU A 1 664 ? 6.281 8.283 6.938 1.00 81.81 664 LEU A N 1
ATOM 5381 C CA . LEU A 1 664 ? 6.937 7.448 5.924 1.00 81.81 664 LEU A CA 1
ATOM 5382 C C . LEU A 1 664 ? 6.424 7.864 4.534 1.00 81.81 664 LEU A C 1
ATOM 5384 O O . LEU A 1 664 ? 5.214 7.972 4.343 1.00 81.81 664 LEU A O 1
ATOM 5388 N N . ARG A 1 665 ? 7.333 8.152 3.592 1.00 71.56 665 ARG A N 1
ATOM 5389 C CA . ARG A 1 665 ? 7.005 8.810 2.303 1.00 71.56 665 ARG A CA 1
ATOM 5390 C C . ARG A 1 665 ? 7.390 8.024 1.048 1.00 71.56 665 ARG A C 1
ATOM 5392 O O . ARG A 1 665 ? 6.903 8.340 -0.031 1.00 71.56 665 ARG A O 1
ATOM 5399 N N . VAL A 1 666 ? 8.298 7.062 1.170 1.00 68.81 666 VAL A N 1
ATOM 5400 C CA . VAL A 1 666 ? 8.802 6.289 0.027 1.00 68.81 666 VAL A CA 1
ATOM 5401 C C . VAL A 1 666 ? 7.949 5.041 -0.111 1.00 68.81 666 VAL A C 1
ATOM 5403 O O . VAL A 1 666 ? 7.757 4.335 0.878 1.00 68.81 666 VAL A O 1
ATOM 5406 N N . ASN A 1 667 ? 7.415 4.789 -1.307 1.00 72.44 667 ASN A N 1
ATOM 5407 C CA . ASN A 1 667 ? 6.653 3.579 -1.577 1.00 72.44 667 ASN A CA 1
ATOM 5408 C C . ASN A 1 667 ? 7.585 2.491 -2.109 1.00 72.44 667 ASN A C 1
ATOM 5410 O O . ASN A 1 667 ? 8.183 2.638 -3.170 1.00 72.44 667 ASN A O 1
ATOM 5414 N N . PHE A 1 668 ? 7.692 1.397 -1.363 1.00 69.44 668 PHE A N 1
ATOM 5415 C CA . PHE A 1 668 ? 8.580 0.282 -1.677 1.00 69.44 668 PHE A CA 1
ATOM 5416 C C . PHE A 1 668 ? 7.866 -0.850 -2.432 1.00 69.44 668 PHE A C 1
ATOM 5418 O O . PHE A 1 668 ? 8.491 -1.863 -2.734 1.00 69.44 668 PHE A O 1
ATOM 5425 N N . ARG A 1 669 ? 6.557 -0.720 -2.688 1.00 73.31 669 ARG A N 1
ATOM 5426 C CA . ARG A 1 669 ? 5.714 -1.808 -3.200 1.00 73.31 669 ARG A CA 1
ATOM 5427 C C . ARG A 1 669 ? 5.287 -1.608 -4.650 1.00 73.31 669 ARG A C 1
ATOM 5429 O O . ARG A 1 669 ? 5.469 -2.514 -5.452 1.00 73.31 669 ARG A O 1
ATOM 5436 N N . SER A 1 670 ? 4.679 -0.465 -4.957 1.00 77.50 670 SER A N 1
ATOM 5437 C CA . SER A 1 670 ? 4.005 -0.234 -6.240 1.00 77.50 670 SER A CA 1
ATOM 5438 C C . SER A 1 670 ? 4.801 0.730 -7.123 1.00 77.50 670 SER A C 1
ATOM 5440 O O . SER A 1 670 ? 5.430 1.667 -6.626 1.00 77.50 670 SER A O 1
ATOM 5442 N N . HIS A 1 671 ? 4.739 0.527 -8.439 1.00 77.81 671 HIS A N 1
ATOM 5443 C CA . HIS A 1 671 ? 5.332 1.437 -9.425 1.00 77.81 671 HIS A CA 1
ATOM 5444 C C . HIS A 1 671 ? 4.512 2.718 -9.620 1.00 77.81 671 HIS A C 1
ATOM 5446 O O . HIS A 1 671 ? 3.347 2.819 -9.221 1.00 77.81 671 HIS A O 1
ATOM 5452 N N . ALA A 1 672 ? 5.111 3.690 -10.310 1.00 75.12 672 ALA A N 1
ATOM 5453 C CA . ALA A 1 672 ? 4.517 4.995 -10.573 1.00 75.12 672 ALA A CA 1
ATOM 5454 C C . ALA A 1 672 ? 3.133 4.921 -11.250 1.00 75.12 672 ALA A C 1
ATOM 5456 O O . ALA A 1 672 ? 2.246 5.660 -10.846 1.00 75.12 672 ALA A O 1
ATOM 5457 N N . GLY A 1 673 ? 2.904 4.017 -12.212 1.00 79.81 673 GLY A N 1
ATOM 5458 C CA . GLY A 1 673 ? 1.596 3.853 -12.874 1.00 79.81 673 GLY A CA 1
ATOM 5459 C C . GLY A 1 673 ? 0.423 3.628 -11.905 1.00 79.81 673 GLY A C 1
ATOM 5460 O O . GLY A 1 673 ? -0.563 4.365 -11.941 1.00 79.81 673 GLY A O 1
ATOM 5461 N N . VAL A 1 674 ? 0.553 2.678 -10.971 1.00 86.69 674 VAL A N 1
ATOM 5462 C CA . VAL A 1 674 ? -0.463 2.419 -9.930 1.00 86.69 674 VAL A CA 1
ATOM 5463 C C . VAL A 1 674 ? -0.544 3.581 -8.934 1.00 86.69 674 VAL A C 1
ATOM 5465 O O . VAL A 1 674 ? -1.638 4.000 -8.547 1.00 86.69 674 VAL A O 1
ATOM 5468 N N . LEU A 1 675 ? 0.603 4.140 -8.532 1.00 85.31 675 LEU A N 1
ATOM 5469 C CA . LEU A 1 675 ? 0.652 5.242 -7.565 1.00 85.31 675 LEU A CA 1
ATOM 5470 C C . LEU A 1 675 ? 0.050 6.543 -8.102 1.00 85.31 675 LEU A C 1
ATOM 5472 O O . LEU A 1 675 ? -0.563 7.281 -7.335 1.00 85.31 675 LEU A O 1
ATOM 5476 N N . ASN A 1 676 ? 0.170 6.806 -9.401 1.00 85.00 676 ASN A N 1
ATOM 5477 C CA . ASN A 1 676 ? -0.424 7.966 -10.056 1.00 85.00 676 ASN A CA 1
ATOM 5478 C C . ASN A 1 676 ? -1.952 7.900 -9.991 1.00 85.00 676 ASN A C 1
ATOM 5480 O O . ASN A 1 676 ? -2.589 8.887 -9.617 1.00 85.00 676 ASN A O 1
ATOM 5484 N N . LEU A 1 677 ? -2.542 6.730 -10.273 1.00 90.31 677 LEU A N 1
ATOM 5485 C CA . LEU A 1 677 ? -3.983 6.529 -10.115 1.00 90.31 677 LEU A CA 1
ATOM 5486 C C . LEU A 1 677 ? -4.407 6.698 -8.650 1.00 90.31 677 LEU A C 1
ATOM 5488 O O . LEU A 1 677 ? -5.349 7.437 -8.366 1.00 90.31 677 LEU A O 1
ATOM 5492 N N . ALA A 1 678 ? -3.689 6.075 -7.711 1.00 90.50 678 ALA A N 1
ATOM 5493 C CA . ALA A 1 678 ? -3.955 6.230 -6.280 1.00 90.50 678 ALA A CA 1
ATOM 5494 C C . ALA A 1 678 ? -3.886 7.701 -5.829 1.00 90.50 678 ALA A C 1
ATOM 5496 O O . ALA A 1 678 ? -4.765 8.160 -5.100 1.00 90.50 678 ALA A O 1
ATOM 5497 N N . ALA A 1 679 ? -2.893 8.463 -6.294 1.00 87.88 679 ALA A N 1
ATOM 5498 C CA . ALA A 1 679 ? -2.771 9.890 -6.013 1.00 87.88 679 ALA A CA 1
ATOM 5499 C C . ALA A 1 679 ? -3.937 10.699 -6.603 1.00 87.88 679 ALA A C 1
ATOM 5501 O O . ALA A 1 679 ? -4.460 11.578 -5.920 1.00 87.88 679 ALA A O 1
ATOM 5502 N N . GLY A 1 680 ? -4.384 10.380 -7.822 1.00 88.81 680 GLY A N 1
ATOM 5503 C CA . GLY A 1 680 ? -5.557 11.008 -8.435 1.00 88.81 680 GLY A CA 1
ATOM 5504 C C . GLY A 1 680 ? -6.850 10.740 -7.654 1.00 88.81 680 GLY A C 1
ATOM 5505 O O . GLY A 1 680 ? -7.641 11.656 -7.434 1.00 88.81 680 GLY A O 1
ATOM 5506 N N . VAL A 1 681 ? -7.045 9.512 -7.161 1.00 91.31 681 VAL A N 1
ATOM 5507 C CA . VAL A 1 681 ? -8.192 9.169 -6.298 1.00 91.31 681 VAL A CA 1
ATOM 5508 C C . VAL A 1 681 ? -8.151 9.965 -4.987 1.00 91.31 681 VAL A C 1
ATOM 5510 O O . VAL A 1 681 ? -9.178 10.494 -4.558 1.00 91.31 681 VAL A O 1
ATOM 5513 N N . LEU A 1 682 ? -6.972 10.108 -4.369 1.00 89.19 682 LEU A N 1
ATOM 5514 C CA . LEU A 1 682 ? -6.806 10.943 -3.174 1.00 89.19 682 LEU A CA 1
ATOM 5515 C C . LEU A 1 682 ? -7.085 12.423 -3.453 1.00 89.19 682 LEU A C 1
ATOM 5517 O O . LEU A 1 682 ? -7.678 13.090 -2.611 1.00 89.19 682 LEU A O 1
ATOM 5521 N N . GLU A 1 683 ? -6.697 12.937 -4.621 1.00 88.12 683 GLU A N 1
ATOM 5522 C CA . GLU A 1 683 ? -6.986 14.318 -5.013 1.00 88.12 683 GLU A CA 1
ATOM 5523 C C . GLU A 1 683 ? -8.499 14.569 -5.087 1.00 88.12 683 GLU A C 1
ATOM 5525 O O . GLU A 1 683 ? -8.983 15.545 -4.510 1.00 88.12 683 GLU A O 1
ATOM 5530 N N . ILE A 1 684 ? -9.260 13.662 -5.716 1.00 89.00 684 ILE A N 1
ATOM 5531 C CA . ILE A 1 684 ? -10.731 13.728 -5.722 1.00 89.00 684 ILE A CA 1
ATOM 5532 C C . ILE A 1 684 ? -11.261 13.729 -4.283 1.00 89.00 684 ILE A C 1
ATOM 5534 O O . ILE A 1 684 ? -12.107 14.553 -3.933 1.00 89.00 684 ILE A O 1
ATOM 5538 N N . MET A 1 685 ? -10.746 12.834 -3.435 1.00 88.75 685 MET A N 1
ATOM 5539 C CA . MET A 1 685 ? -11.185 12.703 -2.046 1.00 88.75 685 MET A CA 1
ATOM 5540 C C . MET A 1 685 ? -10.931 13.963 -1.219 1.00 88.75 685 MET A C 1
ATOM 5542 O O . MET A 1 685 ? -11.826 14.393 -0.495 1.00 88.75 685 MET A O 1
ATOM 5546 N N . PHE A 1 686 ? -9.759 14.588 -1.329 1.00 86.81 686 PHE A N 1
ATOM 5547 C CA . PHE A 1 686 ? -9.447 15.807 -0.579 1.00 86.81 686 PHE A CA 1
ATOM 5548 C C . PHE A 1 686 ? -10.186 17.038 -1.107 1.00 86.81 686 PHE A C 1
ATOM 5550 O O . PHE A 1 686 ? -10.567 17.897 -0.312 1.00 86.81 686 PHE A O 1
ATOM 5557 N N . GLN A 1 687 ? -10.449 17.104 -2.417 1.00 86.00 687 GLN A N 1
ATOM 5558 C CA . GLN A 1 687 ? -11.269 18.163 -3.011 1.00 86.00 687 GLN A CA 1
ATOM 5559 C C . GLN A 1 687 ? -12.739 18.059 -2.578 1.00 86.00 687 GLN A C 1
ATOM 5561 O O . GLN A 1 687 ? -13.356 19.077 -2.267 1.00 86.00 687 GLN A O 1
ATOM 5566 N N . ALA A 1 688 ? -13.299 16.846 -2.540 1.00 85.44 688 ALA A N 1
ATOM 5567 C CA . ALA A 1 688 ? -14.696 16.618 -2.170 1.00 85.44 688 ALA A CA 1
ATOM 5568 C C . ALA A 1 688 ? -14.928 16.617 -0.648 1.00 85.44 688 ALA A C 1
ATOM 5570 O O . ALA A 1 688 ? -15.936 17.141 -0.177 1.00 85.44 688 ALA A O 1
ATOM 5571 N N . PHE A 1 689 ? -13.986 16.067 0.126 1.00 84.75 689 PHE A N 1
ATOM 5572 C CA . PHE A 1 689 ? -14.090 15.880 1.576 1.00 84.75 689 PHE A CA 1
ATOM 5573 C C . PHE A 1 689 ? -12.841 16.408 2.302 1.00 84.75 689 PHE A C 1
ATOM 5575 O O . PHE A 1 689 ? -11.988 15.621 2.738 1.00 84.75 689 PHE A O 1
ATOM 5582 N N . PRO A 1 690 ? -12.717 17.738 2.481 1.00 81.00 690 PRO A N 1
ATOM 5583 C CA . PRO A 1 690 ? -11.617 18.325 3.238 1.00 81.00 690 PRO A CA 1
ATOM 5584 C C . PRO A 1 690 ? -11.566 17.767 4.668 1.00 81.00 690 PRO A C 1
ATOM 5586 O O . PRO A 1 690 ? -12.544 17.832 5.415 1.00 81.00 690 PRO A O 1
ATOM 5589 N N . GLY A 1 691 ? -10.419 17.213 5.066 1.00 73.31 691 GLY A N 1
ATOM 5590 C CA . GLY A 1 691 ? -10.227 16.612 6.392 1.00 73.31 691 GLY A CA 1
ATOM 5591 C C . GLY A 1 691 ? -10.646 15.140 6.529 1.00 73.31 691 GLY A C 1
ATOM 5592 O O . GLY A 1 691 ? -10.644 14.636 7.651 1.00 73.31 691 GLY A O 1
ATOM 5593 N N . SER A 1 692 ? -10.967 14.454 5.424 1.00 71.50 692 SER A N 1
ATOM 5594 C CA . SER A 1 692 ? -11.192 12.992 5.351 1.00 71.50 692 SER A CA 1
ATOM 5595 C C . SER A 1 692 ? -9.958 12.159 5.726 1.00 71.50 692 SER A C 1
ATOM 5597 O O . SER A 1 692 ? -10.062 11.072 6.293 1.00 71.50 692 SER A O 1
ATOM 5599 N N . ALA A 1 693 ? -8.774 12.687 5.427 1.00 71.56 693 ALA A N 1
ATOM 5600 C CA . ALA A 1 693 ? -7.483 12.198 5.882 1.00 71.56 693 ALA A CA 1
ATOM 5601 C C . ALA A 1 693 ? -6.487 13.367 5.922 1.00 71.56 693 ALA A C 1
ATOM 5603 O O . ALA A 1 693 ? -6.766 14.470 5.442 1.00 71.56 693 ALA A O 1
ATOM 5604 N N . LYS A 1 694 ? -5.308 13.138 6.503 1.00 75.19 694 LYS A N 1
ATOM 5605 C CA . LYS A 1 694 ? -4.221 14.112 6.433 1.00 75.19 694 LYS A CA 1
ATOM 5606 C C . LYS A 1 694 ? -3.663 14.134 5.013 1.00 75.19 694 LYS A C 1
ATOM 5608 O O . LYS A 1 694 ? -3.193 13.106 4.529 1.00 75.19 694 LYS A O 1
ATOM 5613 N N . GLU A 1 695 ? -3.677 15.300 4.380 1.00 74.12 695 GLU A N 1
ATOM 5614 C CA . GLU A 1 695 ? -3.046 15.480 3.078 1.00 74.12 695 GLU A CA 1
ATOM 5615 C C . GLU A 1 695 ? -1.527 15.323 3.222 1.00 74.12 695 GLU A C 1
ATOM 5617 O O . GLU A 1 695 ? -0.873 15.972 4.047 1.00 74.12 695 GLU A O 1
ATOM 5622 N N . LEU A 1 696 ? -0.977 14.385 2.458 1.00 73.31 696 LEU A N 1
ATOM 5623 C CA . LEU A 1 696 ? 0.453 14.115 2.381 1.00 73.31 696 LEU A CA 1
ATOM 5624 C C . LEU A 1 696 ? 0.933 14.424 0.960 1.00 73.31 696 LEU A C 1
ATOM 5626 O O . LEU A 1 696 ? 0.154 14.249 0.017 1.00 73.31 696 LEU A O 1
ATOM 5630 N N . PRO A 1 697 ? 2.217 14.783 0.780 1.00 68.50 697 PRO A N 1
ATOM 5631 C CA . PRO A 1 697 ? 2.829 14.847 -0.547 1.00 68.50 697 PRO A CA 1
ATOM 5632 C C . PRO A 1 697 ? 2.593 13.554 -1.335 1.00 68.50 697 PRO A C 1
ATOM 5634 O O . PRO A 1 697 ? 2.418 12.495 -0.729 1.00 68.50 697 PRO A O 1
ATOM 5637 N N . LYS A 1 698 ? 2.571 13.620 -2.670 1.00 69.19 698 LYS A N 1
ATOM 5638 C CA . LYS A 1 698 ? 2.418 12.431 -3.526 1.00 69.19 698 LYS A CA 1
ATOM 5639 C C . LYS A 1 698 ? 3.504 11.398 -3.203 1.00 69.19 698 LYS A C 1
ATOM 5641 O O . LYS A 1 698 ? 4.649 11.764 -2.934 1.00 69.19 698 LYS A O 1
ATOM 5646 N N . ASP A 1 699 ? 3.118 10.124 -3.188 1.00 67.38 699 ASP A N 1
ATOM 5647 C CA . ASP A 1 699 ? 4.081 9.044 -2.982 1.00 67.38 699 ASP A CA 1
ATOM 5648 C C . ASP A 1 699 ? 5.018 8.975 -4.176 1.00 67.38 699 ASP A C 1
ATOM 5650 O O . ASP A 1 699 ? 4.597 9.125 -5.322 1.00 67.38 699 ASP A O 1
ATOM 5654 N N . LYS A 1 700 ? 6.291 8.717 -3.890 1.00 63.31 700 LYS A N 1
ATOM 5655 C CA . LYS A 1 700 ? 7.292 8.459 -4.918 1.00 63.31 700 LYS A CA 1
ATOM 5656 C C . LYS A 1 700 ? 7.484 6.951 -5.012 1.00 63.31 700 LYS A C 1
ATOM 5658 O O . LYS A 1 700 ? 7.904 6.325 -4.035 1.00 63.31 700 LYS A O 1
ATOM 5663 N N . GLY A 1 701 ? 7.107 6.388 -6.158 1.00 60.34 701 GLY A N 1
ATOM 5664 C CA . GLY A 1 701 ? 7.431 5.008 -6.511 1.00 60.34 701 GLY A CA 1
ATOM 5665 C C . GLY A 1 701 ? 8.908 4.890 -6.861 1.00 60.34 701 GLY A C 1
ATOM 5666 O O . GLY A 1 701 ? 9.495 5.843 -7.367 1.00 60.34 701 GLY A O 1
ATOM 5667 N N . LEU A 1 702 ? 9.497 3.729 -6.582 1.00 59.44 702 LEU A N 1
ATOM 5668 C CA . LEU A 1 702 ? 10.908 3.463 -6.883 1.00 59.44 702 LEU A CA 1
ATOM 5669 C C . LEU A 1 702 ? 11.186 3.240 -8.373 1.00 59.44 702 LEU A C 1
ATOM 5671 O O . LEU A 1 702 ? 12.320 3.378 -8.813 1.00 59.44 702 LEU A O 1
ATOM 5675 N N . PHE A 1 703 ? 10.161 2.868 -9.135 1.00 64.06 703 PHE A N 1
ATOM 5676 C CA . PHE A 1 703 ? 10.257 2.558 -10.554 1.00 64.06 703 PHE A CA 1
ATOM 5677 C C . PHE A 1 703 ? 8.962 2.945 -11.268 1.00 64.06 703 PHE A C 1
ATOM 5679 O O . PHE A 1 703 ? 7.888 3.076 -10.668 1.00 64.06 703 PHE A O 1
ATOM 5686 N N . HIS A 1 704 ? 9.083 3.145 -12.569 1.00 65.56 704 HIS A N 1
ATOM 5687 C CA . HIS A 1 704 ? 7.973 3.296 -13.496 1.00 65.56 704 HIS A CA 1
ATOM 5688 C C . HIS A 1 704 ? 7.367 1.921 -13.816 1.00 65.56 704 HIS A C 1
ATOM 5690 O O . HIS A 1 704 ? 8.000 0.888 -13.628 1.00 65.56 704 HIS A O 1
ATOM 5696 N N . GLY A 1 705 ? 6.117 1.895 -14.259 1.00 68.00 705 GLY A N 1
ATOM 5697 C CA . GLY A 1 705 ? 5.410 0.656 -14.584 1.00 68.00 705 GLY A CA 1
ATOM 5698 C C . GLY A 1 705 ? 4.016 0.969 -15.118 1.00 68.00 705 GLY A C 1
ATOM 5699 O O . GLY A 1 705 ? 3.593 2.129 -15.001 1.00 68.00 705 GLY A O 1
ATOM 5700 N N . PRO A 1 706 ? 3.338 -0.018 -15.723 1.00 75.50 706 PRO A N 1
ATOM 5701 C CA . PRO A 1 706 ? 2.241 0.203 -16.658 1.00 75.50 706 PRO A CA 1
ATOM 5702 C C . PRO A 1 706 ? 1.105 1.006 -16.051 1.00 75.50 706 PRO A C 1
ATOM 5704 O O . PRO A 1 706 ? 0.789 0.892 -14.864 1.00 75.50 706 PRO A O 1
ATOM 5707 N N . ARG A 1 707 ? 0.454 1.829 -16.866 1.00 84.50 707 ARG A N 1
ATOM 5708 C CA . ARG A 1 707 ? -0.778 2.472 -16.421 1.00 84.50 707 ARG A CA 1
ATOM 5709 C C . ARG A 1 707 ? -1.862 1.417 -16.191 1.00 84.50 707 ARG A C 1
ATOM 5711 O O . ARG A 1 707 ? -1.921 0.423 -16.913 1.00 84.50 707 ARG A O 1
ATOM 5718 N N . PRO A 1 708 ? -2.736 1.618 -15.198 1.00 91.00 708 PRO A N 1
ATOM 5719 C CA . PRO A 1 708 ? -3.919 0.793 -15.057 1.00 91.00 708 PRO A CA 1
ATOM 5720 C C . PRO A 1 708 ? -4.777 0.744 -16.325 1.00 91.00 708 PRO A C 1
ATOM 5722 O O . PRO A 1 708 ? -4.928 1.749 -17.023 1.00 91.00 708 PRO A O 1
ATOM 5725 N N . VAL A 1 709 ? -5.379 -0.417 -16.579 1.00 90.56 709 VAL A N 1
ATOM 5726 C CA . VAL A 1 709 ? -6.263 -0.649 -17.732 1.00 90.56 709 VAL A CA 1
ATOM 5727 C C . VAL A 1 709 ? -7.714 -0.661 -17.277 1.00 90.56 709 VAL A C 1
ATOM 5729 O O . VAL A 1 709 ? -8.026 -1.199 -16.215 1.00 90.56 709 VAL A O 1
ATOM 5732 N N . LEU A 1 710 ? -8.609 -0.090 -18.080 1.00 92.44 710 LEU A N 1
ATOM 5733 C CA . LEU A 1 710 ? -10.047 -0.122 -17.844 1.00 92.44 710 LEU A CA 1
ATOM 5734 C C . LEU A 1 710 ? -10.782 -0.721 -19.042 1.00 92.44 710 LEU A C 1
ATOM 5736 O O . LEU A 1 710 ? -10.646 -0.247 -20.169 1.00 92.44 710 LEU A O 1
ATOM 5740 N N . PHE A 1 711 ? -11.609 -1.729 -18.766 1.00 90.75 711 PHE A N 1
ATOM 5741 C CA . PHE A 1 711 ? -12.528 -2.337 -19.723 1.00 90.75 711 PHE A CA 1
ATOM 5742 C C . PHE A 1 711 ? -13.962 -1.919 -19.397 1.00 90.75 711 PHE A C 1
ATOM 5744 O O . PHE A 1 711 ? -14.479 -2.232 -18.323 1.00 90.75 711 PHE A O 1
ATOM 5751 N N . ALA A 1 712 ? -14.604 -1.211 -20.327 1.00 88.62 712 ALA A N 1
ATOM 5752 C CA . ALA A 1 712 ? -15.980 -0.746 -20.190 1.00 88.62 712 ALA A CA 1
ATOM 5753 C C . ALA A 1 712 ? -16.930 -1.617 -21.028 1.00 88.62 712 ALA A C 1
ATOM 5755 O O . ALA A 1 712 ? -17.022 -1.448 -22.246 1.00 88.62 712 ALA A O 1
ATOM 5756 N N . GLY A 1 713 ? -17.666 -2.513 -20.371 1.00 85.31 713 GLY A N 1
ATOM 5757 C CA . GLY A 1 713 ? -18.538 -3.504 -21.007 1.00 85.31 713 GLY A CA 1
ATOM 5758 C C . GLY A 1 713 ? -17.885 -4.879 -21.173 1.00 85.31 713 GLY A C 1
ATOM 5759 O O . GLY A 1 713 ? -18.060 -5.507 -22.215 1.00 85.31 713 GLY A O 1
ATOM 5760 N N . LEU A 1 714 ? -17.089 -5.323 -20.196 1.00 85.50 714 LEU A N 1
ATOM 5761 C CA . LEU A 1 714 ? -16.430 -6.628 -20.240 1.00 85.50 714 LEU A CA 1
ATOM 5762 C C . LEU A 1 714 ? -17.394 -7.731 -19.795 1.00 85.50 714 LEU A C 1
ATOM 5764 O O . LEU A 1 714 ? -17.861 -7.729 -18.660 1.00 85.50 714 LEU A O 1
ATOM 5768 N N . ASP A 1 715 ? -17.673 -8.692 -20.674 1.00 86.00 715 ASP A N 1
ATOM 5769 C CA . ASP A 1 715 ? -18.494 -9.843 -20.310 1.00 86.00 715 ASP A CA 1
ATOM 5770 C C . ASP A 1 715 ? -17.700 -10.896 -19.511 1.00 86.00 715 ASP A C 1
ATOM 5772 O O . ASP A 1 715 ? -16.475 -10.851 -19.371 1.00 86.00 715 ASP A O 1
ATOM 5776 N N . LYS A 1 716 ? -18.418 -11.897 -18.998 1.00 86.12 716 LYS A N 1
ATOM 5777 C CA . LYS A 1 716 ? -17.849 -13.012 -18.225 1.00 86.12 716 LYS A CA 1
ATOM 5778 C C . LYS A 1 716 ? -16.765 -13.783 -18.985 1.00 86.12 716 LYS A C 1
ATOM 5780 O O . LYS A 1 716 ? -15.804 -14.247 -18.379 1.00 86.12 716 LYS A O 1
ATOM 5785 N N . ARG A 1 717 ? -16.899 -13.906 -20.312 1.00 85.38 717 ARG A N 1
ATOM 5786 C CA . ARG A 1 717 ? -15.911 -14.587 -21.166 1.00 85.38 717 ARG A CA 1
ATOM 5787 C C . ARG A 1 717 ? -14.622 -13.777 -21.243 1.00 85.38 717 ARG A C 1
ATOM 5789 O O . ARG A 1 717 ? -13.543 -14.344 -21.123 1.00 85.38 717 ARG A O 1
ATOM 5796 N N . GLY A 1 718 ? -14.742 -12.459 -21.384 1.00 84.62 718 GLY A N 1
ATOM 5797 C CA . GLY A 1 718 ? -13.622 -11.532 -21.309 1.00 84.62 718 GLY A CA 1
ATOM 5798 C C . GLY A 1 718 ? -12.922 -11.586 -19.954 1.00 84.62 718 GLY A C 1
ATOM 5799 O O . GLY A 1 718 ? -11.697 -11.626 -19.910 1.00 84.62 718 GLY A O 1
ATOM 5800 N N . LEU A 1 719 ? -13.675 -11.664 -18.851 1.00 86.94 719 LEU A N 1
ATOM 5801 C CA . LEU A 1 719 ? -13.087 -11.808 -17.518 1.00 86.94 719 LEU A CA 1
ATOM 5802 C C . LEU A 1 719 ? -12.311 -13.127 -17.365 1.00 86.94 719 LEU A C 1
ATOM 5804 O O . LEU A 1 719 ? -11.185 -13.094 -16.878 1.00 86.94 719 LEU A O 1
ATOM 5808 N N . ARG A 1 720 ? -12.844 -14.261 -17.842 1.00 87.81 720 ARG A N 1
ATOM 5809 C CA . ARG A 1 720 ? -12.112 -15.542 -17.834 1.00 87.81 720 ARG A CA 1
ATOM 5810 C C . ARG A 1 720 ? -10.828 -15.470 -18.670 1.00 87.81 720 ARG A C 1
ATOM 5812 O O . ARG A 1 720 ? -9.766 -15.844 -18.186 1.00 87.81 720 ARG A O 1
ATOM 5819 N N . ALA A 1 721 ? -10.891 -14.881 -19.865 1.00 85.19 721 ALA A N 1
ATOM 5820 C CA . ALA A 1 721 ? -9.708 -14.668 -20.701 1.00 85.19 721 ALA A CA 1
ATOM 5821 C C . ALA A 1 721 ? -8.654 -13.756 -20.033 1.00 85.19 721 ALA A C 1
ATOM 5823 O O . ALA A 1 721 ? -7.454 -13.945 -20.231 1.00 85.19 721 ALA A O 1
ATOM 5824 N N . LEU A 1 722 ? -9.072 -12.774 -19.221 1.00 85.19 722 LEU A N 1
ATOM 5825 C CA . LEU A 1 722 ? -8.144 -11.973 -18.414 1.00 85.19 722 LEU A CA 1
ATOM 5826 C C . LEU A 1 722 ? -7.455 -12.806 -17.331 1.00 85.19 722 LEU A C 1
ATOM 5828 O O . LEU A 1 722 ? -6.258 -12.626 -17.120 1.00 85.19 722 LEU A O 1
ATOM 5832 N N . LEU A 1 723 ? -8.191 -13.691 -16.653 1.00 86.38 723 LEU A N 1
ATOM 5833 C CA . LEU A 1 723 ? -7.646 -14.556 -15.603 1.00 86.38 723 LEU A CA 1
ATOM 5834 C C . LEU A 1 723 ? -6.637 -15.559 -16.165 1.00 86.38 723 LEU A C 1
ATOM 5836 O O . LEU A 1 723 ? -5.555 -15.698 -15.602 1.00 86.38 723 LEU A O 1
ATOM 5840 N N . GLU A 1 724 ? -6.942 -16.178 -17.309 1.00 83.00 724 GLU A N 1
ATOM 5841 C CA . GLU A 1 724 ? -6.028 -17.091 -18.012 1.00 83.00 724 GLU A CA 1
ATOM 5842 C C . GLU A 1 724 ? -4.695 -16.409 -18.359 1.00 83.00 724 GLU A C 1
ATOM 5844 O O . GLU A 1 724 ? -3.627 -16.999 -18.221 1.00 83.00 724 GLU A O 1
ATOM 5849 N N . LYS A 1 725 ? -4.740 -15.134 -18.762 1.00 79.25 725 LYS A N 1
ATOM 5850 C CA . LYS A 1 725 ? -3.547 -14.356 -19.138 1.00 79.25 725 LYS A CA 1
ATOM 5851 C C . LYS A 1 725 ? -2.816 -13.711 -17.973 1.00 79.25 725 LYS A C 1
ATOM 5853 O O . LYS A 1 725 ? -1.738 -13.153 -18.171 1.00 79.25 725 LYS A O 1
ATOM 5858 N N . GLN A 1 726 ? -3.425 -13.661 -16.797 1.00 77.75 726 GLN A N 1
ATOM 5859 C CA . GLN A 1 726 ? -2.877 -13.003 -15.616 1.00 77.75 726 GLN A CA 1
ATOM 5860 C C . GLN A 1 726 ? -2.858 -14.017 -14.478 1.00 77.75 726 GLN A C 1
ATOM 5862 O O . GLN A 1 726 ? -3.624 -13.916 -13.519 1.00 77.75 726 GLN A O 1
ATOM 5867 N N . ALA A 1 727 ? -1.973 -15.007 -14.605 1.00 74.94 727 ALA A N 1
ATOM 5868 C CA . ALA A 1 727 ? -1.803 -16.047 -13.605 1.00 74.94 727 ALA A CA 1
ATOM 5869 C C . ALA A 1 727 ? -1.604 -15.435 -12.205 1.00 74.94 727 ALA A C 1
ATOM 5871 O O . ALA A 1 727 ? -0.803 -14.518 -12.001 1.00 74.94 727 ALA A O 1
ATOM 5872 N N . GLY A 1 728 ? -2.376 -15.920 -11.230 1.00 80.44 728 GLY A N 1
ATOM 5873 C CA . GLY A 1 728 ? -2.350 -15.406 -9.858 1.00 80.44 728 GLY A CA 1
ATOM 5874 C C . GLY A 1 728 ? -3.073 -14.069 -9.642 1.00 80.44 728 GLY A C 1
ATOM 5875 O O . GLY A 1 728 ? -2.910 -13.469 -8.576 1.00 80.44 728 GLY A O 1
ATOM 5876 N N . ALA A 1 729 ? -3.868 -13.590 -10.606 1.00 86.94 729 ALA A N 1
ATOM 5877 C CA . ALA A 1 729 ? -4.712 -12.415 -10.415 1.00 86.94 729 ALA A CA 1
ATOM 5878 C C . ALA A 1 729 ? -5.788 -12.633 -9.344 1.00 86.94 729 ALA A C 1
ATOM 5880 O O . ALA A 1 729 ? -6.389 -13.702 -9.219 1.00 86.94 729 ALA A O 1
ATOM 5881 N N . VAL A 1 730 ? -6.049 -11.574 -8.579 1.00 92.81 730 VAL A N 1
ATOM 5882 C CA . VAL A 1 730 ? -7.102 -11.546 -7.561 1.00 92.81 730 VAL A CA 1
ATOM 5883 C C . VAL A 1 730 ? -8.233 -10.640 -8.003 1.00 92.81 730 VAL A C 1
ATOM 5885 O O . VAL A 1 730 ? -8.009 -9.500 -8.414 1.00 92.81 730 VAL A O 1
ATOM 5888 N N . ILE A 1 731 ? -9.456 -11.145 -7.867 1.00 94.94 731 ILE A N 1
ATOM 5889 C CA . ILE A 1 731 ? -10.675 -10.394 -8.138 1.00 94.94 731 ILE A CA 1
ATOM 5890 C C . ILE A 1 731 ? -11.106 -9.682 -6.859 1.00 94.94 731 ILE A C 1
ATOM 5892 O O . ILE A 1 731 ? -11.333 -10.314 -5.824 1.00 94.94 731 ILE A O 1
ATOM 5896 N N . LEU A 1 732 ? -11.246 -8.363 -6.942 1.00 95.81 732 LEU A N 1
ATOM 5897 C CA . LEU A 1 732 ? -11.778 -7.528 -5.875 1.00 95.81 732 LEU A CA 1
ATOM 5898 C C . LEU A 1 732 ? -13.138 -6.969 -6.276 1.00 95.81 732 LEU A C 1
ATOM 5900 O O . LEU A 1 732 ? -13.292 -6.424 -7.365 1.00 95.81 732 LEU A O 1
ATOM 5904 N N . ALA A 1 733 ? -14.103 -7.038 -5.363 1.00 94.12 733 ALA A N 1
ATOM 5905 C CA . ALA A 1 733 ? -15.403 -6.395 -5.526 1.00 94.12 733 ALA A CA 1
ATOM 5906 C C . ALA A 1 733 ? -15.794 -5.603 -4.270 1.00 94.12 733 ALA A C 1
ATOM 5908 O O . ALA A 1 733 ? -15.371 -5.902 -3.150 1.00 94.12 733 ALA A O 1
ATOM 5909 N N . MET A 1 734 ? -16.601 -4.556 -4.455 1.00 90.00 734 MET A N 1
ATOM 5910 C CA . MET A 1 734 ? -16.997 -3.657 -3.364 1.00 90.00 734 MET A CA 1
ATOM 5911 C C . MET A 1 734 ? -18.066 -4.267 -2.444 1.00 90.00 734 MET A C 1
ATOM 5913 O O . MET A 1 734 ? -18.017 -4.066 -1.231 1.00 90.00 734 MET A O 1
ATOM 5917 N N . HIS A 1 735 ? -19.043 -4.983 -3.004 1.00 84.75 735 HIS A N 1
ATOM 5918 C CA . HIS A 1 735 ? -20.191 -5.504 -2.262 1.00 84.75 735 HIS A CA 1
ATOM 5919 C C . HIS A 1 735 ? -20.078 -7.006 -2.011 1.00 84.75 735 HIS A C 1
ATOM 5921 O O . HIS A 1 735 ? -19.838 -7.773 -2.938 1.00 84.75 735 HIS A O 1
ATOM 5927 N N . ASP A 1 736 ? -20.367 -7.437 -0.781 1.00 83.81 736 ASP A N 1
ATOM 5928 C CA . ASP A 1 736 ? -20.286 -8.849 -0.373 1.00 83.81 736 ASP A CA 1
ATOM 5929 C C . ASP A 1 736 ? -21.205 -9.761 -1.209 1.00 83.81 736 ASP A C 1
ATOM 5931 O O . ASP A 1 736 ? -20.901 -10.930 -1.426 1.00 83.81 736 ASP A O 1
ATOM 5935 N N . VAL A 1 737 ? -22.325 -9.232 -1.717 1.00 85.25 737 VAL A N 1
ATOM 5936 C CA . VAL A 1 737 ? -23.217 -9.962 -2.637 1.00 85.25 737 VAL A CA 1
ATOM 5937 C C . VAL A 1 737 ? -22.511 -10.248 -3.965 1.00 85.25 737 VAL A C 1
ATOM 5939 O O . VAL A 1 737 ? -22.537 -11.381 -4.437 1.00 85.25 737 VAL A O 1
ATOM 5942 N N . THR A 1 738 ? -21.834 -9.246 -4.532 1.00 86.94 738 THR A N 1
ATOM 5943 C CA . THR A 1 738 ? -21.038 -9.390 -5.758 1.00 86.94 738 THR A CA 1
ATOM 5944 C C . THR A 1 738 ? -19.879 -10.355 -5.539 1.00 86.94 738 THR A C 1
ATOM 5946 O O . THR A 1 738 ? -19.654 -11.225 -6.371 1.00 86.94 738 THR A O 1
ATOM 5949 N N . VAL A 1 739 ? -19.200 -10.269 -4.388 1.00 89.94 739 VAL A N 1
ATOM 5950 C CA . VAL A 1 739 ? -18.132 -11.208 -4.006 1.00 89.94 739 VAL A CA 1
ATOM 5951 C C . VAL A 1 739 ? -18.649 -12.644 -4.005 1.00 89.94 739 VAL A C 1
ATOM 5953 O O . VAL A 1 739 ? -18.042 -13.487 -4.648 1.00 89.94 739 VAL A O 1
ATOM 5956 N N . LYS A 1 740 ? -19.794 -12.925 -3.368 1.00 90.12 740 LYS A N 1
ATOM 5957 C CA . LYS A 1 740 ? -20.380 -14.278 -3.349 1.00 90.12 740 LYS A CA 1
ATOM 5958 C C . LYS A 1 740 ? -20.749 -14.784 -4.741 1.00 90.12 740 LYS A C 1
ATOM 5960 O O . LYS A 1 740 ? -20.524 -15.948 -5.047 1.00 90.12 740 LYS A O 1
ATOM 5965 N N . HIS A 1 741 ? -21.311 -13.922 -5.588 1.00 90.44 741 HIS A N 1
ATOM 5966 C CA . HIS A 1 741 ? -21.634 -14.295 -6.966 1.00 90.44 741 HIS A CA 1
ATOM 5967 C C . HIS A 1 741 ? -20.368 -14.633 -7.763 1.00 90.44 741 HIS A C 1
ATOM 5969 O O . HIS A 1 741 ? -20.318 -15.675 -8.407 1.00 90.44 741 HIS A O 1
ATOM 5975 N N . LEU A 1 742 ? -19.331 -13.799 -7.661 1.00 90.62 742 LEU A N 1
ATOM 5976 C CA . LEU A 1 742 ? -18.045 -14.021 -8.323 1.00 90.62 742 LEU A CA 1
ATOM 5977 C C . LEU A 1 742 ? -17.294 -15.231 -7.748 1.00 90.62 742 LEU A C 1
ATOM 5979 O O . LEU A 1 742 ? -16.632 -15.932 -8.498 1.00 90.62 742 LEU A O 1
ATOM 5983 N N . GLN A 1 743 ? -17.419 -15.520 -6.450 1.00 92.00 743 GLN A N 1
ATOM 5984 C CA . GLN A 1 743 ? -16.867 -16.727 -5.822 1.00 92.00 743 GLN A CA 1
ATOM 5985 C C . GLN A 1 743 ? -17.514 -17.997 -6.375 1.00 92.00 743 GLN A C 1
ATOM 5987 O O . GLN A 1 743 ? -16.805 -18.942 -6.701 1.00 92.00 743 GLN A O 1
ATOM 5992 N N . ASN A 1 744 ? -18.841 -18.007 -6.525 1.00 91.31 744 ASN A N 1
ATOM 5993 C CA . ASN A 1 744 ? -19.553 -19.147 -7.103 1.00 91.31 744 ASN A CA 1
ATOM 5994 C C . ASN A 1 744 ? -19.192 -19.381 -8.577 1.00 91.31 744 ASN A C 1
ATOM 5996 O O . ASN A 1 744 ? -19.320 -20.498 -9.063 1.00 91.31 744 ASN A O 1
ATOM 6000 N N . GLU A 1 745 ? -18.796 -18.328 -9.292 1.00 88.88 745 GLU A N 1
ATOM 6001 C CA . GLU A 1 745 ? -18.538 -18.388 -10.730 1.00 88.88 745 GLU A CA 1
ATOM 6002 C C . GLU A 1 745 ? -17.059 -18.610 -11.078 1.00 88.88 745 GLU A C 1
ATOM 6004 O O . GLU A 1 745 ? -16.762 -19.382 -11.982 1.00 88.88 745 GLU A O 1
ATOM 6009 N N . PHE A 1 746 ? -16.139 -17.966 -10.354 1.00 89.75 746 PHE A N 1
ATOM 6010 C CA . PHE A 1 746 ? -14.699 -17.939 -10.645 1.00 89.75 746 PHE A CA 1
ATOM 6011 C C . PHE A 1 746 ? -13.826 -18.430 -9.479 1.00 89.75 746 PHE A C 1
ATOM 6013 O O . PHE A 1 746 ? -12.603 -18.353 -9.561 1.00 89.75 746 PHE A O 1
ATOM 6020 N N . GLY A 1 747 ? -14.405 -18.925 -8.378 1.00 83.88 747 GLY A N 1
ATOM 6021 C CA . GLY A 1 747 ? -13.649 -19.313 -7.176 1.00 83.88 747 GLY A CA 1
ATOM 6022 C C . GLY A 1 747 ? -12.642 -20.451 -7.390 1.00 83.88 747 GLY A C 1
ATOM 6023 O O . GLY A 1 747 ? -11.638 -20.533 -6.673 1.00 83.88 747 GLY A O 1
ATOM 6024 N N . GLU A 1 748 ? -12.868 -21.300 -8.396 1.00 84.31 748 GLU A N 1
ATOM 6025 C CA . GLU A 1 748 ? -11.940 -22.360 -8.818 1.00 84.31 748 GLU A CA 1
ATOM 6026 C C . GLU A 1 748 ? -10.758 -21.825 -9.642 1.00 84.31 748 GLU A C 1
ATOM 6028 O O . GLU A 1 748 ? -9.656 -22.371 -9.570 1.00 84.31 748 GLU A O 1
ATOM 6033 N N . GLU A 1 749 ? -10.939 -20.706 -10.341 1.00 83.62 749 GLU A N 1
ATOM 6034 C CA . GLU A 1 749 ? -9.937 -20.099 -11.228 1.00 83.62 749 GLU A CA 1
ATOM 6035 C C . GLU A 1 749 ? -9.104 -19.033 -10.510 1.00 83.62 749 GLU A C 1
ATOM 6037 O O . GLU A 1 749 ? -7.892 -18.952 -10.692 1.00 83.62 749 GLU A O 1
ATOM 6042 N N . ALA A 1 750 ? -9.740 -18.223 -9.660 1.00 87.75 750 ALA A N 1
ATOM 6043 C CA . ALA A 1 750 ? -9.119 -17.065 -9.037 1.00 87.75 750 ALA A CA 1
ATOM 6044 C C . ALA A 1 750 ? -9.569 -16.861 -7.589 1.00 87.75 750 ALA A C 1
ATOM 6046 O O . ALA A 1 750 ? -10.655 -17.254 -7.163 1.00 87.75 750 ALA A O 1
ATOM 6047 N N . THR A 1 751 ? -8.722 -16.186 -6.812 1.00 91.38 751 THR A N 1
ATOM 6048 C CA . THR A 1 751 ? -9.101 -15.750 -5.466 1.00 91.38 751 THR A CA 1
ATOM 6049 C C . THR A 1 751 ? -10.009 -14.526 -5.577 1.00 91.38 751 THR A C 1
ATOM 6051 O O . THR A 1 751 ? -9.618 -13.517 -6.162 1.00 91.38 751 THR A O 1
ATOM 6054 N N . VAL A 1 752 ? -11.205 -14.604 -4.992 1.00 92.81 752 VAL A N 1
ATOM 6055 C CA . VAL A 1 752 ? -12.200 -13.522 -5.004 1.00 92.81 752 VAL A CA 1
ATOM 6056 C C 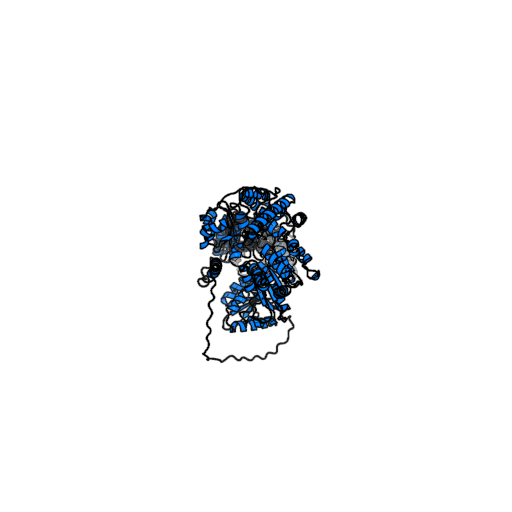. VAL A 1 752 ? -12.409 -13.001 -3.585 1.00 92.81 752 VAL A C 1
ATOM 6058 O O . VAL A 1 752 ? -12.794 -13.760 -2.691 1.00 92.81 752 VAL A O 1
ATOM 6061 N N . LEU A 1 753 ? -12.166 -11.707 -3.375 1.00 92.31 753 LEU A N 1
ATOM 6062 C CA . LEU A 1 753 ? -12.239 -11.055 -2.064 1.00 92.31 753 LEU A CA 1
ATOM 6063 C C . LEU A 1 753 ? -13.048 -9.760 -2.128 1.00 92.31 753 LEU A C 1
ATOM 6065 O O . LEU A 1 753 ? -13.101 -9.081 -3.156 1.00 92.31 753 LEU A O 1
ATOM 6069 N N . SER A 1 754 ? -13.628 -9.362 -0.995 1.00 91.75 754 SER A N 1
ATOM 6070 C CA . SER A 1 754 ? -14.077 -7.980 -0.855 1.00 91.75 754 SER A CA 1
ATOM 6071 C C . SER A 1 754 ? -12.865 -7.046 -0.769 1.00 91.75 754 SER A C 1
ATOM 6073 O O . SER A 1 754 ? -11.784 -7.429 -0.309 1.00 91.75 754 SER A O 1
ATOM 6075 N N . ILE A 1 755 ? -13.038 -5.780 -1.155 1.00 92.06 755 ILE A N 1
ATOM 6076 C CA . ILE A 1 755 ? -11.986 -4.761 -0.979 1.00 92.06 755 ILE A CA 1
ATOM 6077 C C . ILE A 1 755 ? -11.539 -4.680 0.493 1.00 92.06 755 ILE A C 1
ATOM 6079 O O . ILE A 1 755 ? -10.356 -4.480 0.769 1.00 92.06 755 ILE A O 1
ATOM 6083 N N . ARG A 1 756 ? -12.459 -4.878 1.443 1.00 87.75 756 ARG A N 1
ATOM 6084 C CA . ARG A 1 756 ? -12.163 -4.848 2.883 1.00 87.75 756 ARG A CA 1
ATOM 6085 C C . ARG A 1 756 ? -11.291 -6.030 3.301 1.00 87.75 756 ARG A C 1
ATOM 6087 O O . ARG A 1 756 ? -10.263 -5.822 3.937 1.00 87.75 756 ARG A O 1
ATOM 6094 N N . ASP A 1 757 ? -11.631 -7.236 2.855 1.00 85.56 757 ASP A N 1
ATOM 6095 C CA . ASP A 1 757 ? -10.883 -8.460 3.186 1.00 85.56 757 ASP A CA 1
ATOM 6096 C C . ASP A 1 757 ? -9.509 -8.513 2.506 1.00 85.56 757 ASP A C 1
ATOM 6098 O O . ASP A 1 757 ? -8.588 -9.180 2.980 1.00 85.56 757 ASP A O 1
ATOM 6102 N N . SER A 1 758 ? -9.346 -7.774 1.404 1.00 86.88 758 SER A N 1
ATOM 6103 C CA . SER A 1 758 ? -8.059 -7.600 0.728 1.00 86.88 758 SER A CA 1
ATOM 6104 C C . SER A 1 758 ? -7.060 -6.755 1.534 1.00 86.88 758 SER A C 1
ATOM 6106 O O . SER A 1 758 ? -5.860 -6.746 1.240 1.00 86.88 758 SER A O 1
ATOM 6108 N N . LYS A 1 759 ? -7.524 -6.018 2.552 1.00 83.25 759 LYS A N 1
ATOM 6109 C CA . LYS A 1 759 ? -6.681 -5.113 3.333 1.00 83.25 759 LYS A CA 1
ATOM 6110 C C . LYS A 1 759 ? -5.611 -5.880 4.114 1.00 83.25 759 LYS A C 1
ATOM 6112 O O . LYS A 1 759 ? -5.829 -6.961 4.653 1.00 83.25 759 LYS A O 1
ATOM 6117 N N . GLY A 1 760 ? -4.410 -5.309 4.154 1.00 73.81 760 GLY A N 1
ATOM 6118 C CA . GLY A 1 760 ? -3.230 -5.963 4.726 1.00 73.81 760 GLY A CA 1
ATOM 6119 C C . GLY A 1 760 ? -2.642 -7.071 3.842 1.00 73.81 760 GLY A C 1
ATOM 6120 O O . GLY A 1 760 ? -1.644 -7.670 4.232 1.00 73.81 760 GLY A O 1
ATOM 6121 N N . LEU A 1 761 ? -3.221 -7.327 2.661 1.00 80.31 761 LEU A N 1
ATOM 6122 C CA . LEU A 1 761 ? -2.700 -8.251 1.651 1.00 80.31 761 LEU A CA 1
ATOM 6123 C C . LEU A 1 761 ? -2.116 -7.493 0.463 1.00 80.31 761 LEU A C 1
ATOM 6125 O O . LEU A 1 761 ? -2.355 -6.296 0.290 1.00 80.31 761 LEU A O 1
ATOM 6129 N N . GLU A 1 762 ? -1.312 -8.190 -0.324 1.00 78.88 762 GLU A N 1
ATOM 6130 C CA . GLU A 1 762 ? -0.600 -7.649 -1.475 1.00 78.88 762 GLU A CA 1
ATOM 6131 C C . GLU A 1 762 ? -0.692 -8.673 -2.600 1.00 78.88 762 GLU A C 1
ATOM 6133 O O . GLU A 1 762 ? -0.548 -9.872 -2.346 1.00 78.88 762 GLU A O 1
ATOM 6138 N N . PHE A 1 763 ? -0.948 -8.201 -3.818 1.00 84.50 763 PHE A N 1
ATOM 6139 C CA . PHE A 1 763 ? -1.129 -9.056 -4.987 1.00 84.50 763 PHE A CA 1
ATOM 6140 C C . PHE A 1 763 ? -0.375 -8.476 -6.178 1.00 84.50 763 PHE A C 1
ATOM 6142 O O . PHE A 1 763 ? -0.367 -7.261 -6.389 1.00 84.50 763 PHE A O 1
ATOM 6149 N N . ASP A 1 764 ? 0.233 -9.350 -6.976 1.00 83.00 764 ASP A N 1
ATOM 6150 C CA . ASP A 1 764 ? 0.923 -8.948 -8.200 1.00 83.00 764 ASP A CA 1
ATOM 6151 C C . ASP A 1 764 ? -0.068 -8.341 -9.202 1.00 83.00 764 ASP A C 1
ATOM 6153 O O . ASP A 1 764 ? 0.140 -7.220 -9.675 1.00 83.00 764 ASP A O 1
ATOM 6157 N N . HIS A 1 765 ? -1.186 -9.034 -9.436 1.00 88.56 765 HIS A N 1
ATOM 6158 C CA . HIS A 1 765 ? -2.232 -8.631 -10.372 1.00 88.56 765 HIS A CA 1
ATOM 6159 C C . HIS A 1 765 ? -3.574 -8.497 -9.641 1.00 88.56 765 HIS A C 1
ATOM 6161 O O . HIS A 1 765 ? -3.986 -9.392 -8.899 1.00 88.56 765 HIS A O 1
ATOM 6167 N N . VAL A 1 766 ? -4.259 -7.370 -9.837 1.00 93.50 766 VAL A N 1
ATOM 6168 C CA . VAL A 1 766 ? -5.550 -7.065 -9.204 1.00 93.50 766 VAL A CA 1
ATOM 6169 C C . VAL A 1 766 ? -6.559 -6.667 -10.272 1.00 93.50 766 VAL A C 1
ATOM 6171 O O . VAL A 1 766 ? -6.311 -5.738 -11.041 1.00 93.50 766 VAL A O 1
ATOM 6174 N N . ILE A 1 767 ? -7.714 -7.331 -10.270 1.00 95.25 767 ILE A N 1
ATOM 6175 C CA . ILE A 1 767 ? -8.858 -7.011 -11.125 1.00 95.25 767 ILE A CA 1
ATOM 6176 C C . ILE A 1 767 ? -9.991 -6.498 -10.234 1.00 95.25 767 ILE A C 1
ATOM 6178 O O . ILE A 1 767 ? -10.570 -7.248 -9.452 1.00 95.25 767 ILE A O 1
ATOM 6182 N N . LEU A 1 768 ? -10.297 -5.208 -10.332 1.00 96.31 768 LEU A N 1
ATOM 6183 C CA . LEU A 1 768 ? -11.440 -4.589 -9.672 1.00 96.31 768 LEU A CA 1
ATOM 6184 C C . LEU A 1 768 ? -12.677 -4.757 -10.557 1.00 96.31 768 LEU A C 1
ATOM 6186 O O . LEU A 1 768 ? -12.732 -4.173 -11.637 1.00 96.31 768 LEU A O 1
ATOM 6190 N N . VAL A 1 769 ? -13.650 -5.543 -10.096 1.00 94.56 769 VAL A N 1
ATOM 6191 C CA . VAL A 1 769 ? -14.855 -5.879 -10.863 1.00 94.56 769 VAL A CA 1
ATOM 6192 C C . VAL A 1 769 ? -16.059 -5.081 -10.376 1.00 94.56 769 VAL A C 1
ATOM 6194 O O . VAL A 1 769 ? -16.344 -5.043 -9.175 1.00 94.56 769 VAL A O 1
ATOM 6197 N N . ASP A 1 770 ? -16.778 -4.486 -11.330 1.00 93.25 770 ASP A N 1
ATOM 6198 C CA . ASP A 1 770 ? -18.093 -3.861 -11.145 1.00 93.25 770 ASP A CA 1
ATOM 6199 C C . ASP A 1 770 ? -18.155 -2.844 -9.993 1.00 93.25 770 ASP A C 1
ATOM 6201 O O . ASP A 1 770 ? -19.115 -2.787 -9.214 1.00 93.25 770 ASP A O 1
ATOM 6205 N N . PHE A 1 771 ? -17.113 -2.016 -9.869 1.00 94.38 771 PHE A N 1
ATOM 6206 C CA . PHE A 1 771 ? -17.061 -0.974 -8.851 1.00 94.38 771 PHE A CA 1
ATOM 6207 C C . PHE A 1 771 ? -18.075 0.131 -9.147 1.00 94.38 771 PHE A C 1
ATOM 6209 O O . PHE A 1 771 ? -18.794 0.555 -8.243 1.00 94.38 771 PHE A O 1
ATOM 6216 N N . PHE A 1 772 ? -18.150 0.596 -10.398 1.00 93.44 772 PHE A N 1
ATOM 6217 C CA . PHE A 1 772 ? -19.062 1.665 -10.806 1.00 93.44 772 PHE A CA 1
ATOM 6218 C C . PHE A 1 772 ? -20.437 1.138 -11.225 1.00 93.44 772 PHE A C 1
ATOM 6220 O O . PHE A 1 772 ? -21.450 1.767 -10.905 1.00 93.44 772 PHE A O 1
ATOM 6227 N N . SER A 1 773 ? -20.492 0.007 -11.928 1.00 90.50 773 SER A N 1
ATOM 6228 C CA . SER A 1 773 ? -21.730 -0.664 -12.342 1.00 90.50 773 SER A CA 1
ATOM 6229 C C . SER A 1 773 ? -22.534 -1.171 -11.139 1.00 90.50 773 SER A C 1
ATOM 6231 O O . SER A 1 773 ? -23.760 -1.056 -11.129 1.00 90.50 773 SER A O 1
ATOM 6233 N N . GLY A 1 774 ? -21.854 -1.603 -10.070 1.00 87.38 774 GLY A N 1
ATOM 6234 C CA . GLY A 1 774 ? -22.472 -2.016 -8.811 1.00 87.38 774 GLY A CA 1
ATOM 6235 C C . GLY A 1 774 ? -23.130 -0.882 -8.011 1.00 87.38 774 GLY A C 1
ATOM 6236 O O . GLY A 1 774 ? -23.896 -1.156 -7.085 1.00 87.38 774 GLY A O 1
ATOM 6237 N N . LEU A 1 775 ? -22.879 0.389 -8.354 1.00 87.88 775 LEU A N 1
ATOM 6238 C CA . LEU A 1 775 ? -23.459 1.541 -7.657 1.00 87.88 775 LEU A CA 1
ATOM 6239 C C . LEU A 1 775 ? -24.941 1.733 -7.995 1.00 87.88 775 LEU A C 1
ATOM 6241 O O . LEU A 1 775 ? -25.355 1.724 -9.157 1.00 87.88 775 LEU A O 1
ATOM 6245 N N . HIS A 1 776 ? -25.746 2.067 -6.985 1.00 84.62 776 HIS A N 1
ATOM 6246 C CA . HIS A 1 776 ? -27.144 2.438 -7.195 1.00 84.62 776 HIS A CA 1
ATOM 6247 C C . HIS A 1 776 ? -27.282 3.743 -7.999 1.00 84.62 776 HIS A C 1
ATOM 6249 O O . HIS A 1 776 ? -26.441 4.639 -7.930 1.00 84.62 776 HIS A O 1
ATOM 6255 N N . GLN A 1 777 ? -28.410 3.926 -8.694 1.00 81.62 777 GLN A N 1
ATOM 6256 C CA . GLN A 1 777 ? -28.623 5.066 -9.602 1.00 81.62 777 GLN A CA 1
ATOM 6257 C C . GLN A 1 777 ? -28.416 6.451 -8.951 1.00 81.62 777 GLN A C 1
ATOM 6259 O O . GLN A 1 777 ? -27.960 7.384 -9.614 1.00 81.62 777 GLN A O 1
ATOM 6264 N N . HIS A 1 778 ? -28.753 6.607 -7.666 1.00 82.62 778 HIS A N 1
ATOM 6265 C CA . HIS A 1 778 ? -28.516 7.857 -6.937 1.00 82.62 778 HIS A CA 1
ATOM 6266 C C . HIS A 1 778 ? -27.020 8.080 -6.657 1.00 82.62 778 HIS A C 1
ATOM 6268 O O . HIS A 1 778 ? -26.530 9.181 -6.891 1.00 82.62 778 HIS A O 1
ATOM 6274 N N . GLN A 1 779 ? -26.282 7.033 -6.271 1.00 85.31 779 GLN A N 1
ATOM 6275 C CA . GLN A 1 779 ? -24.831 7.078 -6.056 1.00 85.31 779 GLN A CA 1
ATOM 6276 C C . GLN A 1 779 ? -24.089 7.385 -7.355 1.00 85.31 779 GLN A C 1
ATOM 6278 O O . GLN A 1 779 ? -23.171 8.197 -7.347 1.00 85.31 779 GLN A O 1
ATOM 6283 N N . GLN A 1 780 ? -24.533 6.831 -8.490 1.00 89.19 780 GLN A N 1
ATOM 6284 C CA . GLN A 1 780 ? -23.934 7.141 -9.791 1.00 89.19 780 GLN A CA 1
ATOM 6285 C C . GLN A 1 780 ? -24.021 8.639 -10.138 1.00 89.19 780 GLN A C 1
ATOM 6287 O O . GLN A 1 780 ? -23.095 9.199 -10.729 1.00 89.19 780 GLN A O 1
ATOM 6292 N N . ARG A 1 781 ? -25.125 9.310 -9.770 1.00 88.06 781 ARG A N 1
ATOM 6293 C CA . ARG A 1 781 ? -25.266 10.767 -9.942 1.00 88.06 781 ARG A CA 1
ATOM 6294 C C . ARG A 1 781 ? -24.332 11.523 -9.002 1.00 88.06 781 ARG A C 1
ATOM 6296 O O . ARG A 1 781 ? -23.621 12.405 -9.473 1.00 88.06 781 ARG A O 1
ATOM 6303 N N . SER A 1 782 ? -24.284 11.143 -7.724 1.00 89.19 782 SER A N 1
ATOM 6304 C CA . SER A 1 782 ? -23.407 11.794 -6.747 1.00 89.19 782 SER A CA 1
ATOM 6305 C C . SER A 1 782 ? -21.923 11.646 -7.112 1.00 89.19 782 SER A C 1
ATOM 6307 O O . SER A 1 782 ? -21.187 12.624 -7.038 1.00 89.19 782 SER A O 1
ATOM 6309 N N . TRP A 1 783 ? -21.491 10.477 -7.604 1.00 91.38 783 TRP A N 1
ATOM 6310 C CA . TRP A 1 783 ? -20.139 10.261 -8.142 1.00 91.38 783 TRP A CA 1
ATOM 6311 C C . TRP A 1 783 ? -19.829 11.171 -9.326 1.00 91.38 783 TRP A C 1
ATOM 6313 O O . TRP A 1 783 ? -18.781 11.815 -9.366 1.00 91.38 783 TRP A O 1
ATOM 6323 N N . LYS A 1 784 ? -20.759 11.263 -10.283 1.00 90.12 784 LYS A N 1
ATOM 6324 C CA . LYS A 1 784 ? -20.616 12.163 -11.428 1.00 90.12 784 LYS A CA 1
ATOM 6325 C C . LYS A 1 784 ? -20.471 13.618 -10.982 1.00 90.12 784 LYS A C 1
ATOM 6327 O O . LYS A 1 784 ? -19.623 14.334 -11.512 1.00 90.12 784 LYS A O 1
ATOM 6332 N N . ASP A 1 785 ? -21.311 14.081 -10.064 1.00 88.75 785 ASP A N 1
ATOM 6333 C CA . ASP A 1 785 ? -21.272 15.467 -9.597 1.00 88.75 785 ASP A CA 1
ATOM 6334 C C . ASP A 1 785 ? -19.992 15.750 -8.786 1.00 88.75 785 ASP A C 1
ATOM 6336 O O . ASP A 1 785 ? -19.369 16.791 -9.000 1.00 88.75 785 ASP A O 1
ATOM 6340 N N . MET A 1 786 ? -19.531 14.784 -7.982 1.00 91.31 786 MET A N 1
ATOM 6341 C CA . MET A 1 786 ? -18.273 14.843 -7.227 1.00 91.31 786 MET A CA 1
ATOM 6342 C C . MET A 1 786 ? -17.051 14.999 -8.139 1.00 91.31 786 MET A C 1
ATOM 6344 O O . MET A 1 786 ? -16.259 15.920 -7.950 1.00 91.31 786 MET A O 1
ATOM 6348 N N . ILE A 1 787 ? -16.912 14.151 -9.166 1.00 88.25 787 ILE A N 1
ATOM 6349 C CA . ILE A 1 787 ? -15.784 14.222 -10.114 1.00 88.25 787 ILE A CA 1
ATOM 6350 C C . ILE A 1 787 ? -15.807 15.546 -10.893 1.00 88.25 787 ILE A C 1
ATOM 6352 O O . ILE A 1 787 ? -14.765 16.150 -11.140 1.00 88.25 787 ILE A O 1
ATOM 6356 N N . ASN A 1 788 ? -16.998 16.051 -11.228 1.00 87.19 788 ASN A N 1
ATOM 6357 C CA . ASN A 1 788 ? -17.167 17.350 -11.888 1.00 87.19 788 ASN A CA 1
ATOM 6358 C C . ASN A 1 788 ? -17.018 18.553 -10.938 1.00 87.19 788 ASN A C 1
ATOM 6360 O O . ASN A 1 788 ? -17.349 19.674 -11.326 1.00 87.19 788 ASN A O 1
ATOM 6364 N N . LYS A 1 789 ? -16.536 18.338 -9.706 1.00 81.62 789 LYS A N 1
ATOM 6365 C CA . LYS A 1 789 ? -16.303 19.374 -8.687 1.00 81.62 789 LYS A CA 1
ATOM 6366 C C . LYS A 1 789 ? -17.546 20.197 -8.349 1.00 81.62 789 LYS A C 1
ATOM 6368 O O . LYS A 1 789 ? -17.448 21.358 -7.954 1.00 81.62 789 LYS A O 1
ATOM 6373 N N . LYS A 1 790 ? -18.733 19.609 -8.491 1.00 74.50 790 LYS A N 1
ATOM 6374 C CA . LYS A 1 790 ? -19.948 20.184 -7.916 1.00 74.50 790 LYS A CA 1
ATOM 6375 C C . LYS A 1 790 ? -19.975 19.805 -6.442 1.00 74.50 790 LYS A C 1
ATOM 6377 O O . LYS A 1 790 ? -19.617 18.686 -6.099 1.00 74.50 790 LYS A O 1
ATOM 6382 N N . GLY A 1 791 ? -20.366 20.731 -5.570 1.00 67.81 791 GLY A N 1
ATOM 6383 C CA . GLY A 1 791 ? -20.425 20.454 -4.134 1.00 67.81 791 GLY A CA 1
ATOM 6384 C C . GLY A 1 791 ? -21.316 19.245 -3.843 1.00 67.81 791 GLY A C 1
ATOM 6385 O O . GLY A 1 791 ? -22.475 19.225 -4.261 1.00 67.81 791 GLY A O 1
ATOM 6386 N N . VAL A 1 792 ? -20.774 18.252 -3.134 1.00 70.19 792 VAL A N 1
ATOM 6387 C CA . VAL A 1 792 ? -21.497 17.040 -2.732 1.00 70.19 792 VAL A CA 1
ATOM 6388 C C . VAL A 1 792 ? -21.506 16.939 -1.208 1.00 70.19 792 VAL A C 1
ATOM 6390 O O . VAL A 1 792 ? -20.481 17.129 -0.565 1.00 70.19 792 VAL A O 1
ATOM 6393 N N . ASP A 1 793 ? -22.673 16.650 -0.630 1.00 66.94 793 ASP A N 1
ATOM 6394 C CA . ASP A 1 793 ? -22.899 16.571 0.825 1.00 66.94 793 ASP A CA 1
ATOM 6395 C C . ASP A 1 793 ? -23.214 15.129 1.262 1.00 66.94 793 ASP A C 1
ATOM 6397 O O . ASP A 1 793 ? -24.033 14.907 2.149 1.00 66.94 793 ASP A O 1
ATOM 6401 N N . ASN A 1 794 ? -22.593 14.150 0.592 1.00 78.00 794 ASN A N 1
ATOM 6402 C CA . ASN A 1 794 ? -22.844 12.715 0.749 1.00 78.00 794 ASN A CA 1
ATOM 6403 C C . ASN A 1 794 ? -21.630 12.034 1.405 1.00 78.00 794 ASN A C 1
ATOM 6405 O O . ASN A 1 794 ? -20.691 11.665 0.692 1.00 78.00 794 ASN A O 1
ATOM 6409 N N . PRO A 1 795 ? -21.608 11.862 2.741 1.00 76.25 795 PRO A N 1
ATOM 6410 C CA . PRO A 1 795 ? -20.469 11.269 3.439 1.00 76.25 795 PRO A CA 1
ATOM 6411 C C . PRO A 1 795 ? -20.193 9.814 3.035 1.00 76.25 795 PRO A C 1
ATOM 6413 O O . PRO A 1 795 ? -19.072 9.342 3.194 1.00 76.25 795 PRO A O 1
ATOM 6416 N N . GLU A 1 796 ? -21.179 9.095 2.489 1.00 78.81 796 GLU A N 1
ATOM 6417 C CA . GLU A 1 796 ? -21.002 7.720 2.015 1.00 78.81 796 GLU A CA 1
ATOM 6418 C C . GLU A 1 796 ? -20.003 7.600 0.850 1.00 78.81 796 GLU A C 1
ATOM 6420 O O . GLU A 1 796 ? -19.340 6.571 0.715 1.00 78.81 796 GLU A O 1
ATOM 6425 N N . LEU A 1 797 ? -19.831 8.657 0.044 1.00 87.19 797 LEU A N 1
ATOM 6426 C CA . LEU A 1 797 ? -18.847 8.664 -1.043 1.00 87.19 797 LEU A CA 1
ATOM 6427 C C . LEU A 1 797 ? -17.407 8.705 -0.522 1.00 87.19 797 LEU A C 1
ATOM 6429 O O . LEU A 1 797 ? -16.508 8.206 -1.196 1.00 87.19 797 LEU A O 1
ATOM 6433 N N . GLU A 1 798 ? -17.182 9.267 0.674 1.00 88.00 798 GLU A N 1
ATOM 6434 C CA . GLU A 1 798 ? -15.862 9.269 1.310 1.00 88.00 798 GLU A CA 1
ATOM 6435 C C . GLU A 1 798 ? -15.384 7.824 1.519 1.00 88.00 798 GLU A C 1
ATOM 6437 O O . GLU A 1 798 ? -14.254 7.490 1.165 1.00 88.00 798 GLU A O 1
ATOM 6442 N N . LEU A 1 799 ? -16.260 6.940 2.019 1.00 87.81 799 LEU A N 1
ATOM 6443 C CA . LEU A 1 799 ? -15.920 5.526 2.199 1.00 87.81 799 LEU A CA 1
ATOM 6444 C C . LEU A 1 799 ? -15.660 4.836 0.854 1.00 87.81 799 LEU A C 1
ATOM 6446 O O . LEU A 1 799 ? -14.695 4.086 0.735 1.00 87.81 799 LEU A O 1
ATOM 6450 N N . GLN A 1 800 ? -16.479 5.104 -0.165 1.00 91.12 800 GLN A N 1
ATOM 6451 C CA . GLN A 1 800 ? -16.318 4.486 -1.486 1.00 91.12 800 GLN A CA 1
ATOM 6452 C C . GLN A 1 800 ? -14.997 4.906 -2.156 1.00 91.12 800 GLN A C 1
ATOM 6454 O O . GLN A 1 800 ? -14.313 4.075 -2.749 1.00 91.12 800 GLN A O 1
ATOM 6459 N N . LEU A 1 801 ? -14.573 6.165 -1.999 1.00 92.81 801 LEU A N 1
ATOM 6460 C CA . LEU A 1 801 ? -13.252 6.625 -2.443 1.00 92.81 801 LEU A CA 1
ATOM 6461 C C . LEU A 1 801 ? -12.112 5.946 -1.676 1.00 92.81 801 LEU A C 1
ATOM 6463 O O . LEU A 1 801 ? -11.135 5.524 -2.297 1.00 92.81 801 LEU A O 1
ATOM 6467 N N . LYS A 1 802 ? -12.241 5.778 -0.351 1.00 92.62 802 LYS A N 1
ATOM 6468 C CA . LYS A 1 802 ? -11.270 5.012 0.453 1.00 92.62 802 LYS A CA 1
ATOM 6469 C C . LYS A 1 802 ? -11.208 3.546 0.021 1.00 92.62 802 LYS A C 1
ATOM 6471 O O . LYS A 1 802 ? -10.123 2.968 -0.000 1.00 92.62 802 LYS A O 1
ATOM 6476 N N . GLN A 1 803 ? -12.333 2.946 -0.371 1.00 93.31 803 GLN A N 1
ATOM 6477 C CA . GLN A 1 803 ? -12.377 1.594 -0.933 1.00 93.31 803 GLN A CA 1
ATOM 6478 C C . GLN A 1 803 ? -11.661 1.527 -2.286 1.00 93.31 803 GLN A C 1
ATOM 6480 O O . GLN A 1 803 ? -10.793 0.673 -2.456 1.00 93.31 803 GLN A O 1
ATOM 6485 N N . LEU A 1 804 ? -11.929 2.457 -3.208 1.00 95.12 804 LEU A N 1
ATOM 6486 C CA . LEU A 1 804 ? -11.222 2.523 -4.491 1.00 95.12 804 LEU A CA 1
ATOM 6487 C C . LEU A 1 804 ? -9.710 2.698 -4.292 1.00 95.12 804 LEU A C 1
ATOM 6489 O O . LEU A 1 804 ? -8.919 1.940 -4.849 1.00 95.12 804 LEU A O 1
ATOM 6493 N N . TYR A 1 805 ? -9.296 3.637 -3.437 1.00 94.31 805 TYR A N 1
ATOM 6494 C CA . TYR A 1 805 ? -7.889 3.828 -3.083 1.00 94.31 805 TYR A CA 1
ATOM 6495 C C . TYR A 1 805 ? -7.279 2.565 -2.456 1.00 94.31 805 TYR A C 1
ATOM 6497 O O . TYR A 1 805 ? -6.160 2.170 -2.791 1.00 94.31 805 TYR A O 1
ATOM 6505 N N . THR A 1 806 ? -8.014 1.885 -1.573 1.00 93.56 806 THR A N 1
ATOM 6506 C CA . THR A 1 806 ? -7.557 0.632 -0.960 1.00 93.56 806 THR A CA 1
ATOM 6507 C C . THR A 1 806 ? -7.344 -0.444 -2.018 1.00 93.56 806 THR A C 1
ATOM 6509 O O . THR A 1 806 ? -6.273 -1.045 -2.010 1.00 93.56 806 THR A O 1
ATOM 6512 N N . ALA A 1 807 ? -8.283 -0.621 -2.955 1.00 94.38 807 ALA A N 1
ATOM 6513 C CA . ALA A 1 807 ? -8.186 -1.585 -4.052 1.00 94.38 807 ALA A CA 1
ATOM 6514 C C . ALA A 1 807 ? -6.969 -1.317 -4.952 1.00 94.38 807 ALA A C 1
ATOM 6516 O O . ALA A 1 807 ? -6.160 -2.219 -5.165 1.00 94.38 807 ALA A O 1
ATOM 6517 N N . VAL A 1 808 ? -6.780 -0.066 -5.396 1.00 93.12 808 VAL A N 1
ATOM 6518 C CA . VAL A 1 808 ? -5.620 0.345 -6.213 1.00 93.12 808 VAL A CA 1
ATOM 6519 C C . VAL A 1 808 ? -4.311 0.021 -5.488 1.00 93.12 808 VAL A C 1
ATOM 6521 O O . VAL A 1 808 ? -3.386 -0.551 -6.054 1.00 93.12 808 VAL A O 1
ATOM 6524 N N . THR A 1 809 ? -4.241 0.325 -4.192 1.00 90.38 809 THR A N 1
ATOM 6525 C CA . THR A 1 809 ? -3.017 0.178 -3.393 1.00 90.38 809 THR A CA 1
ATOM 6526 C C . THR A 1 809 ? -2.742 -1.238 -2.867 1.00 90.38 809 THR A C 1
ATOM 6528 O O . THR A 1 809 ? -1.789 -1.419 -2.093 1.00 90.38 809 THR A O 1
ATOM 6531 N N . ARG A 1 810 ? -3.553 -2.236 -3.254 1.00 88.94 810 ARG A N 1
ATOM 6532 C CA . ARG A 1 810 ? -3.236 -3.668 -3.084 1.00 88.94 810 ARG A CA 1
ATOM 6533 C C . ARG A 1 810 ? -2.348 -4.213 -4.205 1.00 88.94 810 ARG A C 1
ATOM 6535 O O . ARG A 1 810 ? -1.719 -5.250 -4.010 1.00 88.94 810 ARG A O 1
ATOM 6542 N N . CYS A 1 811 ? -2.313 -3.526 -5.346 1.00 88.56 811 CYS A N 1
ATOM 6543 C CA . CYS A 1 811 ? -1.629 -3.970 -6.551 1.00 88.56 811 CYS A CA 1
ATOM 6544 C C . CYS A 1 811 ? -0.129 -3.649 -6.528 1.00 88.56 811 CYS A C 1
ATOM 6546 O O . CYS A 1 811 ? 0.269 -2.504 -6.285 1.00 88.56 811 CYS A O 1
ATOM 6548 N N . CYS A 1 812 ? 0.694 -4.644 -6.858 1.00 81.81 812 CYS A N 1
ATOM 6549 C CA . CYS A 1 812 ? 2.138 -4.492 -7.015 1.00 81.81 812 CYS A CA 1
ATOM 6550 C C . CYS A 1 812 ? 2.559 -4.271 -8.479 1.00 81.81 812 CYS A C 1
ATOM 6552 O O . CYS A 1 812 ? 3.436 -3.441 -8.709 1.00 81.81 812 CYS A O 1
ATOM 6554 N N . LYS A 1 813 ? 1.945 -4.971 -9.453 1.00 79.62 813 LYS A N 1
ATOM 6555 C CA . LYS A 1 813 ? 2.362 -4.946 -10.872 1.00 79.62 813 LYS A CA 1
ATOM 6556 C C . LYS A 1 813 ? 1.287 -4.497 -11.858 1.00 79.62 813 LYS A C 1
ATOM 6558 O O . LYS A 1 813 ? 1.570 -3.663 -12.706 1.00 79.62 813 LYS A O 1
ATOM 6563 N N . ARG A 1 814 ? 0.077 -5.066 -11.820 1.00 86.19 814 ARG A N 1
ATOM 6564 C CA . ARG A 1 814 ? -0.963 -4.712 -12.801 1.00 86.19 814 ARG A CA 1
ATOM 6565 C C . ARG A 1 814 ? -2.343 -4.569 -12.182 1.00 86.19 814 ARG A C 1
ATOM 6567 O O . ARG A 1 814 ? -2.883 -5.514 -11.610 1.00 86.19 814 ARG A O 1
ATOM 6574 N N . PHE A 1 815 ? -2.909 -3.376 -12.339 1.00 92.44 815 PHE A N 1
ATOM 6575 C CA . PHE A 1 815 ? -4.243 -3.034 -11.865 1.00 92.44 815 PHE A CA 1
ATOM 6576 C C . PHE A 1 815 ? -5.195 -2.904 -13.054 1.00 92.44 815 PHE A C 1
ATOM 6578 O O . PHE A 1 815 ? -4.937 -2.124 -13.972 1.00 92.44 815 PHE A O 1
ATOM 6585 N N . ILE A 1 816 ? -6.282 -3.670 -13.034 1.00 93.31 816 ILE A N 1
ATOM 6586 C CA . ILE A 1 816 ? -7.302 -3.689 -14.083 1.00 93.31 816 ILE A CA 1
ATOM 6587 C C . ILE A 1 816 ? -8.650 -3.336 -13.457 1.00 93.31 816 ILE A C 1
ATOM 6589 O O . ILE A 1 816 ? -9.016 -3.886 -12.423 1.00 93.31 816 ILE A O 1
ATOM 6593 N N . ILE A 1 817 ? -9.398 -2.436 -14.089 1.00 94.75 817 ILE A N 1
ATOM 6594 C CA . ILE A 1 817 ? -10.792 -2.133 -13.758 1.00 94.75 817 ILE A CA 1
ATOM 6595 C C . ILE A 1 817 ? -11.665 -2.797 -14.825 1.00 94.75 817 ILE A C 1
ATOM 6597 O O . ILE A 1 817 ? -11.592 -2.438 -15.998 1.00 94.75 817 ILE A O 1
ATOM 6601 N N . ALA A 1 818 ? -12.470 -3.776 -14.427 1.00 93.69 818 ALA A N 1
ATOM 6602 C CA . ALA A 1 818 ? -13.362 -4.519 -15.307 1.00 93.69 818 ALA A CA 1
ATOM 6603 C C . ALA A 1 818 ? -14.817 -4.199 -14.951 1.00 93.69 818 ALA A C 1
ATOM 6605 O O . ALA A 1 818 ? -15.314 -4.591 -13.897 1.00 93.69 818 ALA A O 1
ATOM 6606 N N . GLU A 1 819 ? -15.502 -3.469 -15.826 1.00 93.56 819 GLU A N 1
ATOM 6607 C CA . GLU A 1 819 ? -16.896 -3.077 -15.627 1.00 93.56 819 GLU A CA 1
ATOM 6608 C C . GLU A 1 819 ? -17.778 -3.789 -16.650 1.00 93.56 819 GLU A C 1
ATOM 6610 O O . GLU A 1 819 ? -17.571 -3.648 -17.856 1.00 93.56 819 GLU A O 1
ATOM 6615 N N . SER A 1 820 ? -18.780 -4.525 -16.176 1.00 90.00 820 SER A N 1
ATOM 6616 C CA . SER A 1 820 ? -19.725 -5.276 -17.008 1.00 90.00 820 SER A CA 1
ATOM 6617 C C . SER A 1 820 ? -20.657 -4.360 -17.807 1.00 90.00 820 SER A C 1
ATOM 6619 O O . SER A 1 820 ? -21.068 -4.692 -18.916 1.00 90.00 820 SER A O 1
ATOM 6621 N N . GLU A 1 821 ? -20.982 -3.181 -17.267 1.00 88.25 821 GLU A N 1
ATOM 6622 C CA . GLU A 1 821 ? -21.920 -2.230 -17.868 1.00 88.25 821 GLU A CA 1
ATOM 6623 C C . GLU A 1 821 ? -21.366 -0.803 -17.889 1.00 88.25 821 GLU A C 1
ATOM 6625 O O . GLU A 1 821 ? -20.722 -0.338 -16.944 1.00 88.25 821 GLU A O 1
ATOM 6630 N N . LYS A 1 822 ? -21.691 -0.052 -18.949 1.00 88.56 822 LYS A N 1
ATOM 6631 C CA . LYS A 1 822 ? -21.386 1.381 -19.013 1.00 88.56 822 LYS A CA 1
ATOM 6632 C C . LYS A 1 822 ? -22.362 2.171 -18.147 1.00 88.56 822 LYS A C 1
ATOM 6634 O O . LYS A 1 822 ? -23.574 2.122 -18.349 1.00 88.56 822 LYS A O 1
ATOM 6639 N N . THR A 1 823 ? -21.834 2.951 -17.205 1.00 92.31 823 THR A N 1
ATOM 6640 C CA . THR A 1 823 ? -22.633 3.808 -16.318 1.00 92.31 823 THR A CA 1
ATOM 6641 C C . THR A 1 823 ? -22.216 5.270 -16.392 1.00 92.31 823 THR A C 1
ATOM 6643 O O . THR A 1 823 ? -21.101 5.611 -16.775 1.00 92.31 823 THR A O 1
ATOM 6646 N N . LYS A 1 824 ? -23.097 6.175 -15.943 1.00 89.88 824 LYS A N 1
ATOM 6647 C CA . LYS A 1 824 ? -22.799 7.620 -15.909 1.00 89.88 824 LYS A CA 1
ATOM 6648 C C . LYS A 1 824 ? -21.604 7.956 -15.012 1.00 89.88 824 LYS A C 1
ATOM 6650 O O . LYS A 1 824 ? -20.901 8.932 -15.283 1.00 89.88 824 LYS A O 1
ATOM 6655 N N . ALA A 1 825 ? -21.423 7.198 -13.929 1.00 91.12 825 ALA A N 1
ATOM 6656 C CA . ALA A 1 825 ? -20.285 7.349 -13.030 1.00 91.12 825 ALA A CA 1
ATOM 6657 C C . ALA A 1 825 ? -18.998 6.886 -13.717 1.00 91.12 825 ALA A C 1
ATOM 6659 O O . ALA A 1 825 ? -18.045 7.663 -13.760 1.00 91.12 825 ALA A O 1
ATOM 6660 N N . LEU A 1 826 ? -19.025 5.698 -14.335 1.00 93.12 826 LEU A N 1
ATOM 6661 C CA . LEU A 1 826 ? -17.909 5.154 -15.106 1.00 93.12 826 LEU A CA 1
ATOM 6662 C C . LEU A 1 826 ? -17.477 6.103 -16.225 1.00 93.12 826 LEU A C 1
ATOM 6664 O O . LEU A 1 826 ? -16.312 6.470 -16.280 1.00 93.12 826 LEU A O 1
ATOM 6668 N N . ASP A 1 827 ? -18.407 6.586 -17.052 1.00 91.12 827 ASP A N 1
ATOM 6669 C CA . ASP A 1 827 ? -18.095 7.503 -18.156 1.00 91.12 827 ASP A CA 1
ATOM 6670 C C . ASP A 1 827 ? -17.432 8.798 -17.669 1.00 91.12 827 ASP A C 1
ATOM 6672 O O . ASP A 1 827 ? -16.567 9.368 -18.335 1.00 91.12 827 ASP A O 1
ATOM 6676 N N . THR A 1 828 ? -17.859 9.304 -16.508 1.00 91.56 828 THR A N 1
ATOM 6677 C CA . THR A 1 828 ? -17.302 10.533 -15.931 1.00 91.56 828 THR A CA 1
ATOM 6678 C C . THR A 1 828 ? -15.915 10.277 -15.345 1.00 91.56 828 THR A C 1
ATOM 6680 O O . THR A 1 828 ? -15.010 11.083 -15.557 1.00 91.56 828 THR A O 1
ATOM 6683 N N . PHE A 1 829 ? -15.735 9.151 -14.651 1.00 92.12 829 PHE A N 1
ATOM 6684 C CA . PHE A 1 829 ? -14.442 8.718 -14.129 1.00 92.12 829 PHE A CA 1
ATOM 6685 C C . PHE A 1 829 ? -13.441 8.471 -15.253 1.00 92.12 829 PHE A C 1
ATOM 6687 O O . PHE A 1 829 ? -12.332 8.989 -15.202 1.00 92.12 829 PHE A O 1
ATOM 6694 N N . LEU A 1 830 ? -13.857 7.767 -16.303 1.00 90.19 830 LEU A N 1
ATOM 6695 C CA . LEU A 1 830 ? -13.047 7.475 -17.473 1.00 90.19 830 LEU A CA 1
ATOM 6696 C C . LEU A 1 830 ? -12.579 8.759 -18.159 1.00 90.19 830 LEU A C 1
ATOM 6698 O O . LEU A 1 830 ? -11.386 8.923 -18.378 1.00 90.19 830 LEU A O 1
ATOM 6702 N N . LYS A 1 831 ? -13.487 9.714 -18.408 1.00 89.44 831 LYS A N 1
ATOM 6703 C CA . LYS A 1 831 ? -13.134 11.031 -18.970 1.00 89.44 831 LYS A CA 1
ATOM 6704 C C . LYS A 1 831 ? -12.162 11.806 -18.096 1.00 89.44 831 LYS A C 1
ATOM 6706 O O . LYS A 1 831 ? -11.309 12.504 -18.626 1.00 89.44 831 LYS A O 1
ATOM 6711 N N . TRP A 1 832 ? -12.311 11.731 -16.776 1.00 90.44 832 TRP A N 1
ATOM 6712 C CA . TRP A 1 832 ? -11.383 12.370 -15.849 1.00 90.44 832 TRP A CA 1
ATOM 6713 C C . TRP A 1 832 ? -10.012 11.683 -15.870 1.00 90.44 832 TRP A C 1
ATOM 6715 O O . TRP A 1 832 ? -8.994 12.371 -15.938 1.00 90.44 832 TRP A O 1
ATOM 6725 N N . ALA A 1 833 ? -9.976 10.351 -15.866 1.00 87.06 833 ALA A N 1
ATOM 6726 C CA . ALA A 1 833 ? -8.750 9.566 -15.809 1.00 87.06 833 ALA A CA 1
ATOM 6727 C C . ALA A 1 833 ? -7.943 9.634 -17.117 1.00 87.06 833 ALA A C 1
ATOM 6729 O O . ALA A 1 833 ? -6.717 9.679 -17.068 1.00 87.06 833 ALA A O 1
ATOM 6730 N N . THR A 1 834 ? -8.606 9.717 -18.274 1.00 84.94 834 THR A N 1
ATOM 6731 C CA . THR A 1 834 ? -7.966 9.817 -19.601 1.00 84.94 834 THR A CA 1
ATOM 6732 C C . THR A 1 834 ? -7.688 11.260 -20.040 1.00 84.94 834 THR A C 1
ATOM 6734 O O . THR A 1 834 ? -7.184 11.495 -21.136 1.00 84.94 834 THR A O 1
ATOM 6737 N N . HIS A 1 835 ? -7.993 12.261 -19.207 1.00 80.25 835 HIS A N 1
ATOM 6738 C CA . HIS A 1 835 ? -7.782 13.665 -19.557 1.00 80.25 835 HIS A CA 1
ATOM 6739 C C . HIS A 1 835 ? -6.298 14.069 -19.486 1.00 80.25 835 HIS A C 1
ATOM 6741 O O . HIS A 1 835 ? -5.591 13.703 -18.545 1.00 80.25 835 HIS A O 1
ATOM 6747 N N . ARG A 1 836 ? -5.850 14.959 -20.389 1.00 61.78 836 ARG A N 1
ATOM 6748 C CA . ARG A 1 836 ? -4.471 15.509 -20.412 1.00 61.78 836 ARG A CA 1
ATOM 6749 C C . ARG A 1 836 ? -4.033 16.112 -19.073 1.00 61.78 836 ARG A C 1
ATOM 6751 O O . ARG A 1 836 ? -2.904 15.924 -18.642 1.00 61.78 836 ARG A O 1
ATOM 6758 N N . ARG A 1 837 ? -4.946 16.815 -18.394 1.00 63.94 837 ARG A N 1
ATOM 6759 C CA . ARG A 1 837 ? -4.709 17.419 -17.061 1.00 63.94 837 ARG A CA 1
ATOM 6760 C C . ARG A 1 837 ? -4.468 16.392 -15.953 1.00 63.94 837 ARG A C 1
ATOM 6762 O O . ARG A 1 837 ? -3.845 16.731 -14.958 1.00 63.94 837 ARG A O 1
ATOM 6769 N N . SER A 1 838 ? -4.965 15.174 -16.128 1.00 59.16 838 SER A N 1
ATOM 6770 C CA . SER A 1 838 ? -4.742 14.066 -15.202 1.00 59.16 838 SER A CA 1
ATOM 6771 C C . SER A 1 838 ? -3.519 13.238 -15.606 1.00 59.16 838 SER A C 1
ATOM 6773 O O . SER A 1 838 ? -3.235 12.245 -14.959 1.00 59.16 838 SER A O 1
ATOM 6775 N N . HIS A 1 839 ? -2.786 13.628 -16.659 1.00 67.19 839 HIS A N 1
ATOM 6776 C CA . HIS A 1 839 ? -1.650 12.880 -17.205 1.00 67.19 839 HIS A CA 1
ATOM 6777 C C . HIS A 1 839 ? -2.001 11.449 -17.645 1.00 67.19 839 HIS A C 1
ATOM 6779 O O . HIS A 1 839 ? -1.170 10.557 -17.516 1.00 67.19 839 HIS A O 1
ATOM 6785 N N . TRP A 1 840 ? -3.219 11.233 -18.167 1.00 77.19 840 TRP A N 1
ATOM 6786 C CA . TRP A 1 840 ? -3.698 9.923 -18.631 1.00 77.19 840 TRP A CA 1
ATOM 6787 C C . TRP A 1 840 ? -3.434 8.799 -17.615 1.00 77.19 840 TRP A C 1
ATOM 6789 O O . TRP A 1 840 ? -2.625 7.915 -17.864 1.00 77.19 840 TRP A O 1
ATOM 6799 N N . LEU A 1 841 ? -4.113 8.830 -16.468 1.00 82.81 841 LEU A N 1
ATOM 6800 C CA . LEU A 1 841 ? -3.923 7.871 -15.370 1.00 82.81 841 LEU A CA 1
ATOM 6801 C C . LEU A 1 841 ? -4.320 6.434 -15.724 1.00 82.81 841 LEU A C 1
ATOM 6803 O O . LEU A 1 841 ? -3.874 5.509 -15.055 1.00 82.81 841 LEU A O 1
ATOM 6807 N N . VAL A 1 842 ? -5.204 6.257 -16.707 1.00 85.50 842 VAL A N 1
ATOM 6808 C CA . VAL A 1 842 ? -5.804 4.972 -17.086 1.00 85.50 842 VAL A CA 1
ATOM 6809 C C . VAL A 1 842 ? -5.878 4.887 -18.607 1.00 85.50 842 VAL A C 1
ATOM 6811 O O . VAL A 1 842 ? -6.110 5.901 -19.268 1.00 85.50 842 VAL A O 1
ATOM 6814 N N . GLU A 1 843 ? -5.716 3.683 -19.149 1.00 85.31 843 GLU A N 1
ATOM 6815 C CA . GLU A 1 843 ? -5.919 3.382 -20.566 1.00 85.31 843 GLU A CA 1
ATOM 6816 C C . GLU A 1 843 ? -7.222 2.592 -20.770 1.00 85.31 843 GLU A C 1
ATOM 6818 O O . GLU A 1 843 ? -7.435 1.563 -20.126 1.00 85.31 843 GLU A O 1
ATOM 6823 N N . GLU A 1 844 ? -8.113 3.083 -21.638 1.00 86.00 844 GLU A N 1
ATOM 6824 C CA . GLU A 1 844 ? -9.321 2.347 -22.039 1.00 86.00 844 GLU A CA 1
ATOM 6825 C C . GLU A 1 844 ? -8.955 1.304 -23.095 1.00 86.00 844 GLU A C 1
ATOM 6827 O O . GLU A 1 844 ? -8.316 1.641 -24.092 1.00 86.00 844 GLU A O 1
ATOM 6832 N N . GLN A 1 845 ? -9.388 0.058 -22.903 1.00 83.06 845 GLN A N 1
ATOM 6833 C CA . GLN A 1 845 ? -9.195 -1.014 -23.879 1.00 83.06 845 GLN A CA 1
ATOM 6834 C C . GLN A 1 845 ? -10.516 -1.714 -24.214 1.00 83.06 845 GLN A C 1
ATOM 6836 O O . GLN A 1 845 ? -11.456 -1.743 -23.414 1.00 83.06 845 GLN A O 1
ATOM 6841 N N . SER A 1 846 ? -10.591 -2.267 -25.427 1.00 77.00 846 SER A N 1
ATOM 6842 C CA . SER A 1 846 ? -11.757 -3.010 -25.905 1.00 77.00 846 SER A CA 1
ATOM 6843 C C . SER A 1 846 ? -11.620 -4.507 -25.613 1.00 77.00 846 SER A C 1
ATOM 6845 O O . SER A 1 846 ? -10.538 -5.025 -25.332 1.00 77.00 846 SER A O 1
ATOM 6847 N N . MET A 1 847 ? -12.739 -5.228 -25.708 1.00 67.06 847 MET A N 1
ATOM 6848 C CA . MET A 1 847 ? -12.771 -6.684 -25.538 1.00 67.06 847 MET A CA 1
ATOM 6849 C C . MET A 1 847 ? -11.870 -7.415 -26.552 1.00 67.06 847 MET A C 1
ATOM 6851 O O . MET A 1 847 ? -11.276 -8.436 -26.219 1.00 67.06 847 MET A O 1
ATOM 6855 N N . GLU A 1 848 ? -11.725 -6.887 -27.769 1.00 61.75 848 GLU A N 1
ATOM 6856 C CA . GLU A 1 848 ? -10.887 -7.474 -28.827 1.00 61.75 848 GLU A CA 1
ATOM 6857 C C . GLU A 1 848 ? -9.407 -7.539 -28.407 1.00 61.75 848 GLU A C 1
ATOM 6859 O O . GLU A 1 848 ? -8.710 -8.512 -28.700 1.00 61.75 848 GLU A O 1
ATOM 6864 N N . THR A 1 849 ? -8.945 -6.557 -27.625 1.00 60.06 849 THR A N 1
ATOM 6865 C CA . THR A 1 849 ? -7.578 -6.496 -27.088 1.00 60.06 849 THR A CA 1
ATOM 6866 C C . THR A 1 849 ? -7.315 -7.567 -26.023 1.00 60.06 849 THR A C 1
ATOM 6868 O O . THR A 1 849 ? -6.197 -8.077 -25.924 1.00 60.06 849 THR A O 1
ATOM 6871 N N . VAL A 1 850 ? -8.344 -7.983 -25.271 1.00 60.38 850 VAL A N 1
ATOM 6872 C CA . VAL A 1 850 ? -8.231 -9.043 -24.250 1.00 60.38 850 VAL A CA 1
ATOM 6873 C C . VAL A 1 850 ? -7.789 -10.361 -24.881 1.00 60.38 850 VAL A C 1
ATOM 6875 O O . VAL A 1 850 ? -6.956 -11.066 -24.313 1.00 60.38 850 VAL A O 1
ATOM 6878 N N . VAL A 1 851 ? -8.275 -10.668 -26.088 1.00 52.19 851 VAL A N 1
ATOM 6879 C CA . VAL A 1 851 ? -7.983 -11.919 -26.809 1.00 52.19 851 VAL A CA 1
ATOM 6880 C C . VAL A 1 851 ? -6.556 -11.954 -27.358 1.00 52.19 851 VAL A C 1
ATOM 6882 O O . VAL A 1 851 ? -5.952 -13.023 -27.382 1.00 52.19 851 VAL A O 1
ATOM 6885 N N . GLN A 1 852 ? -5.951 -10.809 -27.683 1.00 55.09 852 GLN A N 1
ATOM 6886 C CA . GLN A 1 852 ? -4.578 -10.747 -28.200 1.00 55.09 852 GLN A CA 1
ATOM 6887 C C . GLN A 1 852 ? -3.557 -10.686 -27.061 1.00 55.09 852 GLN A C 1
ATOM 6889 O O . GLN A 1 852 ? -2.919 -11.691 -26.755 1.00 55.09 852 GLN A O 1
ATOM 6894 N N . THR A 1 853 ? -3.459 -9.581 -26.323 1.00 60.84 853 THR A N 1
ATOM 6895 C CA . THR A 1 853 ? -2.677 -9.463 -25.078 1.00 60.84 853 THR A CA 1
ATOM 6896 C C . THR A 1 853 ? -3.059 -8.143 -24.402 1.00 60.84 853 THR A C 1
ATOM 6898 O O . THR A 1 853 ? -3.109 -7.116 -25.073 1.00 60.84 853 THR A O 1
ATOM 6901 N N . VAL A 1 854 ? -3.289 -8.134 -23.084 1.00 63.75 854 VAL A N 1
ATOM 6902 C CA . VAL A 1 854 ? -3.467 -6.877 -22.333 1.00 63.75 854 VAL A CA 1
ATOM 6903 C C . VAL A 1 854 ? -2.106 -6.196 -22.262 1.00 63.75 854 VAL A C 1
ATOM 6905 O O . VAL A 1 854 ? -1.265 -6.558 -21.443 1.00 63.75 854 VAL A O 1
ATOM 6908 N N . VAL A 1 855 ? -1.838 -5.285 -23.182 1.00 69.94 855 VAL A N 1
ATOM 6909 C CA . VAL A 1 855 ? -0.589 -4.525 -23.241 1.00 69.94 855 VAL A CA 1
ATOM 6910 C C . VAL A 1 855 ? -0.989 -3.083 -23.455 1.00 69.94 855 VAL A C 1
ATOM 6912 O O . VAL A 1 855 ? -1.740 -2.772 -24.378 1.00 69.94 855 VAL A O 1
ATOM 6915 N N . THR A 1 856 ? -0.552 -2.227 -22.547 1.00 70.38 856 THR A N 1
ATOM 6916 C CA . THR A 1 856 ? -0.768 -0.782 -22.629 1.00 70.38 856 THR A CA 1
ATOM 6917 C C . THR A 1 856 ? 0.121 -0.164 -23.695 1.00 70.38 856 THR A C 1
ATOM 6919 O O . THR A 1 856 ? 1.154 -0.729 -24.068 1.00 70.38 856 THR A O 1
ATOM 6922 N N . ARG A 1 857 ? -0.230 1.039 -24.150 1.00 72.00 857 ARG A N 1
ATOM 6923 C CA . ARG A 1 857 ? 0.612 1.812 -25.069 1.00 72.00 857 ARG A CA 1
ATOM 6924 C C . ARG A 1 857 ? 2.053 1.932 -24.563 1.00 72.00 857 ARG A C 1
ATOM 6926 O O . ARG A 1 857 ? 2.990 1.742 -25.331 1.00 72.00 857 ARG A O 1
ATOM 6933 N N . ASP A 1 858 ? 2.230 2.196 -23.273 1.00 69.75 858 ASP A N 1
ATOM 6934 C CA . ASP A 1 858 ? 3.555 2.404 -22.678 1.00 69.75 858 ASP A CA 1
ATOM 6935 C C . ASP A 1 858 ? 4.392 1.122 -22.676 1.00 69.75 858 ASP A C 1
ATOM 6937 O O . ASP A 1 858 ? 5.605 1.162 -22.872 1.00 69.75 858 ASP A O 1
ATOM 6941 N N . GLU A 1 859 ? 3.747 -0.027 -22.479 1.00 71.19 859 GLU A N 1
ATOM 6942 C CA . GLU A 1 859 ? 4.414 -1.327 -22.525 1.00 71.19 859 GLU A CA 1
ATOM 6943 C C . GLU A 1 859 ? 4.830 -1.684 -23.950 1.00 71.19 859 GLU A C 1
ATOM 6945 O O . GLU A 1 859 ? 5.915 -2.225 -24.149 1.00 71.19 859 GLU A O 1
ATOM 6950 N N . TRP A 1 860 ? 4.020 -1.336 -24.952 1.00 76.56 860 TRP A N 1
ATOM 6951 C CA . TRP A 1 860 ? 4.419 -1.474 -26.351 1.00 76.56 860 TRP A CA 1
ATOM 6952 C C . TRP A 1 860 ? 5.638 -0.609 -26.685 1.00 76.56 860 TRP A C 1
ATOM 6954 O O . TRP A 1 860 ? 6.598 -1.109 -27.270 1.00 76.56 860 TRP A O 1
ATOM 6964 N N . LEU A 1 861 ? 5.656 0.654 -26.254 1.00 73.88 861 LEU A N 1
ATOM 6965 C CA . LEU A 1 861 ? 6.813 1.531 -26.458 1.00 73.88 861 LEU A CA 1
ATOM 6966 C C . LEU A 1 861 ? 8.058 1.010 -25.730 1.00 73.88 861 LEU A C 1
ATOM 6968 O O . LEU A 1 861 ? 9.135 0.954 -26.318 1.00 73.88 861 LEU A O 1
ATOM 6972 N N . THR A 1 862 ? 7.905 0.558 -24.484 1.00 71.19 862 THR A N 1
ATOM 6973 C CA . THR A 1 862 ? 9.015 0.006 -23.693 1.00 71.19 862 THR A CA 1
ATOM 6974 C C . THR A 1 862 ? 9.582 -1.258 -24.341 1.00 71.19 862 THR A C 1
ATOM 6976 O O . THR A 1 862 ? 10.795 -1.370 -24.487 1.00 71.19 862 THR A O 1
ATOM 6979 N N . ARG A 1 863 ? 8.731 -2.176 -24.823 1.00 74.00 863 ARG A N 1
ATOM 6980 C CA . ARG A 1 863 ? 9.172 -3.371 -25.568 1.00 74.00 863 ARG A CA 1
ATOM 6981 C C . ARG A 1 863 ? 9.951 -3.008 -26.829 1.00 74.00 863 ARG A C 1
ATOM 6983 O O . ARG A 1 863 ? 10.997 -3.598 -27.086 1.00 74.00 863 ARG A O 1
ATOM 6990 N N . GLY A 1 864 ? 9.467 -2.024 -27.589 1.00 79.06 864 GLY A N 1
ATOM 6991 C CA . GLY A 1 864 ? 10.176 -1.517 -28.765 1.00 79.06 864 GLY A CA 1
ATOM 6992 C C . GLY A 1 864 ? 11.567 -0.994 -28.404 1.00 79.06 864 GLY A C 1
ATOM 6993 O O . GLY A 1 864 ? 12.551 -1.362 -29.041 1.00 79.06 864 GLY A O 1
ATOM 6994 N N . LEU A 1 865 ? 11.667 -0.211 -27.327 1.00 75.94 865 LEU A N 1
ATOM 6995 C CA . LEU A 1 865 ? 12.934 0.341 -26.844 1.00 75.94 865 LEU A CA 1
ATOM 6996 C C . LEU A 1 865 ? 13.893 -0.733 -26.320 1.00 75.94 865 LEU A C 1
ATOM 6998 O O . LEU A 1 865 ? 15.096 -0.622 -26.536 1.00 75.94 865 LEU A O 1
ATOM 7002 N N . VAL A 1 866 ? 13.391 -1.789 -25.672 1.00 73.50 866 VAL A N 1
ATOM 7003 C CA . VAL A 1 866 ? 14.214 -2.930 -25.237 1.00 73.50 866 VAL A CA 1
ATOM 7004 C C . VAL A 1 866 ? 14.815 -3.654 -26.439 1.00 73.50 866 VAL A C 1
ATOM 7006 O O . VAL A 1 866 ? 16.020 -3.896 -26.452 1.00 73.50 866 VAL A O 1
ATOM 7009 N N . PHE A 1 867 ? 14.013 -3.956 -27.465 1.00 79.38 867 PHE A N 1
ATOM 7010 C CA . PHE A 1 867 ? 14.521 -4.594 -28.682 1.00 79.38 867 PHE A CA 1
ATOM 7011 C C . PHE A 1 867 ? 15.524 -3.703 -29.423 1.00 79.38 867 PHE A C 1
ATOM 7013 O O . PHE A 1 867 ? 16.573 -4.190 -29.837 1.00 79.38 867 PHE A O 1
ATOM 7020 N N . ALA A 1 868 ? 15.256 -2.399 -29.525 1.00 80.31 868 ALA A N 1
ATOM 7021 C CA . ALA A 1 868 ? 16.167 -1.458 -30.171 1.00 80.31 868 ALA A CA 1
ATOM 7022 C C . ALA A 1 868 ? 17.482 -1.269 -29.389 1.00 80.31 868 ALA A C 1
ATOM 7024 O O . ALA A 1 868 ? 18.552 -1.219 -29.988 1.00 80.31 868 ALA A O 1
ATOM 7025 N N . SER A 1 869 ? 17.425 -1.231 -28.053 1.00 76.25 869 SER A N 1
ATOM 7026 C CA . SER A 1 869 ? 18.617 -1.173 -27.196 1.00 76.25 869 SER A CA 1
ATOM 7027 C C . SER A 1 869 ? 19.439 -2.453 -27.280 1.00 76.25 869 SER A C 1
ATOM 7029 O O . SER A 1 869 ? 20.661 -2.374 -27.298 1.00 76.25 869 SER A O 1
ATOM 7031 N N . ARG A 1 870 ? 18.797 -3.624 -27.369 1.00 74.94 870 ARG A N 1
ATOM 7032 C CA . ARG A 1 870 ? 19.514 -4.885 -27.574 1.00 74.94 870 ARG A CA 1
ATOM 7033 C C . ARG A 1 870 ? 20.220 -4.899 -28.926 1.00 74.94 870 ARG A C 1
ATOM 7035 O O . ARG A 1 870 ? 21.390 -5.243 -28.983 1.00 74.94 870 ARG A O 1
ATOM 7042 N N . ALA A 1 871 ? 19.556 -4.428 -29.983 1.00 80.56 871 ALA A N 1
ATOM 7043 C CA . ALA A 1 871 ? 20.186 -4.281 -31.294 1.00 80.56 871 ALA A CA 1
ATOM 7044 C C . ALA A 1 871 ? 21.423 -3.364 -31.273 1.00 80.56 871 ALA A C 1
ATOM 7046 O O . ALA A 1 871 ? 22.345 -3.559 -32.049 1.00 80.56 871 ALA A O 1
ATOM 7047 N N . GLU A 1 872 ? 21.471 -2.358 -30.402 1.00 78.12 872 GLU A N 1
ATOM 7048 C CA . GLU A 1 872 ? 22.639 -1.477 -30.285 1.00 78.12 872 GLU A CA 1
ATOM 7049 C C . GLU A 1 872 ? 23.854 -2.163 -29.626 1.00 78.12 872 GLU A C 1
ATOM 7051 O O . GLU A 1 872 ? 24.992 -1.806 -29.955 1.00 78.12 872 GLU A O 1
ATOM 7056 N N . GLU A 1 873 ? 23.600 -3.128 -28.729 1.00 73.00 873 GLU A N 1
ATOM 7057 C CA . GLU A 1 873 ? 24.589 -3.914 -27.970 1.00 73.00 873 GLU A CA 1
ATOM 7058 C C . GLU A 1 873 ? 25.135 -5.125 -28.749 1.00 73.00 873 GLU A C 1
ATOM 7060 O O . GLU A 1 873 ? 26.274 -5.534 -28.512 1.00 73.00 873 GLU A O 1
ATOM 7065 N N . GLU A 1 874 ? 24.354 -5.698 -29.673 1.00 78.81 874 GLU A N 1
ATOM 7066 C CA . GLU A 1 874 ? 24.807 -6.826 -30.497 1.00 78.81 874 GLU A CA 1
ATOM 7067 C C . GLU A 1 874 ? 25.959 -6.416 -31.432 1.00 78.81 874 GLU A C 1
ATOM 7069 O O . GLU A 1 874 ? 26.138 -5.242 -31.757 1.00 78.81 874 GLU A O 1
ATOM 7074 N N . THR A 1 875 ? 26.752 -7.382 -31.902 1.00 75.00 875 THR A N 1
ATOM 7075 C CA . THR A 1 875 ? 27.899 -7.130 -32.807 1.00 75.00 875 THR A CA 1
ATOM 7076 C C . THR A 1 875 ? 27.701 -7.675 -34.219 1.00 75.00 875 THR A C 1
ATOM 7078 O O . THR A 1 875 ? 28.320 -7.166 -35.153 1.00 75.00 875 THR A O 1
ATOM 7081 N N . ASP A 1 876 ? 26.822 -8.664 -34.388 1.00 82.94 876 ASP A N 1
ATOM 7082 C CA . ASP A 1 876 ? 26.506 -9.261 -35.682 1.00 82.94 876 ASP A CA 1
ATOM 7083 C C . ASP A 1 876 ? 25.417 -8.479 -36.434 1.00 82.94 876 ASP A C 1
ATOM 7085 O O . ASP A 1 876 ? 24.369 -8.152 -35.879 1.00 82.94 876 ASP A O 1
ATOM 7089 N N . PHE A 1 877 ? 25.640 -8.202 -37.721 1.00 80.94 877 PHE A N 1
ATOM 7090 C CA . PHE A 1 877 ? 24.722 -7.399 -38.535 1.00 80.94 877 PHE A CA 1
ATOM 7091 C C . PHE A 1 877 ? 23.356 -8.073 -38.744 1.00 80.94 877 PHE A C 1
ATOM 7093 O O . PHE A 1 877 ? 22.349 -7.371 -38.838 1.00 80.94 877 PHE A O 1
ATOM 7100 N N . GLU A 1 878 ? 23.298 -9.406 -38.837 1.00 81.81 878 GLU A N 1
ATOM 7101 C CA . GLU A 1 878 ? 22.040 -10.130 -39.070 1.00 81.81 878 GLU A CA 1
ATOM 7102 C C . GLU A 1 878 ? 21.183 -10.173 -37.804 1.00 81.81 878 GLU A C 1
ATOM 7104 O O . GLU A 1 878 ? 19.973 -9.928 -37.856 1.00 81.81 878 GLU A O 1
ATOM 7109 N N . GLU A 1 879 ? 21.806 -10.397 -36.647 1.00 80.38 879 GLU A N 1
ATOM 7110 C CA . GLU A 1 879 ? 21.124 -10.305 -35.357 1.00 80.38 879 GLU A CA 1
ATOM 7111 C C . GLU A 1 879 ? 20.670 -8.872 -35.034 1.00 80.38 879 GLU A C 1
ATOM 7113 O O . GLU A 1 879 ? 19.541 -8.688 -34.566 1.00 80.38 879 GLU A O 1
ATOM 7118 N N . GLN A 1 880 ? 21.480 -7.849 -35.345 1.00 83.75 880 GLN A N 1
ATOM 7119 C CA . GLN A 1 880 ? 21.093 -6.437 -35.209 1.00 83.75 880 GLN A CA 1
ATOM 7120 C C . GLN A 1 880 ? 19.844 -6.100 -36.041 1.00 83.75 880 GLN A C 1
ATOM 7122 O O . GLN A 1 880 ? 18.893 -5.511 -35.517 1.00 83.75 880 GLN A O 1
ATOM 7127 N N . GLU A 1 881 ? 19.812 -6.499 -37.320 1.00 87.00 881 GLU A N 1
ATOM 7128 C CA . GLU A 1 881 ? 18.668 -6.249 -38.210 1.00 87.00 881 GLU A CA 1
ATOM 7129 C C . GLU A 1 881 ? 17.406 -6.934 -37.673 1.00 87.00 881 GLU A C 1
ATOM 7131 O O . GLU A 1 881 ? 16.362 -6.294 -37.539 1.00 87.00 881 GLU A O 1
ATOM 7136 N N . LYS A 1 882 ? 17.522 -8.195 -37.240 1.00 86.69 882 LYS A N 1
ATOM 7137 C CA . LYS A 1 882 ? 16.413 -8.959 -36.655 1.00 86.69 882 LYS A CA 1
ATOM 7138 C C . LYS A 1 882 ? 15.827 -8.286 -35.412 1.00 86.69 882 LYS A C 1
ATOM 7140 O O . LYS A 1 882 ? 14.604 -8.246 -35.257 1.00 86.69 882 LYS A O 1
ATOM 7145 N N . TRP A 1 883 ? 16.658 -7.766 -34.507 1.00 83.00 883 TRP A N 1
ATOM 7146 C CA . TRP A 1 883 ? 16.176 -7.070 -33.308 1.00 83.00 883 TRP A CA 1
ATOM 7147 C C . TRP A 1 883 ? 15.513 -5.726 -33.632 1.00 83.00 883 TRP A C 1
ATOM 7149 O O . TRP A 1 883 ? 14.472 -5.405 -33.050 1.00 83.00 883 TRP A O 1
ATOM 7159 N N . LEU A 1 884 ? 16.041 -4.970 -34.598 1.00 86.81 884 LEU A N 1
ATOM 7160 C CA . LEU A 1 884 ? 15.412 -3.727 -35.054 1.00 86.81 884 LEU A CA 1
ATOM 7161 C C . LEU A 1 884 ? 14.077 -3.985 -35.760 1.00 86.81 884 LEU A C 1
ATOM 7163 O O . LEU A 1 884 ? 13.098 -3.299 -35.467 1.00 86.81 884 LEU A O 1
ATOM 7167 N N . GLU A 1 885 ? 13.983 -5.004 -36.612 1.00 87.75 885 GLU A N 1
ATOM 7168 C CA . GLU A 1 885 ? 12.719 -5.401 -37.241 1.00 87.75 885 GLU A CA 1
ATOM 7169 C C . GLU A 1 885 ? 11.683 -5.836 -36.200 1.00 87.75 885 GLU A C 1
ATOM 7171 O O . GLU A 1 885 ? 10.527 -5.403 -36.248 1.00 87.75 885 GLU A O 1
ATOM 7176 N N . LYS A 1 886 ? 12.107 -6.603 -35.186 1.00 84.31 886 LYS A N 1
ATOM 7177 C CA . LYS A 1 886 ? 11.259 -6.949 -34.037 1.00 84.31 886 LYS A CA 1
ATOM 7178 C C . LYS A 1 886 ? 10.762 -5.716 -33.275 1.00 84.31 886 LYS A C 1
ATOM 7180 O O . LYS A 1 886 ? 9.657 -5.762 -32.741 1.00 84.31 886 LYS A O 1
ATOM 7185 N N . SER A 1 887 ? 11.523 -4.619 -33.231 1.00 86.06 887 SER A N 1
ATOM 7186 C CA . SER A 1 887 ? 11.125 -3.381 -32.538 1.00 86.06 887 SER A CA 1
ATOM 7187 C C . SER A 1 887 ? 10.030 -2.575 -33.259 1.00 86.06 887 SER A C 1
ATOM 7189 O O . SER A 1 887 ? 9.254 -1.876 -32.603 1.00 86.06 887 SER A O 1
ATOM 7191 N N . LEU A 1 888 ? 9.884 -2.725 -34.584 1.00 84.50 888 LEU A N 1
ATOM 7192 C CA . LEU A 1 888 ? 8.873 -2.006 -35.375 1.00 84.50 888 LEU A CA 1
ATOM 7193 C C . LEU A 1 888 ? 7.438 -2.392 -34.998 1.00 84.50 888 LEU A C 1
ATOM 7195 O O . LEU A 1 888 ? 6.554 -1.533 -34.987 1.00 84.50 888 LEU A O 1
ATOM 7199 N N . VAL A 1 889 ? 7.200 -3.667 -34.680 1.00 81.00 889 VAL A N 1
ATOM 7200 C CA . VAL A 1 889 ? 5.868 -4.178 -34.320 1.00 81.00 889 VAL A CA 1
ATOM 7201 C C . VAL A 1 889 ? 5.354 -3.524 -33.024 1.00 81.00 889 VAL A C 1
ATOM 7203 O O . VAL A 1 889 ? 4.263 -2.946 -33.052 1.00 81.00 889 VAL A O 1
ATOM 7206 N N . PRO A 1 890 ? 6.119 -3.503 -31.912 1.00 78.81 890 PRO A N 1
ATOM 7207 C CA . PRO A 1 890 ? 5.751 -2.758 -30.713 1.00 78.81 890 PRO A CA 1
ATOM 7208 C C . PRO A 1 890 ? 5.523 -1.260 -30.937 1.00 78.81 890 PRO A C 1
ATOM 7210 O O . PRO A 1 890 ? 4.499 -0.743 -30.499 1.00 78.81 890 PRO A O 1
ATOM 7213 N N . PHE A 1 891 ? 6.397 -0.551 -31.662 1.00 81.00 891 PHE A N 1
ATOM 7214 C CA . PHE A 1 891 ? 6.166 0.872 -31.965 1.00 81.00 891 PHE A CA 1
ATOM 7215 C C . PHE A 1 891 ? 4.927 1.089 -32.859 1.00 81.00 891 PHE A C 1
ATOM 7217 O O . PHE A 1 891 ? 4.236 2.102 -32.737 1.00 81.00 891 PHE A O 1
ATOM 7224 N N . GLY A 1 892 ? 4.596 0.090 -33.689 1.00 75.75 892 GLY A N 1
ATOM 7225 C CA . GLY A 1 892 ? 3.304 -0.145 -34.349 1.00 75.75 892 GLY A CA 1
ATOM 7226 C C . GLY A 1 892 ? 2.118 -0.018 -33.429 1.00 75.75 892 GLY A C 1
ATOM 7227 O O . GLY A 1 892 ? 1.329 0.920 -33.543 1.00 75.75 892 GLY A O 1
ATOM 7228 N N . HIS A 1 893 ? 2.008 -0.982 -32.530 1.00 75.19 893 HIS A N 1
ATOM 7229 C CA . HIS A 1 893 ? 0.889 -1.087 -31.608 1.00 75.19 893 HIS A CA 1
ATOM 7230 C C . HIS A 1 893 ? 0.861 0.050 -30.576 1.00 75.19 893 HIS A C 1
ATOM 7232 O O . HIS A 1 893 ? -0.215 0.467 -30.158 1.00 75.19 893 HIS A O 1
ATOM 7238 N N . GLY A 1 894 ? 2.023 0.605 -30.221 1.00 66.88 894 GLY A N 1
ATOM 7239 C CA . GLY A 1 894 ? 2.156 1.780 -29.361 1.00 66.88 894 GLY A CA 1
ATOM 7240 C C . GLY A 1 894 ? 1.769 3.107 -30.028 1.00 66.88 894 GLY A C 1
ATOM 7241 O O . GLY A 1 894 ? 1.716 4.127 -29.343 1.00 66.88 894 GLY A O 1
ATOM 7242 N N . GLY A 1 895 ? 1.491 3.137 -31.337 1.00 67.38 895 GLY A N 1
ATOM 7243 C CA . GLY A 1 895 ? 1.028 4.338 -32.043 1.00 67.38 895 GLY A CA 1
ATOM 7244 C C . GLY A 1 895 ? 1.995 5.526 -31.965 1.00 67.38 895 GLY A C 1
ATOM 7245 O O . GLY A 1 895 ? 1.550 6.667 -31.836 1.00 67.38 895 GLY A O 1
ATOM 7246 N N . ASP A 1 896 ? 3.305 5.272 -31.957 1.00 74.62 896 ASP A N 1
ATOM 7247 C CA . ASP A 1 896 ? 4.340 6.312 -31.994 1.00 74.62 896 ASP A CA 1
ATOM 7248 C C . ASP A 1 896 ? 5.102 6.237 -33.321 1.00 74.62 896 ASP A C 1
ATOM 7250 O O . ASP A 1 896 ? 6.078 5.500 -33.480 1.00 74.62 896 ASP A O 1
ATOM 7254 N N . GLU A 1 897 ? 4.609 6.994 -34.303 1.00 78.38 897 GLU A N 1
ATOM 7255 C CA . GLU A 1 897 ? 5.199 7.049 -35.644 1.00 78.38 897 GLU A CA 1
ATOM 7256 C C . GLU A 1 897 ? 6.618 7.631 -35.634 1.00 78.38 897 GLU A C 1
ATOM 7258 O O . GLU A 1 897 ? 7.447 7.205 -36.433 1.00 78.38 897 GLU A O 1
ATOM 7263 N N . LYS A 1 898 ? 6.945 8.523 -34.686 1.00 81.00 898 LYS A N 1
ATOM 7264 C CA . LYS A 1 898 ? 8.301 9.083 -34.581 1.00 81.00 898 LYS A CA 1
ATOM 7265 C C . LYS A 1 898 ? 9.301 8.012 -34.163 1.00 81.00 898 LYS A C 1
ATOM 7267 O O . LYS A 1 898 ? 10.397 7.947 -34.709 1.00 81.00 898 LYS A O 1
ATOM 7272 N N . MET A 1 899 ? 8.938 7.146 -33.215 1.00 80.88 899 MET A N 1
ATOM 7273 C CA . MET A 1 899 ? 9.820 6.047 -32.805 1.00 80.88 899 MET A CA 1
ATOM 7274 C C . MET A 1 899 ? 10.017 5.016 -33.915 1.00 80.88 899 MET A C 1
ATOM 7276 O O . MET A 1 899 ? 11.137 4.548 -34.116 1.00 80.88 899 MET A O 1
ATOM 7280 N N . LYS A 1 900 ? 8.973 4.711 -34.694 1.00 83.25 900 LYS A N 1
ATOM 7281 C CA . LYS A 1 900 ? 9.129 3.872 -35.892 1.00 83.25 900 LYS A CA 1
ATOM 7282 C C . LYS A 1 900 ? 10.075 4.487 -36.907 1.00 83.25 900 LYS A C 1
ATOM 7284 O O . LYS A 1 900 ? 10.933 3.781 -37.424 1.00 83.25 900 LYS A O 1
ATOM 7289 N N . GLU A 1 901 ? 9.913 5.776 -37.192 1.00 83.75 901 GLU A N 1
ATOM 7290 C CA . GLU A 1 901 ? 10.763 6.500 -38.134 1.00 83.75 901 GLU A CA 1
ATOM 7291 C C . GLU A 1 901 ? 12.232 6.405 -37.710 1.00 83.75 901 GLU A C 1
ATOM 7293 O O . GLU A 1 901 ? 13.091 6.069 -38.518 1.00 83.75 901 GLU A O 1
ATOM 7298 N N . ARG A 1 902 ? 12.521 6.551 -36.413 1.00 87.00 902 ARG A N 1
ATOM 7299 C CA . ARG A 1 902 ? 13.876 6.384 -35.863 1.00 87.00 902 ARG A CA 1
ATOM 7300 C C . ARG A 1 902 ? 14.441 4.979 -36.048 1.00 87.00 902 ARG A C 1
ATOM 7302 O O . ARG A 1 902 ? 15.599 4.843 -36.437 1.00 87.00 902 ARG A O 1
ATOM 7309 N N . VAL A 1 903 ? 13.645 3.936 -35.802 1.00 87.12 903 VAL A N 1
ATOM 7310 C CA . VAL A 1 903 ? 14.065 2.546 -36.064 1.00 87.12 903 VAL A CA 1
ATOM 7311 C C . VAL A 1 903 ? 14.326 2.332 -37.553 1.00 87.12 903 VAL A C 1
ATOM 7313 O O . VAL A 1 903 ? 15.311 1.695 -37.914 1.00 87.12 903 VAL A O 1
ATOM 7316 N N . GLN A 1 904 ? 13.487 2.888 -38.429 1.00 87.94 904 GLN A N 1
ATOM 7317 C CA . GLN A 1 904 ? 13.689 2.809 -39.877 1.00 87.94 904 GLN A CA 1
ATOM 7318 C C . GLN A 1 904 ? 14.972 3.525 -40.313 1.00 87.94 904 GLN A C 1
ATOM 7320 O O . GLN A 1 904 ? 15.702 2.995 -41.149 1.00 87.94 904 GLN A O 1
ATOM 7325 N N . THR A 1 905 ? 15.286 4.682 -39.728 1.00 86.88 905 THR A N 1
ATOM 7326 C CA . THR A 1 905 ? 16.552 5.391 -39.960 1.00 86.88 905 THR A CA 1
ATOM 7327 C C . THR A 1 905 ? 17.749 4.557 -39.495 1.00 86.88 905 THR A C 1
ATOM 7329 O O . THR A 1 905 ? 18.724 4.431 -40.235 1.00 86.88 905 THR A O 1
ATOM 7332 N N . HIS A 1 906 ? 17.658 3.901 -38.332 1.00 88.62 906 HIS A N 1
ATOM 7333 C CA . HIS A 1 906 ? 18.695 2.978 -37.857 1.00 88.62 906 HIS A CA 1
ATOM 7334 C C . HIS A 1 906 ? 18.858 1.768 -38.796 1.00 88.62 906 HIS A C 1
ATOM 7336 O O . HIS A 1 906 ? 19.975 1.443 -39.184 1.00 88.62 906 HIS A O 1
ATOM 7342 N N . LEU A 1 907 ? 17.765 1.149 -39.252 1.00 87.19 907 LEU A N 1
ATOM 7343 C CA . LEU A 1 907 ? 17.810 0.047 -40.224 1.00 87.19 907 LEU A CA 1
ATOM 7344 C C . LEU A 1 907 ? 18.475 0.457 -41.546 1.00 87.19 907 LEU A C 1
ATOM 7346 O O . LEU A 1 907 ? 19.246 -0.316 -42.113 1.00 87.19 907 LEU A O 1
ATOM 7350 N N . ARG A 1 908 ? 18.207 1.672 -42.041 1.00 85.94 908 ARG A N 1
ATOM 7351 C CA . ARG A 1 908 ? 18.871 2.201 -43.245 1.00 85.94 908 ARG A CA 1
ATOM 7352 C C . ARG A 1 908 ? 20.374 2.365 -43.030 1.00 85.94 908 ARG A C 1
ATOM 7354 O O . ARG A 1 908 ? 21.144 1.908 -43.869 1.00 85.94 908 ARG A O 1
ATOM 7361 N N . SER A 1 909 ? 20.778 2.937 -41.894 1.00 86.06 909 SER A N 1
ATOM 7362 C CA . SER A 1 909 ? 22.191 3.040 -41.503 1.00 86.06 909 SER A CA 1
ATOM 7363 C C . SER A 1 909 ? 22.859 1.664 -41.458 1.00 86.06 909 SER A C 1
ATOM 7365 O O . SER A 1 909 ? 23.885 1.446 -42.100 1.00 86.06 909 SER A O 1
ATOM 7367 N N . LEU A 1 910 ? 22.229 0.695 -40.789 1.00 85.38 910 LEU A N 1
ATOM 7368 C CA . LEU A 1 910 ? 22.736 -0.668 -40.654 1.00 85.38 910 LEU A CA 1
ATOM 7369 C C . LEU A 1 910 ? 22.966 -1.348 -42.011 1.00 85.38 910 LEU A C 1
ATOM 7371 O O . LEU A 1 910 ? 24.010 -1.962 -42.227 1.00 85.38 910 LEU A O 1
ATOM 7375 N N . ARG A 1 911 ? 22.012 -1.213 -42.939 1.00 83.81 911 ARG A N 1
ATOM 7376 C CA . ARG A 1 911 ? 22.107 -1.786 -44.290 1.00 83.81 911 ARG A CA 1
ATOM 7377 C C . ARG A 1 911 ? 23.264 -1.195 -45.082 1.00 83.81 911 ARG A C 1
ATOM 7379 O O . ARG A 1 911 ? 23.994 -1.951 -45.716 1.00 83.81 911 ARG A O 1
ATOM 7386 N N . ILE A 1 912 ? 23.476 0.119 -44.996 1.00 80.25 912 ILE A N 1
ATOM 7387 C CA . ILE A 1 912 ? 24.634 0.760 -45.626 1.00 80.25 912 ILE A CA 1
ATOM 7388 C C . ILE A 1 912 ? 25.932 0.251 -44.998 1.00 80.25 912 ILE A C 1
ATOM 7390 O O . ILE A 1 912 ? 26.814 -0.187 -45.727 1.00 80.25 912 ILE A O 1
ATOM 7394 N N . ARG A 1 913 ? 26.029 0.194 -43.663 1.00 81.50 913 ARG A N 1
ATOM 7395 C CA . ARG A 1 913 ? 27.222 -0.334 -42.972 1.00 81.50 913 ARG A CA 1
ATOM 7396 C C . ARG A 1 913 ? 27.521 -1.796 -43.334 1.00 81.50 913 ARG A C 1
ATOM 7398 O O . ARG A 1 913 ? 28.689 -2.161 -43.458 1.00 81.50 913 ARG A O 1
ATOM 7405 N N . LYS A 1 914 ? 26.488 -2.622 -43.542 1.00 80.81 914 LYS A N 1
ATOM 7406 C CA . LYS A 1 914 ? 26.615 -4.012 -44.016 1.00 80.81 914 LYS A CA 1
ATOM 7407 C C . LYS A 1 914 ? 27.149 -4.086 -45.449 1.00 80.81 914 LYS A C 1
ATOM 7409 O O . LYS A 1 914 ? 27.986 -4.932 -45.734 1.00 80.81 914 LYS A O 1
ATOM 7414 N N . ILE A 1 915 ? 26.696 -3.204 -46.340 1.00 75.00 915 ILE A N 1
ATOM 7415 C CA . ILE A 1 915 ? 27.209 -3.131 -47.717 1.00 75.00 915 ILE A CA 1
ATOM 7416 C C . ILE A 1 915 ? 28.669 -2.654 -47.704 1.00 75.00 915 ILE A C 1
ATOM 7418 O O . ILE A 1 915 ? 29.527 -3.296 -48.304 1.00 75.00 915 ILE A O 1
ATOM 7422 N N . SER A 1 916 ? 28.977 -1.595 -46.949 1.00 70.88 916 SER A N 1
ATOM 7423 C CA . SER A 1 916 ? 30.333 -1.046 -46.828 1.00 70.88 916 SER A CA 1
ATOM 7424 C C . SER A 1 916 ? 31.338 -2.038 -46.236 1.00 70.88 916 SER A C 1
ATOM 7426 O O . SER A 1 916 ? 32.505 -2.001 -46.607 1.00 70.88 916 SER A O 1
ATOM 7428 N N . SER A 1 917 ? 30.919 -2.947 -45.347 1.00 70.88 917 SER A N 1
ATOM 7429 C CA . SER A 1 917 ? 31.806 -3.983 -44.795 1.00 70.88 917 SER A CA 1
ATOM 7430 C C . SER A 1 917 ? 32.072 -5.152 -45.752 1.00 70.88 917 SER A C 1
ATOM 7432 O O . SER A 1 917 ? 33.046 -5.874 -45.562 1.00 70.88 917 SER A O 1
ATOM 7434 N N . GLN A 1 918 ? 31.239 -5.334 -46.782 1.00 66.38 918 GLN A N 1
ATOM 7435 C CA . GLN A 1 918 ? 31.380 -6.385 -47.799 1.00 66.38 918 GLN A CA 1
ATOM 7436 C C . GLN A 1 918 ? 32.144 -5.914 -49.051 1.00 66.38 918 GLN A C 1
ATOM 7438 O O . GLN A 1 918 ? 32.581 -6.735 -49.863 1.00 66.38 918 GLN A O 1
ATOM 7443 N N . CYS A 1 919 ? 32.331 -4.603 -49.220 1.00 59.50 919 CYS A N 1
ATOM 7444 C CA . CYS A 1 919 ? 33.050 -3.998 -50.339 1.00 59.50 919 CYS A CA 1
ATOM 7445 C C . CYS A 1 919 ? 34.581 -4.038 -50.145 1.00 59.50 919 CYS A C 1
ATOM 7447 O O . CYS A 1 919 ? 35.213 -3.010 -49.952 1.00 59.50 919 CYS A O 1
ATOM 7449 N N . GLU A 1 920 ? 35.197 -5.220 -50.257 1.00 53.34 920 GLU A N 1
ATOM 7450 C CA . GLU A 1 920 ? 36.668 -5.373 -50.352 1.00 53.34 920 GLU A CA 1
ATOM 7451 C C . GLU A 1 920 ? 37.169 -5.599 -51.798 1.00 53.34 920 GLU A C 1
ATOM 7453 O O . GLU A 1 920 ? 38.348 -5.864 -52.024 1.00 53.34 920 GLU A O 1
ATOM 7458 N N . THR A 1 921 ? 36.305 -5.505 -52.820 1.00 50.66 921 THR A N 1
ATOM 7459 C CA . THR A 1 921 ? 36.697 -5.743 -54.225 1.00 50.66 921 THR A CA 1
ATOM 7460 C C . THR A 1 921 ? 36.406 -4.561 -55.148 1.00 50.66 921 THR A C 1
ATOM 7462 O O . THR A 1 921 ? 35.404 -3.863 -55.010 1.00 50.66 921 THR A O 1
ATOM 7465 N N . ALA A 1 922 ? 37.290 -4.381 -56.140 1.00 44.97 922 ALA A N 1
ATOM 7466 C CA . ALA A 1 922 ? 37.374 -3.264 -57.092 1.00 44.97 922 ALA A CA 1
ATOM 7467 C C . ALA A 1 922 ? 36.118 -2.992 -57.960 1.00 44.97 922 ALA A C 1
ATOM 7469 O O . ALA A 1 922 ? 36.143 -2.106 -58.808 1.00 44.97 922 ALA A O 1
ATOM 7470 N N . ALA A 1 923 ? 35.017 -3.720 -57.751 1.00 45.56 923 ALA A N 1
ATOM 7471 C CA . ALA A 1 923 ? 33.711 -3.449 -58.353 1.00 45.56 923 ALA A CA 1
ATOM 7472 C C . ALA A 1 923 ? 32.840 -2.469 -57.527 1.00 45.56 923 ALA A C 1
ATOM 7474 O O . ALA A 1 923 ? 31.758 -2.105 -57.975 1.00 45.56 923 ALA A O 1
ATOM 7475 N N . GLY A 1 924 ? 33.290 -2.033 -56.340 1.00 48.06 924 GLY A N 1
ATOM 7476 C CA . GLY A 1 924 ? 32.550 -1.129 -55.438 1.00 48.06 924 GLY A CA 1
ATOM 7477 C C . GLY A 1 924 ? 32.609 0.373 -55.767 1.00 48.06 924 GLY A C 1
ATOM 7478 O O . GLY A 1 924 ? 31.897 1.153 -55.140 1.00 48.06 924 GLY A O 1
ATOM 7479 N N . LEU A 1 925 ? 33.413 0.788 -56.752 1.00 44.97 925 LEU A N 1
ATOM 7480 C CA . LEU A 1 925 ? 33.661 2.206 -57.071 1.00 44.97 925 LEU A CA 1
ATOM 7481 C C . LEU A 1 925 ? 32.458 2.942 -57.695 1.00 44.97 925 LEU A C 1
ATOM 7483 O O . LEU A 1 925 ? 32.348 4.150 -57.528 1.00 44.97 925 LEU A O 1
ATOM 7487 N N . ASP A 1 926 ? 31.516 2.236 -58.330 1.00 46.72 926 ASP A N 1
ATOM 7488 C CA . ASP A 1 926 ? 30.278 2.845 -58.865 1.00 46.72 926 ASP A CA 1
ATOM 7489 C C . ASP A 1 926 ? 29.183 3.010 -57.784 1.00 46.72 926 ASP A C 1
ATOM 7491 O O . ASP A 1 926 ? 28.252 3.804 -57.929 1.00 46.72 926 ASP A O 1
ATOM 7495 N N . LEU A 1 927 ? 29.296 2.290 -56.657 1.00 49.25 927 LEU A N 1
ATOM 7496 C CA . LEU A 1 927 ? 28.396 2.442 -55.507 1.00 49.25 927 LEU A CA 1
ATOM 7497 C C . LEU A 1 927 ? 28.833 3.593 -54.579 1.00 49.25 927 LEU A C 1
ATOM 7499 O O . LEU A 1 927 ? 27.991 4.160 -53.887 1.00 49.25 927 LEU A O 1
ATOM 7503 N N . ALA A 1 928 ? 30.121 3.959 -54.590 1.00 50.47 928 ALA A N 1
ATOM 7504 C CA . ALA A 1 928 ? 30.734 4.925 -53.675 1.00 50.47 928 ALA A CA 1
ATOM 7505 C C . ALA A 1 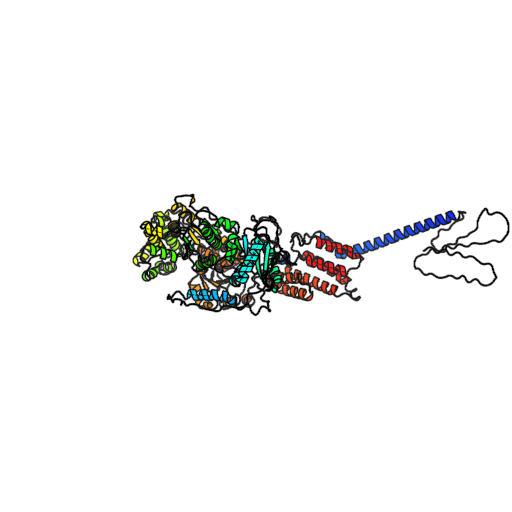928 ? 30.147 6.347 -53.805 1.00 50.47 928 ALA A C 1
ATOM 7507 O O . ALA A 1 928 ? 29.705 6.916 -52.809 1.00 50.47 928 ALA A O 1
ATOM 7508 N N . GLN A 1 929 ? 29.999 6.884 -55.023 1.00 50.22 929 GLN A N 1
ATOM 7509 C CA . GLN A 1 929 ? 29.445 8.237 -55.225 1.00 50.22 929 GLN A CA 1
ATOM 7510 C C . GLN A 1 929 ? 27.938 8.340 -54.941 1.00 50.22 929 GLN A C 1
ATOM 7512 O O . GLN A 1 929 ? 27.464 9.372 -54.468 1.00 50.22 929 GLN A O 1
ATOM 7517 N N . THR A 1 930 ? 27.176 7.267 -55.177 1.00 50.12 930 THR A N 1
ATOM 7518 C CA . THR A 1 930 ? 25.749 7.216 -54.806 1.00 50.12 930 THR A CA 1
ATOM 7519 C C . THR A 1 930 ? 25.578 7.052 -53.287 1.00 50.12 930 THR A C 1
ATOM 7521 O O . THR A 1 930 ? 24.572 7.480 -52.728 1.00 50.12 930 THR A O 1
ATOM 7524 N N . SER A 1 931 ? 26.586 6.492 -52.604 1.00 60.00 931 SER A N 1
ATOM 7525 C CA . SER A 1 931 ? 26.562 6.226 -51.165 1.00 60.00 931 SER A CA 1
ATOM 7526 C C . SER A 1 931 ? 26.934 7.426 -50.287 1.00 60.00 931 SER A C 1
ATOM 7528 O O . SER A 1 931 ? 26.380 7.548 -49.201 1.00 60.00 931 SER A O 1
ATOM 7530 N N . GLU A 1 932 ? 27.786 8.356 -50.736 1.00 67.06 932 GLU A N 1
ATOM 7531 C CA . GLU A 1 932 ? 28.205 9.502 -49.905 1.00 67.06 932 GLU A CA 1
ATOM 7532 C C . GLU A 1 932 ? 27.064 10.487 -49.621 1.00 67.06 932 GLU A C 1
ATOM 7534 O O . GLU A 1 932 ? 26.857 10.895 -48.477 1.00 67.06 932 GLU A O 1
ATOM 7539 N N . HIS A 1 933 ? 26.276 10.834 -50.644 1.00 72.31 933 HIS A N 1
ATOM 7540 C CA . HIS A 1 933 ? 25.118 11.713 -50.474 1.00 72.31 933 HIS A CA 1
ATOM 7541 C C . HIS A 1 933 ? 24.020 11.050 -49.625 1.00 72.31 933 HIS A C 1
ATOM 7543 O O . HIS A 1 933 ? 23.391 11.698 -48.788 1.00 72.31 933 HIS A O 1
ATOM 7549 N N . GLU A 1 934 ? 23.808 9.739 -49.784 1.00 73.88 934 GLU A N 1
ATOM 7550 C CA . GLU A 1 934 ? 22.880 8.992 -48.928 1.00 73.88 934 GLU A CA 1
ATOM 7551 C C . GLU A 1 934 ? 23.377 8.899 -47.477 1.00 73.88 934 GLU A C 1
ATOM 7553 O O . GLU A 1 934 ? 22.580 9.060 -46.548 1.00 73.88 934 GLU A O 1
ATOM 7558 N N . MET A 1 935 ? 24.681 8.699 -47.258 1.00 76.81 935 MET A N 1
ATOM 7559 C CA . MET A 1 935 ? 25.292 8.702 -45.927 1.00 76.81 935 MET A CA 1
ATOM 7560 C C . MET A 1 935 ? 25.184 10.073 -45.254 1.00 76.81 935 MET A C 1
ATOM 7562 O O . MET A 1 935 ? 24.914 10.116 -44.055 1.00 76.81 935 MET A O 1
ATOM 7566 N N . SER A 1 936 ? 25.322 11.186 -45.986 1.00 77.12 936 SER A N 1
ATOM 7567 C CA . SER A 1 936 ? 25.183 12.528 -45.403 1.00 77.12 936 SER A CA 1
ATOM 7568 C C . SER A 1 936 ? 23.739 12.844 -44.997 1.00 77.12 936 SER A C 1
ATOM 7570 O O . SER A 1 936 ? 23.497 13.347 -43.894 1.00 77.12 936 SER A O 1
ATOM 7572 N N . ILE A 1 937 ? 22.757 12.445 -45.817 1.00 81.50 937 ILE A N 1
ATOM 7573 C CA . ILE A 1 937 ? 21.327 12.528 -45.478 1.00 81.50 937 ILE A CA 1
ATOM 7574 C C . ILE A 1 937 ? 21.009 11.665 -44.249 1.00 81.50 937 ILE A C 1
ATOM 7576 O O . ILE A 1 937 ? 20.294 12.107 -43.346 1.00 81.50 937 ILE A O 1
ATOM 7580 N N . LEU A 1 938 ? 21.541 10.442 -44.187 1.00 83.56 938 LEU A N 1
ATOM 7581 C CA . LEU A 1 938 ? 21.317 9.545 -43.054 1.00 83.56 938 LEU A CA 1
ATOM 7582 C C . LEU A 1 938 ? 22.002 10.029 -41.780 1.00 83.56 938 LEU A C 1
ATOM 7584 O O . LEU A 1 938 ? 21.395 9.941 -40.716 1.00 83.56 938 LEU A O 1
ATOM 7588 N N . LEU A 1 939 ? 23.208 10.592 -41.868 1.00 82.12 939 LEU A N 1
ATOM 7589 C CA . LEU A 1 939 ? 23.900 11.156 -40.711 1.00 82.12 939 LEU A CA 1
ATOM 7590 C C . LEU A 1 939 ? 23.110 12.331 -40.121 1.00 82.12 939 LEU A C 1
ATOM 7592 O O . LEU A 1 939 ? 22.946 12.423 -38.901 1.00 82.12 939 LEU A O 1
ATOM 7596 N N . LYS A 1 940 ? 22.534 13.179 -40.982 1.00 81.38 940 LYS A N 1
ATOM 7597 C CA . LYS A 1 940 ? 21.605 14.238 -40.569 1.00 81.38 940 LYS A CA 1
ATOM 7598 C C . LYS A 1 940 ? 20.374 13.670 -39.861 1.00 81.38 940 LYS A C 1
ATOM 7600 O O . LYS A 1 940 ? 20.084 14.070 -38.734 1.00 81.38 940 LYS A O 1
ATOM 7605 N N . ALA A 1 941 ? 19.713 12.684 -40.467 1.00 82.94 941 ALA A N 1
ATOM 7606 C CA . ALA A 1 941 ? 18.523 12.050 -39.901 1.00 82.94 941 ALA A CA 1
ATOM 7607 C C . ALA A 1 941 ? 18.795 11.334 -38.562 1.00 82.94 941 ALA A C 1
ATOM 7609 O O . ALA A 1 941 ? 17.973 11.410 -37.651 1.00 82.94 941 ALA A O 1
ATOM 7610 N N . LEU A 1 942 ? 19.944 10.665 -38.406 1.00 82.88 942 LEU A N 1
ATOM 7611 C CA . LEU A 1 942 ? 20.357 10.020 -37.151 1.00 82.88 942 LEU A CA 1
ATOM 7612 C C . LEU A 1 942 ? 20.620 11.042 -36.041 1.00 82.88 942 LEU A C 1
ATOM 7614 O O . LEU A 1 942 ? 20.258 10.816 -34.884 1.00 82.88 942 LEU A O 1
ATOM 7618 N N . THR A 1 943 ? 21.211 12.180 -36.397 1.00 77.25 943 THR A N 1
ATOM 7619 C CA . THR A 1 943 ? 21.525 13.248 -35.445 1.00 77.25 943 THR A CA 1
ATOM 7620 C C . THR A 1 943 ? 20.249 13.942 -34.959 1.00 77.25 943 THR A C 1
ATOM 7622 O O . THR A 1 943 ? 20.049 14.087 -33.754 1.00 77.25 943 THR A O 1
ATOM 7625 N N . GLU A 1 944 ? 19.320 14.262 -35.866 1.00 78.31 944 GLU A N 1
ATOM 7626 C CA . GLU A 1 944 ? 17.986 14.797 -35.539 1.00 78.31 944 GLU A CA 1
ATOM 7627 C C . GLU A 1 944 ? 17.119 13.790 -34.755 1.00 78.31 944 GLU A C 1
ATOM 7629 O O . GLU A 1 944 ? 16.311 14.167 -33.900 1.00 78.31 944 GLU A O 1
ATOM 7634 N N . ALA A 1 945 ? 17.310 12.491 -35.001 1.00 75.81 945 ALA A N 1
ATOM 7635 C CA . ALA A 1 945 ? 16.662 11.407 -34.269 1.00 75.81 945 ALA A CA 1
ATOM 7636 C C . ALA A 1 945 ? 17.180 11.222 -32.830 1.00 75.81 945 ALA A C 1
ATOM 7638 O O . ALA A 1 945 ? 16.514 10.541 -32.044 1.00 75.81 945 ALA A O 1
ATOM 7639 N N . GLY A 1 946 ? 18.325 11.812 -32.467 1.00 74.19 946 GLY A N 1
ATOM 7640 C CA . GLY A 1 946 ? 18.988 11.561 -31.184 1.00 74.19 946 GLY A CA 1
ATOM 7641 C C . GLY A 1 946 ? 19.614 10.162 -31.106 1.00 74.19 946 GLY A C 1
ATOM 7642 O O . GLY A 1 946 ? 19.506 9.489 -30.085 1.00 74.19 946 GLY A O 1
ATOM 7643 N N . LEU A 1 947 ? 20.213 9.689 -32.203 1.00 80.50 947 LEU A N 1
ATOM 7644 C CA . LEU A 1 947 ? 20.930 8.410 -32.301 1.00 80.50 947 LEU A CA 1
ATOM 7645 C C . LEU A 1 947 ? 22.422 8.660 -32.570 1.00 80.50 947 LEU A C 1
ATOM 7647 O O . LEU A 1 947 ? 22.981 8.209 -33.568 1.00 80.50 947 LEU A O 1
ATOM 7651 N N . GLY A 1 948 ? 23.067 9.413 -31.676 1.00 75.56 948 GLY A N 1
ATOM 7652 C CA . GLY A 1 948 ? 24.461 9.847 -31.807 1.00 75.56 948 GLY A CA 1
ATOM 7653 C C . GLY A 1 948 ? 25.479 8.700 -31.849 1.00 75.56 948 GLY A C 1
ATOM 7654 O O . GLY A 1 948 ? 26.456 8.785 -32.589 1.00 75.56 948 GLY A O 1
ATOM 7655 N N . ILE A 1 949 ? 25.240 7.596 -31.127 1.00 77.00 949 ILE A N 1
ATOM 7656 C CA . ILE A 1 949 ? 26.118 6.410 -31.196 1.00 77.00 949 ILE A CA 1
ATOM 7657 C C . ILE A 1 949 ? 26.085 5.790 -32.596 1.00 77.00 949 ILE A C 1
ATOM 7659 O O . ILE A 1 949 ? 27.124 5.440 -33.156 1.00 77.00 949 ILE A O 1
ATOM 7663 N N . GLU A 1 950 ? 24.893 5.666 -33.177 1.00 82.81 950 GLU A N 1
ATOM 7664 C CA . GLU A 1 950 ? 24.742 5.118 -34.523 1.00 82.81 950 GLU A CA 1
ATOM 7665 C C . GLU A 1 950 ? 25.286 6.079 -35.586 1.00 82.81 950 GLU A C 1
ATOM 7667 O O . GLU A 1 950 ? 25.925 5.634 -36.538 1.00 82.81 950 GLU A O 1
ATOM 7672 N N . ALA A 1 951 ? 25.123 7.391 -35.387 1.00 81.88 951 ALA A N 1
ATOM 7673 C CA . ALA A 1 951 ? 25.748 8.414 -36.221 1.00 81.88 951 ALA A CA 1
ATOM 7674 C C . ALA A 1 951 ? 27.281 8.258 -36.251 1.00 81.88 951 ALA A C 1
ATOM 7676 O O . ALA A 1 951 ? 27.873 8.226 -37.327 1.00 81.88 951 ALA A O 1
ATOM 7677 N N . ALA A 1 952 ? 27.923 8.046 -35.096 1.00 78.69 952 ALA A N 1
ATOM 7678 C CA . ALA A 1 952 ? 29.365 7.794 -35.024 1.00 78.69 952 ALA A CA 1
ATOM 7679 C C . ALA A 1 952 ? 29.780 6.489 -35.737 1.00 78.69 952 ALA A C 1
ATOM 7681 O O . ALA A 1 952 ? 30.780 6.462 -36.459 1.00 78.69 952 ALA A O 1
ATOM 7682 N N . LYS A 1 953 ? 28.996 5.407 -35.598 1.00 81.12 953 LYS A N 1
ATOM 7683 C CA . LYS A 1 953 ? 29.228 4.138 -36.319 1.00 81.12 953 LYS A CA 1
ATOM 7684 C C . LYS A 1 953 ? 29.123 4.317 -37.841 1.00 81.12 953 LYS A C 1
ATOM 7686 O O . LYS A 1 953 ? 29.896 3.702 -38.585 1.00 81.12 953 LYS A O 1
ATOM 7691 N N . LEU A 1 954 ? 28.188 5.149 -38.306 1.00 82.19 954 LEU A N 1
ATOM 7692 C CA . LEU A 1 954 ? 28.038 5.489 -39.721 1.00 82.19 954 LEU A CA 1
ATOM 7693 C C . LEU A 1 954 ? 29.228 6.317 -40.222 1.00 82.19 954 LEU A C 1
ATOM 7695 O O . LEU A 1 954 ? 29.785 5.964 -41.257 1.00 82.19 954 LEU A O 1
ATOM 7699 N N . CYS A 1 955 ? 29.693 7.319 -39.463 1.00 77.38 955 CYS A N 1
ATOM 7700 C CA . CYS A 1 955 ? 30.907 8.082 -39.790 1.00 77.38 955 CYS A CA 1
ATOM 7701 C C . CYS A 1 955 ? 32.131 7.175 -39.957 1.00 77.38 955 CYS A C 1
ATOM 7703 O O . CYS A 1 955 ? 32.859 7.293 -40.939 1.00 77.38 955 CYS A O 1
ATOM 7705 N N . HIS A 1 956 ? 32.333 6.221 -39.043 1.00 76.44 956 HIS A N 1
ATOM 7706 C CA . HIS A 1 956 ? 33.457 5.288 -39.140 1.00 76.44 956 HIS A CA 1
ATOM 7707 C C . HIS A 1 956 ? 33.370 4.368 -40.367 1.00 76.44 956 HIS A C 1
ATOM 7709 O O . HIS A 1 956 ? 34.390 3.945 -40.903 1.00 76.44 956 HIS A O 1
ATOM 7715 N N . SER A 1 957 ? 32.155 4.060 -40.824 1.00 74.88 957 SER A N 1
ATOM 7716 C CA . SER A 1 957 ? 31.946 3.282 -42.049 1.00 74.88 957 SER A CA 1
ATOM 7717 C C . SER A 1 957 ? 32.147 4.140 -43.300 1.00 74.88 957 SER A C 1
ATOM 7719 O O . SER A 1 957 ? 32.724 3.655 -44.266 1.00 74.88 957 SER A O 1
ATOM 7721 N N . ALA A 1 958 ? 31.748 5.415 -43.260 1.00 73.81 958 ALA A N 1
ATOM 7722 C CA . ALA A 1 958 ? 31.999 6.383 -44.325 1.00 73.81 958 ALA A CA 1
ATOM 7723 C C . ALA A 1 958 ? 33.504 6.618 -44.531 1.00 73.81 958 ALA A C 1
ATOM 7725 O O . ALA A 1 958 ? 33.967 6.598 -45.666 1.00 73.81 958 ALA A O 1
ATOM 7726 N N . LEU A 1 959 ? 34.289 6.730 -43.447 1.00 71.12 959 LEU A N 1
ATOM 7727 C CA . LEU A 1 959 ? 35.758 6.853 -43.495 1.00 71.12 959 LEU A CA 1
ATOM 7728 C C . LEU A 1 959 ? 36.447 5.714 -44.261 1.00 71.12 959 LEU A C 1
ATOM 7730 O O . LEU A 1 959 ? 37.524 5.916 -44.798 1.00 71.12 959 LEU A O 1
ATOM 7734 N N . ARG A 1 960 ? 35.834 4.527 -44.344 1.00 67.94 960 ARG A N 1
ATOM 7735 C CA . ARG A 1 960 ? 36.392 3.389 -45.097 1.00 67.94 960 ARG A CA 1
ATOM 7736 C C . ARG A 1 960 ? 36.118 3.445 -46.599 1.00 67.94 960 ARG A C 1
ATOM 7738 O O . ARG A 1 960 ? 36.702 2.658 -47.335 1.00 67.94 960 ARG A O 1
ATOM 7745 N N . VAL A 1 961 ? 35.180 4.288 -47.025 1.00 65.25 961 VAL A N 1
ATOM 7746 C CA . VAL A 1 961 ? 34.685 4.361 -48.409 1.00 65.25 961 VAL A CA 1
ATOM 7747 C C . VAL A 1 961 ? 35.146 5.647 -49.108 1.00 65.25 961 VAL A C 1
ATOM 7749 O O . VAL A 1 961 ? 35.138 5.688 -50.333 1.00 65.25 961 VAL A O 1
ATOM 7752 N N . MET A 1 962 ? 35.561 6.670 -48.353 1.00 66.31 962 MET A N 1
ATOM 7753 C CA . MET A 1 962 ? 36.013 7.957 -48.894 1.00 66.31 962 MET A CA 1
ATOM 7754 C C . MET A 1 962 ? 37.466 7.932 -49.378 1.00 66.31 962 MET A C 1
ATOM 7756 O O . MET A 1 962 ? 38.294 7.192 -48.851 1.00 66.31 962 MET A O 1
ATOM 7760 N N . ASP A 1 963 ? 37.762 8.794 -50.353 1.00 62.28 963 ASP A N 1
ATOM 7761 C CA . ASP A 1 963 ? 39.117 9.053 -50.846 1.00 62.28 963 ASP A CA 1
ATOM 7762 C C . ASP A 1 963 ? 39.980 9.800 -49.802 1.00 62.28 963 ASP A C 1
ATOM 7764 O O . ASP A 1 963 ? 39.476 10.628 -49.034 1.00 62.28 963 ASP A O 1
ATOM 7768 N N . ASP A 1 964 ? 41.300 9.557 -49.831 1.00 59.44 964 ASP A N 1
ATOM 7769 C CA . ASP A 1 964 ? 42.314 10.096 -48.897 1.00 59.44 964 ASP A CA 1
ATOM 7770 C C . ASP A 1 964 ? 42.274 11.637 -48.727 1.00 59.44 964 ASP A C 1
ATOM 7772 O O . ASP A 1 964 ? 42.755 12.170 -47.726 1.00 59.44 964 ASP A O 1
ATOM 7776 N N . SER A 1 965 ? 41.714 12.384 -49.689 1.00 58.75 965 SER A N 1
ATOM 7777 C CA . SER A 1 965 ? 41.620 13.852 -49.646 1.00 58.75 965 SER A CA 1
ATOM 7778 C C . SER A 1 965 ? 40.561 14.386 -48.670 1.00 58.75 965 SER A C 1
ATOM 7780 O O . SER A 1 965 ? 40.758 15.467 -48.118 1.00 58.75 965 SER A O 1
ATOM 7782 N N . ASN A 1 966 ? 39.495 13.626 -48.388 1.00 65.06 966 ASN A N 1
ATOM 7783 C CA . ASN A 1 966 ? 38.375 14.049 -47.526 1.00 65.06 966 ASN A CA 1
ATOM 7784 C C . ASN A 1 966 ? 38.410 13.408 -46.119 1.00 65.06 966 ASN A C 1
ATOM 7786 O O . ASN A 1 966 ? 37.562 13.694 -45.266 1.00 65.06 966 ASN A O 1
ATOM 7790 N N . GLU A 1 967 ? 39.388 12.535 -45.852 1.00 66.62 967 GLU A N 1
ATOM 7791 C CA . GLU A 1 967 ? 39.507 11.769 -44.603 1.00 66.62 967 GLU A CA 1
ATOM 7792 C C . GLU A 1 967 ? 39.639 12.687 -43.375 1.00 66.62 967 GLU A C 1
ATOM 7794 O O . GLU A 1 967 ? 38.946 12.504 -42.373 1.00 66.62 967 GLU A O 1
ATOM 7799 N N . ALA A 1 968 ? 40.471 13.731 -43.464 1.00 65.44 968 ALA A N 1
ATOM 7800 C CA . ALA A 1 968 ? 40.734 14.653 -42.356 1.00 65.44 968 ALA A CA 1
ATOM 7801 C C . ALA A 1 968 ? 39.487 15.447 -41.919 1.00 65.44 968 ALA A C 1
ATOM 7803 O O . ALA A 1 968 ? 39.297 15.739 -40.736 1.00 65.44 968 ALA A O 1
ATOM 7804 N N . GLU A 1 969 ? 38.622 15.795 -42.869 1.00 68.38 969 GLU A N 1
ATOM 7805 C CA . GLU A 1 969 ? 37.427 16.608 -42.633 1.00 68.38 969 GLU A CA 1
ATOM 7806 C C . GLU A 1 969 ? 36.289 15.766 -42.053 1.00 68.38 969 GLU A C 1
ATOM 7808 O O . GLU A 1 969 ? 35.557 16.222 -41.172 1.00 68.38 969 GLU A O 1
ATOM 7813 N N . MET A 1 970 ? 36.186 14.502 -42.461 1.00 70.81 970 MET A N 1
ATOM 7814 C CA . MET A 1 970 ? 35.246 13.552 -41.865 1.00 70.81 970 MET A CA 1
ATOM 7815 C C . MET A 1 970 ? 35.710 13.005 -40.525 1.00 70.81 970 MET A C 1
ATOM 7817 O O . MET A 1 970 ? 34.875 12.772 -39.649 1.00 70.81 970 MET A O 1
ATOM 7821 N N . GLN A 1 971 ? 37.021 12.890 -40.311 1.00 70.94 971 GLN A N 1
ATOM 7822 C CA . GLN A 1 971 ? 37.570 12.629 -38.987 1.00 70.94 971 GLN A CA 1
ATOM 7823 C C . GLN A 1 971 ? 37.193 13.760 -38.022 1.00 70.94 971 GLN A C 1
ATOM 7825 O O . GLN A 1 971 ? 36.744 13.479 -36.917 1.00 70.94 971 GLN A O 1
ATOM 7830 N N . LEU A 1 972 ? 37.234 15.026 -38.461 1.00 70.19 972 LEU A N 1
ATOM 7831 C CA . LEU A 1 972 ? 36.781 16.163 -37.653 1.00 70.19 972 LEU A CA 1
ATOM 7832 C C . LEU A 1 972 ? 35.284 16.082 -37.303 1.00 70.19 972 LEU A C 1
ATOM 7834 O O . LEU A 1 972 ? 34.900 16.392 -36.177 1.00 70.19 972 LEU A O 1
ATOM 7838 N N . ILE A 1 973 ? 34.425 15.669 -38.241 1.00 69.00 973 ILE A N 1
ATOM 7839 C CA . ILE A 1 973 ? 32.987 15.462 -37.980 1.00 69.00 973 ILE A CA 1
ATOM 7840 C C . ILE A 1 973 ? 32.776 14.298 -37.002 1.00 69.00 973 ILE A C 1
ATOM 7842 O O . ILE A 1 973 ? 31.975 14.415 -36.074 1.00 69.00 973 ILE A O 1
ATOM 7846 N N . SER A 1 974 ? 33.513 13.199 -37.174 1.00 72.62 974 SER A N 1
ATOM 7847 C CA . SER A 1 974 ? 33.499 12.056 -36.259 1.00 72.62 974 SER A CA 1
ATOM 7848 C C . SER A 1 974 ? 33.928 12.466 -34.848 1.00 72.62 974 SER A C 1
ATOM 7850 O O . SER A 1 974 ? 33.221 12.171 -33.887 1.00 72.62 974 SER A O 1
ATOM 7852 N N . ASP A 1 975 ? 35.031 13.202 -34.720 1.00 72.25 975 ASP A N 1
ATOM 7853 C CA . ASP A 1 975 ? 35.555 13.687 -33.443 1.00 72.25 975 ASP A CA 1
ATOM 7854 C C . ASP A 1 975 ? 34.580 14.673 -32.784 1.00 72.25 975 ASP A C 1
ATOM 7856 O O . ASP A 1 975 ? 34.322 14.566 -31.591 1.00 72.25 975 ASP A O 1
ATOM 7860 N N . LEU A 1 976 ? 33.935 15.563 -33.551 1.00 70.12 976 LEU A N 1
ATOM 7861 C CA . LEU A 1 976 ? 32.898 16.473 -33.041 1.00 70.12 976 LEU A CA 1
ATOM 7862 C C . LEU A 1 976 ? 31.678 15.739 -32.466 1.00 70.12 976 LEU A C 1
ATOM 7864 O O . LEU A 1 976 ? 31.085 16.215 -31.495 1.00 70.12 976 LEU A O 1
ATOM 7868 N N . ILE A 1 977 ? 31.288 14.608 -33.061 1.00 68.38 977 ILE A N 1
ATOM 7869 C CA . ILE A 1 977 ? 30.206 13.763 -32.545 1.00 68.38 977 ILE A CA 1
ATOM 7870 C C . ILE A 1 977 ? 30.690 13.014 -31.297 1.00 68.38 977 ILE A C 1
ATOM 7872 O O . ILE A 1 977 ? 30.018 13.055 -30.270 1.00 68.38 977 ILE A O 1
ATOM 7876 N N . ILE A 1 978 ? 31.862 12.372 -31.359 1.00 68.81 978 ILE A N 1
ATOM 7877 C CA . ILE A 1 978 ? 32.416 11.541 -30.278 1.00 68.81 978 ILE A CA 1
ATOM 7878 C C . ILE A 1 978 ? 32.749 12.368 -29.030 1.00 68.81 978 ILE A C 1
ATOM 7880 O O . ILE A 1 978 ? 32.374 11.967 -27.930 1.00 68.81 978 ILE A O 1
ATOM 7884 N N . ASP A 1 979 ? 33.385 13.532 -29.178 1.00 65.44 979 ASP A N 1
ATOM 7885 C CA . ASP A 1 979 ? 33.756 14.414 -28.061 1.00 65.44 979 ASP A CA 1
ATOM 7886 C C . ASP A 1 979 ? 32.540 14.975 -27.316 1.00 65.44 979 ASP A C 1
ATOM 7888 O O . ASP A 1 979 ? 32.655 15.383 -26.158 1.00 65.44 979 ASP A O 1
ATOM 7892 N N . ARG A 1 980 ? 31.374 14.998 -27.972 1.00 65.06 980 ARG A N 1
ATOM 7893 C CA . ARG A 1 980 ? 30.105 15.456 -27.398 1.00 65.06 980 ARG A CA 1
ATOM 7894 C C . ARG A 1 980 ? 29.185 14.317 -26.959 1.00 65.06 980 ARG A C 1
ATOM 7896 O O . ARG A 1 980 ? 28.123 14.592 -26.403 1.00 65.06 980 ARG A O 1
ATOM 7903 N N . LEU A 1 981 ? 29.561 13.054 -27.181 1.00 60.72 981 LEU A N 1
ATOM 7904 C CA . LEU A 1 981 ? 28.878 11.926 -26.552 1.00 60.72 981 LEU A CA 1
ATOM 7905 C C . LEU A 1 981 ? 29.267 11.867 -25.062 1.00 60.72 981 LEU A C 1
ATOM 7907 O O . LEU A 1 981 ? 30.428 12.101 -24.720 1.00 60.72 981 LEU A O 1
ATOM 7911 N N . PRO A 1 982 ? 28.337 11.518 -24.152 1.00 52.91 982 PRO A N 1
ATOM 7912 C CA . PRO A 1 982 ? 28.664 11.396 -22.735 1.00 52.91 982 PRO A CA 1
ATOM 7913 C C . PRO A 1 982 ? 29.742 10.324 -22.537 1.00 52.91 982 PRO A C 1
ATOM 7915 O O . PRO A 1 982 ? 29.540 9.173 -22.943 1.00 52.91 982 PRO A O 1
ATOM 7918 N N . LYS A 1 983 ? 30.874 10.687 -21.920 1.00 47.47 983 LYS A N 1
ATOM 7919 C CA . LYS A 1 983 ? 31.994 9.764 -21.695 1.00 47.47 983 LYS A CA 1
ATOM 7920 C C . LYS A 1 983 ? 31.572 8.625 -20.756 1.00 47.47 983 LYS A C 1
ATOM 7922 O O . LYS A 1 983 ? 30.752 8.849 -19.867 1.00 47.47 983 LYS A O 1
ATOM 7927 N N . PRO A 1 984 ? 32.147 7.413 -20.887 1.00 38.09 984 PRO A N 1
ATOM 7928 C CA . PRO A 1 984 ? 31.796 6.271 -20.035 1.00 38.09 984 PRO A CA 1
ATOM 7929 C C . PRO A 1 984 ? 31.998 6.512 -18.533 1.00 38.09 984 PRO A C 1
ATOM 7931 O O . PRO A 1 984 ? 31.413 5.800 -17.731 1.00 38.09 984 PRO A O 1
ATOM 7934 N N . GLU A 1 985 ? 32.844 7.475 -18.162 1.00 33.25 985 GLU A N 1
ATOM 7935 C CA . GLU A 1 985 ? 33.141 7.847 -16.772 1.00 33.25 985 GLU A CA 1
ATOM 7936 C C . GLU A 1 985 ? 32.118 8.836 -16.178 1.00 33.25 985 GLU A C 1
ATOM 7938 O O . GLU A 1 985 ? 32.031 8.955 -14.957 1.00 33.25 985 GLU A O 1
ATOM 7943 N N . ASP A 1 986 ? 31.340 9.511 -17.035 1.00 34.25 986 ASP A N 1
ATOM 7944 C CA . ASP A 1 986 ? 30.299 10.484 -16.671 1.00 34.25 986 ASP A CA 1
ATOM 7945 C C . ASP A 1 986 ? 28.876 9.868 -16.660 1.00 34.25 986 ASP A C 1
ATOM 7947 O O . ASP A 1 986 ? 27.928 10.523 -16.216 1.00 34.25 986 ASP A O 1
ATOM 7951 N N . ARG A 1 987 ? 28.717 8.621 -17.141 1.00 35.44 987 ARG A N 1
ATOM 7952 C CA . ARG A 1 987 ? 27.483 7.804 -17.090 1.00 35.44 987 ARG A CA 1
ATOM 7953 C C . ARG A 1 987 ? 27.498 6.865 -15.885 1.00 35.44 987 ARG A C 1
ATOM 7955 O O . ARG A 1 987 ? 26.410 6.656 -15.297 1.00 35.44 987 ARG A O 1
#

InterPro domains:
  IPR013986 DExx box DNA helicase domain superfamily [G3DSA:1.10.10.160] (487-571)
  IPR014016 UvrD-like helicase, ATP-binding domain [PF00580] (383-632)
  IPR014016 UvrD-like helicase, ATP-binding domain [PS51198] (378-671)
  IPR027417 P-loop containing nucleoside triphosphate hydrolase [G3DSA:3.40.50.300] (382-632)
  IPR027417 P-loop containing nucleoside triphosphate hydrolase [G3DSA:3.40.50.300] (729-887)
  IPR027417 P-loop containing nucleoside triphosphate hydrolase [SSF52540] (381-823)
  IPR039904 TPR and ankyrin repeat-containing protein 1 [PTHR21529] (481-867)

Radius of gyration: 44.0 Å; Cα contacts (8 Å, |Δi|>4): 1307; chains: 1; bounding box: 146×88×134 Å

Organism: NCBI:txid265554